Protein AF-A0A7J7Q968-F1 (afdb_monomer)

pLDDT: mean 70.65, std 19.89, range [28.75, 96.56]

Secondary structure (DSSP, 8-state):
--PPP--------------SHHHHHHHHHHHHHHHHHHHHHHHHHHHHHHHHHHHHHHHHHHHHHHHHHHHHHHHHHHHHHHHHHTTTTTS------HHHHHHHHHHHHHHHHHHHHHHHHHHHHHHHHHHHHHHHHHHHHHHHHHHHHHHHHHHHHHHHHHHHHHHHHHHHHHHHHHHHHHHHHHHHHHHHHHHHHHHHHHHHHHHHHHHHHHHHHHHHHHHHHHHHHHHHHHHHHHHHHHHHHHHHHHHHHHHHHHHHHHHH-SS--HHHHHHHHHHHHHHHHHHHHHHHHHHHHHHHHHHHHHHHHHHHHHHHHHHHHHHHHTS-STHHHHHHHHHHHHHHHHHHHHHHHHHHHHHHHHHHHHHHHHHHHHHHHHHHHHHHHHHHHHHHHHHHHHHHHHHHHHHHHHHHHHHHHHHHHHHHHHHHHTTT-S--HHHHHHHHHHHHHHHHHHHHHHHHHHHHHHHHHHHHHHHHHHHHHHHHHHHHHHHHHHHHHHHHHHHHHHHHHHHHHHHHHHHHHHHHHHHHHHHHHHHHHHHHHHT---HHHHHHHHHHHHHSPTT-HHHHHHHHHHHHHTT--HHHHHHTTTT--S----------------------------PPPP----------------------------------------------------------PPPP-------S-TTHHHHHHHHHTTS----PPP---SHHHHHHHHHHHHHHHHHHHHHHHHHHHHHTTT-

Sequence (755 aa):
MLCADNTSSALLHQPLTRPQSCLVVLFTLQELGAARAELQALQQQLTAAETAAAAQAAELAAAHNAASDARAAASAAAAAAAAAGAEVDAASAAVEEPGLRAELAQLTQQLQRLSEEHAAVGAEREGLVQQVSVLTADREQLQQQLNEQQTTLQDQQLQLQGQTFEAAALAHQVEEQLSQQLQQQAERCTELQQQLQQQQEATAAAEVQVAGLQQQLQEDRASFAATEAQRDTAWQQHLDQQQQSLRQQLQAEIQELQKQLVAGSGQQGEAATAAAAALAQAQAAASQAEAEAAAARAAAAAASARAGELQEQLSDVLSELQALREGQGPAAEAAAGQLSAAQAELSAAREAASAAAGEADGLRAELERSKAQLVRLKEQLMAEQEDEEEQLAWRVEAEVRAVREEAARREAALQAQLDAARSAAAAAAGDGGGGGDDLASLLAAREAELENLQAALGELSYEAEAAERARAELRGLKEQLAAAAAQQEAAAAAMQDVAAARAAAEASVASLTSRLESIRSSQAVASEEAAMLRATLDKVHSNTVPKAELRQQLLSALTTKPGSAARAAGLTVLADRLGLTAEDRASLGLTGGSNAAAADAGDYGSTAAAGGESAGLGLLGDGQPHAAAAGAAGAAGAYGHGAGVVASPPGGGGRAAGGRRSVLGRVVGVLFGRGGGEKQAGRLERLPTARWLMPGQASCWRQQRQRRAAATAPSRPARHQPRRCLQQQLREQAATRATRASMQQQGSAGEHAIQ

Structure (mmCIF, N/CA/C/O backbone):
data_AF-A0A7J7Q968-F1
#
_entry.id   AF-A0A7J7Q968-F1
#
loop_
_atom_site.group_PDB
_atom_site.id
_atom_site.type_symbol
_atom_site.label_atom_id
_atom_site.label_alt_id
_atom_site.label_comp_id
_atom_site.label_asym_id
_atom_site.label_entity_id
_atom_site.label_seq_id
_atom_site.pdbx_PDB_ins_code
_atom_site.Cartn_x
_atom_site.Cartn_y
_atom_site.Cartn_z
_atom_site.occupancy
_atom_site.B_iso_or_equiv
_atom_site.auth_seq_id
_atom_site.auth_comp_id
_atom_site.auth_asym_id
_atom_site.auth_atom_id
_atom_site.pdbx_PDB_model_num
ATOM 1 N N . MET A 1 1 ? 31.276 -1.932 25.711 1.00 47.91 1 MET A N 1
ATOM 2 C CA . MET A 1 1 ? 31.677 -3.244 25.167 1.00 47.91 1 MET A CA 1
ATOM 3 C C . MET A 1 1 ? 30.511 -3.778 24.370 1.00 47.91 1 MET A C 1
ATOM 5 O O . MET A 1 1 ? 29.512 -4.109 24.983 1.00 47.91 1 MET A O 1
ATOM 9 N N . LEU A 1 2 ? 30.631 -3.752 23.047 1.00 38.25 2 LEU A N 1
ATOM 10 C CA . LEU A 1 2 ? 30.018 -4.655 22.070 1.00 38.25 2 LEU A CA 1
ATOM 11 C C . LEU A 1 2 ? 30.451 -4.096 20.711 1.00 38.25 2 LEU A C 1
ATOM 13 O O . LEU A 1 2 ? 29.961 -3.064 20.261 1.00 38.25 2 LEU A O 1
ATOM 17 N N . CYS A 1 3 ? 31.495 -4.711 20.162 1.00 43.09 3 CYS A N 1
ATOM 18 C CA . CYS A 1 3 ? 31.963 -4.479 18.806 1.00 43.09 3 CYS A CA 1
ATOM 19 C C . CYS A 1 3 ? 30.949 -5.126 17.863 1.00 43.09 3 CYS A C 1
ATOM 21 O O . CYS A 1 3 ? 30.700 -6.322 17.986 1.00 43.09 3 CYS A O 1
ATOM 23 N N . ALA A 1 4 ? 30.362 -4.342 16.964 1.00 41.38 4 ALA A N 1
ATOM 24 C CA . ALA A 1 4 ? 29.599 -4.862 15.841 1.00 41.38 4 ALA A CA 1
ATOM 25 C C . ALA A 1 4 ? 30.485 -4.798 14.595 1.00 41.38 4 ALA A C 1
ATOM 27 O O . ALA A 1 4 ? 31.009 -3.738 14.240 1.00 41.38 4 ALA A O 1
ATOM 28 N N . ASP A 1 5 ? 30.673 -5.971 14.004 1.00 38.72 5 ASP A N 1
ATOM 29 C CA . ASP A 1 5 ? 31.437 -6.234 12.798 1.00 38.72 5 ASP A CA 1
ATOM 30 C C . ASP A 1 5 ? 30.940 -5.401 11.618 1.00 38.72 5 ASP A C 1
ATOM 32 O O . ASP A 1 5 ? 29.766 -5.415 11.254 1.00 38.72 5 ASP A O 1
ATOM 36 N N . ASN A 1 6 ? 31.878 -4.689 11.001 1.00 37.41 6 ASN A N 1
ATOM 37 C CA . ASN A 1 6 ? 31.665 -3.903 9.799 1.00 37.41 6 ASN A CA 1
ATOM 38 C C . ASN A 1 6 ? 32.454 -4.569 8.662 1.00 37.41 6 ASN A C 1
ATOM 40 O O . ASN A 1 6 ? 33.554 -4.150 8.304 1.00 37.41 6 ASN A O 1
ATOM 44 N N . THR A 1 7 ? 31.921 -5.676 8.148 1.00 45.34 7 THR A N 1
ATOM 45 C CA . THR A 1 7 ? 32.487 -6.454 7.036 1.00 45.34 7 THR A CA 1
ATOM 46 C C . THR A 1 7 ? 31.452 -6.601 5.922 1.00 45.34 7 THR A C 1
ATOM 48 O O . THR A 1 7 ? 30.899 -7.668 5.691 1.00 45.34 7 THR A O 1
ATOM 51 N N . SER A 1 8 ? 31.169 -5.510 5.205 1.00 40.03 8 SER A N 1
ATOM 52 C CA . SER A 1 8 ? 30.464 -5.548 3.910 1.00 40.03 8 SER A CA 1
ATOM 53 C C . SER A 1 8 ? 30.731 -4.276 3.097 1.00 40.03 8 SER A C 1
ATOM 55 O O . SER A 1 8 ? 29.880 -3.406 2.950 1.00 40.03 8 SER A O 1
ATOM 57 N N . SER A 1 9 ? 31.956 -4.132 2.584 1.00 39.72 9 SER A N 1
ATOM 58 C CA . SER A 1 9 ? 32.299 -3.159 1.527 1.00 39.72 9 SER A CA 1
ATOM 59 C C . SER A 1 9 ? 33.562 -3.576 0.774 1.00 39.72 9 SER A C 1
ATOM 61 O O . SER A 1 9 ? 34.501 -2.809 0.588 1.00 39.72 9 SER A O 1
ATOM 63 N N . ALA A 1 10 ? 33.607 -4.834 0.346 1.00 43.75 10 ALA A N 1
ATOM 64 C CA . ALA A 1 10 ? 34.667 -5.323 -0.521 1.00 43.75 10 ALA A CA 1
ATOM 65 C C . ALA A 1 10 ? 34.085 -6.376 -1.456 1.00 43.75 10 ALA A C 1
ATOM 67 O O . ALA A 1 10 ? 34.168 -7.553 -1.148 1.00 43.75 10 ALA A O 1
ATOM 68 N N . LEU A 1 11 ? 33.434 -5.937 -2.535 1.00 44.00 11 LEU A N 1
ATOM 69 C CA . LEU A 1 11 ? 33.190 -6.680 -3.779 1.00 44.00 11 LEU A CA 1
ATOM 70 C C . LEU A 1 11 ? 32.308 -5.788 -4.663 1.00 44.00 11 LEU A C 1
ATOM 72 O O . LEU A 1 11 ? 31.105 -5.753 -4.454 1.00 44.00 11 LEU A O 1
ATOM 76 N N . LEU A 1 12 ? 32.924 -5.023 -5.574 1.00 44.31 12 LEU A N 1
ATOM 77 C CA . LEU A 1 12 ? 32.402 -4.575 -6.885 1.00 44.31 12 LEU A CA 1
ATOM 78 C C . LEU A 1 12 ? 33.284 -3.438 -7.445 1.00 44.31 12 LEU A C 1
ATOM 80 O O . LEU A 1 12 ? 32.846 -2.320 -7.679 1.00 44.31 12 LEU A O 1
ATOM 84 N N . HIS A 1 13 ? 34.553 -3.744 -7.708 1.00 38.75 13 HIS A N 1
ATOM 85 C CA . HIS A 1 13 ? 35.316 -3.041 -8.739 1.00 38.75 13 HIS A CA 1
ATOM 86 C C . HIS A 1 13 ? 35.787 -4.090 -9.744 1.00 38.75 13 HIS A C 1
ATOM 88 O O . HIS A 1 13 ? 36.857 -4.677 -9.603 1.00 38.75 13 HIS A O 1
ATOM 94 N N . GLN A 1 14 ? 34.944 -4.374 -10.740 1.00 38.12 14 GLN A N 1
ATOM 95 C CA . GLN A 1 14 ? 35.394 -5.052 -11.952 1.00 38.12 14 GLN A CA 1
ATOM 96 C C . GLN A 1 14 ? 36.167 -4.039 -12.811 1.00 38.12 14 GLN A C 1
ATOM 98 O O . GLN A 1 14 ? 35.613 -2.988 -13.142 1.00 38.12 14 GLN A O 1
ATOM 103 N N . PRO A 1 15 ? 37.421 -4.319 -13.197 1.00 40.81 15 PRO A N 1
ATOM 104 C CA . PRO A 1 15 ? 38.116 -3.509 -14.181 1.00 40.81 15 PRO A CA 1
ATOM 105 C C . PRO A 1 15 ? 37.528 -3.798 -15.568 1.00 40.81 15 PRO A C 1
ATOM 107 O O . PRO A 1 15 ? 37.583 -4.925 -16.062 1.00 40.81 15 PRO A O 1
ATOM 110 N N . LEU A 1 16 ? 36.968 -2.764 -16.201 1.00 42.34 16 LEU A N 1
ATOM 111 C CA . LEU A 1 16 ? 36.592 -2.753 -17.615 1.00 42.34 16 LEU A CA 1
ATOM 112 C C . LEU A 1 16 ? 37.835 -3.027 -18.473 1.00 42.34 16 LEU A C 1
ATOM 114 O O . LEU A 1 16 ? 38.598 -2.130 -18.822 1.00 42.34 16 LEU A O 1
ATOM 118 N N . THR A 1 17 ? 38.040 -4.292 -18.819 1.00 44.31 17 THR A N 1
ATOM 119 C CA . THR A 1 17 ? 39.032 -4.723 -19.799 1.00 44.31 17 THR A CA 1
ATOM 120 C C . THR A 1 17 ? 38.443 -4.552 -21.199 1.00 44.31 17 THR A C 1
ATOM 122 O O . THR A 1 17 ? 37.751 -5.417 -21.726 1.00 44.31 17 THR A O 1
ATOM 125 N N . ARG A 1 18 ? 38.724 -3.411 -21.834 1.00 54.00 18 ARG A N 1
ATOM 126 C CA . ARG A 1 18 ? 38.614 -3.258 -23.293 1.00 54.00 18 ARG A CA 1
ATOM 127 C C . ARG A 1 18 ? 39.962 -2.828 -23.875 1.00 54.00 18 ARG A C 1
ATOM 129 O O . ARG A 1 18 ? 40.277 -1.644 -23.839 1.00 54.00 18 ARG A O 1
ATOM 136 N N . PRO A 1 19 ? 40.715 -3.760 -24.487 1.00 48.47 19 PRO A N 1
ATOM 137 C CA . PRO A 1 19 ? 41.759 -3.410 -25.435 1.00 48.47 19 PRO A CA 1
ATOM 138 C C . PRO A 1 19 ? 41.572 -4.204 -26.738 1.00 48.47 19 PRO A C 1
ATOM 140 O O . PRO A 1 19 ? 42.446 -4.965 -27.132 1.00 48.47 19 PRO A O 1
ATOM 143 N N . GLN A 1 20 ? 40.413 -4.094 -27.395 1.00 48.97 20 GLN A N 1
ATOM 144 C CA . GLN A 1 20 ? 40.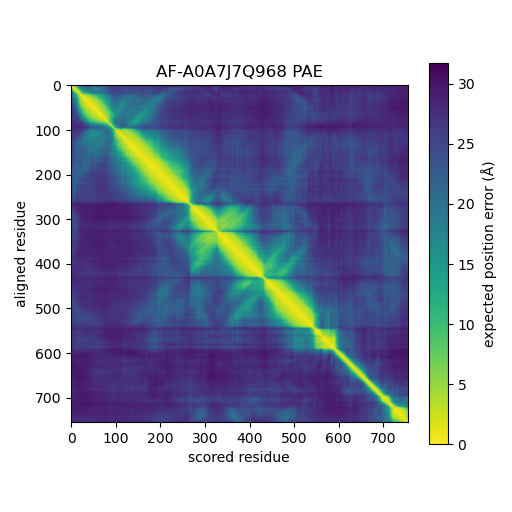221 -4.712 -28.721 1.00 48.97 20 GLN A CA 1
ATOM 145 C C . GLN A 1 20 ? 39.930 -3.702 -29.835 1.00 48.97 20 GLN A C 1
ATOM 147 O O . GLN A 1 20 ? 40.228 -3.977 -30.991 1.00 48.97 20 GLN A O 1
ATOM 152 N N . SER A 1 21 ? 39.477 -2.489 -29.510 1.00 50.41 21 SER A N 1
ATOM 153 C CA . SER A 1 21 ? 39.225 -1.439 -30.505 1.00 50.41 21 SER A CA 1
ATOM 154 C C . SER A 1 21 ? 40.494 -0.702 -30.962 1.00 50.41 21 SER A C 1
ATOM 156 O O . SER A 1 21 ? 40.567 -0.293 -32.115 1.00 50.41 21 SER A O 1
ATOM 158 N N . CYS A 1 22 ? 41.533 -0.586 -30.125 1.00 49.69 22 CYS A N 1
ATOM 159 C CA . CYS A 1 22 ? 42.771 0.111 -30.517 1.00 49.69 22 CYS A CA 1
ATOM 160 C C . CYS A 1 22 ? 43.670 -0.702 -31.466 1.00 49.69 22 CYS A C 1
ATOM 162 O O . CYS A 1 22 ? 44.398 -0.116 -32.263 1.00 49.69 22 CYS A O 1
ATOM 164 N N . LEU A 1 23 ? 43.620 -2.039 -31.417 1.00 53.09 23 LEU A N 1
ATOM 165 C CA . LEU A 1 23 ? 44.451 -2.890 -32.280 1.00 53.09 23 LEU A CA 1
ATOM 166 C C . LEU A 1 23 ? 43.962 -2.906 -33.734 1.00 53.09 23 LEU A C 1
ATOM 168 O O . LEU A 1 23 ? 44.782 -2.946 -34.645 1.00 53.09 23 LEU A O 1
ATOM 172 N N . VAL A 1 24 ? 42.648 -2.803 -33.959 1.00 55.50 24 VAL A N 1
ATOM 173 C CA . VAL A 1 24 ? 42.080 -2.762 -35.316 1.00 55.50 24 VAL A CA 1
ATOM 174 C C . VAL A 1 24 ? 42.441 -1.450 -36.018 1.00 55.50 24 VAL A C 1
ATOM 176 O O . VAL A 1 24 ? 42.853 -1.477 -37.173 1.00 55.50 24 VAL A O 1
ATOM 179 N N . VAL A 1 25 ? 42.396 -0.316 -35.306 1.00 57.34 25 VAL A N 1
ATOM 180 C CA . VAL A 1 25 ? 42.744 0.999 -35.876 1.00 57.34 25 VAL A CA 1
ATOM 181 C C . VAL A 1 25 ? 44.230 1.075 -36.251 1.00 57.34 25 VAL A C 1
ATOM 183 O O . VAL A 1 25 ? 44.572 1.573 -37.324 1.00 57.34 25 VAL A O 1
ATOM 186 N N . LEU A 1 26 ? 45.122 0.525 -35.418 1.00 61.66 26 LEU A N 1
ATOM 187 C CA . LEU A 1 26 ? 46.557 0.487 -35.720 1.00 61.66 26 LEU A CA 1
ATOM 188 C C . LEU A 1 26 ? 46.881 -0.419 -36.916 1.00 61.66 26 LEU A C 1
ATOM 190 O O . LEU A 1 26 ? 47.715 -0.047 -37.740 1.00 61.66 26 LEU A O 1
ATOM 194 N N . PHE A 1 27 ? 46.187 -1.552 -37.061 1.00 61.50 27 PHE A N 1
ATOM 195 C CA . PHE A 1 27 ? 46.378 -2.447 -38.205 1.00 61.50 27 PHE A CA 1
ATOM 196 C C . PHE A 1 27 ? 45.905 -1.799 -39.517 1.00 61.50 27 PHE A C 1
ATOM 198 O O . PHE A 1 27 ? 46.623 -1.827 -40.515 1.00 61.50 27 PHE A O 1
ATOM 205 N N . THR A 1 28 ? 44.759 -1.104 -39.505 1.00 65.81 28 THR A N 1
ATOM 206 C CA . THR A 1 28 ? 44.260 -0.394 -40.697 1.00 65.81 28 THR A CA 1
ATOM 207 C C . THR A 1 28 ? 45.137 0.791 -41.106 1.00 65.81 28 THR A C 1
ATOM 209 O O . THR A 1 28 ? 45.306 1.044 -42.297 1.00 65.81 28 THR A O 1
ATOM 212 N N . LEU A 1 29 ? 45.746 1.500 -40.146 1.00 68.50 29 LEU A N 1
ATOM 213 C CA . LEU A 1 29 ? 46.672 2.599 -40.447 1.00 68.50 29 LEU A CA 1
ATOM 214 C C . LEU A 1 29 ? 47.992 2.093 -41.045 1.00 68.50 29 LEU A C 1
ATOM 216 O O . LEU A 1 29 ? 48.581 2.770 -41.890 1.00 68.50 29 LEU A O 1
ATOM 220 N N . GLN A 1 30 ? 48.441 0.900 -40.649 1.00 73.62 30 GLN A N 1
ATOM 221 C CA . GLN A 1 30 ? 49.646 0.283 -41.196 1.00 73.62 30 GLN A CA 1
ATOM 222 C C . GLN A 1 30 ? 49.441 -0.204 -42.639 1.00 73.62 30 GLN A C 1
ATOM 224 O O . GLN A 1 30 ? 50.302 0.045 -43.485 1.00 73.62 30 GLN A O 1
ATOM 229 N N . GLU A 1 31 ? 48.295 -0.816 -42.953 1.00 72.94 31 GLU A N 1
ATOM 230 C CA . GLU A 1 31 ? 47.978 -1.222 -44.332 1.00 72.94 31 GLU A CA 1
ATOM 231 C C . GLU A 1 31 ? 47.759 -0.020 -45.264 1.00 72.94 31 GLU A C 1
ATOM 233 O O . GLU A 1 31 ? 48.242 -0.025 -46.397 1.00 72.94 31 GLU A O 1
ATOM 238 N N . LEU A 1 32 ? 47.146 1.066 -44.773 1.00 70.56 32 LEU A N 1
ATOM 239 C CA . LEU A 1 32 ? 47.053 2.331 -45.516 1.00 70.56 32 LEU A CA 1
ATOM 240 C C . LEU A 1 32 ? 48.432 2.947 -45.801 1.00 70.56 32 LEU A C 1
ATOM 242 O O . LEU A 1 32 ? 48.642 3.526 -46.868 1.00 70.56 32 LEU A O 1
ATOM 246 N N . GLY A 1 33 ? 49.384 2.810 -44.873 1.00 79.00 33 GLY A N 1
ATOM 247 C CA . GLY A 1 33 ? 50.768 3.241 -45.071 1.00 79.00 33 GLY A CA 1
ATOM 248 C C . GLY A 1 33 ? 51.486 2.452 -46.170 1.00 79.00 33 GLY A C 1
ATOM 249 O O . GLY A 1 33 ? 52.140 3.054 -47.023 1.00 79.00 33 GLY A O 1
ATOM 250 N N . ALA A 1 34 ? 51.319 1.126 -46.189 1.00 72.38 34 ALA A N 1
ATOM 251 C CA . ALA A 1 34 ? 51.896 0.256 -47.215 1.00 72.38 34 ALA A CA 1
ATOM 252 C C . ALA A 1 34 ? 51.295 0.531 -48.604 1.00 72.38 34 ALA A C 1
ATOM 254 O O . ALA A 1 34 ? 52.038 0.752 -49.560 1.00 72.38 34 ALA A O 1
ATOM 255 N N . ALA A 1 35 ? 49.966 0.648 -48.698 1.00 69.38 35 ALA A N 1
ATOM 256 C CA . ALA A 1 35 ? 49.282 0.973 -49.951 1.00 69.38 35 ALA A CA 1
ATOM 257 C C . ALA A 1 35 ? 49.702 2.346 -50.511 1.00 69.38 35 ALA A C 1
ATOM 259 O O . ALA A 1 35 ? 49.845 2.522 -51.722 1.00 69.38 35 ALA A O 1
ATOM 260 N N . ARG A 1 36 ? 49.960 3.330 -49.638 1.00 80.44 36 ARG A N 1
ATOM 261 C CA . ARG A 1 36 ? 50.443 4.657 -50.050 1.00 80.44 36 ARG A CA 1
ATOM 262 C C . ARG A 1 36 ? 51.875 4.620 -50.590 1.00 80.44 36 ARG A C 1
ATOM 264 O O . ARG A 1 36 ? 52.174 5.353 -51.533 1.00 80.44 36 ARG A O 1
ATOM 271 N N . ALA A 1 37 ? 52.742 3.783 -50.022 1.00 75.88 37 ALA A N 1
ATOM 272 C CA . ALA A 1 37 ? 54.106 3.599 -50.515 1.00 75.88 37 ALA A CA 1
ATOM 273 C C . ALA A 1 37 ? 54.125 2.909 -51.893 1.00 75.88 37 ALA A C 1
ATOM 275 O O . ALA A 1 37 ? 54.866 3.335 -52.778 1.00 75.88 37 ALA A O 1
ATOM 276 N N . GLU A 1 38 ? 53.264 1.910 -52.108 1.00 83.69 38 GLU A N 1
ATOM 277 C CA . GLU A 1 38 ? 53.106 1.252 -53.413 1.00 83.69 38 GLU A CA 1
ATOM 278 C C . GLU A 1 38 ? 52.562 2.211 -54.480 1.00 83.69 38 GLU A C 1
ATOM 280 O O . GLU A 1 38 ? 53.097 2.266 -55.588 1.00 83.69 38 GLU A O 1
ATOM 285 N N . LEU A 1 39 ? 51.573 3.045 -54.137 1.00 75.81 39 LEU A N 1
ATOM 286 C CA . LEU A 1 39 ? 51.067 4.088 -55.037 1.00 75.81 39 LEU A CA 1
ATOM 287 C C . LEU A 1 39 ? 52.151 5.102 -55.429 1.00 75.81 39 LEU A C 1
ATOM 289 O O . LEU A 1 39 ? 52.240 5.481 -56.596 1.00 75.81 39 LEU A O 1
ATOM 293 N N . GLN A 1 40 ? 53.007 5.515 -54.489 1.00 81.44 40 GLN A N 1
ATOM 294 C CA . GLN A 1 40 ? 54.131 6.406 -54.797 1.00 81.44 40 GLN A CA 1
ATOM 295 C C . GLN A 1 40 ? 55.170 5.742 -55.706 1.00 81.44 40 GLN A C 1
ATOM 297 O O . GLN A 1 40 ? 55.676 6.394 -56.621 1.00 81.44 40 GLN A O 1
ATOM 302 N N . ALA A 1 41 ? 55.464 4.456 -55.500 1.00 77.94 41 ALA A N 1
ATOM 303 C CA . ALA A 1 41 ? 56.375 3.710 -56.363 1.00 77.94 41 ALA A CA 1
ATOM 304 C C . ALA A 1 41 ? 55.821 3.578 -57.794 1.00 77.94 41 ALA A C 1
ATOM 306 O O . ALA A 1 41 ? 56.551 3.810 -58.758 1.00 77.94 41 ALA A O 1
ATOM 307 N N . LEU A 1 42 ? 54.524 3.290 -57.942 1.00 80.88 42 LEU A N 1
ATOM 308 C CA . LEU A 1 42 ? 53.859 3.235 -59.249 1.00 80.88 42 LEU A CA 1
ATOM 309 C C . LEU A 1 42 ? 53.847 4.601 -59.946 1.00 80.88 42 LEU A C 1
ATOM 311 O O . LEU A 1 42 ? 54.093 4.683 -61.147 1.00 80.88 42 LEU A O 1
ATOM 315 N N . GLN A 1 43 ? 53.644 5.687 -59.199 1.00 84.56 43 GLN A N 1
ATOM 316 C CA . GLN A 1 43 ? 53.686 7.040 -59.752 1.00 84.56 43 GLN A CA 1
ATOM 317 C C . GLN A 1 43 ? 55.098 7.430 -60.233 1.00 84.56 43 GLN A C 1
ATOM 319 O O . GLN A 1 43 ? 55.254 8.065 -61.278 1.00 84.56 43 GLN A O 1
ATOM 324 N N . GLN A 1 44 ? 56.146 6.994 -59.529 1.00 83.00 44 GLN A N 1
ATOM 325 C CA . GLN A 1 44 ? 57.532 7.173 -59.979 1.00 83.00 44 GLN A CA 1
ATOM 326 C C . GLN A 1 44 ? 57.848 6.340 -61.230 1.00 83.00 44 GLN A C 1
ATOM 328 O O . GLN A 1 44 ? 58.530 6.819 -62.132 1.00 83.00 44 GLN A O 1
ATOM 333 N N . GLN A 1 45 ? 57.315 5.121 -61.333 1.00 83.69 45 GLN A N 1
ATOM 334 C CA . GLN A 1 45 ? 57.471 4.297 -62.535 1.00 83.69 45 GLN A CA 1
ATOM 335 C C . GLN A 1 45 ? 56.750 4.893 -63.749 1.00 83.69 45 GLN A C 1
ATOM 337 O O . GLN A 1 45 ? 57.307 4.883 -64.845 1.00 83.69 45 GLN A O 1
ATOM 342 N N . LEU A 1 46 ? 55.556 5.462 -63.558 1.00 82.38 46 LEU A N 1
ATOM 343 C CA . LEU A 1 46 ? 54.808 6.122 -64.629 1.00 82.38 46 LEU A CA 1
ATOM 344 C C . LEU A 1 46 ? 55.576 7.332 -65.179 1.00 82.38 46 LEU A C 1
ATOM 346 O O . LEU A 1 46 ? 55.779 7.441 -66.383 1.00 82.38 46 LEU A O 1
ATOM 350 N N . THR A 1 47 ? 56.089 8.191 -64.297 1.00 81.12 47 THR A N 1
ATOM 351 C CA . THR A 1 47 ? 56.873 9.377 -64.696 1.00 81.12 47 THR A CA 1
ATOM 352 C C . THR A 1 47 ? 58.201 9.004 -65.379 1.00 81.12 47 THR A C 1
ATOM 354 O O . THR A 1 47 ? 58.617 9.652 -66.346 1.00 81.12 47 THR A O 1
ATOM 357 N N . ALA A 1 48 ? 58.857 7.919 -64.951 1.00 78.88 48 ALA A N 1
ATOM 358 C CA . ALA A 1 48 ? 60.022 7.369 -65.651 1.00 78.88 48 ALA A CA 1
ATOM 359 C C . ALA A 1 48 ? 59.665 6.817 -67.047 1.00 78.88 48 ALA A C 1
ATOM 361 O O . ALA A 1 48 ? 60.417 7.010 -68.002 1.00 78.88 48 ALA A O 1
ATOM 362 N N . ALA A 1 49 ? 58.509 6.165 -67.194 1.00 74.00 49 ALA A N 1
ATOM 363 C CA . ALA A 1 49 ? 58.037 5.668 -68.485 1.00 74.00 49 ALA A CA 1
ATOM 364 C C . ALA A 1 49 ? 57.652 6.812 -69.442 1.00 74.00 49 ALA A C 1
ATOM 366 O O . ALA A 1 49 ? 58.003 6.767 -70.621 1.00 74.00 49 ALA A O 1
ATOM 367 N N . GLU A 1 50 ? 56.999 7.863 -68.942 1.00 82.94 50 GLU A N 1
ATOM 368 C CA . GLU A 1 50 ? 56.639 9.054 -69.723 1.00 82.94 50 GLU A CA 1
ATOM 369 C C . GLU A 1 50 ? 57.878 9.794 -70.240 1.00 82.94 50 GLU A C 1
ATOM 371 O O . GLU A 1 50 ? 57.933 10.180 -71.409 1.00 82.94 50 GLU A O 1
ATOM 376 N N . THR A 1 51 ? 58.910 9.941 -69.406 1.00 80.62 51 THR A N 1
ATOM 377 C CA . THR A 1 51 ? 60.173 10.577 -69.819 1.00 80.62 51 THR A CA 1
ATOM 378 C C . THR A 1 51 ? 60.947 9.733 -70.837 1.00 80.62 51 THR A C 1
ATOM 380 O O . THR A 1 51 ? 61.493 10.288 -71.792 1.00 80.62 51 THR A O 1
ATOM 383 N N . ALA A 1 52 ? 60.933 8.402 -70.711 1.00 75.12 52 ALA A N 1
ATOM 384 C CA . ALA A 1 52 ? 61.508 7.501 -71.713 1.00 75.12 52 ALA A CA 1
ATOM 385 C C . ALA A 1 52 ? 60.744 7.549 -73.052 1.00 75.12 52 ALA A C 1
ATOM 387 O O . ALA A 1 52 ? 61.364 7.600 -74.116 1.00 75.12 52 ALA A O 1
ATOM 388 N N . ALA A 1 53 ? 59.409 7.600 -73.012 1.00 73.06 53 ALA A N 1
ATOM 389 C CA . ALA A 1 53 ? 58.576 7.734 -74.206 1.00 73.06 53 ALA A CA 1
ATOM 390 C C . ALA A 1 53 ? 58.786 9.089 -74.907 1.00 73.06 53 ALA A C 1
ATOM 392 O O . ALA A 1 53 ? 58.853 9.144 -76.137 1.00 73.06 53 ALA A O 1
ATOM 393 N N . ALA A 1 54 ? 58.956 10.175 -74.144 1.00 72.50 54 ALA A N 1
ATOM 394 C CA . ALA A 1 54 ? 59.283 11.493 -74.685 1.00 72.50 54 ALA A CA 1
ATOM 395 C C . ALA A 1 54 ? 60.663 11.518 -75.370 1.00 72.50 54 ALA A C 1
ATOM 397 O O . ALA A 1 54 ? 60.803 12.108 -76.441 1.00 72.50 54 ALA A O 1
ATOM 398 N N . ALA A 1 55 ? 61.665 10.834 -74.805 1.00 75.12 55 ALA A N 1
ATOM 399 C CA . ALA A 1 55 ? 62.987 10.704 -75.421 1.00 75.12 55 ALA A CA 1
ATOM 400 C C . ALA A 1 55 ? 62.935 9.917 -76.745 1.00 75.12 55 ALA A C 1
ATOM 402 O O . ALA A 1 55 ? 63.488 10.366 -77.747 1.00 75.12 55 ALA A O 1
ATOM 403 N N . GLN A 1 56 ? 62.195 8.803 -76.787 1.00 76.44 56 GLN A N 1
ATOM 404 C CA . GLN A 1 56 ? 61.999 8.027 -78.019 1.00 76.44 56 GLN A CA 1
ATOM 405 C C . GLN A 1 56 ? 61.227 8.809 -79.091 1.00 76.44 56 GLN A C 1
ATOM 407 O O . GLN A 1 56 ? 61.545 8.719 -80.277 1.00 76.44 56 GLN A O 1
ATOM 412 N N . ALA A 1 57 ? 60.235 9.613 -78.696 1.00 72.12 57 ALA A N 1
ATOM 413 C CA . ALA A 1 57 ? 59.525 10.494 -79.621 1.00 72.12 57 ALA A CA 1
ATOM 414 C C . ALA A 1 57 ? 60.451 11.574 -80.212 1.00 72.12 57 ALA A C 1
ATOM 416 O O . ALA A 1 57 ? 60.357 11.870 -81.404 1.00 72.12 57 ALA A O 1
ATOM 417 N N . ALA A 1 58 ? 61.374 12.122 -79.414 1.00 74.06 58 ALA A N 1
ATOM 418 C CA . ALA A 1 58 ? 62.373 13.079 -79.886 1.00 74.06 58 ALA A CA 1
ATOM 419 C C . ALA A 1 58 ? 63.383 12.440 -80.860 1.00 74.06 58 ALA A C 1
ATOM 421 O O . ALA A 1 58 ? 63.703 13.046 -81.884 1.00 74.06 58 ALA A O 1
ATOM 422 N N . GLU A 1 59 ? 63.835 11.209 -80.599 1.00 80.31 59 GLU A N 1
ATOM 423 C CA . GLU A 1 59 ? 64.700 10.458 -81.525 1.00 80.31 59 GLU A CA 1
ATOM 424 C C . GLU A 1 59 ? 63.995 10.144 -82.851 1.00 80.31 59 GLU A C 1
ATOM 426 O O . GLU A 1 59 ? 64.577 10.335 -83.920 1.00 80.31 59 GLU A O 1
ATOM 431 N N . LEU A 1 60 ? 62.724 9.731 -82.809 1.00 76.38 60 LEU A N 1
ATOM 432 C CA . LEU A 1 60 ? 61.930 9.488 -84.017 1.00 76.38 60 LEU A CA 1
ATOM 433 C C . LEU A 1 60 ? 61.694 10.772 -84.822 1.00 76.38 60 LEU A C 1
ATOM 435 O O . LEU A 1 60 ? 61.786 10.745 -86.050 1.00 76.38 60 LEU A O 1
ATOM 439 N N . ALA A 1 61 ? 61.446 11.904 -84.159 1.00 73.94 61 ALA A N 1
ATOM 440 C CA . ALA A 1 61 ? 61.327 13.200 -84.825 1.00 73.94 61 ALA A CA 1
ATOM 441 C C . ALA A 1 61 ? 62.651 13.624 -85.491 1.00 73.94 61 ALA A C 1
ATOM 443 O O . ALA A 1 61 ? 62.647 14.093 -86.631 1.00 73.94 61 ALA A O 1
ATOM 444 N N . ALA A 1 62 ? 63.791 13.403 -84.827 1.00 73.56 62 ALA A N 1
ATOM 445 C CA . ALA A 1 62 ? 65.111 13.660 -85.400 1.00 73.56 62 ALA A CA 1
ATOM 446 C C . ALA A 1 62 ? 65.400 12.759 -86.614 1.00 73.56 62 ALA A C 1
ATOM 448 O O . ALA A 1 62 ? 65.882 13.245 -87.638 1.00 73.56 62 ALA A O 1
ATOM 449 N N . ALA A 1 63 ? 65.044 11.472 -86.542 1.00 72.88 63 ALA A N 1
ATOM 450 C CA . ALA A 1 63 ? 65.174 10.538 -87.659 1.00 72.88 63 ALA A CA 1
ATOM 451 C C . ALA A 1 63 ? 64.273 10.920 -88.846 1.00 72.88 63 ALA A C 1
ATOM 453 O O . ALA A 1 63 ? 64.697 10.828 -89.998 1.00 72.88 63 ALA A O 1
ATOM 454 N N . HIS A 1 64 ? 63.051 11.396 -88.582 1.00 76.19 64 HIS A N 1
ATOM 455 C CA . HIS A 1 64 ? 62.143 11.864 -89.627 1.00 76.19 64 HIS A CA 1
ATOM 456 C C . HIS A 1 64 ? 62.674 13.116 -90.336 1.00 76.19 64 HIS A C 1
ATOM 458 O O . HIS A 1 64 ? 62.632 13.179 -91.564 1.00 76.19 64 HIS A O 1
ATOM 464 N N . ASN A 1 65 ? 63.234 14.071 -89.588 1.00 76.19 65 ASN A N 1
ATOM 465 C CA . ASN A 1 65 ? 63.867 15.261 -90.160 1.00 76.19 65 ASN A CA 1
ATOM 466 C C . ASN A 1 65 ? 65.116 14.902 -90.983 1.00 76.19 65 ASN A C 1
ATOM 468 O O . ASN A 1 65 ? 65.269 15.370 -92.104 1.00 76.19 65 ASN A O 1
ATOM 472 N N . ALA A 1 66 ? 65.958 13.984 -90.503 1.00 73.31 66 ALA A N 1
ATOM 473 C CA . ALA A 1 66 ? 67.100 13.502 -91.284 1.00 73.31 66 ALA A CA 1
ATOM 474 C C . ALA A 1 66 ? 66.663 12.800 -92.587 1.00 73.31 66 ALA A C 1
ATOM 476 O O . ALA A 1 66 ? 67.295 12.957 -93.634 1.00 73.31 66 ALA A O 1
ATOM 477 N N . ALA A 1 67 ? 65.560 12.045 -92.550 1.00 73.19 67 ALA A N 1
ATOM 478 C CA . ALA A 1 67 ? 64.992 11.403 -93.733 1.00 73.19 67 ALA A CA 1
ATOM 479 C C . ALA A 1 67 ? 64.349 12.410 -94.706 1.00 73.19 67 ALA A C 1
ATOM 481 O O . ALA A 1 67 ? 64.418 12.210 -95.923 1.00 73.19 67 ALA A O 1
ATOM 482 N N . SER A 1 68 ? 63.731 13.487 -94.208 1.00 74.56 68 SER A N 1
ATOM 483 C CA . SER A 1 68 ? 63.176 14.552 -95.050 1.00 74.56 68 SER A CA 1
ATOM 484 C C . SER A 1 68 ? 64.284 15.378 -95.715 1.00 74.56 68 SER A C 1
ATOM 486 O O . SER A 1 68 ? 64.190 15.640 -96.916 1.00 74.56 68 SER A O 1
ATOM 488 N N . ASP A 1 69 ? 65.379 15.657 -95.006 1.00 74.62 69 ASP A N 1
ATOM 489 C CA . ASP A 1 69 ? 66.574 16.310 -95.551 1.00 74.62 69 ASP A CA 1
ATOM 490 C C . ASP A 1 69 ? 67.253 15.442 -96.621 1.00 74.62 69 ASP A C 1
ATOM 492 O O . ASP A 1 69 ? 67.577 15.923 -97.710 1.00 74.62 69 ASP A O 1
ATOM 496 N N . ALA A 1 70 ? 67.386 14.133 -96.377 1.00 70.81 70 ALA A N 1
ATOM 497 C CA . ALA A 1 70 ? 67.881 13.188 -97.379 1.00 70.81 70 ALA A CA 1
ATOM 498 C C . ALA A 1 70 ? 66.973 13.138 -98.622 1.00 70.81 70 A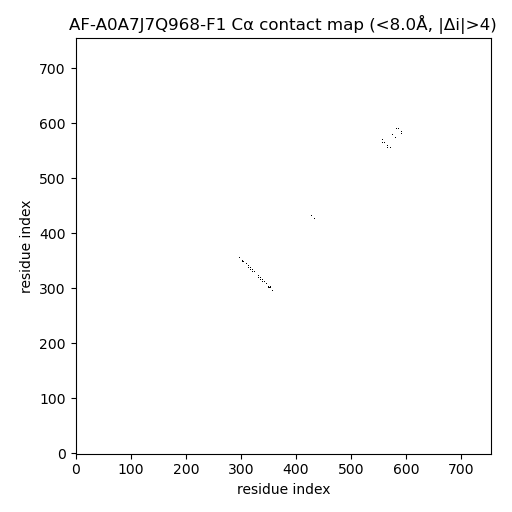LA A C 1
ATOM 500 O O . ALA A 1 70 ? 67.460 13.032 -99.749 1.00 70.81 70 ALA A O 1
ATOM 501 N N . ARG A 1 71 ? 65.650 13.267 -98.443 1.00 72.12 71 ARG A N 1
ATOM 502 C CA . ARG A 1 71 ? 64.683 13.341 -99.548 1.00 72.12 71 ARG A CA 1
ATOM 503 C C . ARG A 1 71 ? 64.820 14.639 -100.344 1.00 72.12 71 ARG A C 1
ATOM 505 O O . ARG A 1 71 ? 64.718 14.584 -101.567 1.00 72.12 71 ARG A O 1
ATOM 512 N N . ALA A 1 72 ? 65.063 15.769 -99.682 1.00 70.06 72 ALA A N 1
ATOM 513 C CA . ALA A 1 72 ? 65.323 17.049 -100.338 1.00 70.06 72 ALA A CA 1
ATOM 514 C C . ALA A 1 72 ? 66.656 17.035 -101.111 1.00 70.06 72 ALA A C 1
ATOM 516 O O . ALA A 1 72 ? 66.730 17.538 -102.230 1.00 70.06 72 ALA A O 1
ATOM 517 N N . ALA A 1 73 ? 67.690 16.388 -100.566 1.00 69.38 73 ALA A N 1
ATOM 518 C CA . ALA A 1 73 ? 68.961 16.189 -101.260 1.00 69.38 73 ALA A CA 1
ATOM 519 C C . ALA A 1 73 ? 68.812 15.262 -102.482 1.00 69.38 73 ALA A C 1
ATOM 521 O O . ALA A 1 73 ? 69.341 15.558 -103.553 1.00 69.38 73 ALA A O 1
ATOM 522 N N . ALA A 1 74 ? 68.046 14.174 -102.354 1.00 67.56 74 ALA A N 1
ATOM 523 C CA . ALA A 1 74 ? 67.773 13.255 -103.456 1.00 67.56 74 ALA A CA 1
ATOM 524 C C . ALA A 1 74 ? 66.914 13.896 -104.561 1.00 67.56 74 ALA A C 1
ATOM 526 O O . ALA A 1 74 ? 67.184 13.673 -105.739 1.00 67.56 74 ALA A O 1
ATOM 527 N N . SER A 1 75 ? 65.917 14.723 -104.220 1.00 66.19 75 SER A N 1
ATOM 528 C CA . SER A 1 75 ? 65.122 15.447 -105.223 1.00 66.19 75 SER A CA 1
ATOM 529 C C . SER A 1 75 ? 65.925 16.549 -105.917 1.00 66.19 75 SER A C 1
ATOM 531 O O . SER A 1 75 ? 65.763 16.740 -107.121 1.00 66.19 75 SER A O 1
ATOM 533 N N . ALA A 1 76 ? 66.843 17.217 -105.210 1.00 64.50 76 ALA A N 1
ATOM 534 C CA . ALA A 1 76 ? 67.793 18.151 -105.812 1.00 64.50 76 ALA A CA 1
ATOM 535 C C . ALA A 1 76 ? 68.775 17.439 -106.763 1.00 64.50 76 ALA A C 1
ATOM 537 O O . ALA A 1 76 ? 69.031 17.932 -107.861 1.00 64.50 76 ALA A O 1
ATOM 538 N N . ALA A 1 77 ? 69.267 16.252 -106.392 1.00 63.59 77 ALA A N 1
ATOM 539 C CA . ALA A 1 77 ? 70.110 15.426 -107.258 1.00 63.59 77 ALA A CA 1
ATOM 540 C C . ALA A 1 77 ? 69.347 14.907 -108.492 1.00 63.59 77 ALA A C 1
ATOM 542 O O . ALA A 1 77 ? 69.884 14.926 -109.597 1.00 63.59 77 ALA A O 1
ATOM 543 N N . ALA A 1 78 ? 68.078 14.515 -108.337 1.00 60.91 78 ALA A N 1
ATOM 544 C CA . ALA A 1 78 ? 67.216 14.115 -109.449 1.00 60.91 78 ALA A CA 1
ATOM 545 C C . ALA A 1 78 ? 66.887 15.293 -110.386 1.00 60.91 78 ALA A C 1
ATOM 547 O O . ALA A 1 78 ? 66.876 15.119 -111.602 1.00 60.91 78 ALA A O 1
ATOM 548 N N . ALA A 1 79 ? 66.688 16.502 -109.851 1.00 59.53 79 ALA A N 1
ATOM 549 C CA . ALA A 1 79 ? 66.515 17.714 -110.653 1.00 59.53 79 ALA A CA 1
ATOM 550 C C . ALA A 1 79 ? 67.800 18.092 -111.418 1.00 59.53 79 ALA A C 1
ATOM 552 O O . ALA A 1 79 ? 67.722 18.497 -112.576 1.00 59.53 79 ALA A O 1
ATOM 553 N N . ALA A 1 80 ? 68.980 17.894 -110.818 1.00 57.84 80 ALA A N 1
ATOM 554 C CA . ALA A 1 80 ? 70.266 18.066 -111.497 1.00 57.84 80 ALA A CA 1
ATOM 555 C C . ALA A 1 80 ? 70.496 17.009 -112.596 1.00 57.84 80 ALA A C 1
ATOM 557 O O . ALA A 1 80 ? 70.989 17.341 -113.671 1.00 57.84 80 ALA A O 1
ATOM 558 N N . ALA A 1 81 ? 70.081 15.757 -112.371 1.00 56.62 81 ALA A N 1
ATOM 559 C CA . ALA A 1 81 ? 70.124 14.700 -113.382 1.00 56.62 81 ALA A CA 1
ATOM 560 C C . ALA A 1 81 ? 69.133 14.949 -114.536 1.00 56.62 81 ALA A C 1
ATOM 562 O O . ALA A 1 81 ? 69.474 14.714 -115.691 1.00 56.62 81 ALA A O 1
ATOM 563 N N . ALA A 1 82 ? 67.941 15.487 -114.253 1.00 56.00 82 ALA A N 1
ATOM 564 C CA . ALA A 1 82 ? 66.975 15.892 -115.278 1.00 56.00 82 ALA A CA 1
ATOM 565 C C . ALA A 1 82 ? 67.464 17.101 -116.101 1.00 56.00 82 ALA A C 1
ATOM 567 O O . ALA A 1 82 ? 67.243 17.146 -117.309 1.00 56.00 82 ALA A O 1
ATOM 568 N N . ALA A 1 83 ? 68.185 18.041 -115.477 1.00 54.03 83 ALA A N 1
ATOM 569 C CA . ALA A 1 83 ? 68.849 19.139 -116.182 1.00 54.03 83 ALA A CA 1
ATOM 570 C C . ALA A 1 83 ? 70.020 18.650 -117.058 1.00 54.03 83 ALA A C 1
ATOM 572 O O . ALA A 1 83 ? 70.200 19.156 -118.160 1.00 54.03 83 ALA A O 1
ATOM 573 N N . ALA A 1 84 ? 70.763 17.627 -116.617 1.00 53.88 84 ALA A N 1
ATOM 574 C CA . ALA A 1 84 ? 71.820 16.996 -117.414 1.00 53.88 84 ALA A CA 1
ATOM 575 C C . ALA A 1 84 ? 71.275 16.110 -118.554 1.00 53.88 84 ALA A C 1
ATOM 577 O O . ALA A 1 84 ? 71.898 16.016 -119.608 1.00 53.88 84 ALA A O 1
ATOM 578 N N . GLY A 1 85 ? 70.102 15.489 -118.377 1.00 49.44 85 GLY A N 1
ATOM 579 C CA . GLY A 1 85 ? 69.435 14.686 -119.411 1.00 49.44 85 GLY A CA 1
ATOM 580 C C . GLY A 1 85 ? 68.866 15.517 -120.566 1.00 49.44 85 GLY A C 1
ATOM 581 O O . GLY A 1 85 ? 68.862 15.062 -121.704 1.00 49.44 85 GLY A O 1
ATOM 582 N N . ALA A 1 86 ? 68.466 16.766 -120.309 1.00 48.25 86 ALA A N 1
ATOM 583 C CA . ALA A 1 86 ? 67.920 17.657 -121.335 1.00 48.25 86 ALA A CA 1
ATOM 584 C C . ALA A 1 86 ? 68.974 18.226 -122.315 1.00 48.25 86 ALA A C 1
ATOM 586 O O . ALA A 1 86 ? 68.598 18.727 -123.373 1.00 48.25 86 ALA A O 1
ATOM 587 N N . GLU A 1 87 ? 70.277 18.128 -122.011 1.00 43.94 87 GLU A N 1
ATOM 588 C CA . GLU A 1 87 ? 71.366 18.590 -122.896 1.00 43.94 87 GLU A CA 1
ATOM 589 C C . GLU A 1 87 ? 72.031 17.464 -123.721 1.00 43.94 87 GLU A C 1
ATOM 591 O O . GLU A 1 87 ? 72.878 17.748 -124.568 1.00 43.94 87 GLU A O 1
ATOM 596 N N . VAL A 1 88 ? 71.626 16.196 -123.549 1.00 48.97 88 VAL A N 1
ATOM 597 C CA . VAL A 1 88 ? 72.214 15.038 -124.266 1.00 48.97 88 VAL A CA 1
ATOM 598 C C . VAL A 1 88 ? 71.303 14.485 -125.381 1.00 48.97 88 VAL A C 1
ATOM 600 O O . VAL A 1 88 ? 71.793 13.847 -126.313 1.00 48.97 88 VAL A O 1
ATOM 603 N N . ASP A 1 89 ? 70.013 14.838 -125.402 1.00 45.50 89 ASP A N 1
ATOM 604 C CA . ASP A 1 89 ? 69.038 14.361 -126.405 1.00 45.50 89 ASP A CA 1
ATOM 605 C C . ASP A 1 89 ? 69.011 15.159 -127.734 1.00 45.50 89 ASP A C 1
ATOM 607 O O . ASP A 1 89 ? 68.125 14.967 -128.568 1.00 45.50 89 ASP A O 1
ATOM 611 N N . ALA A 1 90 ? 70.006 16.021 -127.991 1.00 45.12 90 ALA A N 1
ATOM 612 C CA . ALA A 1 90 ? 70.109 16.808 -129.232 1.00 45.12 90 ALA A CA 1
ATOM 613 C C . ALA A 1 90 ? 71.373 16.544 -130.083 1.00 45.12 90 ALA A C 1
ATOM 615 O O . ALA A 1 90 ? 71.599 17.251 -131.066 1.00 45.12 90 ALA A O 1
ATOM 616 N N . ALA A 1 91 ? 72.192 15.531 -129.763 1.00 44.25 91 ALA A N 1
ATOM 617 C CA . ALA A 1 91 ? 73.437 15.256 -130.499 1.00 44.25 91 ALA A CA 1
ATOM 618 C C . ALA A 1 91 ? 73.759 13.757 -130.678 1.00 44.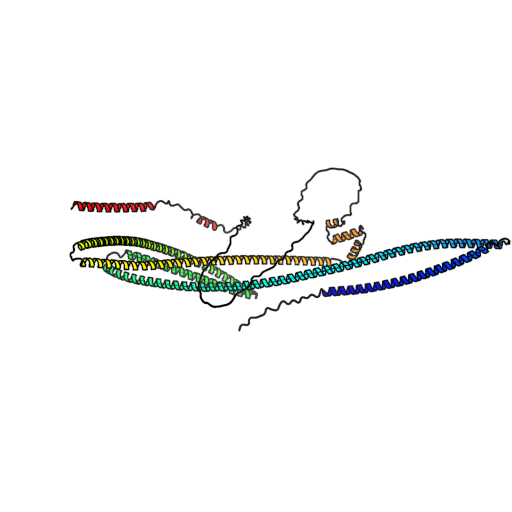25 91 ALA A C 1
ATOM 620 O O . ALA A 1 91 ? 74.889 13.325 -130.464 1.00 44.25 91 ALA A O 1
ATOM 621 N N . SER A 1 92 ? 72.787 12.950 -131.115 1.00 42.25 92 SER A N 1
ATOM 622 C CA . SER A 1 92 ? 73.009 11.540 -131.478 1.00 42.25 92 SER A CA 1
ATOM 623 C C . SER A 1 92 ? 72.362 11.171 -132.822 1.00 42.25 92 SER A C 1
ATOM 625 O O . SER A 1 92 ? 71.492 10.312 -132.929 1.00 42.25 92 SER A O 1
ATOM 627 N N . ALA A 1 93 ? 72.830 11.805 -133.901 1.00 43.12 93 ALA A N 1
ATOM 628 C CA . ALA A 1 93 ? 72.581 11.332 -135.260 1.00 43.12 93 ALA A CA 1
ATOM 629 C C . ALA A 1 93 ? 73.874 11.390 -136.086 1.00 43.12 93 ALA A C 1
ATOM 631 O O . ALA A 1 93 ? 74.455 12.458 -136.246 1.00 43.12 93 ALA A O 1
ATOM 632 N N . ALA A 1 94 ? 74.254 10.233 -136.641 1.00 43.97 94 ALA A N 1
ATOM 633 C CA . ALA A 1 94 ? 75.346 9.981 -137.593 1.00 43.97 94 ALA A CA 1
ATOM 634 C C . ALA A 1 94 ? 76.719 9.556 -137.031 1.00 43.97 94 ALA A C 1
ATOM 636 O O . ALA A 1 94 ? 77.709 10.242 -137.246 1.00 43.97 94 ALA A O 1
ATOM 637 N N . VAL A 1 95 ? 76.801 8.347 -136.456 1.00 41.06 95 VAL A N 1
ATOM 638 C CA . VAL A 1 95 ? 77.942 7.428 -136.667 1.00 41.06 95 VAL A CA 1
ATOM 639 C C . VAL A 1 95 ? 77.396 5.996 -136.671 1.00 41.06 95 VAL A C 1
ATOM 641 O O . VAL A 1 95 ? 76.741 5.569 -135.721 1.00 41.06 95 VAL A O 1
ATOM 644 N N . GLU A 1 96 ? 77.606 5.266 -137.766 1.00 41.41 96 GLU A N 1
ATOM 645 C CA . GLU A 1 96 ? 77.267 3.848 -137.869 1.00 41.41 96 GLU A CA 1
ATOM 646 C C . GLU A 1 96 ? 78.364 2.992 -137.227 1.00 41.41 96 GLU A C 1
ATOM 648 O O . GLU A 1 96 ? 79.406 2.770 -137.834 1.00 41.41 96 GLU A O 1
ATOM 653 N N . GLU A 1 97 ? 78.108 2.464 -136.027 1.00 44.66 97 GLU A N 1
ATOM 654 C CA . GLU A 1 97 ? 78.802 1.277 -135.518 1.00 44.66 97 GLU A CA 1
ATOM 655 C C . GLU A 1 97 ? 77.796 0.292 -134.886 1.00 44.66 97 GLU A C 1
ATOM 657 O O . GLU A 1 97 ? 77.047 0.662 -133.975 1.00 44.66 97 GLU A O 1
ATOM 662 N N . PRO A 1 98 ? 77.748 -0.980 -135.330 1.00 53.69 98 PRO A N 1
ATOM 663 C CA . PRO A 1 98 ? 76.805 -1.979 -134.817 1.00 53.69 98 PRO A CA 1
ATOM 664 C C . PRO A 1 98 ? 77.088 -2.439 -133.371 1.00 53.69 98 PRO A C 1
ATOM 666 O O . PRO A 1 98 ? 76.225 -3.083 -132.779 1.00 53.69 98 PRO A O 1
ATOM 669 N N . GLY A 1 99 ? 78.236 -2.082 -132.776 1.00 56.59 99 GLY A N 1
ATOM 670 C CA . GLY A 1 99 ? 78.539 -2.330 -131.356 1.00 56.59 99 GLY A CA 1
ATOM 671 C C . GLY A 1 99 ? 77.818 -1.368 -130.404 1.00 56.59 99 GLY A C 1
ATOM 672 O O . GLY A 1 99 ? 77.229 -1.798 -129.414 1.00 56.59 99 GLY A O 1
ATOM 673 N N . LEU A 1 100 ? 77.740 -0.082 -130.765 1.00 55.53 100 LEU A N 1
ATOM 674 C CA . LEU A 1 100 ? 77.120 0.958 -129.934 1.00 55.53 100 LEU A CA 1
ATOM 675 C C . LEU A 1 100 ? 75.589 0.846 -129.873 1.00 55.53 100 LEU A C 1
ATOM 677 O O . LEU A 1 100 ? 74.989 1.230 -128.875 1.00 55.53 100 LEU A O 1
ATOM 681 N N . ARG A 1 101 ? 74.933 0.274 -130.897 1.00 58.75 101 ARG A N 1
ATOM 682 C CA . ARG A 1 101 ? 73.478 -0.000 -130.865 1.00 58.75 101 ARG A CA 1
ATOM 683 C C . ARG A 1 101 ? 73.108 -1.139 -129.914 1.00 58.75 101 ARG A C 1
ATOM 685 O O . ARG A 1 101 ? 72.032 -1.087 -129.325 1.00 58.75 101 ARG A O 1
ATOM 692 N N . ALA A 1 102 ? 73.971 -2.143 -129.757 1.00 61.97 102 ALA A N 1
ATOM 693 C CA . ALA A 1 102 ? 73.747 -3.222 -128.797 1.00 61.97 102 ALA A CA 1
ATOM 694 C C . ALA A 1 102 ? 73.945 -2.726 -127.358 1.00 61.97 102 ALA A C 1
ATOM 696 O O . ALA A 1 102 ? 73.118 -3.022 -126.501 1.00 61.97 102 ALA A O 1
ATOM 697 N N . GLU A 1 103 ? 74.964 -1.897 -127.115 1.00 69.00 103 GLU A N 1
ATOM 698 C CA . GLU A 1 103 ? 75.186 -1.254 -125.814 1.00 69.00 103 GLU A CA 1
ATOM 699 C C . GLU A 1 103 ? 74.092 -0.233 -125.474 1.00 69.00 103 GLU A C 1
ATOM 701 O O . GLU A 1 103 ? 73.599 -0.234 -124.350 1.00 69.00 103 GLU A O 1
ATOM 706 N N . LEU A 1 104 ? 73.618 0.566 -126.440 1.00 70.19 104 LEU A N 1
ATOM 707 C CA . LEU A 1 104 ? 72.456 1.445 -126.249 1.00 70.19 104 LEU A CA 1
ATOM 708 C C . LEU A 1 104 ? 71.179 0.651 -125.976 1.00 70.19 104 LEU A C 1
ATOM 710 O O . LEU A 1 104 ? 70.429 1.020 -125.078 1.00 70.19 104 LEU A O 1
ATOM 714 N N . ALA A 1 105 ? 70.923 -0.449 -126.690 1.00 70.69 105 ALA A N 1
ATOM 715 C CA . ALA A 1 105 ? 69.768 -1.304 -126.415 1.00 70.69 105 ALA A CA 1
ATOM 716 C C . ALA A 1 105 ? 69.866 -1.966 -125.029 1.00 70.69 105 ALA A C 1
ATOM 718 O O . ALA A 1 105 ? 68.862 -2.061 -124.324 1.00 70.69 105 ALA A O 1
ATOM 719 N N . GLN A 1 106 ? 71.069 -2.363 -124.605 1.00 76.31 106 GLN A N 1
ATOM 720 C CA . GLN A 1 106 ? 71.317 -2.941 -123.287 1.00 76.31 106 GLN A CA 1
ATOM 721 C C . GLN A 1 106 ? 71.186 -1.897 -122.167 1.00 76.31 106 GLN A C 1
ATOM 723 O O . GLN A 1 106 ? 70.565 -2.189 -121.148 1.00 76.31 106 GLN A O 1
ATOM 728 N N . LEU A 1 107 ? 71.676 -0.672 -122.372 1.00 76.19 107 LEU A N 1
ATOM 729 C CA . LEU A 1 107 ? 71.483 0.463 -121.463 1.00 76.19 107 LEU A CA 1
ATOM 730 C C . LEU A 1 107 ? 70.016 0.889 -121.392 1.00 76.19 107 LEU A C 1
ATOM 732 O O . LEU A 1 107 ? 69.513 1.155 -120.307 1.00 76.19 107 LEU A O 1
ATOM 736 N N . THR A 1 108 ? 69.300 0.885 -122.518 1.00 76.19 108 THR A N 1
ATOM 737 C CA . THR A 1 108 ? 67.861 1.190 -122.555 1.00 76.19 108 THR A CA 1
ATOM 738 C C . THR A 1 108 ? 67.070 0.117 -121.809 1.00 76.19 108 THR A C 1
ATOM 740 O O . THR A 1 108 ? 66.195 0.442 -121.013 1.00 76.19 108 THR A O 1
ATOM 743 N N . GLN A 1 109 ? 67.418 -1.162 -121.981 1.00 77.38 109 GLN A N 1
ATOM 744 C CA . GLN A 1 109 ? 66.793 -2.262 -121.245 1.00 77.38 109 GLN A CA 1
ATOM 745 C C . GLN A 1 109 ? 67.139 -2.233 -119.745 1.00 77.38 109 GLN A C 1
ATOM 747 O O . GLN A 1 109 ? 66.288 -2.557 -118.918 1.00 77.38 109 GLN A O 1
ATOM 752 N N . GLN A 1 110 ? 68.357 -1.828 -119.375 1.00 79.19 110 GLN A N 1
ATOM 753 C CA . GLN A 1 110 ? 68.743 -1.604 -117.978 1.00 79.19 110 GLN A CA 1
ATOM 754 C C . GLN A 1 110 ? 67.992 -0.419 -117.366 1.00 79.19 110 GLN A C 1
ATOM 756 O O . GLN A 1 110 ? 67.485 -0.550 -116.259 1.00 79.19 110 GLN A O 1
ATOM 761 N N . LEU A 1 111 ? 67.848 0.695 -118.086 1.00 77.06 111 LEU A N 1
ATOM 762 C CA . LEU A 1 111 ? 67.046 1.841 -117.651 1.00 77.06 111 LEU A CA 1
ATOM 763 C C . LEU A 1 111 ? 65.572 1.470 -117.488 1.00 77.06 111 LEU A C 1
ATOM 765 O O . LEU A 1 111 ? 64.944 1.887 -116.522 1.00 77.06 111 LEU A O 1
ATOM 769 N N . GLN A 1 112 ? 65.033 0.646 -118.387 1.00 79.31 112 GLN A N 1
ATOM 770 C CA . GLN A 1 112 ? 63.650 0.192 -118.307 1.00 79.31 112 GLN A CA 1
ATOM 771 C C . GLN A 1 112 ? 63.434 -0.732 -117.101 1.00 79.31 112 GLN A C 1
ATOM 773 O O . GLN A 1 112 ? 62.512 -0.493 -116.325 1.00 79.31 112 GLN A O 1
ATOM 778 N N . ARG A 1 113 ? 64.344 -1.686 -116.848 1.00 77.94 113 ARG A N 1
ATOM 779 C CA . ARG A 1 113 ? 64.322 -2.509 -115.622 1.00 77.94 113 ARG A CA 1
ATOM 780 C C . ARG A 1 113 ? 64.465 -1.673 -114.354 1.00 77.94 113 ARG A C 1
ATOM 782 O O . ARG A 1 113 ? 63.687 -1.859 -113.431 1.00 77.94 113 ARG A O 1
ATOM 789 N N . LEU A 1 114 ? 65.387 -0.712 -114.328 1.00 80.00 114 LEU A N 1
ATOM 790 C CA . LEU A 1 114 ? 65.545 0.202 -113.195 1.00 80.00 114 LEU A CA 1
ATOM 791 C C . LEU A 1 114 ? 64.304 1.081 -112.993 1.00 80.00 114 LEU A C 1
ATOM 793 O O . LEU A 1 114 ? 63.961 1.391 -111.858 1.00 80.00 114 LEU A O 1
ATOM 797 N N . SER A 1 115 ? 63.604 1.463 -114.066 1.00 77.94 115 SER A N 1
ATOM 798 C CA . SER A 1 115 ? 62.352 2.223 -113.970 1.00 77.94 115 SER A CA 1
ATOM 799 C C . SER A 1 115 ? 61.189 1.376 -113.447 1.00 77.94 115 SER A C 1
ATOM 801 O O . SER A 1 115 ? 60.398 1.869 -112.647 1.00 77.94 115 SER A O 1
ATOM 803 N N . GLU A 1 116 ? 61.115 0.099 -113.833 1.00 79.88 116 GLU A N 1
ATOM 804 C CA . GLU A 1 116 ? 60.128 -0.861 -113.330 1.00 79.88 116 GLU A CA 1
ATOM 805 C C . GLU A 1 116 ? 60.400 -1.212 -111.860 1.00 79.88 116 GLU A C 1
ATOM 807 O O . GLU A 1 116 ? 59.475 -1.211 -111.049 1.00 79.88 116 GLU A O 1
ATOM 812 N N . GLU A 1 117 ? 61.666 -1.413 -111.483 1.00 81.38 117 GLU A N 1
ATOM 813 C CA . GLU A 1 117 ? 62.095 -1.585 -110.090 1.00 81.38 117 GLU A CA 1
ATOM 814 C C . GLU A 1 117 ? 61.802 -0.327 -109.262 1.00 81.38 117 GLU A C 1
ATOM 816 O O . GLU A 1 117 ? 61.254 -0.424 -108.167 1.00 81.38 117 GLU A O 1
ATOM 821 N N . HIS A 1 118 ? 62.073 0.869 -109.791 1.00 75.06 118 HIS A N 1
ATOM 822 C CA . HIS A 1 118 ? 61.751 2.125 -109.112 1.00 75.06 118 HIS A CA 1
ATOM 823 C C . HIS A 1 118 ? 60.233 2.342 -108.980 1.00 75.06 118 HIS A C 1
ATOM 825 O O . HIS A 1 118 ? 59.777 2.873 -107.968 1.00 75.06 118 HIS A O 1
ATOM 831 N N . ALA A 1 119 ? 59.433 1.923 -109.965 1.00 81.19 119 ALA A N 1
ATOM 832 C CA . ALA A 1 119 ? 57.973 1.963 -109.887 1.00 81.19 119 ALA A CA 1
ATOM 833 C C . ALA A 1 119 ? 57.428 0.963 -108.853 1.00 81.19 119 ALA A C 1
ATOM 835 O O . ALA A 1 119 ? 56.546 1.323 -108.072 1.00 81.19 119 ALA A O 1
ATOM 836 N N . ALA A 1 120 ? 57.985 -0.251 -108.788 1.00 82.00 120 ALA A N 1
ATOM 837 C CA . ALA A 1 120 ? 57.636 -1.250 -107.777 1.00 82.00 120 ALA A CA 1
ATOM 838 C C . ALA A 1 120 ? 58.003 -0.776 -106.360 1.00 82.00 120 ALA A C 1
ATOM 840 O O . ALA A 1 120 ? 57.156 -0.795 -105.469 1.00 82.00 120 ALA A O 1
ATOM 841 N N . VAL A 1 121 ? 59.214 -0.242 -106.172 1.00 82.69 121 VAL A N 1
ATOM 842 C CA . VAL A 1 121 ? 59.656 0.367 -104.904 1.00 82.69 121 VAL A CA 1
ATOM 843 C C . VAL A 1 121 ? 58.802 1.592 -104.550 1.00 82.69 121 VAL A C 1
ATOM 845 O O . VAL A 1 121 ? 58.509 1.830 -103.380 1.00 82.69 121 VAL A O 1
ATOM 848 N N . GLY A 1 122 ? 58.359 2.363 -105.547 1.00 82.06 122 GLY A N 1
ATOM 849 C CA . GLY A 1 122 ? 57.408 3.461 -105.372 1.00 82.06 122 GLY A CA 1
ATOM 850 C C . GLY A 1 122 ? 56.060 2.986 -104.825 1.00 82.06 122 GLY A C 1
ATOM 851 O O . GLY A 1 122 ? 55.581 3.538 -103.836 1.00 82.06 122 GLY A O 1
ATOM 852 N N . ALA A 1 123 ? 55.495 1.925 -105.404 1.00 83.31 123 ALA A N 1
ATOM 853 C CA . ALA A 1 123 ? 54.238 1.332 -104.954 1.00 83.31 123 ALA A CA 1
ATOM 854 C C . ALA A 1 123 ? 54.350 0.709 -103.549 1.00 83.31 123 ALA A C 1
ATOM 856 O O . ALA A 1 123 ? 53.465 0.905 -102.716 1.00 83.31 123 ALA A O 1
ATOM 857 N N . GLU A 1 124 ? 55.453 0.018 -103.240 1.00 87.12 124 GLU A N 1
ATOM 858 C CA . GLU A 1 124 ? 55.724 -0.501 -101.890 1.00 87.12 124 GLU A CA 1
ATOM 859 C C . GLU A 1 124 ? 55.858 0.630 -100.866 1.00 87.12 124 GLU A C 1
ATOM 861 O O . GLU A 1 124 ? 55.296 0.562 -99.771 1.00 87.12 124 GLU A O 1
ATOM 866 N N . ARG A 1 125 ? 56.547 1.715 -101.233 1.00 79.88 125 ARG A N 1
ATOM 867 C CA . ARG A 1 125 ? 56.669 2.907 -100.393 1.00 79.88 125 ARG A CA 1
ATOM 868 C C . ARG A 1 125 ? 55.313 3.558 -100.143 1.00 79.88 125 ARG A C 1
ATOM 870 O O . ARG A 1 125 ? 55.049 3.955 -99.013 1.00 79.88 125 ARG A O 1
ATOM 877 N N . GLU A 1 126 ? 54.467 3.687 -101.159 1.00 86.44 126 GLU A N 1
ATOM 878 C CA . GLU A 1 126 ? 53.109 4.217 -101.001 1.00 86.44 126 GLU A CA 1
ATOM 879 C C . GLU A 1 126 ? 52.254 3.320 -100.098 1.00 86.44 126 GLU A C 1
ATOM 881 O O . GLU A 1 126 ? 51.572 3.836 -99.212 1.00 86.44 126 GLU A O 1
ATOM 886 N N . GLY A 1 127 ? 52.364 1.995 -100.236 1.00 89.38 127 GLY A N 1
ATOM 887 C CA . GLY A 1 127 ? 51.719 1.029 -99.343 1.00 89.38 127 GLY A CA 1
ATOM 888 C C . GLY A 1 127 ? 52.179 1.163 -97.888 1.00 89.38 127 GLY A C 1
ATOM 889 O O . GLY A 1 127 ? 51.350 1.214 -96.980 1.00 89.38 127 GLY A O 1
ATOM 890 N N . LEU A 1 128 ? 53.486 1.310 -97.653 1.00 88.31 128 LEU A N 1
ATOM 891 C CA . LEU A 1 128 ? 54.039 1.544 -96.314 1.00 88.31 128 LEU A CA 1
ATOM 892 C C . LEU A 1 128 ? 53.611 2.899 -95.741 1.00 88.31 128 LEU A C 1
ATOM 894 O O . LEU A 1 128 ? 53.297 2.986 -94.558 1.00 88.31 128 LEU A O 1
ATOM 898 N N . VAL A 1 129 ? 53.550 3.955 -96.556 1.00 87.62 129 VAL A N 1
ATOM 899 C CA . VAL A 1 129 ? 53.056 5.273 -96.122 1.00 87.62 129 VAL A CA 1
ATOM 900 C C . VAL A 1 129 ? 51.579 5.196 -95.729 1.00 87.62 129 VAL A C 1
ATOM 902 O O . VAL A 1 129 ? 51.202 5.738 -94.690 1.00 87.62 129 VAL A O 1
ATOM 905 N N . GLN A 1 130 ? 50.753 4.481 -96.499 1.00 90.12 130 GLN A N 1
ATOM 906 C CA . GLN A 1 130 ? 49.355 4.234 -96.138 1.00 90.12 130 GLN A CA 1
ATOM 907 C C . GLN A 1 130 ? 49.252 3.433 -94.834 1.00 90.12 130 GLN A C 1
ATOM 909 O O . GLN A 1 130 ? 48.502 3.826 -93.941 1.00 90.12 130 GLN A O 1
ATOM 914 N N . GLN A 1 131 ? 50.055 2.382 -94.661 1.00 90.50 131 GLN A N 1
ATOM 915 C CA . GLN A 1 131 ? 50.073 1.594 -93.427 1.00 90.50 131 GLN A CA 1
ATOM 916 C C . GLN A 1 131 ? 50.501 2.426 -92.209 1.00 90.50 131 GLN A C 1
ATOM 918 O O . GLN A 1 131 ? 49.863 2.345 -91.161 1.00 90.50 131 GLN A O 1
ATOM 923 N N . VAL A 1 132 ? 51.526 3.272 -92.345 1.00 90.38 132 VAL A N 1
ATOM 924 C CA . VAL A 1 132 ? 51.945 4.205 -91.288 1.00 90.38 132 VAL A CA 1
ATOM 925 C C . VAL A 1 132 ? 50.828 5.197 -90.970 1.00 90.38 132 VAL A C 1
ATOM 927 O O . VAL A 1 132 ? 50.593 5.468 -89.796 1.00 90.38 132 VAL A O 1
ATOM 930 N N . SER A 1 133 ? 50.096 5.700 -91.969 1.00 91.12 133 SER A N 1
ATOM 931 C CA . SER A 1 133 ? 48.976 6.621 -91.731 1.00 91.12 133 SER A CA 1
ATOM 932 C C . SER A 1 133 ? 47.830 5.971 -90.945 1.00 91.12 133 SER A C 1
ATOM 934 O O . SER A 1 133 ? 47.327 6.583 -90.006 1.00 91.12 133 SER A O 1
ATOM 936 N N . VAL A 1 134 ? 47.490 4.711 -91.245 1.00 92.50 134 VAL A N 1
ATOM 937 C CA . VAL A 1 134 ? 46.477 3.943 -90.499 1.00 92.50 134 VAL A CA 1
ATOM 938 C C . VAL A 1 134 ? 46.946 3.687 -89.069 1.00 92.50 134 VAL A C 1
ATOM 940 O O . VAL A 1 134 ? 46.220 3.990 -88.132 1.00 92.50 134 VAL A O 1
ATOM 943 N N . LEU A 1 135 ? 48.189 3.233 -88.880 1.00 92.06 135 LEU A N 1
ATOM 944 C CA . LEU A 1 135 ? 48.747 3.011 -87.541 1.00 92.06 135 LEU A CA 1
ATOM 945 C C . LEU A 1 135 ? 48.848 4.305 -86.720 1.00 92.06 135 LEU A C 1
ATOM 947 O O . LEU A 1 135 ? 48.725 4.269 -85.497 1.00 92.06 135 LEU A O 1
ATOM 951 N N . THR A 1 136 ? 49.068 5.450 -87.373 1.00 91.94 136 THR A N 1
ATOM 952 C CA . THR A 1 136 ? 49.079 6.760 -86.706 1.00 91.94 136 THR A CA 1
ATOM 953 C C . THR A 1 136 ? 47.670 7.150 -86.263 1.00 91.94 136 THR A C 1
ATOM 955 O O . THR A 1 136 ? 47.499 7.547 -85.114 1.00 91.94 136 THR A O 1
ATOM 958 N N . ALA A 1 137 ? 46.658 6.954 -87.116 1.00 91.19 137 ALA A N 1
ATOM 959 C CA . ALA A 1 137 ? 45.257 7.179 -86.759 1.00 91.19 137 ALA A CA 1
ATOM 960 C C . ALA A 1 137 ? 44.791 6.247 -85.622 1.00 91.19 137 ALA A C 1
ATOM 962 O O . ALA A 1 137 ? 44.180 6.713 -84.661 1.00 91.19 137 ALA A O 1
ATOM 963 N N . ASP A 1 138 ? 45.151 4.960 -85.671 1.00 91.44 138 ASP A N 1
ATOM 964 C CA . ASP A 1 138 ? 44.849 3.990 -84.610 1.00 91.44 138 ASP A CA 1
ATOM 965 C C . ASP A 1 138 ? 45.518 4.386 -83.285 1.00 91.44 138 ASP A C 1
ATOM 967 O O . ASP A 1 138 ? 44.903 4.315 -82.218 1.00 91.44 138 ASP A O 1
ATOM 971 N N . ARG A 1 139 ? 46.774 4.854 -83.333 1.00 91.06 139 ARG A N 1
ATOM 972 C CA . ARG A 1 139 ? 47.486 5.366 -82.154 1.00 91.06 139 ARG A CA 1
ATOM 973 C C . ARG A 1 139 ? 46.794 6.599 -81.574 1.00 91.06 139 ARG A C 1
ATOM 975 O O . ARG A 1 139 ? 46.643 6.673 -80.356 1.00 91.06 139 ARG A O 1
ATOM 982 N N . GLU A 1 140 ? 46.393 7.554 -82.408 1.00 92.94 140 GLU A N 1
ATOM 983 C CA . GLU A 1 140 ? 45.671 8.753 -81.965 1.00 92.94 140 GLU A CA 1
ATOM 984 C C . GLU A 1 140 ? 44.324 8.391 -81.330 1.00 92.94 140 GLU A C 1
ATOM 986 O O . GLU A 1 140 ? 43.989 8.918 -80.268 1.00 92.94 140 GLU A O 1
ATOM 991 N N . GLN A 1 141 ? 43.591 7.437 -81.909 1.00 92.75 141 GLN A N 1
ATOM 992 C CA . GLN A 1 141 ? 42.328 6.949 -81.360 1.00 92.75 141 GLN A CA 1
ATOM 993 C C . GLN A 1 141 ? 42.518 6.245 -80.009 1.00 92.75 141 GLN A C 1
ATOM 995 O O . GLN A 1 141 ? 41.780 6.522 -79.063 1.00 92.75 141 GLN A O 1
ATOM 1000 N N . LEU A 1 142 ? 43.519 5.369 -79.878 1.00 91.00 142 LEU A N 1
ATOM 1001 C CA . LEU A 1 142 ? 43.839 4.724 -78.600 1.00 91.00 142 LEU A CA 1
ATOM 1002 C C . LEU A 1 142 ? 44.282 5.742 -77.545 1.00 91.00 142 LEU A C 1
ATOM 1004 O O . LEU A 1 142 ? 43.929 5.605 -76.375 1.00 91.00 142 LEU A O 1
ATOM 1008 N N . GLN A 1 143 ? 45.016 6.781 -77.945 1.00 92.12 143 GLN A N 1
ATOM 1009 C CA . GLN A 1 143 ? 45.430 7.849 -77.040 1.00 92.12 143 GLN A CA 1
ATOM 1010 C C . GLN A 1 143 ? 44.236 8.699 -76.577 1.00 92.12 143 GLN A C 1
ATOM 1012 O O . GLN A 1 143 ? 44.169 9.058 -75.403 1.00 92.12 143 GLN A O 1
ATOM 1017 N N . GLN A 1 144 ? 43.259 8.960 -77.451 1.00 92.94 144 GLN A N 1
ATOM 1018 C CA . GLN A 1 144 ? 41.992 9.589 -77.063 1.00 92.94 144 GLN A CA 1
ATOM 1019 C C . GLN A 1 144 ? 41.203 8.710 -76.083 1.00 92.94 144 GLN A C 1
ATOM 1021 O O . GLN A 1 144 ? 40.809 9.196 -75.026 1.00 92.94 144 GLN A O 1
ATOM 1026 N N . GLN A 1 145 ? 41.061 7.410 -76.364 1.00 92.56 145 GLN A N 1
ATOM 1027 C CA . GLN A 1 145 ? 40.377 6.469 -75.466 1.00 92.56 145 GLN A CA 1
ATOM 1028 C C . GLN A 1 145 ? 41.061 6.355 -74.098 1.00 92.56 145 GLN A C 1
ATOM 1030 O O . GLN A 1 145 ? 40.381 6.295 -73.076 1.00 92.56 145 GLN A O 1
ATOM 1035 N N . LEU A 1 146 ? 42.398 6.350 -74.057 1.00 91.94 146 LEU A N 1
ATOM 1036 C CA . LEU A 1 146 ? 43.154 6.345 -72.805 1.00 91.94 146 LEU A CA 1
ATOM 1037 C C . LEU A 1 146 ? 42.875 7.616 -71.992 1.00 91.94 146 LEU A C 1
ATOM 1039 O O . LEU A 1 146 ? 42.623 7.524 -70.793 1.00 91.94 146 LEU A O 1
ATOM 1043 N N . ASN A 1 147 ? 42.873 8.785 -72.637 1.00 92.12 147 ASN A N 1
ATOM 1044 C CA . ASN A 1 147 ? 42.588 10.056 -71.971 1.00 92.12 147 ASN A CA 1
ATOM 1045 C C . ASN A 1 147 ? 41.151 10.098 -71.424 1.00 92.12 147 ASN A C 1
ATOM 1047 O O . ASN A 1 147 ? 40.949 10.524 -70.291 1.00 92.12 147 ASN A O 1
ATOM 1051 N N . GLU A 1 148 ? 40.162 9.609 -72.178 1.00 94.44 148 GLU A N 1
ATOM 1052 C CA . GLU A 1 148 ? 38.768 9.490 -71.717 1.00 94.44 148 GLU A CA 1
ATOM 1053 C C . GLU A 1 148 ? 38.620 8.505 -70.542 1.00 94.44 148 GLU A C 1
ATOM 1055 O O . GLU A 1 148 ? 37.876 8.749 -69.589 1.00 94.44 148 GLU A O 1
ATOM 1060 N N . GLN A 1 149 ? 39.353 7.388 -70.556 1.00 93.31 149 GLN A N 1
ATOM 1061 C CA . GLN A 1 149 ? 39.381 6.461 -69.421 1.00 93.31 149 GLN A CA 1
ATOM 1062 C C . GLN A 1 149 ? 40.052 7.080 -68.188 1.00 93.31 149 GLN A C 1
ATOM 1064 O O . GLN A 1 149 ? 39.594 6.875 -67.066 1.00 93.31 149 GLN A O 1
ATOM 1069 N N . GLN A 1 150 ? 41.113 7.867 -68.373 1.00 92.69 150 GLN A N 1
ATOM 1070 C CA . GLN A 1 150 ? 41.782 8.561 -67.273 1.00 92.69 150 GLN A CA 1
ATOM 1071 C C . GLN A 1 150 ? 40.883 9.624 -66.635 1.00 92.69 150 GLN A C 1
ATOM 1073 O O . GLN A 1 150 ? 40.806 9.681 -65.408 1.00 92.69 150 GLN A O 1
ATOM 1078 N N . THR A 1 151 ? 40.162 10.421 -67.429 1.00 92.88 151 THR A N 1
ATOM 1079 C CA . THR A 1 151 ? 39.231 11.427 -66.891 1.00 92.88 151 THR A CA 1
ATOM 1080 C C . THR A 1 151 ? 38.055 10.776 -66.171 1.00 92.88 151 THR A C 1
ATOM 1082 O O . THR A 1 151 ? 37.730 11.175 -65.056 1.00 92.88 151 THR A O 1
ATOM 1085 N N . THR A 1 152 ? 37.473 9.711 -66.729 1.00 93.75 152 THR A N 1
ATOM 1086 C CA . THR A 1 152 ? 36.377 8.984 -66.065 1.00 93.75 152 THR A CA 1
ATOM 1087 C C . THR A 1 152 ? 36.810 8.319 -64.757 1.00 93.75 152 THR A C 1
ATOM 1089 O O . THR A 1 152 ? 36.056 8.359 -63.784 1.00 93.75 152 THR A O 1
ATOM 1092 N N . LEU A 1 153 ? 38.022 7.755 -64.680 1.00 91.88 153 LEU A N 1
ATOM 1093 C CA . LEU A 1 153 ? 38.574 7.240 -63.421 1.00 91.88 153 LEU A CA 1
ATOM 1094 C C . LEU A 1 153 ? 38.825 8.358 -62.402 1.00 91.88 153 LEU A C 1
ATOM 1096 O O . LEU A 1 153 ? 38.553 8.168 -61.215 1.00 91.88 153 LEU A O 1
ATOM 1100 N N . GLN A 1 154 ? 39.303 9.522 -62.846 1.00 93.81 154 GLN A N 1
ATOM 1101 C CA . GLN A 1 154 ? 39.514 10.680 -61.977 1.00 93.81 154 GLN A CA 1
ATOM 1102 C C . GLN A 1 154 ? 38.188 11.216 -61.412 1.00 93.81 154 GLN A C 1
ATOM 1104 O O . GLN A 1 154 ? 38.096 11.486 -60.212 1.00 93.81 154 GLN A O 1
ATOM 1109 N N . ASP A 1 155 ? 37.142 11.286 -62.237 1.00 93.94 155 ASP A N 1
ATOM 1110 C CA . ASP A 1 155 ? 35.795 11.680 -61.815 1.00 93.94 155 ASP A CA 1
ATOM 1111 C C . ASP A 1 155 ? 35.189 10.670 -60.832 1.00 93.94 155 ASP A C 1
ATOM 1113 O O . ASP A 1 155 ? 34.630 11.060 -59.806 1.00 93.94 155 ASP A O 1
ATOM 1117 N N . GLN A 1 156 ? 35.349 9.366 -61.085 1.00 92.81 156 GLN A N 1
ATOM 1118 C CA . GLN A 1 156 ? 34.924 8.321 -60.147 1.00 92.81 156 GLN A CA 1
ATOM 1119 C C . GLN A 1 156 ? 35.676 8.415 -58.816 1.00 92.81 156 GLN A C 1
ATOM 1121 O O . GLN A 1 156 ? 35.073 8.255 -57.754 1.00 92.81 156 GLN A O 1
ATOM 1126 N N . GLN A 1 157 ? 36.977 8.714 -58.842 1.00 93.12 157 GLN A N 1
ATOM 1127 C CA . GLN A 1 157 ? 37.768 8.896 -57.627 1.00 93.12 157 GLN A CA 1
ATOM 1128 C C . GLN A 1 157 ? 37.284 10.107 -56.817 1.00 93.12 157 GLN A C 1
ATOM 1130 O O . GLN A 1 157 ? 37.155 10.008 -55.596 1.00 93.12 157 GLN A O 1
ATOM 1135 N N . LEU A 1 158 ? 36.968 11.223 -57.479 1.00 93.25 158 LEU A N 1
ATOM 1136 C CA . LEU A 1 158 ? 36.376 12.403 -56.842 1.00 93.25 158 LEU A CA 1
ATOM 1137 C C . LEU A 1 158 ? 34.986 12.106 -56.262 1.00 93.25 158 LEU A C 1
ATOM 1139 O O . LEU A 1 158 ? 34.697 12.515 -55.137 1.00 93.25 158 LEU A O 1
ATOM 1143 N N . GLN A 1 159 ? 34.147 11.351 -56.976 1.00 94.31 159 GLN A N 1
ATOM 1144 C CA . GLN A 1 159 ? 32.833 10.927 -56.480 1.00 94.31 159 GLN A CA 1
ATOM 1145 C C . GLN A 1 159 ? 32.944 10.033 -55.243 1.00 94.31 159 GLN A C 1
ATOM 1147 O O . GLN A 1 159 ? 32.239 10.263 -54.261 1.00 94.31 159 GLN A O 1
ATOM 1152 N N . LEU A 1 160 ? 33.850 9.050 -55.253 1.00 92.31 160 LEU A N 1
ATOM 1153 C CA . LEU A 1 160 ? 34.095 8.190 -54.094 1.00 92.31 160 LEU A CA 1
ATOM 1154 C C . LEU A 1 160 ? 34.627 8.995 -52.905 1.00 92.31 160 LEU A C 1
ATOM 1156 O O . LEU A 1 160 ? 34.169 8.785 -51.786 1.00 92.31 160 LEU A O 1
ATOM 1160 N N . GLN A 1 161 ? 35.528 9.957 -53.131 1.00 92.06 161 GLN A N 1
ATOM 1161 C CA . GLN A 1 161 ? 35.975 10.862 -52.070 1.00 92.06 161 GLN A CA 1
ATOM 1162 C C . GLN A 1 161 ? 34.797 11.653 -51.486 1.00 92.06 161 GLN A C 1
ATOM 1164 O O . GLN A 1 161 ? 34.626 11.656 -50.267 1.00 92.06 161 GLN A O 1
ATOM 1169 N N . GLY A 1 162 ? 33.935 12.233 -52.328 1.00 93.38 162 GLY A N 1
ATOM 1170 C CA . GLY A 1 162 ? 32.714 12.917 -51.889 1.00 93.38 162 GLY A CA 1
ATOM 1171 C C . GLY A 1 162 ? 31.813 12.029 -51.025 1.00 93.38 162 GLY A C 1
ATOM 1172 O O . GLY A 1 162 ? 31.471 12.405 -49.905 1.00 93.38 162 GLY A O 1
ATOM 1173 N N . GLN A 1 163 ? 31.528 10.806 -51.481 1.00 93.44 163 GLN A N 1
ATOM 1174 C CA . GLN A 1 163 ? 30.723 9.835 -50.730 1.00 93.44 163 GLN A CA 1
ATOM 1175 C C . GLN A 1 163 ? 31.369 9.435 -49.397 1.00 93.44 163 GLN A C 1
ATOM 1177 O O . GLN A 1 163 ? 30.668 9.279 -48.400 1.00 93.44 163 GLN A O 1
ATOM 1182 N N . THR A 1 164 ? 32.699 9.296 -49.338 1.00 92.12 164 THR A N 1
ATOM 1183 C CA . THR A 1 164 ? 33.389 8.996 -48.071 1.00 92.12 164 THR A CA 1
ATOM 1184 C C . THR A 1 164 ? 33.312 10.151 -47.074 1.00 92.12 164 THR A C 1
ATOM 1186 O O . THR A 1 164 ? 33.145 9.899 -45.881 1.00 92.12 164 THR A O 1
ATOM 1189 N N . PHE A 1 165 ? 33.367 11.405 -47.538 1.00 93.50 165 PHE A N 1
ATOM 1190 C CA . PHE A 1 165 ? 33.170 12.572 -46.674 1.00 93.50 165 PHE A CA 1
ATOM 1191 C C . PHE A 1 165 ? 31.732 12.657 -46.152 1.00 93.50 165 PHE A C 1
ATOM 1193 O O . PHE A 1 165 ? 31.535 12.899 -44.962 1.00 93.50 165 PHE A O 1
ATOM 1200 N N . GLU A 1 166 ? 30.733 12.405 -47.001 1.00 93.62 166 GLU A N 1
ATOM 1201 C CA . GLU A 1 166 ? 29.325 12.362 -46.586 1.00 93.62 166 GLU A CA 1
ATOM 1202 C C . GLU A 1 166 ? 29.063 11.237 -45.577 1.00 93.62 166 GLU A C 1
ATOM 1204 O O . GLU A 1 166 ? 28.438 11.466 -44.541 1.00 93.62 166 GLU A O 1
ATOM 1209 N N . ALA A 1 167 ? 29.602 10.038 -45.822 1.00 90.12 167 ALA A N 1
ATOM 1210 C CA . ALA A 1 167 ? 29.490 8.915 -44.897 1.00 90.12 167 ALA A CA 1
ATOM 1211 C C . ALA A 1 167 ? 30.154 9.215 -43.542 1.00 90.12 167 ALA A C 1
ATOM 1213 O O . ALA A 1 167 ? 29.583 8.896 -42.499 1.00 90.12 167 ALA A O 1
ATOM 1214 N N . ALA A 1 168 ? 31.322 9.867 -43.537 1.00 91.06 168 ALA A N 1
ATOM 1215 C CA . ALA A 1 168 ? 31.998 10.281 -42.309 1.00 91.06 168 ALA A CA 1
ATOM 1216 C C . ALA A 1 168 ? 31.206 11.354 -41.540 1.00 91.06 168 ALA A C 1
ATOM 1218 O O . ALA A 1 168 ? 31.101 11.277 -40.315 1.00 91.06 168 ALA A O 1
ATOM 1219 N N . ALA A 1 169 ? 30.604 12.320 -42.241 1.00 93.44 169 ALA A N 1
ATOM 1220 C CA . ALA A 1 169 ? 29.757 13.340 -41.628 1.00 93.44 169 ALA A CA 1
ATOM 1221 C C . ALA A 1 169 ? 28.495 12.731 -40.993 1.00 93.44 169 ALA A C 1
ATOM 1223 O O . ALA A 1 169 ? 28.154 13.062 -39.856 1.00 93.44 169 ALA A O 1
ATOM 1224 N N . LEU A 1 170 ? 27.838 11.793 -41.686 1.00 95.12 170 LEU A N 1
ATOM 1225 C CA . LEU A 1 170 ? 26.685 11.065 -41.152 1.00 95.12 170 LEU A CA 1
ATOM 1226 C C . LEU A 1 170 ? 27.067 10.188 -39.954 1.00 95.12 170 LEU A C 1
ATOM 1228 O O . LEU A 1 170 ? 26.336 10.167 -38.966 1.00 95.12 170 LEU A O 1
ATOM 1232 N N . ALA A 1 171 ? 28.216 9.505 -39.999 1.00 91.94 171 ALA A N 1
ATOM 1233 C CA . ALA A 1 171 ? 28.706 8.716 -38.870 1.00 91.94 171 ALA A CA 1
ATOM 1234 C C . ALA A 1 171 ? 28.927 9.592 -37.628 1.00 91.94 171 ALA A C 1
ATOM 1236 O O . ALA A 1 171 ? 28.440 9.253 -36.552 1.00 91.94 171 ALA A O 1
ATOM 1237 N N . HIS A 1 172 ? 29.561 10.758 -37.787 1.00 94.00 172 HIS A N 1
ATOM 1238 C CA . HIS A 1 172 ? 29.767 11.700 -36.686 1.00 94.00 172 HIS A CA 1
ATOM 1239 C C . HIS A 1 172 ? 28.438 12.249 -36.137 1.00 94.00 172 HIS A C 1
ATOM 1241 O O . HIS A 1 172 ? 28.283 12.402 -34.925 1.00 94.00 172 HIS A O 1
ATOM 1247 N N . GLN A 1 173 ? 27.456 12.515 -37.004 1.00 95.56 173 GLN A N 1
ATOM 1248 C CA . GLN A 1 173 ? 26.128 12.955 -36.575 1.00 95.56 173 GLN A CA 1
ATOM 1249 C C . GLN A 1 173 ? 25.405 11.869 -35.761 1.00 95.56 173 GLN A C 1
ATOM 1251 O O . GLN A 1 173 ? 24.779 12.172 -34.744 1.00 95.56 173 GLN A O 1
ATOM 1256 N N . VAL A 1 174 ? 25.503 10.604 -36.180 1.00 93.81 174 VAL A N 1
ATOM 1257 C CA . VAL A 1 174 ? 24.918 9.465 -35.457 1.00 93.81 174 VAL A CA 1
ATOM 1258 C C . VAL A 1 174 ? 25.629 9.236 -34.122 1.00 93.81 174 VAL A C 1
ATOM 1260 O O . VAL A 1 174 ? 24.958 9.007 -33.117 1.00 93.81 174 VAL A O 1
ATOM 1263 N N . GLU A 1 175 ? 26.959 9.336 -34.075 1.00 94.62 175 GLU A N 1
ATOM 1264 C CA . GLU A 1 175 ? 27.725 9.248 -32.826 1.00 94.62 175 GLU A CA 1
ATOM 1265 C C . GLU A 1 175 ? 27.321 10.345 -31.835 1.00 94.62 175 GLU A C 1
ATOM 1267 O O . GLU A 1 175 ? 27.086 10.057 -30.660 1.00 94.62 175 GLU A O 1
ATOM 1272 N N . GLU A 1 176 ? 27.157 11.583 -32.304 1.00 95.62 176 GLU A N 1
ATOM 1273 C CA . GLU A 1 176 ? 26.713 12.692 -31.463 1.00 95.62 176 GLU A CA 1
ATOM 1274 C C . GLU A 1 176 ? 25.290 12.455 -30.933 1.00 95.62 176 GLU A C 1
ATOM 1276 O O . GLU A 1 176 ? 25.057 12.564 -29.728 1.00 95.62 176 GLU A O 1
ATOM 1281 N N . GLN A 1 177 ? 24.354 12.028 -31.786 1.00 95.38 177 GLN A N 1
ATOM 1282 C CA . GLN A 1 177 ? 22.988 11.689 -31.365 1.00 95.38 177 GLN A CA 1
ATOM 1283 C C . GLN A 1 177 ? 22.954 10.537 -30.352 1.00 95.38 177 GLN A C 1
ATOM 1285 O O . GLN A 1 177 ? 22.234 10.622 -29.355 1.00 95.38 177 GLN A O 1
ATOM 1290 N N . LEU A 1 178 ? 23.738 9.477 -30.568 1.00 93.56 178 LEU A N 1
ATOM 1291 C CA . LEU A 1 178 ? 23.839 8.358 -29.629 1.00 93.56 178 LEU A CA 1
ATOM 1292 C C . LEU A 1 178 ? 24.456 8.798 -28.298 1.00 93.56 178 LEU A C 1
ATOM 1294 O O . LEU A 1 178 ? 23.985 8.375 -27.241 1.00 93.56 178 LEU A O 1
ATOM 1298 N N . SER A 1 179 ? 25.462 9.675 -28.327 1.00 93.69 179 SER A N 1
ATOM 1299 C CA . SER A 1 179 ? 26.071 10.228 -27.114 1.00 93.69 179 SER A CA 1
ATOM 1300 C C . SER A 1 179 ? 25.072 11.064 -26.306 1.00 93.69 179 SER A C 1
ATOM 1302 O O . SER A 1 179 ? 24.956 10.880 -25.094 1.00 93.69 179 SER A O 1
ATOM 1304 N N . GLN A 1 180 ? 24.264 11.892 -26.979 1.00 94.94 180 GLN A N 1
ATOM 1305 C CA . GLN A 1 180 ? 23.206 12.683 -26.352 1.00 94.94 180 GLN A CA 1
ATOM 1306 C C . GLN A 1 180 ? 22.107 11.784 -25.773 1.00 94.94 180 GLN A C 1
ATOM 1308 O O . GLN A 1 180 ? 21.653 12.014 -24.653 1.00 94.94 180 GLN A O 1
ATOM 1313 N N . GLN A 1 181 ? 21.706 10.724 -26.485 1.00 93.62 181 GLN A N 1
ATOM 1314 C CA . GLN A 1 181 ? 20.739 9.751 -25.969 1.00 93.62 181 GLN A CA 1
ATOM 1315 C C . GLN A 1 181 ? 21.265 9.010 -24.735 1.00 93.62 181 GLN A C 1
ATOM 1317 O O . GLN A 1 181 ? 20.519 8.837 -23.772 1.00 93.62 181 GLN A O 1
ATOM 1322 N N . LEU A 1 182 ? 22.538 8.603 -24.728 1.00 93.94 182 LEU A N 1
ATOM 1323 C CA . LEU A 1 182 ? 23.160 7.967 -23.564 1.00 93.94 182 LEU A CA 1
ATOM 1324 C C . LEU A 1 182 ? 23.245 8.921 -22.369 1.00 93.94 182 LEU A C 1
ATOM 1326 O O . LEU A 1 182 ? 22.973 8.502 -21.245 1.00 93.94 182 LEU A O 1
ATOM 1330 N N . GLN A 1 183 ? 23.559 10.197 -22.599 1.00 96.56 183 GLN A N 1
ATOM 1331 C CA . GLN A 1 183 ? 23.588 11.206 -21.542 1.00 96.56 183 GLN A CA 1
ATOM 1332 C C . GLN A 1 183 ? 22.191 11.445 -20.949 1.00 96.56 183 GLN A C 1
ATOM 1334 O O . GLN A 1 183 ? 22.029 11.400 -19.732 1.00 96.56 183 GLN A O 1
ATOM 1339 N N . GLN A 1 184 ? 21.162 11.569 -21.793 1.00 95.69 184 GLN A N 1
ATOM 1340 C CA . GLN A 1 184 ? 19.769 11.675 -21.341 1.00 95.69 184 GLN A CA 1
ATOM 1341 C C . GLN A 1 184 ? 19.308 10.428 -20.573 1.00 95.69 184 GLN A C 1
ATOM 1343 O O . GLN A 1 184 ? 18.554 10.533 -19.606 1.00 95.69 184 GLN A O 1
ATOM 1348 N N . GLN A 1 185 ? 19.738 9.230 -20.985 1.00 92.00 185 GLN A N 1
ATOM 1349 C CA . GLN A 1 185 ? 19.441 8.003 -20.243 1.00 92.00 185 GLN A CA 1
ATOM 1350 C C . GLN A 1 185 ? 20.149 7.971 -18.886 1.00 92.00 185 GLN A C 1
ATOM 1352 O O . GLN A 1 185 ? 19.533 7.566 -17.902 1.00 92.00 185 GLN A O 1
ATOM 1357 N N . ALA A 1 186 ? 21.401 8.427 -18.808 1.00 93.50 186 ALA A N 1
ATOM 1358 C CA . ALA A 1 186 ? 22.126 8.532 -17.547 1.00 93.50 186 ALA A CA 1
ATOM 1359 C C . ALA A 1 186 ? 21.436 9.509 -16.579 1.00 93.50 186 ALA A C 1
ATOM 1361 O O . ALA A 1 186 ? 21.217 9.156 -15.421 1.00 93.50 186 ALA A O 1
ATOM 1362 N N . GLU A 1 187 ? 21.011 10.679 -17.063 1.00 96.38 187 GLU A N 1
ATOM 1363 C CA . GLU A 1 187 ? 20.258 11.668 -16.278 1.00 96.38 187 GLU A CA 1
ATOM 1364 C C . GLU A 1 187 ? 18.940 11.077 -15.751 1.00 96.38 187 GLU A C 1
ATOM 1366 O O . GLU A 1 187 ? 18.694 11.098 -14.543 1.00 96.38 187 GLU A O 1
ATOM 1371 N N . ARG A 1 188 ? 18.149 10.415 -16.607 1.00 95.38 188 ARG A N 1
ATOM 1372 C CA . ARG A 1 188 ? 16.914 9.724 -16.185 1.00 95.38 188 ARG A CA 1
ATOM 1373 C C . ARG A 1 188 ? 17.163 8.642 -15.135 1.00 95.38 188 ARG A C 1
ATOM 1375 O O . ARG A 1 188 ? 16.373 8.505 -14.204 1.00 95.38 188 ARG A O 1
ATOM 1382 N N . CYS A 1 189 ? 18.242 7.871 -15.261 1.00 94.12 189 CYS A N 1
ATOM 1383 C CA . CYS A 1 189 ? 18.610 6.874 -14.256 1.00 94.12 189 CYS A CA 1
ATOM 1384 C C . CYS A 1 189 ? 18.929 7.529 -12.905 1.00 94.12 189 CYS A C 1
ATOM 1386 O O . CYS A 1 189 ? 18.491 7.020 -11.874 1.00 94.12 189 CYS A O 1
ATOM 1388 N N . THR A 1 190 ? 19.631 8.668 -12.898 1.00 95.06 190 THR A N 1
ATOM 1389 C CA . THR A 1 190 ? 19.912 9.405 -11.655 1.00 95.06 190 THR A CA 1
ATOM 1390 C C . THR A 1 190 ? 18.654 10.008 -11.028 1.00 95.06 190 THR A C 1
ATOM 1392 O O . THR A 1 190 ? 18.486 9.918 -9.813 1.00 95.06 190 THR A O 1
ATOM 1395 N N . GLU A 1 191 ? 17.727 10.535 -11.833 1.00 96.06 191 GLU A N 1
ATOM 1396 C CA . GLU A 1 191 ? 16.432 11.040 -11.354 1.00 96.06 191 GLU A CA 1
ATOM 1397 C C . GLU A 1 191 ? 15.582 9.922 -10.737 1.00 96.06 191 GLU A C 1
ATOM 1399 O O . GLU A 1 191 ? 15.055 10.080 -9.636 1.00 96.06 191 GLU A O 1
ATOM 1404 N N . LEU A 1 192 ? 15.484 8.765 -11.403 1.00 92.62 192 LEU A N 1
ATOM 1405 C CA . LEU A 1 192 ? 14.760 7.603 -10.879 1.00 92.62 192 LEU A CA 1
ATOM 1406 C C . LEU A 1 192 ? 15.394 7.069 -9.590 1.00 92.62 192 LEU A C 1
ATOM 1408 O O . LEU A 1 192 ? 14.676 6.695 -8.663 1.00 92.62 192 LEU A O 1
ATOM 1412 N N . GLN A 1 193 ? 16.726 7.065 -9.500 1.00 94.69 193 GLN A N 1
ATOM 1413 C CA . GLN A 1 193 ? 17.432 6.677 -8.281 1.00 94.69 193 GLN A CA 1
ATOM 1414 C C . GLN A 1 193 ? 17.132 7.645 -7.127 1.00 94.69 193 GLN A C 1
ATOM 1416 O O . GLN A 1 193 ? 16.867 7.200 -6.010 1.00 94.69 193 GLN A O 1
ATOM 1421 N N . GLN A 1 194 ? 17.098 8.953 -7.399 1.00 95.12 194 GLN A N 1
ATOM 1422 C CA . GLN A 1 194 ? 16.736 9.962 -6.405 1.00 95.12 194 GLN A CA 1
ATOM 1423 C C . GLN A 1 194 ? 15.271 9.832 -5.960 1.00 95.12 194 GLN A C 1
ATOM 1425 O O . GLN A 1 194 ? 14.985 9.920 -4.767 1.00 95.12 194 GLN A O 1
ATOM 1430 N N . GLN A 1 195 ? 14.345 9.568 -6.887 1.00 91.00 195 GLN A N 1
ATOM 1431 C CA . GLN A 1 195 ? 12.934 9.320 -6.565 1.00 91.00 195 GLN A CA 1
ATOM 1432 C C . GLN A 1 195 ? 12.755 8.067 -5.701 1.00 91.00 195 GLN A C 1
ATOM 1434 O O . GLN A 1 195 ? 11.979 8.084 -4.748 1.00 91.00 195 GLN A O 1
ATOM 1439 N N . LEU A 1 196 ? 13.488 6.992 -5.998 1.00 91.06 196 LEU A N 1
ATOM 1440 C CA . LEU A 1 196 ? 13.440 5.760 -5.214 1.00 91.06 196 LEU A CA 1
ATOM 1441 C C . LEU A 1 196 ? 13.983 5.976 -3.794 1.00 91.06 196 LEU A C 1
ATOM 1443 O O . LEU A 1 196 ? 13.381 5.493 -2.838 1.00 91.06 196 LEU A O 1
ATOM 1447 N N . GLN A 1 197 ? 15.052 6.762 -3.640 1.00 96.06 197 GLN A N 1
ATOM 1448 C CA . GLN A 1 197 ? 15.570 7.146 -2.326 1.00 96.06 197 GLN A CA 1
ATOM 1449 C C . GLN A 1 197 ? 14.563 7.998 -1.534 1.00 96.06 197 GLN A C 1
ATOM 1451 O O . GLN A 1 197 ? 14.306 7.712 -0.367 1.00 96.06 197 GLN A O 1
ATOM 1456 N N . GLN A 1 198 ? 13.919 8.981 -2.173 1.00 90.75 198 GLN A N 1
ATOM 1457 C CA . GLN A 1 198 ? 12.865 9.783 -1.535 1.00 90.75 198 GLN A CA 1
ATOM 1458 C C . GLN A 1 198 ? 11.666 8.928 -1.104 1.00 90.75 198 GLN A C 1
ATOM 1460 O O . GLN A 1 198 ? 11.109 9.150 -0.030 1.00 90.75 198 GLN A O 1
ATOM 1465 N N . GLN A 1 199 ? 11.274 7.931 -1.906 1.00 90.06 199 GLN A N 1
ATOM 1466 C CA . GLN A 1 199 ? 10.218 6.997 -1.512 1.00 90.06 199 GLN A CA 1
ATOM 1467 C C . GLN A 1 199 ? 10.629 6.136 -0.317 1.00 90.06 199 GLN A C 1
ATOM 1469 O O . GLN A 1 199 ? 9.817 5.969 0.587 1.00 90.06 199 GLN A O 1
ATOM 1474 N N . GLN A 1 200 ? 11.871 5.646 -0.268 1.00 91.62 200 GLN A N 1
ATOM 1475 C CA . GLN A 1 200 ? 12.377 4.871 0.871 1.00 91.62 200 GLN A CA 1
ATOM 1476 C C . GLN A 1 200 ? 12.392 5.690 2.170 1.00 91.62 200 GLN A C 1
ATOM 1478 O O . GLN A 1 200 ? 11.972 5.201 3.221 1.00 91.62 200 GLN A O 1
ATOM 1483 N N . GLU A 1 201 ? 12.815 6.953 2.102 1.00 93.81 201 GLU A N 1
ATOM 1484 C CA . GLU A 1 201 ? 12.788 7.874 3.244 1.00 93.81 201 GLU A CA 1
ATOM 1485 C C . GLU A 1 201 ? 11.350 8.175 3.695 1.00 93.81 201 GLU A C 1
ATOM 1487 O O . GLU A 1 201 ? 11.058 8.157 4.893 1.00 93.81 201 GLU A O 1
ATOM 1492 N N . ALA A 1 202 ? 10.425 8.375 2.750 1.00 89.19 202 ALA A N 1
ATOM 1493 C CA . ALA A 1 202 ? 9.010 8.571 3.054 1.00 89.19 202 ALA A CA 1
ATOM 1494 C C . ALA A 1 202 ? 8.370 7.324 3.688 1.00 89.19 202 ALA A C 1
ATOM 1496 O O . ALA A 1 202 ? 7.606 7.455 4.647 1.00 89.19 202 ALA A O 1
ATOM 1497 N N . THR A 1 203 ? 8.701 6.118 3.209 1.00 89.31 203 THR A N 1
ATOM 1498 C CA . THR A 1 203 ? 8.219 4.866 3.813 1.00 89.31 203 THR A CA 1
ATOM 1499 C C . THR A 1 203 ? 8.778 4.667 5.215 1.00 89.31 203 THR A C 1
ATOM 1501 O O . THR A 1 203 ? 8.010 4.356 6.119 1.00 89.31 203 THR A O 1
ATOM 1504 N N . ALA A 1 204 ? 10.067 4.943 5.440 1.00 91.81 204 ALA A N 1
ATOM 1505 C CA . ALA A 1 204 ? 10.669 4.849 6.768 1.00 91.81 204 ALA A CA 1
ATOM 1506 C C . ALA A 1 204 ? 10.036 5.854 7.750 1.00 91.81 204 ALA A C 1
ATOM 1508 O O . ALA A 1 204 ? 9.730 5.509 8.891 1.00 91.81 204 ALA A O 1
ATOM 1509 N N . ALA A 1 205 ? 9.766 7.086 7.307 1.00 91.00 205 ALA A N 1
ATOM 1510 C CA . ALA A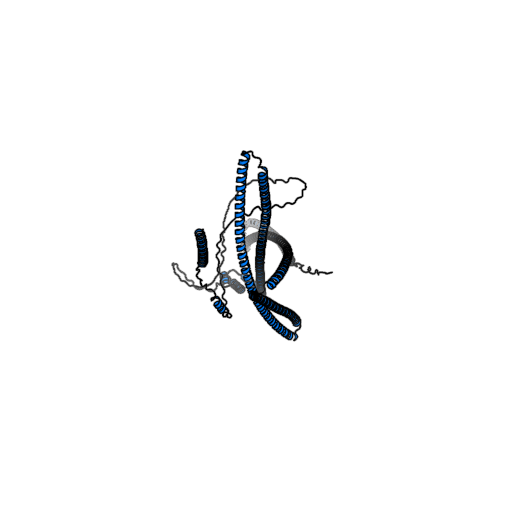 1 205 ? 9.062 8.077 8.118 1.00 91.00 205 ALA A CA 1
ATOM 1511 C C . ALA A 1 205 ? 7.625 7.638 8.458 1.00 91.00 205 ALA A C 1
ATOM 1513 O O . ALA A 1 205 ? 7.178 7.825 9.591 1.00 91.00 205 ALA A O 1
ATOM 1514 N N . ALA A 1 206 ? 6.913 7.027 7.506 1.00 86.94 206 ALA A N 1
ATOM 1515 C CA . ALA A 1 206 ? 5.576 6.486 7.733 1.00 86.94 206 ALA A CA 1
ATOM 1516 C C . ALA A 1 206 ? 5.590 5.300 8.714 1.00 86.94 206 ALA A C 1
ATOM 1518 O O . ALA A 1 206 ? 4.743 5.239 9.602 1.00 86.94 206 ALA A O 1
ATOM 1519 N N . GLU A 1 207 ? 6.566 4.395 8.618 1.00 93.00 207 GLU A N 1
ATOM 1520 C CA . GLU A 1 207 ? 6.739 3.283 9.563 1.00 93.00 207 GLU A CA 1
ATOM 1521 C C . GLU A 1 207 ? 6.977 3.781 10.993 1.00 93.00 207 GLU A C 1
ATOM 1523 O O . GLU A 1 207 ? 6.345 3.290 11.931 1.00 93.00 207 GLU A O 1
ATOM 1528 N N . VAL A 1 208 ? 7.812 4.812 11.164 1.00 94.38 208 VAL A N 1
ATOM 1529 C CA . VAL A 1 208 ? 8.031 5.458 12.468 1.00 94.38 208 VAL A CA 1
ATOM 1530 C C . VAL A 1 208 ? 6.736 6.082 13.005 1.00 94.38 208 VAL A C 1
ATOM 1532 O O . VAL A 1 208 ? 6.441 5.944 14.193 1.00 94.38 208 VAL A O 1
ATOM 1535 N N . GLN A 1 209 ? 5.924 6.721 12.155 1.00 92.88 209 GLN A N 1
ATOM 1536 C CA . GLN A 1 209 ? 4.620 7.264 12.562 1.00 92.88 209 GLN A CA 1
ATOM 1537 C C . GLN A 1 209 ? 3.635 6.164 12.976 1.00 92.88 209 GLN A C 1
ATOM 1539 O O . GLN A 1 209 ? 2.954 6.308 13.991 1.00 92.88 209 GLN A O 1
ATOM 1544 N N . VAL A 1 210 ? 3.576 5.053 12.235 1.00 91.50 210 VAL A N 1
ATOM 1545 C CA . VAL A 1 210 ? 2.725 3.902 12.576 1.00 91.50 210 VAL A CA 1
ATOM 1546 C C . VAL A 1 210 ? 3.160 3.282 13.903 1.00 91.50 210 VAL A C 1
ATOM 1548 O O . VAL A 1 210 ? 2.303 3.004 14.740 1.00 91.50 210 VAL A O 1
ATOM 1551 N N . ALA A 1 211 ? 4.464 3.114 14.134 1.00 91.31 211 ALA A N 1
ATOM 1552 C CA . ALA A 1 211 ? 4.986 2.631 15.411 1.00 91.31 211 ALA A CA 1
ATOM 1553 C C . ALA A 1 211 ? 4.619 3.576 16.570 1.00 91.31 211 ALA A C 1
ATOM 1555 O O . ALA A 1 211 ? 4.170 3.112 17.618 1.00 91.31 211 ALA A O 1
ATOM 1556 N N . GLY A 1 212 ? 4.716 4.894 16.360 1.00 95.44 212 GLY A N 1
ATOM 1557 C CA . GLY A 1 212 ? 4.294 5.900 17.339 1.00 95.44 212 GLY A CA 1
ATOM 1558 C C . GLY A 1 212 ? 2.799 5.826 17.672 1.00 95.44 212 GLY A C 1
ATOM 1559 O O . GLY A 1 212 ? 2.429 5.809 18.844 1.00 95.44 212 GLY A O 1
ATOM 1560 N N . LEU A 1 213 ? 1.932 5.701 16.663 1.00 93.44 213 LEU A N 1
ATOM 1561 C CA . LEU A 1 213 ? 0.485 5.543 16.867 1.00 93.44 213 LEU A CA 1
ATOM 1562 C C . LEU A 1 213 ? 0.129 4.213 17.546 1.00 93.44 213 LEU A C 1
ATOM 1564 O O . LEU A 1 213 ? -0.792 4.161 18.359 1.00 93.44 213 LEU A O 1
ATOM 1568 N N . GLN A 1 214 ? 0.853 3.134 17.242 1.00 91.81 214 GLN A N 1
ATOM 1569 C CA . GLN A 1 214 ? 0.674 1.850 17.921 1.00 91.81 214 GLN A CA 1
ATOM 1570 C C . GLN A 1 214 ? 1.064 1.930 19.397 1.00 91.81 214 GLN A C 1
ATOM 1572 O O . GLN A 1 214 ? 0.337 1.395 20.233 1.00 91.81 214 GLN A O 1
ATOM 1577 N N . GLN A 1 215 ? 2.166 2.611 19.721 1.00 95.31 215 GLN A N 1
ATOM 1578 C CA . GLN A 1 215 ? 2.559 2.858 21.105 1.00 95.31 215 GLN A CA 1
ATOM 1579 C C . GLN A 1 215 ? 1.494 3.688 21.834 1.00 95.31 215 GLN A C 1
ATOM 1581 O O . GLN A 1 215 ? 1.054 3.296 22.912 1.00 95.31 215 GLN A O 1
ATOM 1586 N N . GLN A 1 216 ? 1.003 4.763 21.213 1.00 95.06 216 GLN A N 1
ATOM 1587 C CA . GLN A 1 216 ? -0.057 5.591 21.791 1.00 95.06 216 GLN A CA 1
ATOM 1588 C C . GLN A 1 216 ? -1.341 4.785 22.051 1.00 95.06 216 GLN A C 1
ATOM 1590 O O . GLN A 1 216 ? -1.910 4.865 23.133 1.00 95.06 216 GLN A O 1
ATOM 1595 N N . LEU A 1 217 ? -1.757 3.921 21.118 1.00 93.94 217 LEU A N 1
ATOM 1596 C CA . LEU A 1 217 ? -2.901 3.024 21.327 1.00 93.94 217 LEU A CA 1
ATOM 1597 C C . LEU A 1 217 ? -2.679 2.020 22.469 1.00 93.94 217 LEU A C 1
ATOM 1599 O O . LEU A 1 217 ? -3.642 1.625 23.126 1.00 93.94 217 LEU A O 1
ATOM 1603 N N . GLN A 1 218 ? -1.446 1.560 22.695 1.00 93.81 218 GLN A N 1
ATOM 1604 C CA . GLN A 1 218 ? -1.128 0.686 23.828 1.00 93.81 218 GLN A CA 1
ATOM 1605 C C . GLN A 1 218 ? -1.199 1.443 25.156 1.00 93.81 218 GLN A C 1
ATOM 1607 O O . GLN A 1 218 ? -1.767 0.918 26.113 1.00 93.81 218 GLN A O 1
ATOM 1612 N N . GLU A 1 219 ? -0.684 2.672 25.202 1.00 95.00 219 GLU A N 1
ATOM 1613 C CA . GLU A 1 219 ? -0.782 3.560 26.365 1.00 95.00 219 GLU A CA 1
ATOM 1614 C C . GLU A 1 219 ? -2.247 3.899 26.679 1.00 95.00 219 GLU A C 1
ATOM 1616 O O . GLU A 1 219 ? -2.680 3.750 27.824 1.00 95.00 219 GLU A O 1
ATOM 1621 N N . ASP A 1 220 ? -3.048 4.224 25.662 1.00 93.25 220 ASP A N 1
ATOM 1622 C CA . ASP A 1 220 ? -4.481 4.489 25.805 1.00 93.25 220 ASP A CA 1
ATOM 1623 C C . ASP A 1 220 ? -5.228 3.248 26.314 1.00 93.25 220 ASP A C 1
ATOM 1625 O O . ASP A 1 220 ? -6.009 3.345 27.262 1.00 93.25 220 ASP A O 1
ATOM 1629 N N . ARG A 1 221 ? -4.949 2.055 25.766 1.00 93.06 221 ARG A N 1
ATOM 1630 C CA . ARG A 1 221 ? -5.523 0.785 26.257 1.00 93.06 221 ARG 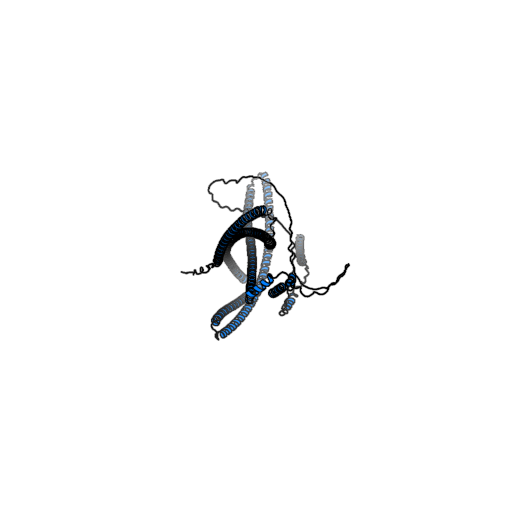A CA 1
ATOM 1631 C C . ARG A 1 221 ? -5.131 0.491 27.700 1.00 93.06 221 ARG A C 1
ATOM 1633 O O . ARG A 1 221 ? -5.979 0.045 28.469 1.00 93.06 221 ARG A O 1
ATOM 1640 N N . ALA A 1 222 ? -3.875 0.731 28.070 1.00 93.31 222 ALA A N 1
ATOM 1641 C CA . ALA A 1 222 ? -3.409 0.549 29.439 1.00 93.31 222 ALA A CA 1
ATOM 1642 C C . ALA A 1 222 ? -4.095 1.539 30.394 1.00 93.31 222 ALA A C 1
ATOM 1644 O O . ALA A 1 222 ? -4.522 1.146 31.479 1.00 93.31 222 ALA A O 1
ATOM 1645 N N . SER A 1 223 ? -4.265 2.796 29.972 1.00 95.75 223 SER A N 1
ATOM 1646 C CA . SER A 1 223 ? -4.983 3.810 30.747 1.00 95.75 223 SER A CA 1
ATOM 1647 C C . SER A 1 223 ? -6.460 3.446 30.923 1.00 95.75 223 SER A C 1
ATOM 1649 O O . SER A 1 223 ? -6.972 3.496 32.040 1.00 95.75 223 SER A O 1
ATOM 1651 N N . PHE A 1 224 ? -7.121 2.971 29.862 1.00 92.25 224 PHE A N 1
ATOM 1652 C CA . PHE A 1 224 ? -8.508 2.525 29.912 1.00 92.25 224 PHE A CA 1
ATOM 1653 C C . PHE A 1 224 ? -8.668 1.320 30.844 1.00 92.25 224 PHE A C 1
ATOM 1655 O O . PHE A 1 224 ? -9.509 1.355 31.740 1.00 92.25 224 PHE A O 1
ATOM 1662 N N . ALA A 1 225 ? -7.812 0.302 30.715 1.00 92.06 225 ALA A N 1
ATOM 1663 C CA . ALA A 1 225 ? -7.820 -0.863 31.599 1.00 92.06 225 ALA A CA 1
ATOM 1664 C C . ALA A 1 225 ? -7.600 -0.476 33.073 1.00 92.06 225 ALA A C 1
ATOM 1666 O O . ALA A 1 225 ? -8.256 -1.021 33.961 1.00 92.06 225 ALA A O 1
ATOM 1667 N N . ALA A 1 226 ? -6.729 0.502 33.347 1.00 93.00 226 ALA A N 1
ATOM 1668 C CA . ALA A 1 226 ? -6.540 1.029 34.696 1.00 93.00 226 ALA A CA 1
ATOM 1669 C C . ALA A 1 226 ? -7.802 1.737 35.220 1.00 93.00 226 ALA A C 1
ATOM 1671 O O . ALA A 1 226 ? -8.187 1.520 36.369 1.00 93.00 226 ALA A O 1
ATOM 1672 N N . THR A 1 227 ? -8.476 2.542 34.390 1.00 93.12 227 THR A N 1
ATOM 1673 C CA . THR A 1 227 ? -9.738 3.196 34.780 1.00 93.12 227 THR A CA 1
ATOM 1674 C C . THR A 1 227 ? -10.884 2.204 34.971 1.00 93.12 227 THR A C 1
ATOM 1676 O O . THR A 1 227 ? -11.684 2.367 35.889 1.00 93.12 227 THR A O 1
ATOM 1679 N N . GLU A 1 228 ? -10.947 1.147 34.161 1.00 90.69 228 GLU A N 1
ATOM 1680 C CA . GLU A 1 228 ? -11.936 0.081 34.300 1.00 90.69 228 GLU A CA 1
ATOM 1681 C C . GLU A 1 228 ? -11.715 -0.697 35.601 1.00 90.69 228 GLU A C 1
ATOM 1683 O O . GLU A 1 228 ? -12.645 -0.831 36.390 1.00 90.69 228 GLU A O 1
ATOM 1688 N N . ALA A 1 229 ? -10.471 -1.070 35.913 1.00 90.62 229 ALA A N 1
ATOM 1689 C CA . ALA A 1 229 ? -10.132 -1.695 37.191 1.00 90.62 229 ALA A CA 1
ATOM 1690 C C . ALA A 1 229 ? -10.464 -0.791 38.399 1.00 90.62 229 ALA A C 1
ATOM 1692 O O . ALA A 1 229 ? -10.953 -1.268 39.426 1.00 90.62 229 ALA A O 1
ATOM 1693 N N . GLN A 1 230 ? -10.241 0.524 38.293 1.00 94.06 230 GLN A N 1
ATOM 1694 C CA . GLN A 1 230 ? -10.643 1.485 39.330 1.00 94.06 230 GLN A CA 1
ATOM 1695 C C . GLN A 1 230 ? -12.165 1.561 39.493 1.00 94.06 230 GLN A C 1
ATOM 1697 O O . GLN A 1 230 ? -12.666 1.574 40.616 1.00 94.06 230 GLN A O 1
ATOM 1702 N N . ARG A 1 231 ? -12.916 1.581 38.389 1.00 92.38 231 ARG A N 1
ATOM 1703 C CA . ARG A 1 231 ? -14.382 1.576 38.426 1.00 92.38 231 ARG A CA 1
ATOM 1704 C C . ARG A 1 231 ? -14.912 0.284 39.039 1.00 92.38 231 ARG A C 1
ATOM 1706 O O . ARG A 1 231 ? -15.794 0.344 39.888 1.00 92.38 231 ARG A O 1
ATOM 1713 N N . ASP A 1 232 ? -14.370 -0.860 38.642 1.00 92.25 232 ASP A N 1
ATOM 1714 C CA . ASP A 1 232 ? -14.826 -2.167 39.108 1.00 92.25 232 ASP A CA 1
ATOM 1715 C C . ASP A 1 232 ? -14.512 -2.362 40.595 1.00 92.25 232 ASP A C 1
ATOM 1717 O O . ASP A 1 232 ? -15.361 -2.838 41.343 1.00 92.25 232 ASP A O 1
ATOM 1721 N N . THR A 1 233 ? -13.346 -1.907 41.068 1.00 93.19 233 THR A N 1
ATOM 1722 C CA . THR A 1 233 ? -13.029 -1.906 42.507 1.00 93.19 233 THR A CA 1
ATOM 1723 C C . THR A 1 233 ? -13.938 -0.969 43.302 1.00 93.19 233 THR A C 1
ATOM 1725 O O . THR A 1 233 ? -14.419 -1.362 44.364 1.00 93.19 233 THR A O 1
ATOM 1728 N N . ALA A 1 234 ? -14.239 0.230 42.794 1.00 92.75 234 ALA A N 1
ATOM 1729 C CA . ALA A 1 234 ? -15.194 1.141 43.429 1.00 92.75 234 ALA A CA 1
ATOM 1730 C C . ALA A 1 234 ? -16.619 0.557 43.459 1.00 92.75 234 ALA A C 1
ATOM 1732 O O . ALA A 1 234 ? -17.313 0.649 44.472 1.00 92.75 234 ALA A O 1
ATOM 1733 N N . TRP A 1 235 ? -17.046 -0.093 42.374 1.00 92.50 235 TRP A N 1
ATOM 1734 C CA . TRP A 1 235 ? -18.340 -0.766 42.291 1.00 92.50 235 TRP A CA 1
ATOM 1735 C C . TRP A 1 235 ? -18.425 -1.956 43.249 1.00 92.50 235 TRP A C 1
ATOM 1737 O O . TRP A 1 235 ? -19.421 -2.105 43.954 1.00 92.50 235 TRP A O 1
ATOM 1747 N N . GLN A 1 236 ? -17.362 -2.760 43.332 1.00 92.12 236 GLN A N 1
ATOM 1748 C CA . GLN A 1 236 ? -17.258 -3.871 44.273 1.00 92.12 236 GLN A CA 1
ATOM 1749 C C . GLN A 1 236 ? -17.352 -3.373 45.719 1.00 92.12 236 GLN A C 1
ATOM 1751 O O . GLN A 1 236 ? -18.131 -3.911 46.497 1.00 92.12 236 GLN A O 1
ATOM 1756 N N . GLN A 1 237 ? -16.645 -2.290 46.059 1.00 92.81 237 GLN A N 1
ATOM 1757 C CA . GLN A 1 237 ? -16.738 -1.661 47.380 1.00 92.81 237 GLN A CA 1
ATOM 1758 C C . GLN A 1 237 ? -18.158 -1.174 47.690 1.00 92.81 237 GLN A C 1
ATOM 1760 O O . GLN A 1 237 ? -18.633 -1.361 48.808 1.00 92.81 237 GLN A O 1
ATOM 1765 N N . HIS A 1 238 ? -18.853 -0.578 46.719 1.00 93.19 238 HIS A N 1
ATOM 1766 C CA . HIS A 1 238 ? -20.240 -0.146 46.890 1.00 93.19 238 HIS A CA 1
ATOM 1767 C C . HIS A 1 238 ? -21.199 -1.335 47.088 1.00 93.19 238 HIS A C 1
ATOM 1769 O O . HIS A 1 238 ? -22.065 -1.294 47.961 1.00 93.19 238 HIS A O 1
ATOM 1775 N N . LEU A 1 239 ? -21.024 -2.418 46.323 1.00 89.38 239 LEU A N 1
ATOM 1776 C CA . LEU A 1 239 ? -21.775 -3.668 46.487 1.00 89.38 239 LEU A CA 1
ATOM 1777 C C . LEU A 1 239 ? -21.532 -4.299 47.858 1.00 89.38 239 LEU A C 1
ATOM 1779 O O . LEU A 1 239 ? -22.487 -4.701 48.517 1.00 89.38 239 LEU A O 1
ATOM 1783 N N . ASP A 1 240 ? -20.281 -4.349 48.309 1.00 92.12 240 ASP A N 1
ATOM 1784 C CA . ASP A 1 240 ? -19.924 -4.878 49.623 1.00 92.12 240 ASP A CA 1
ATOM 1785 C C . ASP A 1 240 ? -20.537 -4.023 50.742 1.00 92.12 240 ASP A C 1
ATOM 1787 O O . ASP A 1 240 ? -21.066 -4.568 51.711 1.00 92.12 240 ASP A O 1
ATOM 1791 N N . GLN A 1 241 ? -20.549 -2.694 50.591 1.00 94.38 241 GLN A N 1
ATOM 1792 C CA . GLN A 1 241 ? -21.230 -1.783 51.517 1.00 94.38 241 GLN A CA 1
ATOM 1793 C C . GLN A 1 241 ? -22.747 -2.013 51.538 1.00 94.38 241 GLN A C 1
ATOM 1795 O O . GLN A 1 241 ? -23.323 -2.109 52.622 1.00 94.38 241 GLN A O 1
ATOM 1800 N N . GLN A 1 242 ? -23.393 -2.167 50.377 1.00 92.00 242 GLN A N 1
ATOM 1801 C CA . GLN A 1 242 ? -24.819 -2.505 50.304 1.00 92.00 242 GLN A CA 1
ATOM 1802 C C . GLN A 1 242 ? -25.124 -3.879 50.910 1.00 92.00 242 GLN A C 1
ATOM 1804 O O . GLN A 1 242 ? -26.111 -4.038 51.621 1.00 92.00 242 GLN A O 1
ATOM 1809 N N . GLN A 1 243 ? -24.284 -4.887 50.675 1.00 90.12 243 GLN A N 1
ATOM 1810 C CA . GLN A 1 243 ? -24.466 -6.202 51.287 1.00 90.12 243 GLN A CA 1
ATOM 1811 C C . GLN A 1 243 ? -24.290 -6.145 52.802 1.00 90.12 243 GLN A C 1
ATOM 1813 O O . GLN A 1 243 ? -25.020 -6.819 53.528 1.00 90.12 243 GLN A O 1
ATOM 1818 N N . GLN A 1 244 ? -23.335 -5.359 53.299 1.00 91.25 244 GLN A N 1
ATOM 1819 C CA . GLN A 1 244 ? -23.148 -5.156 54.732 1.00 91.25 244 GLN A CA 1
ATOM 1820 C C . GLN A 1 244 ? -24.346 -4.437 55.356 1.00 91.25 244 GLN A C 1
ATOM 1822 O O . GLN A 1 244 ? -24.825 -4.894 56.394 1.00 91.25 244 GLN A O 1
ATOM 1827 N N . SER A 1 245 ? -24.867 -3.378 54.730 1.00 91.81 245 SER A N 1
ATOM 1828 C CA . SER A 1 245 ? -26.051 -2.673 55.233 1.00 91.81 245 SER A CA 1
ATOM 1829 C C . SER A 1 245 ? -27.297 -3.560 55.199 1.00 91.81 245 SER A C 1
ATOM 1831 O O . SER A 1 245 ? -28.007 -3.632 56.199 1.00 91.81 245 SER A O 1
ATOM 1833 N N . LEU A 1 246 ? -27.507 -4.327 54.123 1.00 90.44 246 LEU A N 1
ATOM 1834 C CA . LEU A 1 246 ? -28.604 -5.291 54.022 1.00 90.44 246 LEU A CA 1
ATOM 1835 C C . LEU A 1 246 ? -28.470 -6.404 55.069 1.00 90.44 246 LEU A C 1
ATOM 1837 O O . LEU A 1 246 ? -29.448 -6.771 55.707 1.00 90.44 246 LEU A O 1
ATOM 1841 N N . ARG A 1 247 ? -27.260 -6.930 55.307 1.00 87.94 247 ARG A N 1
ATOM 1842 C CA . ARG A 1 247 ? -27.019 -7.916 56.377 1.00 87.94 247 ARG A CA 1
ATOM 1843 C C . ARG A 1 247 ? -27.315 -7.336 57.756 1.00 87.94 247 ARG A C 1
ATOM 1845 O O . ARG A 1 247 ? -27.884 -8.045 58.577 1.00 87.94 247 ARG A O 1
ATOM 1852 N N . GLN A 1 248 ? -26.950 -6.082 58.015 1.00 91.81 248 GLN A N 1
ATOM 1853 C CA . GLN A 1 248 ? -27.270 -5.407 59.276 1.00 91.81 248 GLN A CA 1
ATOM 1854 C C . GLN A 1 248 ? -28.782 -5.193 59.430 1.00 91.81 248 GLN A C 1
ATOM 1856 O O . GLN A 1 248 ? -29.321 -5.470 60.499 1.00 91.81 248 GLN A O 1
ATOM 1861 N N . GLN A 1 249 ? -29.474 -4.776 58.364 1.00 91.88 249 GLN A N 1
ATOM 1862 C CA . GLN A 1 249 ? -30.933 -4.636 58.341 1.00 91.88 249 GLN A CA 1
ATOM 1863 C C . GLN A 1 249 ? -31.631 -5.978 58.569 1.00 91.88 249 GLN A C 1
ATOM 1865 O O . GLN A 1 249 ? -32.440 -6.084 59.481 1.00 91.88 249 GLN A O 1
ATOM 1870 N N . LEU A 1 250 ? -31.254 -7.026 57.832 1.00 85.19 250 LEU A N 1
ATOM 1871 C CA . LEU A 1 250 ? -31.800 -8.372 58.008 1.00 85.19 250 LEU A CA 1
ATOM 1872 C C . LEU A 1 250 ? -31.494 -8.938 59.395 1.00 85.19 250 LEU A C 1
ATOM 1874 O O . LEU A 1 250 ? -32.329 -9.623 59.965 1.00 85.19 250 LEU A O 1
ATOM 1878 N N . GLN A 1 251 ? -30.325 -8.664 59.980 1.00 88.31 251 GLN A N 1
ATOM 1879 C CA . GLN A 1 251 ? -30.045 -9.058 61.364 1.00 88.31 251 GLN A CA 1
ATOM 1880 C C . GLN A 1 251 ? -30.956 -8.331 62.356 1.00 88.31 251 GLN A C 1
ATOM 1882 O O . GLN A 1 251 ? -31.436 -8.962 63.298 1.00 88.31 251 GLN A O 1
ATOM 1887 N N . ALA A 1 252 ? -31.219 -7.040 62.146 1.00 87.06 252 ALA A N 1
ATOM 1888 C CA . ALA A 1 252 ? -32.156 -6.279 62.964 1.00 87.06 252 ALA A CA 1
ATOM 1889 C C . ALA A 1 252 ? -33.597 -6.789 62.794 1.00 87.06 252 ALA A C 1
ATOM 1891 O O . ALA A 1 252 ? -34.278 -7.018 63.792 1.00 87.06 252 ALA A O 1
ATOM 1892 N N . GLU A 1 253 ? -34.036 -7.056 61.563 1.00 89.06 253 GLU A N 1
ATOM 1893 C CA . GLU A 1 253 ? -35.347 -7.639 61.268 1.00 89.06 253 GLU A CA 1
ATOM 1894 C C . GLU A 1 253 ? -35.482 -9.059 61.804 1.00 89.06 253 GLU A C 1
ATOM 1896 O O . GLU A 1 253 ? -36.513 -9.379 62.367 1.00 89.06 253 GLU A O 1
ATOM 1901 N N . ILE A 1 254 ? -34.462 -9.915 61.702 1.00 81.88 254 ILE A N 1
ATOM 1902 C CA . ILE A 1 254 ? -34.491 -11.257 62.299 1.00 81.88 254 ILE A CA 1
ATOM 1903 C C . ILE A 1 254 ? -34.585 -11.149 63.817 1.00 81.88 254 ILE A C 1
ATOM 1905 O O . ILE A 1 254 ? -35.333 -11.912 64.415 1.00 81.88 254 ILE A O 1
ATOM 1909 N N . GLN A 1 255 ? -33.867 -10.223 64.460 1.00 85.12 255 GLN A N 1
ATOM 1910 C CA . GLN A 1 255 ? -34.005 -10.002 65.903 1.00 85.12 255 GLN A CA 1
ATOM 1911 C C . GLN A 1 255 ? -35.406 -9.501 66.265 1.00 85.12 255 GLN A C 1
ATOM 1913 O O . GLN A 1 255 ? -35.965 -9.925 67.275 1.00 85.12 255 GLN A O 1
ATOM 1918 N N . GLU A 1 256 ? -35.990 -8.630 65.446 1.00 86.00 256 GLU A N 1
ATOM 1919 C CA . GLU A 1 256 ? -37.336 -8.101 65.648 1.00 86.00 256 GLU A CA 1
ATOM 1920 C C . GLU A 1 256 ? -38.408 -9.166 65.395 1.00 86.00 256 GLU A C 1
ATOM 1922 O O . GLU A 1 256 ? -39.271 -9.385 66.237 1.00 86.00 256 GLU A O 1
ATOM 1927 N N . LEU A 1 257 ? -38.296 -9.926 64.310 1.00 76.69 257 LEU A N 1
ATOM 1928 C CA . LEU A 1 257 ? -39.135 -11.077 64.015 1.00 76.69 257 LEU A CA 1
ATOM 1929 C C . LEU A 1 257 ? -38.955 -12.168 65.059 1.00 76.69 257 LEU A C 1
ATOM 1931 O O . LEU A 1 257 ? -39.945 -12.766 65.428 1.00 76.69 257 LEU A O 1
ATOM 1935 N N . GLN A 1 258 ? -37.759 -12.421 65.594 1.00 74.56 258 GLN A N 1
ATOM 1936 C CA . GLN A 1 258 ? -37.565 -13.344 66.718 1.00 74.56 258 GLN A CA 1
ATOM 1937 C C . GLN A 1 258 ? -38.258 -12.834 67.978 1.00 74.56 258 GLN A C 1
ATOM 1939 O O . GLN A 1 258 ? -38.889 -13.630 68.665 1.00 74.56 258 GLN A O 1
ATOM 1944 N N . LYS A 1 259 ? -38.217 -11.528 68.271 1.00 75.12 259 LYS A N 1
ATOM 1945 C CA . LYS A 1 259 ? -39.020 -10.943 69.357 1.00 75.12 259 LYS A CA 1
ATOM 1946 C C . LYS A 1 259 ? -40.514 -11.106 69.089 1.00 75.12 259 LYS A C 1
ATOM 1948 O O . LYS A 1 259 ? -41.241 -11.495 69.996 1.00 75.12 259 LYS A O 1
ATOM 1953 N N . GLN A 1 260 ? -40.964 -10.878 67.858 1.00 73.81 260 GLN A N 1
ATOM 1954 C CA . GLN A 1 260 ? -42.361 -11.020 67.448 1.00 73.81 260 GLN A CA 1
ATOM 1955 C C . GLN A 1 260 ? -42.814 -12.482 67.372 1.00 73.81 260 GLN A C 1
ATOM 1957 O O . GLN A 1 260 ? -43.966 -12.760 67.660 1.00 73.81 260 GLN A O 1
ATOM 1962 N N . LEU A 1 261 ? -41.932 -13.434 67.059 1.00 63.81 261 LEU A N 1
ATOM 1963 C CA . LEU A 1 261 ? -42.200 -14.872 67.088 1.00 63.81 261 LEU A CA 1
ATOM 1964 C C . LEU A 1 261 ? -42.178 -15.374 68.528 1.00 63.81 261 LEU A C 1
ATOM 1966 O O . LEU A 1 261 ? -43.037 -16.149 68.911 1.00 63.81 261 LEU A O 1
ATOM 1970 N N . VAL A 1 262 ? -41.270 -14.911 69.383 1.00 66.75 262 VAL A N 1
ATOM 1971 C CA . VAL A 1 262 ? -41.361 -15.189 70.825 1.00 66.75 262 VAL A CA 1
ATOM 1972 C C . VAL A 1 262 ? -42.649 -14.578 71.401 1.00 66.75 262 VAL A C 1
ATOM 1974 O O . VAL A 1 262 ? -43.267 -15.185 72.270 1.00 66.75 262 VAL A O 1
ATOM 1977 N N . ALA A 1 263 ? -43.115 -13.447 70.860 1.00 60.00 263 ALA A N 1
ATOM 1978 C CA . ALA A 1 263 ? -44.387 -12.822 71.225 1.00 60.00 263 ALA A CA 1
ATOM 1979 C C . ALA A 1 263 ? -45.629 -13.402 70.507 1.00 60.00 263 ALA A C 1
ATOM 1981 O O . ALA A 1 263 ? -46.747 -13.166 70.958 1.00 60.00 263 ALA A O 1
ATOM 1982 N N . GLY A 1 264 ? -45.461 -14.152 69.414 1.00 54.53 264 GLY A N 1
ATOM 1983 C CA . GLY A 1 264 ? -46.534 -14.500 68.468 1.00 54.53 264 GLY A CA 1
ATOM 1984 C C . GLY A 1 264 ? -46.483 -15.929 67.916 1.00 54.53 264 GLY A C 1
ATOM 1985 O O . GLY A 1 264 ? -47.263 -16.273 67.029 1.00 54.53 264 GLY A O 1
ATOM 1986 N N . SER A 1 265 ? -45.592 -16.788 68.420 1.00 49.66 265 SER A N 1
ATOM 1987 C CA . SER A 1 265 ? -45.436 -18.184 67.993 1.00 49.66 265 SER A CA 1
ATOM 1988 C C . SER A 1 265 ? -46.588 -19.041 68.491 1.00 49.66 265 SER A C 1
ATOM 1990 O O . SER A 1 265 ? -46.524 -19.769 69.477 1.00 49.66 265 SER A O 1
ATOM 1992 N N . GLY A 1 266 ? -47.654 -18.981 67.712 1.00 48.91 266 GLY A N 1
ATOM 1993 C CA . GLY A 1 266 ? -48.731 -19.939 67.749 1.00 48.91 266 GLY A CA 1
ATOM 1994 C C . GLY A 1 266 ? -49.498 -19.953 66.438 1.00 48.91 266 GLY A C 1
ATOM 1995 O O . GLY A 1 266 ? -50.694 -19.719 66.517 1.00 48.91 266 GLY A O 1
ATOM 1996 N N . GLN A 1 267 ? -48.843 -20.200 65.277 1.00 48.22 267 GLN A N 1
ATOM 1997 C CA . GLN A 1 267 ? -49.351 -21.119 64.214 1.00 48.22 267 GLN A CA 1
ATOM 1998 C C . GLN A 1 267 ? -48.781 -21.019 62.767 1.00 48.22 267 GLN A C 1
ATOM 2000 O O . GLN A 1 267 ? -49.169 -21.855 61.961 1.00 48.22 267 GLN A O 1
ATOM 2005 N N . GLN A 1 268 ? -47.864 -20.120 62.367 1.00 49.97 268 GLN A N 1
ATOM 2006 C CA . GLN A 1 268 ? -47.525 -19.954 60.919 1.00 49.97 268 GLN A CA 1
ATOM 2007 C C . GLN A 1 268 ? -46.079 -20.304 60.469 1.00 49.97 268 GLN A C 1
ATOM 2009 O O . GLN A 1 268 ? -45.571 -19.738 59.506 1.00 49.97 268 GLN A O 1
ATOM 2014 N N . GLY A 1 269 ? -45.395 -21.253 61.123 1.00 50.22 269 GLY A N 1
ATOM 2015 C CA . GLY A 1 269 ? -43.964 -21.550 60.881 1.00 50.22 269 GLY A CA 1
ATOM 2016 C C . GLY A 1 269 ? -43.601 -22.507 59.726 1.00 50.22 269 GLY A C 1
ATOM 2017 O O . GLY A 1 269 ? -42.428 -22.614 59.370 1.00 50.22 269 GLY A O 1
ATOM 2018 N N . GLU A 1 270 ? -44.555 -23.217 59.121 1.00 54.53 270 GLU A N 1
ATOM 2019 C CA . GLU A 1 270 ? -44.223 -24.353 58.235 1.00 54.53 270 GLU A CA 1
ATOM 2020 C C . GLU A 1 270 ? -44.043 -23.984 56.750 1.00 54.53 270 GLU A C 1
ATOM 2022 O O . GLU A 1 270 ? -43.299 -24.649 56.035 1.00 54.53 270 GLU A O 1
ATOM 2027 N N . ALA A 1 271 ? -44.651 -22.895 56.267 1.00 52.69 271 ALA A N 1
ATOM 2028 C CA . ALA A 1 271 ? -44.547 -22.513 54.852 1.00 52.69 271 ALA A CA 1
ATOM 2029 C C . ALA A 1 271 ? -43.256 -21.731 54.528 1.00 52.69 271 ALA A C 1
ATOM 2031 O O . ALA A 1 271 ? -42.641 -21.937 53.482 1.00 52.69 271 ALA A O 1
ATOM 2032 N N . ALA A 1 272 ? -42.803 -20.869 55.444 1.00 55.72 272 ALA A N 1
ATOM 2033 C CA . ALA A 1 272 ? -41.589 -20.067 55.263 1.00 55.72 272 ALA A CA 1
ATOM 2034 C C . ALA A 1 272 ? -40.304 -20.914 55.333 1.00 55.72 272 ALA A C 1
ATOM 2036 O O . ALA A 1 272 ? -39.323 -20.635 54.643 1.00 55.72 272 ALA A O 1
ATOM 2037 N N . THR A 1 273 ? -40.320 -21.992 56.119 1.00 63.91 273 THR A N 1
ATOM 2038 C CA . THR A 1 273 ? -39.189 -22.924 56.240 1.00 63.91 273 THR A CA 1
ATOM 2039 C C . THR A 1 273 ? -38.989 -23.757 54.970 1.00 63.91 273 THR A C 1
ATOM 2041 O O . THR A 1 273 ? -37.848 -24.006 54.580 1.00 63.91 273 THR A O 1
ATOM 2044 N N . ALA A 1 274 ? -40.068 -24.102 54.259 1.00 62.34 274 ALA A N 1
ATOM 2045 C CA . ALA A 1 274 ? -39.993 -24.820 52.986 1.00 62.34 274 ALA A CA 1
ATOM 2046 C C . ALA A 1 274 ? -39.385 -23.971 51.847 1.00 62.34 274 ALA A C 1
ATOM 2048 O O . ALA A 1 274 ? -38.562 -24.470 51.079 1.00 62.34 274 ALA A O 1
ATOM 2049 N N . ALA A 1 275 ? -39.729 -22.681 51.758 1.00 59.19 275 ALA A N 1
ATOM 2050 C CA . ALA A 1 275 ? -39.176 -21.778 50.742 1.00 59.19 275 ALA A CA 1
ATOM 2051 C C . ALA A 1 275 ? -37.680 -21.481 50.971 1.00 59.19 275 ALA A C 1
ATOM 2053 O O . ALA A 1 275 ? -36.889 -21.487 50.025 1.00 59.19 275 ALA A O 1
ATOM 2054 N N . ALA A 1 276 ? -37.272 -21.301 52.232 1.00 67.00 276 ALA A N 1
ATOM 2055 C CA . ALA A 1 276 ? -35.866 -21.123 52.594 1.00 67.00 276 ALA A CA 1
ATOM 2056 C C . ALA A 1 276 ? -35.017 -22.369 52.271 1.00 67.00 276 ALA A C 1
ATOM 2058 O O . ALA A 1 276 ? -33.892 -22.244 51.783 1.00 67.00 276 ALA A O 1
ATOM 2059 N N . ALA A 1 277 ? -35.568 -23.572 52.476 1.00 68.25 277 ALA A N 1
ATOM 2060 C CA . ALA A 1 277 ? -34.897 -24.824 52.129 1.00 68.25 277 ALA A CA 1
ATOM 2061 C C . ALA A 1 277 ? -34.690 -24.980 50.610 1.00 68.25 277 ALA A C 1
ATOM 2063 O O . ALA A 1 277 ? -33.610 -25.385 50.178 1.00 68.25 277 ALA A O 1
ATOM 2064 N N . ALA A 1 278 ? -35.682 -24.607 49.795 1.00 65.62 278 ALA A N 1
ATOM 2065 C CA . ALA A 1 278 ? -35.583 -24.681 48.335 1.00 65.62 278 ALA A CA 1
ATOM 2066 C C . ALA A 1 278 ? -34.512 -23.730 47.764 1.00 65.62 278 ALA A C 1
ATOM 2068 O O . ALA A 1 278 ? -33.755 -24.112 46.869 1.00 65.62 278 ALA A O 1
ATOM 2069 N N . LEU A 1 279 ? -34.396 -22.516 48.314 1.00 66.50 279 LEU A N 1
ATOM 2070 C CA . LEU A 1 279 ? -33.374 -21.551 47.901 1.00 66.50 279 LEU A CA 1
ATOM 2071 C C . LEU A 1 279 ? -31.957 -22.030 48.265 1.00 66.50 279 LEU A C 1
ATOM 2073 O O . LEU A 1 279 ? -31.043 -21.949 47.443 1.00 66.50 279 LEU A O 1
ATOM 2077 N N . ALA A 1 280 ? -31.783 -22.584 49.470 1.00 71.94 280 ALA A N 1
ATOM 2078 C CA . ALA A 1 280 ? -30.508 -23.151 49.909 1.00 71.94 280 ALA A CA 1
ATOM 2079 C C . ALA A 1 280 ? -30.072 -24.333 49.024 1.00 71.94 280 ALA A C 1
ATOM 2081 O O . ALA A 1 280 ? -28.898 -24.457 48.674 1.00 71.94 280 ALA A O 1
ATOM 2082 N N . GLN A 1 281 ? -31.024 -25.170 48.602 1.00 73.50 281 GLN A N 1
ATOM 2083 C CA . GLN A 1 281 ? -30.755 -26.304 47.720 1.00 73.50 281 GLN A CA 1
ATOM 2084 C C . GLN A 1 281 ? -30.354 -25.858 46.301 1.00 73.50 281 GLN A C 1
ATOM 2086 O O . GLN A 1 281 ? -29.446 -26.444 45.711 1.00 73.50 281 GLN A O 1
ATOM 2091 N N . ALA A 1 282 ? -30.955 -24.785 45.774 1.00 64.50 282 ALA A N 1
ATOM 2092 C CA . ALA A 1 282 ? -30.572 -24.205 44.483 1.00 64.50 282 ALA A CA 1
ATOM 2093 C C . ALA A 1 282 ? -29.168 -23.570 44.511 1.00 64.50 282 ALA A C 1
ATOM 2095 O O . ALA A 1 282 ? -28.396 -23.730 43.565 1.00 64.50 282 ALA A O 1
ATOM 2096 N N . GLN A 1 283 ? -28.806 -22.901 45.610 1.00 73.00 283 GLN A N 1
ATOM 2097 C CA . GLN A 1 283 ? -27.465 -22.333 45.796 1.00 73.00 283 GLN A CA 1
ATOM 2098 C C . GLN A 1 283 ? -26.383 -23.417 45.910 1.00 73.00 283 GLN A C 1
ATOM 2100 O O . GLN A 1 283 ? -25.295 -23.258 45.356 1.00 73.00 283 GLN A O 1
ATOM 2105 N N . ALA A 1 284 ? -26.686 -24.540 46.569 1.00 71.31 284 ALA A N 1
ATOM 2106 C CA . ALA A 1 284 ? -25.779 -25.685 46.644 1.00 71.31 284 ALA A CA 1
ATOM 2107 C C . ALA A 1 284 ? -25.555 -26.354 45.274 1.00 71.31 284 ALA A C 1
ATOM 2109 O O . ALA A 1 284 ? -24.433 -26.729 44.945 1.00 71.31 284 ALA A O 1
ATOM 2110 N N . ALA A 1 285 ? -26.599 -26.464 44.446 1.00 67.19 285 ALA A N 1
ATOM 2111 C CA . ALA A 1 285 ? -26.473 -27.021 43.099 1.00 67.19 285 ALA A CA 1
ATOM 2112 C C . ALA A 1 285 ? -25.636 -26.123 42.166 1.00 67.19 285 ALA A C 1
ATOM 2114 O O . ALA A 1 285 ? -24.849 -26.624 41.363 1.00 67.19 285 ALA A O 1
ATOM 2115 N N . ALA A 1 286 ? -25.768 -24.797 42.288 1.00 64.50 286 ALA A N 1
ATOM 2116 C CA . ALA A 1 286 ? -24.990 -23.848 41.494 1.00 64.50 286 ALA A CA 1
ATOM 2117 C C . ALA A 1 286 ? -23.488 -23.894 41.829 1.00 64.50 286 ALA A C 1
ATOM 2119 O O . ALA A 1 286 ? -22.661 -23.948 40.919 1.00 64.50 286 ALA A O 1
ATOM 2120 N N . SER A 1 287 ? -23.128 -23.941 43.116 1.00 74.81 287 SER A N 1
ATOM 2121 C CA . SER A 1 287 ? -21.721 -24.014 43.537 1.00 74.81 287 SER A CA 1
ATOM 2122 C C . SER A 1 287 ? -21.056 -25.340 43.154 1.00 74.81 287 SER A C 1
ATOM 2124 O O . SER A 1 287 ? -19.875 -25.360 42.802 1.00 74.81 287 SER A O 1
ATOM 2126 N N . GLN A 1 288 ? -21.814 -26.440 43.145 1.00 78.25 288 GLN A N 1
ATOM 2127 C CA . GLN A 1 288 ? -21.325 -27.730 42.665 1.00 78.25 288 GLN A CA 1
ATOM 2128 C C . GLN A 1 288 ? -21.021 -27.706 41.155 1.00 78.25 288 GLN A C 1
ATOM 2130 O O . GLN A 1 288 ? -19.947 -28.144 40.743 1.00 78.25 288 GLN A O 1
ATOM 2135 N N . ALA A 1 289 ? -21.905 -27.124 40.337 1.00 66.81 289 ALA A N 1
ATOM 2136 C CA . ALA A 1 289 ? -21.683 -26.992 38.894 1.00 66.81 289 ALA A CA 1
ATOM 2137 C C . ALA A 1 289 ? -20.473 -26.094 38.555 1.00 66.81 289 ALA A C 1
ATOM 2139 O O . ALA A 1 289 ? -19.729 -26.366 37.610 1.00 66.81 289 ALA A O 1
ATOM 2140 N N . GLU A 1 290 ? -20.231 -25.037 39.337 1.00 71.25 290 GLU A N 1
ATOM 2141 C CA . GLU A 1 290 ? -19.040 -24.190 39.185 1.00 71.25 290 GLU A CA 1
ATOM 2142 C C . GLU A 1 290 ? -17.742 -24.937 39.520 1.00 71.25 290 GLU A C 1
ATOM 2144 O O . GLU A 1 290 ? -16.747 -24.790 38.803 1.00 71.25 290 GLU A O 1
ATOM 2149 N N . ALA A 1 291 ? -17.752 -25.773 40.563 1.00 73.62 291 ALA A N 1
ATOM 2150 C CA . ALA A 1 291 ? -16.608 -26.603 40.935 1.00 73.62 291 ALA A CA 1
ATOM 2151 C C . ALA A 1 291 ? -16.275 -27.646 39.851 1.00 73.62 291 ALA A C 1
ATOM 2153 O O . ALA A 1 291 ? -15.106 -27.813 39.493 1.00 73.62 291 ALA A O 1
ATOM 2154 N N . GLU A 1 292 ? -17.288 -28.296 39.272 1.00 74.19 292 GLU A N 1
ATOM 2155 C CA . GLU A 1 292 ? -17.125 -29.251 38.167 1.00 74.19 292 GLU A CA 1
ATOM 2156 C C . GLU A 1 292 ? -16.582 -28.566 36.898 1.00 74.19 292 GLU A C 1
ATOM 2158 O O . GLU A 1 292 ? -15.635 -29.055 36.274 1.00 74.19 292 GLU A O 1
ATOM 2163 N N . ALA A 1 293 ? -17.082 -27.371 36.562 1.00 65.69 293 ALA A N 1
ATOM 2164 C CA . ALA A 1 293 ? -16.565 -26.581 35.443 1.00 65.69 293 ALA A CA 1
ATOM 2165 C C . ALA A 1 293 ? -15.115 -26.105 35.661 1.00 65.69 293 ALA A C 1
ATOM 2167 O O . ALA A 1 293 ? -14.338 -26.032 34.704 1.00 65.69 293 ALA A O 1
ATOM 2168 N N . ALA A 1 294 ? -14.726 -25.778 36.897 1.00 72.50 294 ALA A N 1
ATOM 2169 C CA . ALA A 1 294 ? -13.347 -25.429 37.236 1.00 72.50 294 ALA A CA 1
ATOM 2170 C C . ALA A 1 294 ? -12.402 -26.637 37.104 1.00 72.50 294 ALA A C 1
ATOM 2172 O O . ALA A 1 294 ? -11.318 -26.502 36.531 1.00 72.50 294 ALA A O 1
ATOM 2173 N N . ALA A 1 295 ? -12.831 -27.821 37.553 1.00 74.88 295 ALA A N 1
ATOM 2174 C CA . ALA A 1 295 ? -12.072 -29.063 37.408 1.00 74.88 295 ALA A CA 1
ATOM 2175 C C . ALA A 1 295 ? -11.852 -29.439 35.930 1.00 74.88 295 ALA A C 1
ATOM 2177 O O . ALA A 1 295 ? -10.727 -29.763 35.541 1.00 74.88 295 ALA A O 1
ATOM 2178 N N . ALA A 1 296 ? -12.878 -29.302 35.082 1.00 67.62 296 ALA A N 1
ATOM 2179 C CA . ALA A 1 296 ? -12.765 -29.543 33.640 1.00 67.62 296 ALA A CA 1
ATOM 2180 C C . ALA A 1 296 ? -11.768 -28.585 32.954 1.00 67.62 296 ALA A C 1
ATOM 2182 O O . ALA A 1 296 ? -10.968 -29.001 32.115 1.00 67.62 296 ALA A O 1
ATOM 2183 N N . ARG A 1 297 ? -11.742 -27.301 33.350 1.00 72.56 297 ARG A N 1
ATOM 2184 C CA . ARG A 1 297 ? -10.755 -26.326 32.839 1.00 72.56 297 ARG A CA 1
ATOM 2185 C C . ARG A 1 297 ? -9.330 -26.663 33.266 1.00 72.56 297 ARG A C 1
ATOM 2187 O O . ARG A 1 297 ? -8.417 -26.537 32.453 1.00 72.56 297 ARG A O 1
ATOM 2194 N N . ALA A 1 298 ? -9.138 -27.095 34.511 1.00 73.69 298 ALA A N 1
ATOM 2195 C CA . ALA A 1 298 ? -7.830 -27.522 35.000 1.00 73.69 298 ALA A CA 1
ATOM 2196 C C . ALA A 1 298 ? -7.316 -28.752 34.227 1.00 73.69 298 ALA A C 1
ATOM 2198 O O . ALA A 1 298 ? -6.151 -28.784 33.833 1.00 73.69 298 ALA A O 1
ATOM 2199 N N . ALA A 1 299 ? -8.194 -29.718 33.932 1.00 70.94 299 ALA A N 1
ATOM 2200 C CA . ALA A 1 299 ? -7.860 -30.884 33.115 1.00 70.94 299 ALA A CA 1
ATOM 2201 C C . ALA A 1 299 ? -7.485 -30.503 31.669 1.00 70.94 299 ALA A C 1
ATOM 2203 O O . ALA A 1 299 ? -6.475 -30.982 31.150 1.00 70.94 299 ALA A O 1
ATOM 2204 N N . ALA A 1 300 ? -8.235 -29.592 31.037 1.00 65.00 300 ALA A N 1
ATOM 2205 C CA . ALA A 1 300 ? -7.924 -29.096 29.694 1.00 65.00 300 ALA A CA 1
ATOM 2206 C C . ALA A 1 300 ? -6.581 -28.338 29.641 1.00 65.00 300 ALA A C 1
ATOM 2208 O O . ALA A 1 300 ? -5.790 -28.540 28.718 1.00 65.00 300 ALA A O 1
ATOM 2209 N N . ALA A 1 301 ? -6.284 -27.511 30.650 1.00 71.88 301 ALA A N 1
ATOM 2210 C CA . ALA A 1 301 ? -5.006 -26.806 30.752 1.00 71.88 301 ALA A CA 1
ATOM 2211 C C . ALA A 1 301 ? -3.825 -27.779 30.920 1.00 71.88 301 ALA A C 1
ATOM 2213 O O . ALA A 1 301 ? -2.806 -27.629 30.245 1.00 71.88 301 ALA A O 1
ATOM 2214 N N . ALA A 1 302 ? -3.981 -28.814 31.752 1.00 75.06 302 ALA A N 1
ATOM 2215 C CA . ALA A 1 302 ? -2.970 -29.855 31.932 1.00 75.06 302 ALA A CA 1
ATOM 2216 C C . ALA A 1 302 ? -2.720 -30.664 30.644 1.00 75.06 302 ALA A C 1
ATOM 2218 O O . ALA A 1 302 ? -1.573 -30.982 30.330 1.00 75.06 302 ALA A O 1
ATOM 2219 N N . ALA A 1 303 ? -3.768 -30.965 29.868 1.00 68.88 303 ALA A N 1
ATOM 2220 C CA . ALA A 1 303 ? -3.635 -31.641 28.577 1.00 68.88 303 ALA A CA 1
ATOM 2221 C C . ALA A 1 303 ? -2.907 -30.770 27.533 1.00 68.88 303 ALA A C 1
ATOM 2223 O O . ALA A 1 303 ? -2.047 -31.266 26.807 1.00 68.88 303 ALA A O 1
ATOM 2224 N N . SER A 1 304 ? -3.197 -29.464 27.502 1.00 72.12 304 SER A N 1
ATOM 2225 C CA . SER A 1 304 ? -2.508 -28.493 26.639 1.00 72.12 304 SER A CA 1
ATOM 2226 C C . SER A 1 304 ? -1.022 -28.356 26.991 1.00 72.12 304 SER A C 1
ATOM 2228 O O . SER A 1 304 ? -0.179 -28.344 26.097 1.00 72.12 304 SER A O 1
ATOM 2230 N N . ALA A 1 305 ? -0.685 -28.314 28.285 1.00 78.19 305 ALA A N 1
ATOM 2231 C CA . ALA A 1 305 ? 0.703 -28.258 28.747 1.00 78.19 305 ALA A CA 1
ATOM 2232 C C . ALA A 1 305 ? 1.510 -29.490 28.298 1.00 78.19 305 ALA A C 1
ATOM 2234 O O . ALA A 1 305 ? 2.570 -29.335 27.697 1.00 78.19 305 ALA A O 1
ATOM 2235 N N . ARG A 1 306 ? 0.957 -30.702 28.467 1.00 82.69 306 ARG A N 1
ATOM 2236 C CA . ARG A 1 306 ? 1.585 -31.946 27.979 1.00 82.69 306 ARG A CA 1
ATOM 2237 C C . ARG A 1 306 ? 1.789 -31.958 26.463 1.00 82.69 306 ARG A C 1
ATOM 2239 O O . ARG A 1 306 ? 2.797 -32.462 25.984 1.00 82.69 306 ARG A O 1
ATOM 2246 N N . ALA A 1 307 ? 0.848 -31.406 25.694 1.00 71.31 307 ALA A N 1
ATOM 2247 C CA . ALA A 1 307 ? 1.001 -31.292 24.244 1.00 71.31 307 ALA A CA 1
ATOM 2248 C C . ALA A 1 307 ? 2.138 -30.329 23.849 1.00 71.31 307 ALA A C 1
ATOM 2250 O O . ALA A 1 307 ? 2.817 -30.581 22.855 1.00 71.31 307 ALA A O 1
ATOM 2251 N N . GLY A 1 308 ? 2.356 -29.261 24.628 1.00 77.44 308 GLY A N 1
ATOM 2252 C CA . GLY A 1 308 ? 3.493 -28.350 24.468 1.00 77.44 308 GLY A CA 1
ATOM 2253 C C . GLY A 1 308 ? 4.836 -29.029 24.750 1.00 77.44 308 GLY A C 1
ATOM 2254 O O . GLY A 1 308 ? 5.728 -28.965 23.909 1.00 77.44 308 GLY A O 1
ATOM 2255 N N . GLU A 1 309 ? 4.944 -29.751 25.869 1.00 86.44 309 GLU A N 1
ATOM 2256 C CA . GLU A 1 309 ? 6.151 -30.513 26.242 1.00 86.44 309 GLU A CA 1
ATOM 2257 C C . GLU A 1 309 ? 6.525 -31.559 25.176 1.00 86.44 309 GLU A C 1
ATOM 2259 O O . GLU A 1 309 ? 7.680 -31.652 24.766 1.00 86.44 309 GLU A O 1
ATOM 2264 N N . LEU A 1 310 ? 5.545 -32.309 24.655 1.00 80.81 310 LEU A N 1
ATOM 2265 C CA . LEU A 1 310 ? 5.771 -33.287 23.580 1.00 80.81 310 LEU A CA 1
ATOM 2266 C C . LEU A 1 310 ? 6.185 -32.630 22.251 1.00 80.81 310 LEU A C 1
ATOM 2268 O O . LEU A 1 310 ? 6.901 -33.237 21.453 1.00 80.81 310 LEU A O 1
ATOM 2272 N N . GLN A 1 311 ? 5.737 -31.400 21.984 1.00 83.12 311 GLN A N 1
ATOM 2273 C CA . GLN A 1 311 ? 6.128 -30.659 20.785 1.00 83.12 311 GLN A CA 1
ATOM 2274 C C . GLN A 1 311 ? 7.580 -30.168 20.866 1.00 83.12 311 GLN A C 1
ATOM 2276 O O . GLN A 1 311 ? 8.282 -30.221 19.856 1.00 83.12 311 GLN A O 1
ATOM 2281 N N . GLU A 1 312 ? 8.031 -29.745 22.048 1.00 86.75 312 GLU A N 1
ATOM 2282 C CA . GLU A 1 312 ? 9.430 -29.383 22.314 1.00 86.75 312 GLU A CA 1
ATOM 2283 C C . GLU A 1 312 ? 10.350 -30.609 22.200 1.00 86.75 312 GLU A C 1
ATOM 2285 O O . GLU A 1 312 ? 11.334 -30.582 21.460 1.00 86.75 312 GLU A O 1
ATOM 2290 N N . GLN A 1 313 ? 9.948 -31.743 22.787 1.00 85.12 313 GLN A N 1
ATOM 2291 C CA . GLN A 1 313 ? 10.660 -33.018 22.625 1.00 85.12 313 GLN A CA 1
ATOM 2292 C C . GLN A 1 313 ? 10.771 -33.443 21.151 1.00 85.12 313 GLN A C 1
ATOM 2294 O O . GLN A 1 313 ? 11.808 -33.948 20.726 1.00 85.12 313 GLN A O 1
ATOM 2299 N N . LEU A 1 314 ? 9.733 -33.215 20.335 1.00 80.94 314 LEU A N 1
ATOM 2300 C CA . LEU A 1 314 ? 9.799 -33.473 18.893 1.00 80.94 314 LEU A CA 1
ATOM 2301 C C . LEU A 1 314 ? 10.781 -32.546 18.169 1.00 80.94 314 LEU A C 1
ATOM 2303 O O . LEU A 1 314 ? 11.467 -33.015 17.260 1.00 80.94 314 LEU A O 1
ATOM 2307 N N . SER A 1 315 ? 10.859 -31.259 18.525 1.00 82.94 315 SER A N 1
ATOM 2308 C CA . SER A 1 315 ? 11.860 -30.361 17.933 1.00 82.94 315 SER A CA 1
ATOM 2309 C C . SER A 1 315 ? 13.284 -30.752 18.315 1.00 82.94 315 SER A C 1
ATOM 2311 O O . SER A 1 315 ? 14.156 -30.734 17.444 1.00 82.94 315 SER A O 1
ATOM 2313 N N . ASP A 1 316 ? 13.499 -31.190 19.556 1.00 85.19 316 ASP A N 1
ATOM 2314 C CA . ASP A 1 316 ? 14.802 -31.655 20.030 1.00 85.19 316 ASP A CA 1
ATOM 2315 C C . ASP A 1 316 ? 15.228 -32.918 19.278 1.00 85.19 316 ASP A C 1
ATOM 2317 O O . ASP A 1 316 ? 16.284 -32.923 18.645 1.00 85.19 316 ASP A O 1
ATOM 2321 N N . VAL A 1 317 ? 14.360 -33.934 19.201 1.00 81.88 317 VAL A N 1
ATOM 2322 C CA . VAL A 1 317 ? 14.631 -35.174 18.448 1.00 81.88 317 VAL A CA 1
ATOM 2323 C C . VAL A 1 317 ? 14.841 -34.900 16.953 1.00 81.88 317 VAL A C 1
ATOM 2325 O O . VAL A 1 317 ? 15.683 -35.538 16.321 1.00 81.88 317 VAL A O 1
ATOM 2328 N N . LEU A 1 318 ? 14.122 -33.943 16.353 1.00 81.25 318 LEU A N 1
ATOM 2329 C CA . LEU A 1 318 ? 14.350 -33.542 14.958 1.00 81.25 318 LEU A CA 1
ATOM 2330 C C . LEU A 1 318 ? 15.712 -32.863 14.764 1.00 81.25 318 LEU A C 1
ATOM 2332 O O . LEU A 1 318 ? 16.355 -33.096 13.738 1.00 81.25 318 LEU A O 1
ATOM 2336 N N . SER A 1 319 ? 16.158 -32.054 15.727 1.00 80.44 319 SER A N 1
ATOM 2337 C CA . SER A 1 319 ? 17.485 -31.431 15.700 1.00 80.44 319 SER A CA 1
ATOM 2338 C C . SER A 1 319 ? 18.604 -32.466 15.886 1.00 80.44 319 SER A C 1
ATOM 2340 O O . SER A 1 319 ? 19.583 -32.454 15.138 1.00 80.44 319 SER A O 1
ATOM 2342 N N . GLU A 1 320 ? 18.414 -33.442 16.781 1.00 81.44 320 GLU A N 1
ATOM 2343 C CA . GLU A 1 320 ? 19.324 -34.573 16.977 1.00 81.44 320 GLU A CA 1
ATOM 2344 C C . GLU A 1 320 ? 19.387 -35.463 15.732 1.00 81.44 320 GLU A C 1
ATOM 2346 O O . GLU A 1 320 ? 20.469 -35.865 15.310 1.00 81.44 320 GLU A O 1
ATOM 2351 N N . LEU A 1 321 ? 18.249 -35.722 15.079 1.00 76.25 321 LEU A N 1
ATOM 2352 C CA . LEU A 1 321 ? 18.195 -36.442 13.806 1.00 76.25 321 LEU A CA 1
ATOM 2353 C C . LEU A 1 321 ? 18.897 -35.686 12.678 1.00 76.25 321 LEU A C 1
ATOM 2355 O O . LEU A 1 321 ? 19.534 -36.327 11.846 1.00 76.25 321 LEU A O 1
ATOM 2359 N N . GLN A 1 322 ? 18.799 -34.354 12.622 1.00 80.81 322 GLN A N 1
ATOM 2360 C CA . GLN A 1 322 ? 19.545 -33.549 11.648 1.00 80.81 322 GLN A CA 1
ATOM 2361 C C . GLN A 1 322 ? 21.056 -33.655 11.884 1.00 80.81 322 GLN A C 1
ATOM 2363 O O . GLN A 1 322 ? 21.784 -33.909 10.926 1.00 80.81 322 GLN A O 1
ATOM 2368 N N . ALA A 1 323 ? 21.507 -33.576 13.139 1.00 78.31 323 ALA A N 1
ATOM 2369 C CA . ALA A 1 323 ? 22.912 -33.758 13.505 1.00 78.31 323 ALA A CA 1
ATOM 2370 C C . ALA A 1 323 ? 23.416 -35.192 13.236 1.00 78.31 323 ALA A C 1
ATOM 2372 O O . ALA A 1 323 ? 24.524 -35.390 12.740 1.00 78.31 323 ALA A O 1
ATOM 2373 N N . LEU A 1 324 ? 22.594 -36.212 13.503 1.00 75.06 324 LEU A N 1
ATOM 2374 C CA . LEU A 1 324 ? 22.925 -37.616 13.242 1.00 75.06 324 LEU A CA 1
ATOM 2375 C C . LEU A 1 324 ? 22.876 -37.971 11.752 1.00 75.06 324 LEU A C 1
ATOM 2377 O O . LEU A 1 324 ? 23.586 -38.876 11.329 1.00 75.06 324 LEU A O 1
ATOM 2381 N N . ARG A 1 325 ? 22.093 -37.272 10.921 1.00 70.06 325 ARG A N 1
ATOM 2382 C CA . ARG A 1 325 ? 22.045 -37.514 9.465 1.00 70.06 325 ARG A CA 1
ATOM 2383 C C . ARG A 1 325 ? 23.370 -37.188 8.772 1.00 70.06 325 ARG A C 1
ATOM 2385 O O . ARG A 1 325 ? 23.647 -37.738 7.707 1.00 70.06 325 ARG A O 1
ATOM 2392 N N . GLU A 1 326 ? 24.192 -36.348 9.390 1.00 70.31 326 GLU A N 1
ATOM 2393 C CA . GLU A 1 326 ? 25.562 -36.068 8.956 1.00 70.31 326 GLU A CA 1
ATOM 2394 C C . GLU A 1 326 ? 26.537 -37.208 9.328 1.00 70.31 326 GLU A C 1
ATOM 2396 O O . GLU A 1 326 ? 27.584 -37.355 8.698 1.00 70.31 326 GLU A O 1
ATOM 2401 N N . GLY A 1 327 ? 26.166 -38.085 10.271 1.00 61.88 327 GLY A N 1
ATOM 2402 C CA . GLY A 1 327 ? 26.896 -39.296 10.656 1.00 61.88 327 GLY A CA 1
ATOM 2403 C C . GLY A 1 327 ? 26.128 -40.574 10.299 1.00 61.88 327 GLY A C 1
ATOM 2404 O O . GLY A 1 327 ? 25.337 -41.078 11.087 1.00 61.88 327 GLY A O 1
ATOM 2405 N N . GLN A 1 328 ? 26.368 -41.140 9.114 1.00 52.56 328 GLN A N 1
ATOM 2406 C CA . GLN A 1 328 ? 25.689 -42.358 8.642 1.00 52.56 328 GLN A CA 1
ATOM 2407 C C . GLN A 1 328 ? 25.826 -43.528 9.643 1.00 52.56 328 GLN A C 1
ATOM 2409 O O . GLN A 1 328 ? 26.903 -44.111 9.773 1.00 52.56 328 GLN A O 1
ATOM 2414 N N . GLY A 1 329 ? 24.744 -43.908 10.336 1.00 68.62 329 GLY A N 1
ATOM 2415 C CA . GLY A 1 329 ? 24.785 -45.030 11.277 1.00 68.62 329 GLY A CA 1
ATOM 2416 C C . GLY A 1 329 ? 23.435 -45.489 11.858 1.00 68.62 329 GLY A C 1
ATOM 2417 O O . GLY A 1 329 ? 22.418 -44.815 11.688 1.00 68.62 329 GLY A O 1
ATOM 2418 N N . PRO A 1 330 ? 23.429 -46.626 12.590 1.00 70.94 330 PRO A N 1
ATOM 2419 C CA . PRO A 1 330 ? 22.242 -47.273 13.181 1.00 70.94 330 PRO A CA 1
ATOM 2420 C C . PRO A 1 330 ? 21.518 -46.437 14.254 1.00 70.94 330 PRO A C 1
ATOM 2422 O O . PRO A 1 330 ? 20.387 -46.743 14.621 1.00 70.94 330 PRO A O 1
ATOM 2425 N N . ALA A 1 331 ? 22.132 -45.351 14.734 1.00 69.50 331 ALA A N 1
ATOM 2426 C CA . ALA A 1 331 ? 21.491 -44.390 15.632 1.00 69.50 331 ALA A CA 1
ATOM 2427 C C . ALA A 1 331 ? 20.278 -43.688 14.984 1.00 69.50 331 ALA A C 1
ATOM 2429 O O . ALA A 1 331 ? 19.330 -43.332 15.682 1.00 69.50 331 ALA A O 1
ATOM 2430 N N . ALA A 1 332 ? 20.265 -43.554 13.652 1.00 69.62 332 ALA A N 1
ATOM 2431 C CA . ALA A 1 332 ? 19.158 -42.937 12.924 1.00 69.62 332 ALA A CA 1
ATOM 2432 C C . ALA A 1 332 ? 17.860 -43.767 12.981 1.00 69.62 332 ALA A C 1
ATOM 2434 O O . ALA A 1 332 ? 16.773 -43.196 13.032 1.00 69.62 332 ALA A O 1
ATOM 2435 N N . GLU A 1 333 ? 17.949 -45.102 13.017 1.00 76.25 333 GLU A N 1
ATOM 2436 C CA . GLU A 1 333 ? 16.767 -45.974 13.115 1.00 76.25 333 GLU A CA 1
ATOM 2437 C C . GLU A 1 333 ? 16.145 -45.940 14.517 1.00 76.25 333 GLU A C 1
ATOM 2439 O O . GLU A 1 333 ? 14.922 -45.880 14.650 1.00 76.25 333 GLU A O 1
ATOM 2444 N N . ALA A 1 334 ? 16.971 -45.901 15.569 1.00 77.88 334 ALA A N 1
ATOM 2445 C CA . ALA A 1 334 ? 16.493 -45.754 16.945 1.00 77.88 334 ALA A CA 1
ATOM 2446 C C . ALA A 1 334 ? 15.789 -44.402 17.159 1.00 77.88 334 ALA A C 1
ATOM 2448 O O . ALA A 1 334 ? 14.700 -44.354 17.734 1.00 77.88 334 ALA A O 1
ATOM 2449 N N . ALA A 1 335 ? 16.365 -43.322 16.626 1.00 76.88 335 ALA A N 1
ATOM 2450 C CA . ALA A 1 335 ? 15.773 -41.991 16.684 1.00 76.88 335 ALA A CA 1
ATOM 2451 C C . ALA A 1 335 ? 14.490 -41.876 15.830 1.00 76.88 335 ALA A C 1
ATOM 2453 O O . ALA A 1 335 ? 13.533 -41.223 16.241 1.00 76.88 335 ALA A O 1
ATOM 2454 N N . ALA A 1 336 ? 14.393 -42.583 14.696 1.00 78.31 336 ALA A N 1
ATOM 2455 C CA . ALA A 1 336 ? 13.142 -42.687 13.936 1.00 78.31 336 ALA A CA 1
ATOM 2456 C C . ALA A 1 336 ? 12.032 -43.420 14.721 1.00 78.31 336 ALA A C 1
ATOM 2458 O O . ALA A 1 336 ? 10.869 -43.012 14.676 1.00 78.31 336 ALA A O 1
ATOM 2459 N N . GLY A 1 337 ? 12.382 -44.467 15.479 1.00 82.56 337 GLY A N 1
ATOM 2460 C CA . GLY A 1 337 ? 11.453 -45.159 16.380 1.00 82.56 337 GLY A CA 1
ATOM 2461 C C . GLY A 1 337 ? 10.956 -44.270 17.526 1.00 82.56 337 GLY A C 1
ATOM 2462 O O . GLY A 1 337 ? 9.760 -44.251 17.817 1.00 82.56 337 GLY A O 1
ATOM 2463 N N . GLN A 1 338 ? 11.849 -43.479 18.126 1.00 82.75 338 GLN A N 1
ATOM 2464 C CA . GLN A 1 338 ? 11.494 -42.492 19.154 1.00 82.75 338 GLN A CA 1
ATOM 2465 C C . GLN A 1 338 ? 10.596 -41.382 18.596 1.00 82.75 338 GLN A C 1
ATOM 2467 O O . GLN A 1 338 ? 9.602 -41.029 19.226 1.00 82.75 338 GLN A O 1
ATOM 2472 N N . LEU A 1 339 ? 10.870 -40.900 17.380 1.00 78.69 339 LEU A N 1
ATOM 2473 C CA . LEU A 1 339 ? 10.033 -39.910 16.702 1.00 78.69 339 LEU A CA 1
ATOM 2474 C C . LEU A 1 339 ? 8.618 -40.443 16.424 1.00 78.69 339 LEU A C 1
ATOM 2476 O O . LEU A 1 339 ? 7.637 -39.738 16.650 1.00 78.69 339 LEU A O 1
ATOM 2480 N N . SER A 1 340 ? 8.494 -41.701 15.989 1.00 84.69 340 SER A N 1
ATOM 2481 C CA . SER A 1 340 ? 7.199 -42.370 15.807 1.00 84.69 340 SER A CA 1
ATOM 2482 C C . SER A 1 340 ? 6.414 -42.485 17.121 1.00 84.69 340 SER A C 1
ATOM 2484 O O . SER A 1 340 ? 5.202 -42.267 17.129 1.00 84.69 340 SER A O 1
ATOM 2486 N N . ALA A 1 341 ? 7.076 -42.844 18.225 1.00 81.50 341 ALA A N 1
ATOM 2487 C CA . ALA A 1 341 ? 6.434 -42.957 19.535 1.00 81.50 341 ALA A CA 1
ATOM 2488 C C . ALA A 1 341 ? 5.972 -41.585 20.058 1.00 81.50 341 ALA A C 1
ATOM 2490 O O . ALA A 1 341 ? 4.810 -41.435 20.434 1.00 81.50 341 ALA A O 1
ATOM 2491 N N . ALA A 1 342 ? 6.830 -40.565 19.967 1.00 75.19 342 ALA A N 1
ATOM 2492 C CA . ALA A 1 342 ? 6.498 -39.194 20.351 1.00 75.19 342 ALA A CA 1
ATOM 2493 C C . ALA A 1 342 ? 5.345 -38.615 19.506 1.00 75.19 342 ALA A C 1
ATOM 2495 O O . ALA A 1 342 ? 4.463 -37.936 20.030 1.00 75.19 342 ALA A O 1
ATOM 2496 N N . GLN A 1 343 ? 5.286 -38.928 18.205 1.00 81.38 343 GLN A N 1
ATOM 2497 C CA . GLN A 1 343 ? 4.157 -38.547 17.347 1.00 81.38 343 GLN A CA 1
ATOM 2498 C C . GLN A 1 343 ? 2.843 -39.224 17.763 1.00 81.38 343 GLN A C 1
ATOM 2500 O O . GLN A 1 343 ? 1.796 -38.570 17.763 1.00 81.38 343 GLN A O 1
ATOM 2505 N N . ALA A 1 344 ? 2.882 -40.507 18.136 1.00 84.44 344 ALA A N 1
ATOM 2506 C CA . ALA A 1 344 ? 1.705 -41.222 18.622 1.00 84.44 344 ALA A CA 1
ATOM 2507 C C . ALA A 1 344 ? 1.199 -40.631 19.950 1.00 84.44 344 ALA A C 1
ATOM 2509 O O . ALA A 1 344 ? 0.006 -40.344 20.075 1.00 84.44 344 ALA A O 1
ATOM 2510 N N . GLU A 1 345 ? 2.093 -40.354 20.900 1.00 85.56 345 GLU A N 1
ATOM 2511 C CA . GLU A 1 345 ? 1.747 -39.725 22.182 1.00 85.56 345 GLU A CA 1
ATOM 2512 C C . GLU A 1 345 ? 1.192 -38.306 22.005 1.00 85.56 345 GLU A C 1
ATOM 2514 O O . GLU A 1 345 ? 0.184 -37.955 22.622 1.00 85.56 345 GLU A O 1
ATOM 2519 N N . LEU A 1 346 ? 1.766 -37.511 21.097 1.00 79.38 346 LEU A N 1
ATOM 2520 C CA . LEU A 1 346 ? 1.262 -36.178 20.760 1.00 79.38 346 LEU A CA 1
ATOM 2521 C C . LEU A 1 346 ? -0.142 -36.242 20.141 1.00 79.38 346 LEU A C 1
ATOM 2523 O O . LEU A 1 346 ? -0.996 -35.411 20.457 1.00 79.38 346 LEU A O 1
ATOM 2527 N N . SER A 1 347 ? -0.410 -37.224 19.274 1.00 81.06 347 SER A N 1
ATOM 2528 C CA . SER A 1 347 ? -1.747 -37.410 18.698 1.00 81.06 347 SER A CA 1
ATOM 2529 C C . SER A 1 347 ? -2.786 -37.771 19.767 1.00 81.06 347 SER A C 1
ATOM 2531 O O . SER A 1 347 ? -3.837 -37.132 19.825 1.00 81.06 347 SER A O 1
ATOM 2533 N N . ALA A 1 348 ? -2.449 -38.677 20.690 1.00 82.44 348 ALA A N 1
ATOM 2534 C CA . ALA A 1 348 ? -3.314 -39.052 21.807 1.00 82.44 348 ALA A CA 1
ATOM 2535 C C . ALA A 1 348 ? -3.541 -37.886 22.787 1.00 82.44 348 ALA A C 1
ATOM 2537 O O . ALA A 1 348 ? -4.662 -37.667 23.248 1.00 82.44 348 ALA A O 1
ATOM 2538 N N . ALA A 1 349 ? -2.506 -37.087 23.071 1.00 74.88 349 ALA A N 1
ATOM 2539 C CA . ALA A 1 349 ? -2.618 -35.893 23.909 1.00 74.88 349 ALA A CA 1
ATOM 2540 C C . ALA A 1 349 ? -3.519 -34.822 23.272 1.00 74.88 349 ALA A C 1
ATOM 2542 O O . ALA A 1 349 ? -4.325 -34.201 23.967 1.00 74.88 349 ALA A O 1
ATOM 2543 N N . ARG A 1 350 ? -3.440 -34.634 21.947 1.00 78.38 350 ARG A N 1
ATOM 2544 C CA . ARG A 1 350 ? -4.323 -33.722 21.200 1.00 78.38 350 ARG A CA 1
ATOM 2545 C C . ARG A 1 350 ? -5.774 -34.192 21.205 1.00 78.38 350 ARG A C 1
ATOM 2547 O O . ARG A 1 350 ? -6.667 -33.371 21.404 1.00 78.38 350 ARG A O 1
ATOM 2554 N N . GLU A 1 351 ? -6.016 -35.489 21.032 1.00 84.25 351 GLU A N 1
ATOM 2555 C CA . GLU A 1 351 ? -7.363 -36.059 21.129 1.00 84.25 351 GLU A CA 1
ATOM 2556 C C . GLU A 1 351 ? -7.943 -35.877 22.538 1.00 84.25 351 GLU A C 1
ATOM 2558 O O . GLU A 1 351 ? -9.055 -35.360 22.673 1.00 84.25 351 GLU A O 1
ATOM 2563 N N . ALA A 1 352 ? -7.170 -36.176 23.587 1.00 77.12 352 ALA A N 1
ATOM 2564 C CA . ALA A 1 352 ? -7.579 -35.964 24.976 1.00 77.12 352 ALA A CA 1
ATOM 2565 C C . ALA A 1 352 ? -7.864 -34.483 25.288 1.00 77.12 352 ALA A C 1
ATOM 2567 O O . ALA A 1 352 ? -8.873 -34.168 25.920 1.00 77.12 352 ALA A O 1
ATOM 2568 N N . ALA A 1 353 ? -7.026 -33.561 24.801 1.00 70.94 353 ALA A N 1
ATOM 2569 C CA . ALA A 1 353 ? -7.255 -32.124 24.941 1.00 70.94 353 ALA A CA 1
ATOM 2570 C C . ALA A 1 353 ? -8.532 -31.672 24.213 1.00 70.94 353 ALA A C 1
ATOM 2572 O O . ALA A 1 353 ? -9.294 -30.869 24.749 1.00 70.94 353 ALA A O 1
ATOM 2573 N N . SER A 1 354 ? -8.802 -32.210 23.018 1.00 77.06 354 SER A N 1
ATOM 2574 C CA . SER A 1 354 ? -10.016 -31.891 22.258 1.00 77.06 354 SER A CA 1
ATOM 2575 C C . SER A 1 354 ? -11.293 -32.410 22.930 1.00 77.06 354 SER A C 1
ATOM 2577 O O . SER A 1 354 ? -12.300 -31.704 22.952 1.00 77.06 354 SER A O 1
ATOM 2579 N N . ALA A 1 355 ? -11.241 -33.599 23.541 1.00 78.94 355 ALA A N 1
ATOM 2580 C CA . ALA A 1 355 ? -12.350 -34.160 24.307 1.00 78.94 355 ALA A CA 1
ATOM 2581 C C . ALA A 1 355 ? -12.634 -33.328 25.568 1.00 78.94 355 ALA A C 1
ATOM 2583 O O . ALA A 1 355 ? -13.776 -32.930 25.793 1.00 78.94 355 ALA A O 1
ATOM 2584 N N . ALA A 1 356 ? -11.590 -32.972 26.326 1.00 72.19 356 ALA A N 1
ATOM 2585 C CA . ALA A 1 356 ? -11.710 -32.117 27.508 1.00 72.19 356 ALA A CA 1
ATOM 2586 C C . ALA A 1 356 ? -12.229 -30.708 27.166 1.00 72.19 356 ALA A C 1
ATOM 2588 O O . ALA A 1 356 ? -13.030 -30.140 27.910 1.00 72.19 356 ALA A O 1
ATOM 2589 N N . ALA A 1 357 ? -11.822 -30.144 26.023 1.00 71.25 357 ALA A N 1
ATOM 2590 C CA . ALA A 1 357 ? -12.369 -28.883 25.526 1.00 71.25 357 ALA A CA 1
ATOM 2591 C C . ALA A 1 357 ? -13.868 -29.004 25.195 1.00 71.25 357 ALA A C 1
ATOM 2593 O O . ALA A 1 357 ? -14.647 -28.130 25.572 1.00 71.25 357 ALA A O 1
ATOM 2594 N N . GLY A 1 358 ? -14.283 -30.110 24.567 1.00 78.94 358 GLY A N 1
ATOM 2595 C CA . GLY A 1 358 ? -15.691 -30.396 24.288 1.00 78.94 358 GLY A CA 1
ATOM 2596 C C . GLY A 1 358 ? -16.551 -30.511 25.553 1.00 78.94 358 GLY A C 1
ATOM 2597 O O . GLY A 1 358 ? -17.647 -29.952 25.600 1.00 78.94 358 GLY A O 1
ATOM 2598 N N . GLU A 1 359 ? -16.051 -31.176 26.597 1.00 81.56 359 GLU A N 1
ATOM 2599 C CA . GLU A 1 359 ? -16.722 -31.257 27.904 1.00 81.56 359 GLU A CA 1
ATOM 2600 C C . GLU A 1 359 ? -16.813 -29.886 28.588 1.00 81.56 359 GLU A C 1
ATOM 2602 O O . GLU A 1 359 ? -17.879 -29.500 29.073 1.00 81.56 359 GLU A O 1
ATOM 2607 N N . ALA A 1 360 ? -15.730 -29.102 28.566 1.00 67.81 360 ALA A N 1
ATOM 2608 C CA . ALA A 1 360 ? -15.715 -27.753 29.127 1.00 67.81 360 ALA A CA 1
ATOM 2609 C C . ALA A 1 360 ? -16.702 -26.810 28.413 1.00 67.81 360 ALA A C 1
ATOM 2611 O O . ALA A 1 360 ? -17.366 -26.001 29.067 1.00 67.81 360 ALA A O 1
ATOM 2612 N N . ASP A 1 361 ? -16.834 -26.919 27.090 1.00 76.25 361 ASP A N 1
ATOM 2613 C CA . ASP A 1 361 ? -17.810 -26.151 26.315 1.00 76.25 361 ASP A CA 1
ATOM 2614 C C . ASP A 1 361 ? -19.251 -26.624 26.566 1.00 76.25 361 ASP A C 1
ATOM 2616 O O . ASP A 1 361 ? -20.164 -25.795 26.635 1.00 76.25 361 ASP A O 1
ATOM 2620 N N . GLY A 1 362 ? -19.460 -27.926 26.794 1.00 83.75 362 GLY A N 1
ATOM 2621 C CA . GLY A 1 362 ? -20.736 -28.480 27.254 1.00 83.75 362 GLY A CA 1
ATOM 2622 C C . GLY A 1 362 ? -21.180 -27.882 28.592 1.00 83.75 362 GLY A C 1
ATOM 2623 O O . GLY A 1 362 ? -22.282 -27.336 28.688 1.00 83.75 362 GLY A O 1
ATOM 2624 N N . LEU A 1 363 ? -20.292 -27.884 29.590 1.00 78.44 363 LEU A N 1
ATOM 2625 C CA . LEU A 1 363 ? -20.550 -27.297 30.910 1.00 78.44 363 LEU A CA 1
ATOM 2626 C C . LEU A 1 363 ? -20.761 -25.777 30.841 1.00 78.44 363 LEU A C 1
ATOM 2628 O O . LEU A 1 363 ? -21.633 -25.239 31.523 1.00 78.44 363 LEU A O 1
ATOM 2632 N N . ARG A 1 364 ? -20.023 -25.063 29.979 1.00 73.94 364 ARG A N 1
ATOM 2633 C CA . ARG A 1 364 ? -20.272 -23.632 29.718 1.00 73.94 364 ARG A CA 1
ATOM 2634 C C . ARG A 1 364 ? -21.663 -23.400 29.143 1.00 73.94 364 ARG A C 1
ATOM 2636 O O . ARG A 1 364 ? -22.340 -22.477 29.580 1.00 73.94 364 ARG A O 1
ATOM 2643 N N . ALA A 1 365 ? -22.106 -24.221 28.194 1.00 77.81 365 ALA A N 1
ATOM 2644 C CA . ALA A 1 365 ? -23.438 -24.086 27.616 1.00 77.81 365 ALA A CA 1
ATOM 2645 C C . ALA A 1 365 ? -24.546 -24.338 28.652 1.00 77.81 365 ALA A C 1
ATOM 2647 O O . ALA A 1 365 ? -25.582 -23.674 28.610 1.00 77.81 365 ALA A O 1
ATOM 2648 N N . GLU A 1 366 ? -24.350 -25.269 29.584 1.00 82.56 366 GLU A N 1
ATOM 2649 C CA . GLU A 1 366 ? -25.288 -25.514 30.686 1.00 82.56 366 GLU A CA 1
ATOM 2650 C C . GLU A 1 366 ? -25.306 -24.372 31.703 1.00 82.56 366 GLU A C 1
ATOM 2652 O O . GLU A 1 366 ? -26.383 -23.916 32.089 1.00 82.56 366 GLU A O 1
ATOM 2657 N N . LEU A 1 367 ? -24.136 -23.838 32.050 1.00 79.00 367 LEU A N 1
ATOM 2658 C CA . LEU A 1 367 ? -23.998 -22.675 32.923 1.00 79.00 367 LEU A CA 1
ATOM 2659 C C . LEU A 1 367 ? -24.593 -21.402 32.297 1.00 79.00 367 LEU A C 1
ATOM 2661 O O . LEU A 1 367 ? -25.248 -20.624 32.981 1.00 79.00 367 LEU A O 1
ATOM 2665 N N . GLU A 1 368 ? -24.452 -21.193 30.988 1.00 79.81 368 GLU A N 1
ATOM 2666 C CA . GLU A 1 368 ? -25.117 -20.082 30.296 1.00 79.81 368 GLU A CA 1
ATOM 2667 C C . GLU A 1 368 ? -26.639 -20.280 30.211 1.00 79.81 368 GLU A C 1
ATOM 2669 O O . GLU A 1 368 ? -27.394 -19.313 30.311 1.00 79.81 368 GLU A O 1
ATOM 2674 N N . ARG A 1 369 ? -27.135 -21.524 30.113 1.00 83.50 369 ARG A N 1
ATOM 2675 C CA . ARG A 1 369 ? -28.580 -21.799 30.222 1.00 83.50 369 ARG A CA 1
ATOM 2676 C C . ARG A 1 369 ? -29.110 -21.510 31.625 1.00 83.50 369 ARG A C 1
ATOM 2678 O O . ARG A 1 369 ? -30.181 -20.915 31.726 1.00 83.50 369 ARG A O 1
ATOM 2685 N N . SER A 1 370 ? -28.400 -21.902 32.684 1.00 77.62 370 SER A N 1
ATOM 2686 C CA . SER A 1 370 ? -28.827 -21.635 34.065 1.00 77.62 370 SER A CA 1
ATOM 2687 C C . SER A 1 370 ? -28.740 -20.145 34.402 1.00 77.62 370 SER A C 1
ATOM 2689 O O . SER A 1 370 ? -29.682 -19.597 34.972 1.00 77.62 370 SER A O 1
ATOM 2691 N N . LYS A 1 371 ? -27.698 -19.441 33.941 1.00 79.62 371 LYS A N 1
ATOM 2692 C CA . LYS A 1 371 ? -27.631 -17.973 34.001 1.00 79.62 371 LYS A CA 1
ATOM 2693 C C . LYS A 1 371 ? -28.777 -17.319 33.247 1.00 79.62 371 LYS A C 1
ATOM 2695 O O . LYS A 1 371 ? -29.412 -16.432 33.796 1.00 79.62 371 LYS A O 1
ATOM 2700 N N . ALA A 1 372 ? -29.094 -17.764 32.032 1.00 77.75 372 ALA A N 1
ATOM 2701 C CA . ALA A 1 372 ? -30.227 -17.226 31.282 1.00 77.75 372 ALA A CA 1
ATOM 2702 C C . ALA A 1 372 ? -31.567 -17.478 31.997 1.00 77.75 372 ALA A C 1
ATOM 2704 O O . ALA A 1 372 ? -32.460 -16.637 31.933 1.00 77.75 372 ALA A O 1
ATOM 2705 N N . GLN A 1 373 ? -31.720 -18.606 32.699 1.00 80.75 373 GLN A N 1
ATOM 2706 C CA . GLN A 1 373 ? -32.888 -18.866 33.547 1.00 80.75 373 GLN A CA 1
ATOM 2707 C C . GLN A 1 373 ? -32.934 -17.930 34.761 1.00 80.75 373 GLN A C 1
ATOM 2709 O O . GLN A 1 373 ? -33.990 -17.367 35.036 1.00 80.75 373 GLN A O 1
ATOM 2714 N N . LEU A 1 374 ? -31.805 -17.708 35.441 1.00 77.38 374 LEU A N 1
ATOM 2715 C CA . LEU A 1 374 ? -31.707 -16.758 36.553 1.00 77.38 374 LEU A CA 1
ATOM 2716 C C . LEU A 1 374 ? -31.941 -15.313 36.103 1.00 77.38 374 LEU A C 1
ATOM 2718 O O . LEU A 1 374 ? -32.624 -14.575 36.802 1.00 77.38 374 LEU A O 1
ATOM 2722 N N . VAL A 1 375 ? -31.432 -14.914 34.934 1.00 82.69 375 VAL A N 1
ATOM 2723 C CA . VAL A 1 375 ? -31.679 -13.591 34.343 1.00 82.69 375 VAL A CA 1
ATOM 2724 C C . VAL A 1 375 ? -33.157 -13.428 34.019 1.00 82.69 375 VAL A C 1
ATOM 2726 O O . VAL A 1 375 ? -33.724 -12.424 34.416 1.00 82.69 375 VAL A O 1
ATOM 2729 N N . ARG A 1 376 ? -33.816 -14.423 33.410 1.00 84.19 376 ARG A N 1
ATOM 2730 C CA . ARG A 1 376 ? -35.269 -14.366 33.169 1.00 84.19 376 ARG A CA 1
ATOM 2731 C C . ARG A 1 376 ? -36.079 -14.279 34.458 1.00 84.19 376 ARG A C 1
ATOM 2733 O O . ARG A 1 376 ? -37.026 -13.510 34.508 1.00 84.19 376 ARG A O 1
ATOM 2740 N N . LEU A 1 377 ? -35.723 -15.052 35.485 1.00 82.06 377 LEU A N 1
ATOM 2741 C CA . LEU A 1 377 ? -36.384 -14.975 36.791 1.00 82.06 377 LEU A CA 1
ATOM 2742 C C . LEU A 1 377 ? -36.144 -13.617 37.459 1.00 82.06 377 LEU A C 1
ATOM 2744 O O . LEU A 1 377 ? -37.060 -13.058 38.049 1.00 82.06 377 LEU A O 1
ATOM 2748 N N . LYS A 1 378 ? -34.936 -13.058 37.332 1.00 84.50 378 LYS A N 1
ATOM 2749 C CA . LYS A 1 378 ? -34.612 -11.719 37.829 1.00 84.50 378 LYS A CA 1
ATOM 2750 C C . LYS A 1 378 ? -35.365 -10.636 37.058 1.00 84.50 378 LYS A C 1
ATOM 2752 O O . LYS A 1 378 ? -35.883 -9.731 37.686 1.00 84.50 378 LYS A O 1
ATOM 2757 N N . GLU A 1 379 ? -35.441 -10.721 35.734 1.00 82.38 379 GLU A N 1
ATOM 2758 C CA . GLU A 1 379 ? -36.225 -9.810 34.892 1.00 82.38 379 GLU A CA 1
ATOM 2759 C C . GLU A 1 379 ? -37.713 -9.890 35.231 1.00 82.38 379 GLU A C 1
ATOM 2761 O O . GLU A 1 379 ? -38.359 -8.857 35.314 1.00 82.38 379 GLU A O 1
ATOM 2766 N N . GLN A 1 380 ? -38.246 -11.090 35.481 1.00 85.12 380 GLN A N 1
ATOM 2767 C CA . GLN A 1 380 ? -39.620 -11.267 35.956 1.00 85.12 380 GLN A CA 1
ATOM 2768 C C . GLN A 1 380 ? -39.835 -10.606 37.318 1.00 85.12 380 GLN A C 1
ATOM 2770 O O . GLN A 1 380 ? -40.792 -9.862 37.471 1.00 85.12 380 GLN A O 1
ATOM 2775 N N . LEU A 1 381 ? -38.924 -10.813 38.271 1.00 81.75 381 LEU A N 1
ATOM 2776 C CA . LEU A 1 381 ? -39.027 -10.215 39.602 1.00 81.75 381 LEU A CA 1
ATOM 2777 C C . LEU A 1 381 ? -38.874 -8.688 39.559 1.00 81.75 381 LEU A C 1
ATOM 2779 O O . LEU A 1 381 ? -39.619 -7.987 40.228 1.00 81.75 381 LEU A O 1
ATOM 2783 N N . MET A 1 382 ? -37.947 -8.164 38.752 1.00 81.56 382 MET A N 1
ATOM 2784 C CA . MET A 1 382 ? -37.791 -6.721 38.548 1.00 81.56 382 MET A CA 1
ATOM 2785 C C . MET A 1 382 ? -39.009 -6.121 37.844 1.00 81.56 382 MET A C 1
ATOM 2787 O O . MET A 1 382 ? -39.437 -5.048 38.234 1.00 81.56 382 MET A O 1
ATOM 2791 N N . ALA A 1 383 ? -39.591 -6.806 36.856 1.00 84.94 383 ALA A N 1
ATOM 2792 C CA . ALA A 1 383 ? -40.814 -6.350 36.199 1.00 84.94 383 ALA A CA 1
ATOM 2793 C C . ALA A 1 383 ? -42.010 -6.348 37.165 1.00 84.94 383 ALA A C 1
ATOM 2795 O O . ALA A 1 383 ? -42.784 -5.402 37.167 1.00 84.94 383 ALA A O 1
ATOM 2796 N N . GLU A 1 384 ? -42.139 -7.367 38.020 1.00 82.56 384 GLU A N 1
ATOM 2797 C CA . GLU A 1 384 ? -43.156 -7.391 39.078 1.00 82.56 384 GLU A CA 1
ATOM 2798 C C . GLU A 1 384 ? -42.934 -6.262 40.097 1.00 82.56 384 GLU A C 1
ATOM 2800 O O . GLU A 1 384 ? -43.895 -5.612 40.498 1.00 82.56 384 GLU A O 1
ATOM 2805 N N . GLN A 1 385 ? -41.682 -5.969 40.465 1.00 86.62 385 GLN A N 1
ATOM 2806 C CA . GLN A 1 385 ? -41.348 -4.824 41.317 1.00 86.62 385 GLN A CA 1
ATOM 2807 C C . GLN A 1 385 ? -41.639 -3.483 40.639 1.00 86.62 385 GLN A C 1
ATOM 2809 O O . GLN A 1 385 ? -42.204 -2.608 41.280 1.00 86.62 385 GLN A O 1
ATOM 2814 N N . GLU A 1 386 ? -41.306 -3.315 39.359 1.00 86.25 386 GLU A N 1
ATOM 2815 C CA . GLU A 1 386 ? -41.628 -2.112 38.583 1.00 86.25 386 GLU A CA 1
ATOM 2816 C C . GLU A 1 386 ? -43.148 -1.922 38.466 1.00 86.25 386 GLU A C 1
ATOM 2818 O O . GLU A 1 386 ? -43.636 -0.811 38.661 1.00 86.25 386 GLU A O 1
ATOM 2823 N N . ASP A 1 387 ? -43.912 -2.995 38.235 1.00 86.12 387 ASP A N 1
ATOM 2824 C CA . ASP A 1 387 ? -45.379 -2.967 38.218 1.00 86.12 387 ASP A CA 1
ATOM 2825 C C . ASP A 1 387 ? -45.952 -2.602 39.604 1.00 86.12 387 ASP A C 1
ATOM 2827 O O . ASP A 1 387 ? -46.947 -1.876 39.703 1.00 86.12 387 ASP A O 1
ATOM 2831 N N . GLU A 1 388 ? -45.355 -3.101 40.692 1.00 82.31 388 GLU A N 1
ATOM 2832 C CA . GLU A 1 388 ? -45.724 -2.738 42.065 1.00 82.31 388 GLU A CA 1
ATOM 2833 C C . GLU A 1 388 ? -45.367 -1.281 42.384 1.00 82.31 388 GLU A C 1
ATOM 2835 O O . GLU A 1 388 ? -46.192 -0.562 42.950 1.00 82.31 388 GLU A O 1
ATOM 2840 N N . GLU A 1 389 ? -44.187 -0.810 41.986 1.00 84.25 389 GLU A N 1
ATOM 2841 C CA . GLU A 1 389 ? -43.752 0.578 42.130 1.00 84.25 389 GLU A CA 1
ATOM 2842 C C . GLU A 1 389 ? -44.610 1.526 41.292 1.00 84.25 389 GLU A C 1
ATOM 2844 O O . GLU A 1 389 ? -44.983 2.584 41.789 1.00 84.25 389 GLU A O 1
ATOM 2849 N N . GLU A 1 390 ? -45.002 1.154 40.072 1.00 90.06 390 GLU A N 1
ATOM 2850 C CA . GLU A 1 390 ? -45.924 1.934 39.241 1.00 90.06 390 GLU A CA 1
ATOM 2851 C C . GLU A 1 390 ? -47.322 1.971 39.873 1.00 90.06 390 GLU A C 1
ATOM 2853 O O . GLU A 1 390 ? -47.960 3.025 39.922 1.00 90.06 390 GLU A O 1
ATOM 2858 N N . GLN A 1 391 ? -47.791 0.857 40.445 1.00 84.62 391 GLN A N 1
ATOM 2859 C CA . GLN A 1 391 ? -49.035 0.837 41.217 1.00 84.62 391 GLN A CA 1
ATOM 2860 C C . GLN A 1 391 ? -48.958 1.723 42.463 1.00 84.62 391 GLN A C 1
ATOM 2862 O O . GLN A 1 391 ? -49.930 2.417 42.775 1.00 84.62 391 GLN A O 1
ATOM 2867 N N . LEU A 1 392 ? -47.838 1.703 43.188 1.00 83.25 392 LEU A N 1
ATOM 2868 C CA . LEU A 1 392 ? -47.610 2.562 44.347 1.00 83.25 392 LEU A CA 1
ATOM 2869 C C . LEU A 1 392 ? -47.499 4.027 43.925 1.00 83.25 392 LEU A C 1
ATOM 2871 O O . LEU A 1 392 ? -48.157 4.864 44.530 1.00 83.25 392 LEU A O 1
ATOM 2875 N N . ALA A 1 393 ? -46.766 4.338 42.859 1.00 83.94 393 ALA A N 1
ATOM 2876 C CA . ALA A 1 393 ? -46.652 5.676 42.296 1.00 83.94 393 ALA A CA 1
ATOM 2877 C C . ALA A 1 393 ? -48.021 6.202 41.865 1.00 83.94 393 ALA A C 1
ATOM 2879 O O . ALA A 1 393 ? -48.381 7.317 42.221 1.00 83.94 393 ALA A O 1
ATOM 2880 N N . TRP A 1 394 ? -48.838 5.382 41.200 1.00 91.19 394 TRP A N 1
ATOM 2881 C CA . TRP A 1 394 ? -50.196 5.760 40.818 1.00 91.19 394 TRP A CA 1
ATOM 2882 C C . TRP A 1 394 ? -51.093 6.020 42.035 1.00 91.19 394 TRP A C 1
ATOM 2884 O O . TRP A 1 394 ? -51.871 6.976 42.036 1.00 91.19 394 TRP A O 1
ATOM 2894 N N . ARG A 1 395 ? -50.971 5.212 43.099 1.00 87.50 395 ARG A N 1
ATOM 2895 C CA . ARG A 1 395 ? -51.682 5.443 44.371 1.00 87.50 395 ARG A CA 1
ATOM 2896 C C . ARG A 1 395 ? -51.207 6.722 45.056 1.00 87.50 395 ARG A C 1
ATOM 2898 O O . ARG A 1 395 ? -52.046 7.521 45.454 1.00 87.50 395 ARG A O 1
ATOM 2905 N N . VAL A 1 396 ? -49.899 6.949 45.131 1.00 85.50 396 VAL A N 1
ATOM 2906 C CA . VAL A 1 396 ? -49.303 8.148 45.734 1.00 85.50 396 VAL A CA 1
ATOM 2907 C C . VAL A 1 396 ? -49.666 9.393 44.931 1.00 85.50 396 VAL A C 1
ATOM 2909 O O . VAL A 1 396 ? -50.057 10.391 45.518 1.00 85.50 396 VAL A O 1
ATOM 2912 N N . GLU A 1 397 ? -49.621 9.363 43.600 1.00 83.81 397 GLU A N 1
ATOM 2913 C CA . GLU A 1 397 ? -50.075 10.474 42.759 1.00 83.81 397 GLU A CA 1
ATOM 2914 C C . GLU A 1 397 ? -51.571 10.749 42.934 1.00 83.81 397 GLU A C 1
ATOM 2916 O O . GLU A 1 397 ? -51.979 11.912 42.977 1.00 83.81 397 GLU A O 1
ATOM 2921 N N . ALA A 1 398 ? -52.394 9.703 43.055 1.00 86.50 398 ALA A N 1
ATOM 2922 C CA . ALA A 1 398 ? -53.818 9.846 43.334 1.00 86.50 398 ALA A CA 1
ATOM 2923 C C . ALA A 1 398 ? -54.065 10.459 44.722 1.00 86.50 398 ALA A C 1
ATOM 2925 O O . ALA A 1 398 ? -54.889 11.366 44.840 1.00 86.50 398 ALA A O 1
ATOM 2926 N N . GLU A 1 399 ? -53.329 10.026 45.748 1.00 84.00 399 GLU A N 1
ATOM 2927 C CA . GLU A 1 399 ? -53.384 10.586 47.102 1.00 84.00 399 GLU A CA 1
ATOM 2928 C C . GLU A 1 399 ? -52.864 12.027 47.142 1.00 84.00 399 GLU A C 1
ATOM 2930 O O . GLU A 1 399 ? -53.538 12.896 47.682 1.00 84.00 399 GLU A O 1
ATOM 2935 N N . VAL A 1 400 ? -51.733 12.336 46.503 1.00 82.81 400 VAL A N 1
ATOM 2936 C CA . VAL A 1 400 ? -51.193 13.702 46.398 1.00 82.81 400 VAL A CA 1
ATOM 2937 C C . VAL A 1 400 ? -52.154 14.603 45.633 1.00 82.81 400 VAL A C 1
ATOM 2939 O O . VAL A 1 400 ? -52.361 15.747 46.036 1.00 82.81 400 VAL A O 1
ATOM 2942 N N . ARG A 1 401 ? -52.774 14.122 44.549 1.00 86.75 401 ARG A N 1
ATOM 2943 C CA . ARG A 1 401 ? -53.817 14.874 43.840 1.00 86.75 401 ARG A CA 1
ATOM 2944 C C . ARG A 1 401 ? -55.021 15.110 44.752 1.00 86.75 401 ARG A C 1
ATOM 2946 O O . ARG A 1 401 ? -55.481 16.245 44.813 1.00 86.75 401 ARG A O 1
ATOM 2953 N N . ALA A 1 402 ? -55.480 14.102 45.492 1.00 84.31 402 ALA A N 1
ATOM 2954 C CA . ALA A 1 402 ? -56.570 14.253 46.454 1.00 84.31 402 ALA A CA 1
ATOM 2955 C C . ALA A 1 402 ? -56.221 15.265 47.560 1.00 84.31 402 ALA A C 1
ATOM 2957 O O . ALA A 1 402 ? -57.014 16.160 47.836 1.00 84.31 402 ALA A O 1
ATOM 2958 N N . VAL A 1 403 ? -55.009 15.206 48.120 1.00 79.94 403 VAL A N 1
ATOM 2959 C CA . VAL A 1 403 ? -54.512 16.152 49.131 1.00 79.94 403 VAL A CA 1
ATOM 2960 C C . VAL A 1 403 ? -54.375 17.561 48.554 1.00 79.94 403 VAL A C 1
ATOM 2962 O O . VAL A 1 403 ? -54.748 18.519 49.222 1.00 79.94 403 VAL A O 1
ATOM 2965 N N . ARG A 1 404 ? -53.899 17.720 47.313 1.00 78.00 404 ARG A N 1
ATOM 2966 C CA . ARG A 1 404 ? -53.841 19.025 46.627 1.00 78.00 404 ARG A CA 1
ATOM 2967 C C . ARG A 1 404 ? -55.232 19.592 46.371 1.00 78.00 404 ARG A C 1
ATOM 2969 O O . ARG A 1 404 ? -55.436 20.784 46.569 1.00 78.00 404 ARG A O 1
ATOM 2976 N N . GLU A 1 405 ? -56.189 18.766 45.960 1.00 86.75 405 GLU A N 1
ATOM 2977 C CA . GLU A 1 405 ? -57.582 19.184 45.788 1.00 86.75 405 GLU A CA 1
ATOM 2978 C C . GLU A 1 405 ? -58.232 19.551 47.128 1.00 86.75 405 GLU A C 1
ATOM 2980 O O . GLU A 1 405 ? -58.950 20.547 47.204 1.00 86.75 405 GLU A O 1
ATOM 2985 N N . GLU A 1 406 ? -57.967 18.802 48.201 1.00 82.12 406 GLU A N 1
ATOM 2986 C CA . GLU A 1 406 ? -58.407 19.152 49.554 1.00 82.12 406 GLU A CA 1
ATOM 2987 C C . GLU A 1 406 ? -57.760 20.444 50.055 1.00 82.12 406 GLU A C 1
ATOM 2989 O O . GLU A 1 406 ? -58.459 21.290 50.613 1.00 82.12 406 GLU A O 1
ATOM 2994 N N . ALA A 1 407 ? -56.457 20.627 49.837 1.00 75.19 407 ALA A N 1
ATOM 2995 C CA . ALA A 1 407 ? -55.736 21.845 50.186 1.00 75.19 407 ALA A CA 1
ATOM 2996 C C . ALA A 1 407 ? -56.290 23.048 49.414 1.00 75.19 407 ALA A C 1
ATOM 2998 O O . ALA A 1 407 ? -56.628 24.045 50.039 1.00 75.19 407 ALA A O 1
ATOM 2999 N N . ALA A 1 408 ? -56.508 22.924 48.100 1.00 81.62 408 ALA A N 1
ATOM 3000 C CA . ALA A 1 408 ? -57.125 23.966 47.281 1.00 81.62 408 ALA A CA 1
ATOM 3001 C C . ALA A 1 408 ? -58.562 24.288 47.732 1.00 81.62 408 ALA A C 1
ATOM 3003 O O . ALA A 1 408 ? -58.960 25.450 47.759 1.00 81.62 408 ALA A O 1
ATOM 3004 N N . ARG A 1 409 ? -59.350 23.280 48.140 1.00 87.81 409 ARG A N 1
ATOM 3005 C CA . ARG A 1 409 ? -60.684 23.500 48.732 1.00 87.81 409 ARG A CA 1
ATOM 3006 C C . ARG A 1 409 ? -60.601 24.222 50.077 1.00 87.81 409 ARG A C 1
ATOM 3008 O O . ARG A 1 409 ? -61.426 25.096 50.330 1.00 87.81 409 ARG A O 1
ATOM 3015 N N . ARG A 1 410 ? -59.634 23.875 50.936 1.00 81.56 410 ARG A N 1
ATOM 3016 C CA . ARG A 1 410 ? -59.403 24.553 52.225 1.00 81.56 410 ARG A CA 1
ATOM 3017 C C . ARG A 1 410 ? -58.924 25.986 52.023 1.00 81.56 410 ARG A C 1
ATOM 3019 O O . ARG A 1 410 ? -59.434 26.869 52.697 1.00 81.56 410 ARG A O 1
ATOM 3026 N N . GLU A 1 411 ? -58.015 26.221 51.083 1.00 78.25 411 GLU A N 1
ATOM 3027 C CA . GLU A 1 411 ? -57.541 27.555 50.713 1.00 78.25 411 GLU A CA 1
ATOM 3028 C C . GLU A 1 411 ? -58.692 28.406 50.173 1.00 78.25 411 GLU A C 1
ATOM 3030 O O . GLU A 1 411 ? -58.936 29.485 50.698 1.00 78.25 411 GLU A O 1
ATOM 3035 N N . ALA A 1 412 ? -59.488 27.895 49.228 1.00 84.62 412 ALA A N 1
ATOM 3036 C CA . ALA A 1 412 ? -60.668 28.598 48.727 1.00 84.62 412 ALA A CA 1
ATOM 3037 C C . ALA A 1 412 ? -61.696 28.896 49.837 1.00 84.62 412 ALA A C 1
ATOM 3039 O O . ALA A 1 412 ? -62.298 29.970 49.850 1.00 84.62 412 ALA A O 1
ATOM 3040 N N . ALA A 1 413 ? -61.887 27.974 50.789 1.00 83.75 413 ALA A N 1
ATOM 3041 C CA . ALA A 1 413 ? -62.760 28.187 51.941 1.00 83.75 413 ALA A CA 1
ATOM 3042 C C . ALA A 1 413 ? -62.209 29.250 52.907 1.00 83.75 413 ALA A C 1
ATOM 3044 O O . ALA A 1 413 ? -62.974 30.095 53.368 1.00 83.75 413 ALA A O 1
ATOM 3045 N N . LEU A 1 414 ? -60.903 29.240 53.193 1.00 77.62 414 LEU A N 1
ATOM 3046 C CA . LEU A 1 414 ? -60.239 30.260 54.012 1.00 77.62 414 LEU A CA 1
ATOM 3047 C C . LEU A 1 414 ? -60.260 31.627 53.321 1.00 77.62 414 LEU A C 1
ATOM 3049 O O . LEU A 1 414 ? -60.564 32.620 53.972 1.00 77.62 414 LEU A O 1
ATOM 3053 N N . GLN A 1 415 ? -60.029 31.680 52.009 1.00 82.94 415 GLN A N 1
ATOM 3054 C CA . GLN A 1 415 ? -60.127 32.899 51.208 1.00 82.94 415 GLN A CA 1
ATOM 3055 C C . GLN A 1 415 ? -61.542 33.485 51.285 1.00 82.94 415 GLN A C 1
ATOM 3057 O O . GLN A 1 415 ? -61.710 34.659 51.599 1.00 82.94 415 GLN A O 1
ATOM 3062 N N . ALA A 1 416 ? -62.571 32.648 51.109 1.00 84.06 416 ALA A N 1
ATOM 3063 C CA . ALA A 1 416 ? -63.962 33.067 51.250 1.00 84.06 416 ALA A CA 1
ATOM 3064 C C . A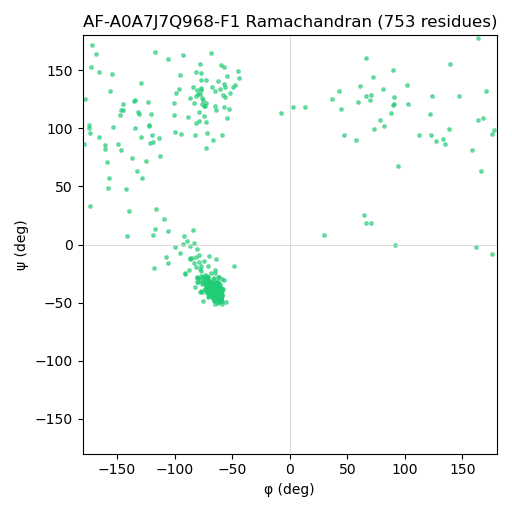LA A 1 416 ? -64.296 33.539 52.679 1.00 84.06 416 ALA A C 1
ATOM 3066 O O . ALA A 1 416 ? -65.047 34.500 52.846 1.00 84.06 416 ALA A O 1
ATOM 3067 N N . GLN A 1 417 ? -63.733 32.902 53.715 1.00 82.38 417 GLN A N 1
ATOM 3068 C CA . GLN A 1 417 ? -63.869 33.352 55.106 1.00 82.38 417 GLN A CA 1
ATOM 3069 C C . GLN A 1 417 ? -63.171 34.693 55.349 1.00 82.38 417 GLN A C 1
ATOM 3071 O O . GLN A 1 417 ? -63.737 35.537 56.039 1.00 82.38 417 GLN A O 1
ATOM 3076 N N . LEU A 1 418 ? -61.982 34.914 54.779 1.00 75.38 418 LEU A N 1
ATOM 3077 C CA . LEU A 1 418 ? -61.264 36.188 54.855 1.00 75.38 418 LEU A CA 1
ATOM 3078 C C . LEU A 1 418 ? -62.035 37.298 54.143 1.00 75.38 418 LEU A C 1
ATOM 3080 O O . LEU A 1 418 ? -62.182 38.380 54.704 1.00 75.38 418 LEU A O 1
ATOM 3084 N N . ASP A 1 419 ? -62.575 37.037 52.954 1.00 82.56 419 ASP A N 1
ATOM 3085 C CA . ASP A 1 419 ? -63.388 38.003 52.214 1.00 82.56 419 ASP A CA 1
ATOM 3086 C C . ASP A 1 419 ? -64.692 38.327 52.963 1.00 82.56 419 ASP A C 1
ATOM 3088 O O . ASP A 1 419 ? -65.062 39.497 53.097 1.00 82.56 419 ASP A O 1
ATOM 3092 N N . ALA A 1 420 ? -65.349 37.316 53.544 1.00 79.81 420 ALA A N 1
ATOM 3093 C CA . ALA A 1 420 ? -66.518 37.505 54.399 1.00 79.81 420 ALA A CA 1
ATOM 3094 C C . ALA A 1 420 ? -66.176 38.306 55.667 1.00 79.81 420 ALA A C 1
ATOM 3096 O O . ALA A 1 420 ? -66.877 39.267 55.984 1.00 79.81 420 ALA A O 1
ATOM 3097 N N . ALA A 1 421 ? -65.078 37.981 56.355 1.00 75.50 421 ALA A N 1
ATOM 3098 C CA . ALA A 1 421 ? -64.612 38.704 57.535 1.00 75.50 421 ALA A CA 1
ATOM 3099 C C . ALA A 1 421 ? -64.226 40.150 57.200 1.00 75.50 421 ALA A C 1
ATOM 3101 O O . ALA A 1 421 ? -64.618 41.057 57.925 1.00 75.50 421 ALA A O 1
ATOM 3102 N N . ARG A 1 422 ? -63.542 40.391 56.074 1.00 78.81 422 ARG A N 1
ATOM 3103 C CA . ARG A 1 422 ? -63.238 41.739 55.563 1.00 78.81 422 ARG A CA 1
ATOM 3104 C C . ARG A 1 422 ? -64.516 42.520 55.268 1.00 78.81 422 ARG A C 1
ATOM 3106 O O . ARG A 1 422 ? -64.607 43.683 55.647 1.00 78.81 422 ARG A O 1
ATOM 3113 N N . SER A 1 423 ? -65.521 41.891 54.656 1.00 79.94 423 SER A N 1
ATOM 3114 C CA . SER A 1 423 ? -66.813 42.536 54.390 1.00 79.94 423 SER A CA 1
ATOM 3115 C C . SER A 1 423 ? -67.598 42.851 55.675 1.00 79.94 423 SER A C 1
ATOM 3117 O O . SER A 1 423 ? -68.154 43.940 55.798 1.00 79.94 423 SER A O 1
ATOM 3119 N N . ALA A 1 424 ? -67.576 41.955 56.668 1.00 75.56 424 ALA A N 1
ATOM 3120 C CA . ALA A 1 424 ? -68.197 42.159 57.975 1.00 75.56 424 ALA A CA 1
ATOM 3121 C C . ALA A 1 424 ? -67.463 43.228 58.799 1.00 75.56 424 ALA A C 1
ATOM 3123 O O . ALA A 1 424 ? -68.107 44.060 59.432 1.00 75.56 424 ALA A O 1
ATOM 3124 N N . ALA A 1 425 ? -66.130 43.254 58.745 1.00 69.44 425 ALA A N 1
ATOM 3125 C CA . ALA A 1 425 ? -65.302 44.285 59.361 1.00 69.44 425 ALA A CA 1
ATOM 3126 C C . ALA A 1 425 ? -65.554 45.655 58.726 1.00 69.44 425 ALA A C 1
ATOM 3128 O O . ALA A 1 425 ? -65.713 46.637 59.443 1.00 69.44 425 ALA A O 1
ATOM 3129 N N . ALA A 1 426 ? -65.655 45.725 57.394 1.00 75.50 426 ALA A N 1
ATOM 3130 C CA . ALA A 1 426 ? -66.012 46.950 56.684 1.00 75.50 426 ALA A CA 1
ATOM 3131 C C . ALA A 1 426 ? -67.425 47.437 57.058 1.00 75.50 426 ALA A C 1
ATOM 3133 O O . ALA A 1 426 ? -67.629 48.638 57.225 1.00 75.50 426 ALA A O 1
ATOM 3134 N N . ALA A 1 427 ? -68.382 46.520 57.248 1.00 73.56 427 ALA A N 1
ATOM 3135 C CA . ALA A 1 427 ? -69.724 46.849 57.727 1.00 73.56 427 ALA A CA 1
ATOM 3136 C C . ALA A 1 427 ? -69.725 47.336 59.192 1.00 73.56 427 ALA A C 1
ATOM 3138 O O . ALA A 1 427 ? -70.355 48.345 59.494 1.00 73.56 427 ALA A O 1
ATOM 3139 N N . ALA A 1 428 ? -68.980 46.675 60.085 1.00 63.94 428 ALA A N 1
ATOM 3140 C CA . ALA A 1 428 ? -68.863 47.045 61.499 1.00 63.94 428 ALA A CA 1
ATOM 3141 C C . ALA A 1 428 ? -68.073 48.349 61.718 1.00 63.94 428 ALA A C 1
ATOM 3143 O O . ALA A 1 428 ? -68.405 49.135 62.602 1.00 63.94 428 ALA A O 1
ATOM 3144 N N . ALA A 1 429 ? -67.067 48.629 60.882 1.00 62.34 429 ALA A N 1
ATOM 3145 C CA . ALA A 1 429 ? -66.342 49.901 60.877 1.00 62.34 429 ALA A CA 1
ATOM 3146 C C . ALA A 1 429 ? -67.243 51.084 60.474 1.00 62.34 429 ALA A C 1
ATOM 3148 O O . ALA A 1 429 ? -66.987 52.215 60.886 1.00 62.34 429 ALA A O 1
ATOM 3149 N N . GLY A 1 430 ? -68.320 50.827 59.723 1.00 61.97 430 GLY A N 1
ATOM 3150 C CA . GLY A 1 430 ? -69.373 51.806 59.452 1.00 61.97 430 GLY A CA 1
ATOM 3151 C C . GLY A 1 430 ? -70.259 52.139 60.662 1.00 61.97 430 GLY A C 1
ATOM 3152 O O . GLY A 1 430 ? -70.888 53.193 60.652 1.00 61.97 430 GLY A O 1
ATOM 3153 N N . ASP A 1 431 ? -70.278 51.296 61.705 1.00 53.00 431 ASP A N 1
ATOM 3154 C CA . ASP A 1 431 ? -71.196 51.394 62.859 1.00 53.00 431 ASP A CA 1
ATOM 3155 C C . ASP A 1 431 ? -70.525 51.904 64.161 1.00 53.00 431 ASP A C 1
ATOM 3157 O O . ASP A 1 431 ? -71.107 51.884 65.241 1.00 53.00 431 ASP A O 1
ATOM 3161 N N . GLY A 1 432 ? -69.290 52.417 64.081 1.00 49.44 432 GLY A N 1
ATOM 3162 C CA . GLY A 1 432 ? -68.710 53.309 65.101 1.00 49.44 432 GLY A CA 1
ATOM 3163 C C . GLY A 1 432 ? -68.434 52.727 66.500 1.00 49.44 432 GLY A C 1
ATOM 3164 O O . GLY A 1 432 ? -68.259 53.504 67.440 1.00 49.44 432 GLY A O 1
ATOM 3165 N N . GLY A 1 433 ? -68.365 51.402 66.672 1.00 51.62 433 GLY A N 1
ATOM 3166 C CA . GLY A 1 433 ? -68.193 50.755 67.983 1.00 51.62 433 GLY A CA 1
ATOM 3167 C C . GLY A 1 433 ? -66.919 49.911 68.144 1.00 51.62 433 GLY A C 1
ATOM 3168 O O . GLY A 1 433 ? -66.959 48.712 67.917 1.00 51.62 433 GLY A O 1
ATOM 3169 N N . GLY A 1 434 ? -65.814 50.538 68.571 1.00 50.53 434 GLY A N 1
ATOM 3170 C CA . GLY A 1 434 ? -64.688 50.068 69.420 1.00 50.53 434 GLY A CA 1
ATOM 3171 C C . GLY A 1 434 ? -64.161 48.614 69.513 1.00 50.53 434 GLY A C 1
ATOM 3172 O O . GLY A 1 434 ? -63.329 48.385 70.383 1.00 50.53 434 GLY A O 1
ATOM 3173 N N . GLY A 1 435 ? -64.576 47.639 68.700 1.00 52.88 435 GLY A N 1
ATOM 3174 C CA . GLY A 1 435 ? -64.169 46.221 68.811 1.00 52.88 435 GLY A CA 1
ATOM 3175 C C . GLY A 1 435 ? -63.224 45.702 67.714 1.00 52.88 435 GLY A C 1
ATOM 3176 O O . GLY A 1 435 ? -63.221 44.507 67.438 1.00 52.88 435 GLY A O 1
ATOM 3177 N N . GLY A 1 436 ? -62.488 46.584 67.025 1.00 57.25 436 GLY A N 1
ATOM 3178 C CA . GLY A 1 436 ? -61.728 46.251 65.806 1.00 57.25 436 GLY A CA 1
ATOM 3179 C C . GLY A 1 436 ? -60.359 45.583 66.006 1.00 57.25 436 GLY A C 1
ATOM 3180 O O . GLY A 1 436 ? -59.864 44.943 65.077 1.00 57.25 436 GLY A O 1
ATOM 3181 N N . ASP A 1 437 ? -59.756 45.693 67.191 1.00 63.06 437 ASP A N 1
ATOM 3182 C CA . ASP A 1 437 ? -58.361 45.273 67.406 1.00 63.06 437 ASP A CA 1
ATOM 3183 C C . ASP A 1 437 ? -58.179 43.743 67.397 1.00 63.06 437 ASP A C 1
ATOM 3185 O O . ASP A 1 437 ? -57.211 43.237 66.824 1.00 63.06 437 ASP A O 1
ATOM 3189 N N . ASP A 1 438 ? -59.145 42.981 67.921 1.00 68.06 438 ASP A N 1
ATOM 3190 C CA . ASP A 1 438 ? -59.067 41.512 67.930 1.00 68.06 438 ASP A CA 1
ATOM 3191 C C . ASP A 1 438 ? -59.154 40.926 66.511 1.00 68.06 438 ASP A C 1
ATOM 3193 O O . ASP A 1 438 ? -58.455 39.966 66.176 1.00 68.06 438 ASP A O 1
ATOM 3197 N N . LEU A 1 439 ? -59.951 41.541 65.633 1.00 70.06 439 LEU A N 1
ATOM 3198 C CA . LEU A 1 439 ? -60.135 41.073 64.260 1.00 70.06 439 LEU A CA 1
ATOM 3199 C C . LEU A 1 439 ? -58.935 41.419 63.364 1.00 70.06 439 LEU A C 1
ATOM 3201 O O . LEU A 1 439 ? -58.559 40.625 62.500 1.00 70.06 439 LEU A O 1
ATOM 3205 N N . ALA A 1 440 ? -58.289 42.562 63.609 1.00 73.81 440 ALA A N 1
ATOM 3206 C CA . ALA A 1 440 ? -57.041 42.931 62.946 1.00 73.81 440 ALA A CA 1
ATOM 3207 C C . ALA A 1 440 ? -55.895 41.967 63.309 1.00 73.81 440 ALA A C 1
ATOM 3209 O O . ALA A 1 440 ? -55.121 41.574 62.434 1.00 73.81 440 ALA A O 1
ATOM 3210 N N . SER A 1 441 ? -55.827 41.519 64.568 1.00 74.94 441 SER A N 1
ATOM 3211 C CA . SER A 1 441 ? -54.808 40.556 65.011 1.00 74.94 441 SER A CA 1
ATOM 3212 C C . SER A 1 441 ? -54.951 39.178 64.342 1.00 74.94 441 SER A C 1
ATOM 3214 O O . SER A 1 441 ? -53.954 38.574 63.944 1.00 74.94 441 SER A O 1
ATOM 3216 N N . LEU A 1 442 ? -56.188 38.707 64.135 1.00 74.62 442 LEU A N 1
ATOM 3217 C CA . LEU A 1 442 ? -56.467 37.440 63.450 1.00 74.62 442 LEU A CA 1
ATOM 3218 C C . LEU A 1 442 ? -56.137 37.494 61.953 1.00 74.62 442 LEU A C 1
ATOM 3220 O O . LEU A 1 442 ? -55.666 36.498 61.402 1.00 74.62 442 LEU A O 1
ATOM 3224 N N . LEU A 1 443 ? -56.344 38.640 61.297 1.00 76.25 443 LEU A N 1
ATOM 3225 C CA . LEU A 1 443 ? -55.948 38.832 59.898 1.00 76.25 443 LEU A CA 1
ATOM 3226 C C . LEU A 1 443 ? -54.423 38.811 59.739 1.00 76.25 443 LEU A C 1
ATOM 3228 O O . LEU A 1 443 ? -53.920 38.095 58.876 1.00 76.25 443 LEU A O 1
ATOM 3232 N N . ALA A 1 444 ? -53.690 39.499 60.619 1.00 76.06 444 ALA A N 1
ATOM 3233 C CA . ALA A 1 444 ? -52.227 39.506 60.593 1.00 76.06 444 ALA A CA 1
ATOM 3234 C C . ALA A 1 444 ? -51.626 38.105 60.828 1.00 76.06 444 ALA A C 1
ATOM 3236 O O . ALA A 1 444 ? -50.671 37.715 60.159 1.00 76.06 444 ALA A O 1
ATOM 3237 N N . ALA A 1 445 ? -52.210 37.311 61.734 1.00 75.69 445 ALA A N 1
ATOM 3238 C CA . ALA A 1 445 ? -51.774 35.932 61.965 1.00 75.69 445 ALA A CA 1
ATOM 3239 C C . ALA A 1 445 ? -51.988 35.030 60.733 1.00 75.69 445 ALA A C 1
ATOM 3241 O O . ALA A 1 445 ? -51.153 34.174 60.444 1.00 75.69 445 ALA A O 1
ATOM 3242 N N . ARG A 1 446 ? -53.078 35.237 59.981 1.00 74.50 446 ARG A N 1
ATOM 3243 C CA . ARG A 1 446 ? -53.349 34.492 58.740 1.00 74.50 446 ARG A CA 1
ATOM 3244 C C . ARG A 1 446 ? -52.462 34.923 57.575 1.00 74.50 446 ARG A C 1
ATOM 3246 O O . ARG A 1 446 ? -52.073 34.072 56.782 1.00 74.50 446 ARG A O 1
ATOM 3253 N N . GLU A 1 447 ? -52.103 36.200 57.484 1.00 81.06 447 GLU A N 1
ATOM 3254 C CA . GLU A 1 447 ? -51.146 36.686 56.481 1.00 81.06 447 GLU A CA 1
ATOM 3255 C C . GLU A 1 447 ? -49.743 36.093 56.707 1.00 81.06 447 GLU A C 1
ATOM 3257 O O . GLU A 1 447 ? -49.121 35.627 55.753 1.00 81.06 447 GLU A O 1
ATOM 3262 N N . ALA A 1 448 ? -49.299 35.967 57.962 1.00 78.12 448 ALA A N 1
ATOM 3263 C CA . ALA A 1 448 ? -48.023 35.323 58.290 1.00 78.12 448 ALA A CA 1
ATOM 3264 C C . ALA A 1 448 ? -47.982 33.818 57.940 1.00 78.12 448 ALA A C 1
ATOM 3266 O O . ALA A 1 448 ? -46.948 33.302 57.511 1.00 78.12 448 ALA A O 1
ATOM 3267 N N . GLU A 1 449 ? -49.096 33.090 58.090 1.00 77.75 449 GLU A N 1
ATOM 3268 C CA . GLU A 1 449 ? -49.182 31.690 57.645 1.00 77.75 449 GLU A CA 1
ATOM 3269 C C . GLU A 1 449 ? -49.065 31.557 56.117 1.00 77.75 449 GLU A C 1
ATOM 3271 O O . GLU A 1 449 ? -48.410 30.629 55.636 1.00 77.75 449 GLU A O 1
ATOM 3276 N N . LEU A 1 450 ? -49.644 32.488 55.349 1.00 75.69 450 LEU A N 1
ATOM 3277 C CA . LEU A 1 450 ? -49.531 32.492 53.886 1.00 75.69 450 LEU A CA 1
ATOM 3278 C C . LEU A 1 450 ? -48.101 32.789 53.419 1.00 75.69 450 LEU A C 1
ATOM 3280 O O . LEU A 1 450 ? -47.620 32.127 52.499 1.00 75.69 450 LEU A O 1
ATOM 3284 N N . GLU A 1 451 ? -47.399 33.718 54.071 1.00 79.12 451 GLU A N 1
ATOM 3285 C CA . GLU A 1 451 ? -45.989 33.999 53.768 1.00 79.12 451 GLU A CA 1
ATOM 3286 C C . GLU A 1 451 ? -45.092 32.778 54.029 1.00 79.12 451 GLU A C 1
ATOM 3288 O O . GLU A 1 451 ? -44.246 32.442 53.198 1.00 79.12 451 GLU A O 1
ATOM 3293 N N . ASN A 1 452 ? -45.323 32.045 55.124 1.00 82.06 452 ASN A N 1
ATOM 3294 C CA . ASN A 1 452 ? -44.582 30.812 55.413 1.00 82.06 452 ASN A CA 1
ATOM 3295 C C . ASN A 1 452 ? -44.832 29.709 54.369 1.00 82.06 452 ASN A C 1
ATOM 3297 O O . ASN A 1 452 ? -43.894 29.017 53.967 1.00 82.06 452 ASN A O 1
ATOM 3301 N N . LEU A 1 453 ? -46.070 29.545 53.891 1.00 79.75 453 LEU A N 1
ATOM 3302 C CA . LEU A 1 453 ? -46.382 28.571 52.836 1.00 79.75 453 LEU A CA 1
ATOM 3303 C C . LEU A 1 453 ? -45.766 28.960 51.484 1.00 79.75 453 LEU A C 1
ATOM 3305 O O . LEU A 1 453 ? -45.304 28.087 50.746 1.00 79.75 453 LEU A O 1
ATOM 3309 N N . GLN A 1 454 ? -45.703 30.255 51.168 1.00 80.56 454 GLN A N 1
ATOM 3310 C CA . GLN A 1 454 ? -45.023 30.745 49.967 1.00 80.56 454 GLN A CA 1
ATOM 3311 C C . GLN A 1 454 ? -43.506 30.523 50.033 1.00 80.56 454 GLN A C 1
ATOM 3313 O O . GLN A 1 454 ? -42.910 30.126 49.030 1.00 80.56 454 GLN A O 1
ATOM 3318 N N . ALA A 1 455 ? -42.889 30.702 51.205 1.00 81.50 455 ALA A N 1
ATOM 3319 C CA . ALA A 1 455 ? -41.472 30.407 51.408 1.00 81.50 455 ALA A CA 1
ATOM 3320 C C . ALA A 1 455 ? -41.164 28.911 51.206 1.00 81.50 455 ALA A C 1
ATOM 3322 O O . ALA A 1 455 ? -40.250 28.569 50.454 1.00 81.50 455 ALA A O 1
ATOM 3323 N N . ALA A 1 456 ? -41.979 28.022 51.784 1.00 77.69 456 ALA A N 1
ATOM 3324 C CA . ALA A 1 456 ? -41.819 26.573 51.630 1.00 77.69 456 ALA A CA 1
ATOM 3325 C C . ALA A 1 456 ? -41.993 26.101 50.170 1.00 77.69 456 ALA A C 1
ATOM 3327 O O . ALA A 1 456 ? -41.271 25.219 49.703 1.00 77.69 456 ALA A O 1
ATOM 3328 N N . LEU A 1 457 ? -42.915 26.708 49.410 1.00 76.88 457 LEU A N 1
ATOM 3329 C CA . LEU A 1 457 ? -43.059 26.441 47.971 1.00 76.88 457 LEU A CA 1
ATOM 3330 C C . LEU A 1 457 ? -41.848 26.928 47.159 1.00 76.88 457 LEU A C 1
ATOM 3332 O O . LEU A 1 457 ? -41.482 26.293 46.168 1.00 76.88 457 LEU A O 1
ATOM 3336 N N . GLY A 1 458 ? -41.211 28.022 47.584 1.00 86.44 458 GLY A N 1
ATOM 3337 C CA . GLY A 1 458 ? -39.973 28.521 46.990 1.00 86.44 458 GLY A CA 1
ATOM 3338 C C . GLY A 1 458 ? -38.819 27.525 47.113 1.00 86.44 458 GLY A C 1
ATOM 3339 O O . GLY A 1 458 ? -38.143 27.257 46.121 1.00 86.44 458 GLY A O 1
ATOM 3340 N N . GLU A 1 459 ? -38.625 26.913 48.282 1.00 82.12 459 GLU A N 1
ATOM 3341 C CA . GLU A 1 459 ? -37.557 25.923 48.500 1.00 82.12 459 GLU A CA 1
ATOM 3342 C C . GLU A 1 459 ? -37.717 24.677 47.613 1.00 82.12 459 GLU A C 1
ATOM 3344 O O . GLU A 1 459 ? -36.764 24.272 46.944 1.00 82.12 459 GLU A O 1
ATOM 3349 N N . LEU A 1 460 ? -38.939 24.143 47.491 1.00 77.19 460 LEU A N 1
ATOM 3350 C CA . LEU A 1 460 ? -39.226 22.997 46.614 1.00 77.19 460 LEU A CA 1
ATOM 3351 C C . LEU A 1 460 ? -38.947 23.286 45.127 1.00 77.19 460 LEU A C 1
ATOM 3353 O O . LEU A 1 460 ? -38.623 22.373 44.365 1.00 77.19 460 LEU A O 1
ATOM 3357 N N . SER A 1 461 ? -39.044 24.548 44.695 1.00 80.88 461 SER A N 1
ATOM 3358 C CA . SER A 1 461 ? -38.729 24.927 43.311 1.00 80.88 461 SER A CA 1
ATOM 3359 C C . SER A 1 461 ? -37.227 24.852 42.999 1.00 80.88 461 SER A C 1
ATOM 3361 O O . SER A 1 461 ? -36.852 24.414 41.910 1.00 80.88 461 SER A O 1
ATOM 3363 N N . TYR A 1 462 ? -36.358 25.164 43.967 1.00 85.12 462 TYR A N 1
ATOM 3364 C CA . TYR A 1 462 ? -34.904 25.059 43.795 1.00 85.12 462 TYR A CA 1
ATOM 3365 C C . TYR A 1 462 ? -34.431 23.606 43.688 1.00 85.12 462 TYR A C 1
ATOM 3367 O O . TYR A 1 462 ? -33.545 23.301 42.885 1.00 85.12 462 TYR A O 1
ATOM 3375 N N . GLU A 1 463 ? -35.032 22.696 44.455 1.00 86.56 463 GLU A N 1
ATOM 3376 C CA . GLU A 1 463 ? -34.720 21.265 44.374 1.00 86.56 463 GLU A CA 1
ATOM 3377 C C . GLU A 1 463 ? -35.123 20.673 43.015 1.00 86.56 463 GLU A C 1
ATOM 3379 O O . GLU A 1 463 ? -34.369 19.896 42.420 1.00 86.56 463 GLU A O 1
ATOM 3384 N N . ALA A 1 464 ? -36.268 21.098 42.470 1.00 78.88 464 ALA A N 1
ATOM 3385 C CA . ALA A 1 464 ? -36.706 20.700 41.135 1.00 78.88 464 ALA A CA 1
ATOM 3386 C C . ALA A 1 464 ? -35.739 21.187 40.038 1.00 78.88 464 ALA A C 1
ATOM 3388 O O . ALA A 1 464 ? -35.369 20.407 39.155 1.00 78.88 464 ALA A O 1
ATOM 3389 N N . GLU A 1 465 ? -35.261 22.434 40.115 1.00 84.81 465 GLU A N 1
ATOM 3390 C CA . GLU A 1 465 ? -34.254 22.954 39.180 1.00 84.81 465 GLU A CA 1
ATOM 3391 C C . GLU A 1 465 ? -32.917 22.203 39.273 1.00 84.81 465 GLU A C 1
ATOM 3393 O O . GLU A 1 465 ? -32.282 21.926 38.249 1.00 84.81 465 GLU A O 1
ATOM 3398 N N . ALA A 1 466 ? -32.478 21.838 40.483 1.00 85.69 466 ALA A N 1
ATOM 3399 C CA . ALA A 1 466 ? -31.262 21.051 40.677 1.00 85.69 466 ALA A CA 1
ATOM 3400 C C . ALA A 1 466 ? -31.377 19.662 40.020 1.00 85.69 466 ALA A C 1
ATOM 3402 O O . ALA A 1 466 ? -30.450 19.218 39.334 1.00 85.69 466 ALA A O 1
ATOM 3403 N N . ALA A 1 467 ? -32.535 19.010 40.151 1.00 81.25 467 ALA A N 1
ATOM 3404 C CA . ALA A 1 467 ? -32.807 17.731 39.501 1.00 81.25 467 ALA A CA 1
ATOM 3405 C C . ALA A 1 467 ? -32.837 17.841 37.963 1.00 81.25 467 ALA A C 1
ATOM 3407 O O . ALA A 1 467 ? -32.349 16.945 37.265 1.00 81.25 467 ALA A O 1
ATOM 3408 N N . GLU A 1 468 ? -33.364 18.935 37.402 1.00 85.19 468 GLU A N 1
ATOM 3409 C CA . GLU A 1 468 ? -33.328 19.162 35.952 1.00 85.19 468 GLU A CA 1
ATOM 3410 C C . GLU A 1 468 ? -31.911 19.392 35.418 1.00 85.19 468 GLU A C 1
ATOM 3412 O O . GLU A 1 468 ? -31.574 18.852 34.357 1.00 85.19 468 GLU A O 1
ATOM 3417 N N . ARG A 1 469 ? -31.055 20.112 36.158 1.00 88.69 469 ARG A N 1
ATOM 3418 C CA . ARG A 1 469 ? -29.636 20.282 35.790 1.00 88.69 469 ARG A CA 1
ATOM 3419 C C . ARG A 1 469 ? -28.906 18.942 35.736 1.00 88.69 469 ARG A C 1
ATOM 3421 O O . ARG A 1 469 ? -28.277 18.647 34.721 1.00 88.69 469 ARG A O 1
ATOM 3428 N N . ALA A 1 470 ? -29.082 18.084 36.742 1.00 82.50 470 ALA A N 1
ATOM 3429 C CA . ALA A 1 470 ? -28.487 16.745 36.748 1.00 82.50 470 ALA A CA 1
ATOM 3430 C C . ALA A 1 470 ? -28.959 15.886 35.555 1.00 82.50 470 ALA A C 1
ATOM 3432 O O . ALA A 1 470 ? -28.171 15.188 34.912 1.00 82.50 470 ALA A O 1
ATOM 3433 N N . ARG A 1 471 ? -30.246 15.971 35.187 1.00 88.19 471 ARG A N 1
ATOM 3434 C CA . ARG A 1 471 ? -30.777 15.282 33.995 1.00 88.19 471 ARG A CA 1
ATOM 3435 C C . ARG A 1 471 ? -30.183 15.826 32.694 1.00 88.19 471 ARG A C 1
ATOM 3437 O O . ARG A 1 471 ? -29.960 15.045 31.770 1.00 88.19 471 ARG A O 1
ATOM 3444 N N . ALA A 1 472 ? -29.940 17.131 32.596 1.00 87.56 472 ALA A N 1
ATOM 3445 C CA . ALA A 1 472 ? -29.310 17.736 31.425 1.00 87.56 472 ALA A CA 1
ATOM 3446 C C . ALA A 1 472 ? -27.847 17.285 31.264 1.00 87.56 472 ALA A C 1
ATOM 3448 O O . ALA A 1 472 ? -27.446 16.922 30.158 1.00 87.56 472 ALA A O 1
ATOM 3449 N N . GLU A 1 473 ? -27.085 17.212 32.358 1.00 90.75 473 GLU A N 1
ATOM 3450 C CA . GLU A 1 473 ? -25.704 16.708 32.359 1.00 90.75 473 GLU A CA 1
ATOM 3451 C C . GLU A 1 473 ? -25.625 15.243 31.903 1.00 90.75 473 GLU A C 1
ATOM 3453 O O . GLU A 1 473 ? -24.807 14.905 31.045 1.00 90.75 473 GLU A O 1
ATOM 3458 N N . LEU A 1 474 ? -26.535 14.382 32.375 1.00 85.19 474 LEU A N 1
ATOM 3459 C CA . LEU A 1 474 ? -26.610 12.984 31.929 1.00 85.19 474 LEU A CA 1
ATOM 3460 C C . LEU A 1 474 ? -26.913 12.846 30.430 1.00 85.19 474 LEU A C 1
ATOM 3462 O O . LEU A 1 474 ? -26.387 11.939 29.781 1.00 85.19 474 LEU A O 1
ATOM 3466 N N . ARG A 1 475 ? -27.742 13.729 29.854 1.00 91.38 475 ARG A N 1
ATOM 3467 C CA . ARG A 1 475 ? -27.962 13.753 28.396 1.00 91.38 475 ARG A CA 1
ATOM 3468 C C . ARG A 1 475 ? -26.698 14.193 27.657 1.00 91.38 475 ARG A C 1
ATOM 3470 O O . ARG A 1 475 ? -26.329 13.541 26.684 1.00 91.38 475 ARG A O 1
ATOM 3477 N N . GLY A 1 476 ? -25.998 15.210 28.163 1.00 89.19 476 GLY A N 1
ATOM 3478 C CA . GLY A 1 476 ? -24.724 15.665 27.601 1.00 89.19 476 GLY A CA 1
ATOM 3479 C C . GLY A 1 476 ? -23.650 14.571 27.588 1.00 89.19 476 GLY A C 1
ATOM 3480 O O . GLY A 1 476 ? -22.985 14.373 26.573 1.00 89.19 476 GLY A O 1
ATOM 3481 N N . LEU A 1 477 ? -23.521 13.797 28.670 1.00 85.88 477 LEU A N 1
ATOM 3482 C CA . LEU A 1 477 ? -22.586 12.666 28.733 1.00 85.88 477 LEU A CA 1
ATOM 3483 C C . LEU A 1 477 ? -22.966 11.534 27.763 1.00 85.88 477 LEU A C 1
ATOM 3485 O O . LEU A 1 477 ? -22.088 10.946 27.132 1.00 85.88 477 LEU A O 1
ATOM 3489 N N . LYS A 1 478 ? -24.264 11.248 27.586 1.00 89.25 478 LYS A N 1
ATOM 3490 C CA . LYS A 1 478 ? -24.731 10.264 26.592 1.00 89.25 478 LYS A CA 1
ATOM 3491 C C . LYS A 1 478 ? -24.397 10.682 25.159 1.00 89.25 478 LYS A C 1
ATOM 3493 O O . LYS A 1 478 ? -23.967 9.841 24.373 1.00 89.25 478 LYS A O 1
ATOM 3498 N N . GLU A 1 479 ? -24.556 11.959 24.822 1.00 90.19 479 GLU A N 1
ATOM 3499 C CA . GLU A 1 479 ? -24.180 12.487 23.504 1.00 90.19 479 GLU A CA 1
ATOM 3500 C C . GLU A 1 479 ? -22.665 12.408 23.265 1.00 90.19 479 GLU A C 1
ATOM 3502 O O . GLU A 1 479 ? -22.235 12.026 22.177 1.00 90.19 479 GLU A O 1
ATOM 3507 N N . GLN A 1 480 ? -21.848 12.693 24.286 1.00 86.12 480 GLN A N 1
ATOM 3508 C CA . GLN A 1 480 ? -20.390 12.538 24.204 1.00 86.12 480 GLN A CA 1
ATOM 3509 C C . GLN A 1 480 ? -19.977 11.078 23.975 1.00 86.12 480 GLN A C 1
ATOM 3511 O O . GLN A 1 480 ? -19.118 10.812 23.134 1.00 86.12 480 GLN A O 1
ATOM 3516 N N . LEU A 1 481 ? -20.617 10.127 24.662 1.00 84.88 481 LEU A N 1
ATOM 3517 C CA . LEU A 1 481 ? -20.350 8.699 24.483 1.00 84.88 481 LEU A CA 1
ATOM 3518 C C . LEU A 1 481 ? -20.751 8.211 23.079 1.00 84.88 481 LEU A C 1
ATOM 3520 O O . LEU A 1 481 ? -20.001 7.468 22.449 1.00 84.88 481 LEU A O 1
ATOM 3524 N N . ALA A 1 482 ? -21.885 8.680 22.550 1.00 86.88 482 ALA A N 1
ATOM 3525 C CA . ALA A 1 482 ? -22.296 8.387 21.177 1.00 86.88 482 ALA A CA 1
ATOM 3526 C C . ALA A 1 482 ? -21.322 8.974 20.136 1.00 86.88 482 ALA A C 1
ATOM 3528 O O . ALA A 1 482 ? -21.002 8.314 19.146 1.00 86.88 482 ALA A O 1
ATOM 3529 N N . ALA A 1 483 ? -20.801 10.184 20.369 1.00 85.25 483 ALA A N 1
ATOM 3530 C CA . ALA A 1 483 ? -19.798 10.797 19.500 1.00 85.25 483 ALA A CA 1
ATOM 3531 C C . ALA A 1 483 ? -18.461 10.033 19.516 1.00 85.25 483 ALA A C 1
ATOM 3533 O O . ALA A 1 483 ? -17.856 9.846 18.461 1.00 85.25 483 ALA A O 1
ATOM 3534 N N . ALA A 1 484 ? -18.020 9.554 20.684 1.00 80.94 484 ALA A N 1
ATOM 3535 C CA . ALA A 1 484 ? -16.822 8.724 20.807 1.00 80.94 484 ALA A CA 1
ATOM 3536 C C . ALA A 1 484 ? -16.978 7.373 20.080 1.00 80.94 484 ALA A C 1
ATOM 3538 O O . ALA A 1 484 ? -16.073 6.959 19.357 1.00 80.94 484 ALA A O 1
ATOM 3539 N N . ALA A 1 485 ? -18.146 6.727 20.188 1.00 85.88 485 ALA A N 1
ATOM 3540 C CA . ALA A 1 485 ? -18.440 5.494 19.453 1.00 85.88 485 ALA A CA 1
ATOM 3541 C C . ALA A 1 485 ? -18.389 5.705 17.926 1.00 85.88 485 ALA A C 1
ATOM 3543 O O . ALA A 1 485 ? -17.753 4.928 17.215 1.00 85.88 485 ALA A O 1
ATOM 3544 N N . ALA A 1 486 ? -18.960 6.806 17.423 1.00 85.88 486 ALA A N 1
ATOM 3545 C CA . ALA A 1 486 ? -18.893 7.152 16.002 1.00 85.88 486 ALA A CA 1
ATOM 3546 C C . ALA A 1 486 ? -17.452 7.422 15.516 1.00 85.88 486 ALA A C 1
ATOM 3548 O O . ALA A 1 486 ? -17.096 7.063 14.393 1.00 85.88 486 ALA A O 1
ATOM 3549 N N . GLN A 1 487 ? -16.596 8.023 16.355 1.00 84.00 487 GLN A N 1
ATOM 3550 C CA . GLN A 1 487 ? -15.172 8.201 16.041 1.00 84.00 487 GLN A CA 1
ATOM 3551 C C . GLN A 1 487 ? -14.426 6.863 15.964 1.00 84.00 487 GLN A C 1
ATOM 3553 O O . GLN A 1 487 ? -13.593 6.680 15.075 1.00 84.00 487 GLN A O 1
ATOM 3558 N N . GLN A 1 488 ? -14.743 5.915 16.850 1.00 82.44 488 GLN A N 1
ATOM 3559 C CA . GLN A 1 488 ? -14.148 4.580 16.832 1.00 82.44 488 GLN A CA 1
ATOM 3560 C C . GLN A 1 488 ? -14.543 3.791 15.572 1.00 82.44 488 GLN A C 1
ATOM 3562 O O . GLN A 1 488 ? -13.685 3.155 14.957 1.00 82.44 488 GLN A O 1
ATOM 3567 N N . GLU A 1 489 ? -15.806 3.870 15.143 1.00 88.31 489 GLU A N 1
ATOM 3568 C CA . GLU A 1 489 ? -16.269 3.255 13.890 1.00 88.31 489 GLU A CA 1
ATOM 3569 C C . GLU A 1 489 ? -15.589 3.871 12.657 1.00 88.31 489 GLU A C 1
ATOM 3571 O O . GLU A 1 489 ? -15.136 3.142 11.772 1.00 88.31 489 GLU A O 1
ATOM 3576 N N . ALA A 1 490 ? -15.437 5.200 12.616 1.00 84.12 490 ALA A N 1
ATOM 3577 C CA . ALA A 1 490 ? -14.731 5.883 11.531 1.00 84.12 490 ALA A CA 1
ATOM 3578 C C . ALA A 1 490 ? -13.242 5.489 11.459 1.00 84.12 490 ALA A C 1
ATOM 3580 O O . ALA A 1 490 ? -12.712 5.261 10.371 1.00 84.12 490 ALA A O 1
ATOM 3581 N N . ALA A 1 491 ? -12.572 5.354 12.608 1.00 78.31 491 ALA A N 1
ATOM 3582 C CA . ALA A 1 491 ? -11.189 4.883 12.669 1.00 78.31 491 ALA A CA 1
ATOM 3583 C C . ALA A 1 491 ? -11.054 3.420 12.205 1.00 78.31 491 ALA A C 1
ATOM 3585 O O . ALA A 1 491 ? -10.106 3.080 11.495 1.00 78.31 491 ALA A O 1
ATOM 3586 N N . ALA A 1 492 ? -12.016 2.558 12.553 1.00 84.12 492 ALA A N 1
ATOM 3587 C CA . ALA A 1 492 ? -12.044 1.173 12.087 1.00 84.12 492 ALA A CA 1
ATOM 3588 C C . ALA A 1 492 ? -12.220 1.079 10.560 1.00 84.12 492 ALA A C 1
ATOM 3590 O O . ALA A 1 492 ? -11.536 0.277 9.922 1.00 84.12 492 ALA A O 1
ATOM 3591 N N . ALA A 1 493 ? -13.073 1.922 9.967 1.00 84.50 493 ALA A N 1
ATOM 3592 C CA . ALA A 1 493 ? -13.233 2.009 8.515 1.00 84.50 493 ALA A CA 1
ATOM 3593 C C . ALA A 1 493 ? -11.937 2.469 7.820 1.00 84.50 493 ALA A C 1
ATOM 3595 O O . ALA A 1 493 ? -11.488 1.826 6.874 1.00 84.50 493 ALA A O 1
ATOM 3596 N N . ALA A 1 494 ? -11.263 3.497 8.349 1.00 83.50 494 ALA A N 1
ATOM 3597 C CA . ALA A 1 494 ? -9.986 3.967 7.804 1.00 83.50 494 ALA A CA 1
ATOM 3598 C C . ALA A 1 494 ? -8.888 2.882 7.835 1.00 83.50 494 ALA A C 1
ATOM 3600 O O . ALA A 1 494 ? -8.110 2.751 6.891 1.00 83.50 494 ALA A O 1
ATOM 3601 N N . MET A 1 495 ? -8.841 2.057 8.888 1.00 80.81 495 MET A N 1
ATOM 3602 C CA . MET A 1 495 ? -7.901 0.928 8.972 1.00 80.81 495 MET A CA 1
ATOM 3603 C C . MET A 1 495 ? -8.203 -0.167 7.936 1.00 80.81 495 MET A C 1
ATOM 3605 O O . MET A 1 495 ? -7.273 -0.789 7.419 1.00 80.81 495 MET A O 1
ATOM 3609 N N . GLN A 1 496 ? -9.478 -0.394 7.598 1.00 86.44 496 GLN A N 1
ATOM 3610 C CA . GLN A 1 496 ? -9.863 -1.318 6.524 1.00 86.44 496 GLN A CA 1
ATOM 3611 C C . GLN A 1 496 ? -9.441 -0.794 5.144 1.00 86.44 496 GLN A C 1
ATOM 3613 O O . GLN A 1 496 ? -8.920 -1.572 4.343 1.00 86.44 496 GLN A O 1
ATOM 3618 N N . ASP A 1 497 ? -9.572 0.510 4.891 1.00 82.88 497 ASP A N 1
ATOM 3619 C CA . ASP A 1 497 ? -9.124 1.133 3.638 1.00 82.88 497 ASP A CA 1
ATOM 3620 C C . ASP A 1 497 ? -7.600 1.028 3.458 1.00 82.88 497 ASP A C 1
ATOM 3622 O O . ASP A 1 497 ? -7.118 0.679 2.377 1.00 82.88 497 ASP A O 1
ATOM 3626 N N . VAL A 1 498 ? -6.825 1.242 4.529 1.00 81.50 498 VAL A N 1
ATOM 3627 C CA . VAL A 1 498 ? -5.361 1.059 4.513 1.00 81.50 498 VAL A CA 1
ATOM 3628 C C . VAL A 1 498 ? -4.986 -0.403 4.246 1.00 81.50 498 VAL A C 1
ATOM 3630 O O . VAL A 1 498 ? -4.080 -0.673 3.454 1.00 81.50 498 VAL A O 1
ATOM 3633 N N . ALA A 1 499 ? -5.693 -1.362 4.853 1.00 80.25 499 ALA A N 1
ATOM 3634 C CA . ALA A 1 499 ? -5.469 -2.784 4.597 1.00 80.25 499 ALA A CA 1
ATOM 3635 C C . ALA A 1 499 ? -5.779 -3.167 3.136 1.00 80.25 499 ALA A C 1
ATOM 3637 O O . ALA A 1 499 ? -5.018 -3.918 2.522 1.00 80.25 499 ALA A O 1
ATOM 3638 N N . ALA A 1 500 ? -6.847 -2.613 2.553 1.00 85.94 500 ALA A N 1
ATOM 3639 C CA . ALA A 1 500 ? -7.192 -2.818 1.147 1.00 85.94 500 ALA A CA 1
ATOM 3640 C C . ALA A 1 500 ? -6.148 -2.203 0.196 1.00 85.94 500 ALA A C 1
ATOM 3642 O O . ALA A 1 500 ? -5.740 -2.850 -0.772 1.00 85.94 500 ALA A O 1
ATOM 3643 N N . ALA A 1 501 ? -5.659 -0.994 0.493 1.00 83.44 501 ALA A N 1
ATOM 3644 C CA . ALA A 1 501 ? -4.594 -0.346 -0.273 1.00 83.44 501 ALA A CA 1
ATOM 3645 C C . ALA A 1 501 ? -3.286 -1.154 -0.233 1.00 83.44 501 ALA A C 1
ATOM 3647 O O . ALA A 1 501 ? -2.636 -1.335 -1.265 1.00 83.44 501 ALA A O 1
ATOM 3648 N N . ARG A 1 502 ? -2.935 -1.709 0.933 1.00 86.81 502 ARG A N 1
ATOM 3649 C CA . ARG A 1 502 ? -1.778 -2.601 1.084 1.00 86.81 502 ARG A CA 1
ATOM 3650 C C . ARG A 1 502 ? -1.924 -3.875 0.248 1.00 86.81 502 ARG A C 1
ATOM 3652 O O . ARG A 1 502 ? -0.998 -4.215 -0.481 1.00 86.81 502 ARG A O 1
ATOM 3659 N N . ALA A 1 503 ? -3.080 -4.538 0.289 1.00 85.12 503 ALA A N 1
ATOM 3660 C CA . ALA A 1 503 ? -3.328 -5.734 -0.518 1.00 85.12 503 ALA A CA 1
ATOM 3661 C C . ALA A 1 503 ? -3.237 -5.447 -2.033 1.00 85.12 503 ALA A C 1
ATOM 3663 O O . ALA A 1 503 ? -2.696 -6.253 -2.791 1.00 85.12 503 ALA A O 1
ATOM 3664 N N . ALA A 1 504 ? -3.709 -4.278 -2.482 1.00 85.06 504 ALA A N 1
ATOM 3665 C CA . ALA A 1 504 ? -3.574 -3.844 -3.873 1.00 85.06 504 ALA A CA 1
ATOM 3666 C C . ALA A 1 504 ? -2.108 -3.575 -4.270 1.00 85.06 504 ALA A C 1
ATOM 3668 O O . ALA A 1 504 ? -1.692 -3.920 -5.380 1.00 85.06 504 ALA A O 1
ATOM 3669 N N . ALA A 1 505 ? -1.308 -3.000 -3.366 1.00 80.38 505 ALA A N 1
ATOM 3670 C CA . ALA A 1 505 ? 0.125 -2.805 -3.577 1.00 80.38 505 ALA A CA 1
ATOM 3671 C C . ALA A 1 505 ? 0.885 -4.143 -3.638 1.00 80.38 505 ALA A C 1
ATOM 3673 O O . ALA A 1 505 ? 1.679 -4.350 -4.552 1.00 80.38 505 ALA A O 1
ATOM 3674 N N . GLU A 1 506 ? 0.592 -5.087 -2.741 1.00 90.06 506 GLU A N 1
ATOM 3675 C CA . GLU A 1 506 ? 1.186 -6.433 -2.758 1.00 90.06 506 GLU A CA 1
ATOM 3676 C C . GLU A 1 506 ? 0.841 -7.189 -4.058 1.00 90.06 506 GLU A C 1
ATOM 3678 O O . GLU A 1 506 ? 1.711 -7.825 -4.660 1.00 90.06 506 GLU A O 1
ATOM 3683 N N . ALA A 1 507 ? -0.389 -7.044 -4.566 1.00 89.12 507 ALA A N 1
ATOM 3684 C CA . ALA A 1 507 ? -0.795 -7.613 -5.851 1.00 89.12 507 ALA A CA 1
ATOM 3685 C C . ALA A 1 507 ? -0.049 -6.995 -7.052 1.00 89.12 507 ALA A C 1
ATOM 3687 O O . ALA A 1 507 ? 0.293 -7.709 -8.000 1.00 89.12 507 ALA A O 1
ATOM 3688 N N . SER A 1 508 ? 0.237 -5.687 -7.031 1.00 90.06 508 SER A N 1
ATOM 3689 C CA . SER A 1 508 ? 0.997 -5.034 -8.106 1.00 90.06 508 SER A CA 1
ATOM 3690 C C . SER A 1 508 ? 2.469 -5.457 -8.104 1.00 90.06 508 SER A C 1
ATOM 3692 O O . SER A 1 508 ? 3.021 -5.739 -9.170 1.00 90.06 508 SER A O 1
ATOM 3694 N N . VAL A 1 509 ? 3.076 -5.620 -6.922 1.00 87.56 509 VAL A N 1
ATOM 3695 C CA . VAL A 1 509 ? 4.431 -6.172 -6.771 1.00 87.56 509 VAL A CA 1
ATOM 3696 C C . VAL A 1 509 ? 4.496 -7.607 -7.296 1.00 87.56 509 VAL A C 1
ATOM 3698 O O . VAL A 1 509 ? 5.388 -7.911 -8.085 1.00 87.56 509 VAL A O 1
ATOM 3701 N N . ALA A 1 510 ? 3.532 -8.467 -6.946 1.00 88.25 510 ALA A N 1
ATOM 3702 C CA . ALA A 1 510 ? 3.454 -9.839 -7.460 1.00 88.25 510 ALA A CA 1
ATOM 3703 C C . ALA A 1 510 ? 3.298 -9.896 -8.996 1.00 88.25 510 ALA A C 1
ATOM 3705 O O . ALA A 1 510 ? 3.878 -10.750 -9.669 1.00 88.25 510 ALA A O 1
ATOM 3706 N N . SER A 1 511 ? 2.545 -8.957 -9.578 1.00 93.81 511 SER A N 1
ATOM 3707 C CA . SER A 1 511 ? 2.422 -8.821 -11.033 1.00 93.81 511 SER A CA 1
ATOM 3708 C C . SER A 1 511 ? 3.751 -8.413 -11.679 1.00 93.81 511 SER A C 1
ATOM 3710 O O . SER A 1 511 ? 4.197 -9.046 -12.640 1.00 93.81 511 SER A O 1
ATOM 3712 N N . LEU A 1 512 ? 4.443 -7.413 -11.124 1.00 89.62 512 LEU A N 1
ATOM 3713 C CA . LEU A 1 512 ? 5.738 -6.956 -11.634 1.00 89.62 512 LEU A CA 1
ATOM 3714 C C . LEU A 1 512 ? 6.823 -8.035 -11.528 1.00 89.62 512 LEU A C 1
ATOM 3716 O O . LEU A 1 512 ? 7.586 -8.211 -12.478 1.00 89.62 512 LEU A O 1
ATOM 3720 N N . THR A 1 513 ? 6.871 -8.795 -10.431 1.00 92.19 513 THR A N 1
ATOM 3721 C CA . THR A 1 513 ? 7.812 -9.917 -10.293 1.00 92.19 513 THR A CA 1
ATOM 3722 C C . THR A 1 513 ? 7.524 -11.018 -11.308 1.00 92.19 513 THR A C 1
ATOM 3724 O O . THR A 1 513 ? 8.458 -11.485 -11.958 1.00 92.19 513 THR A O 1
ATOM 3727 N N . SER A 1 514 ? 6.253 -11.362 -11.547 1.00 92.88 514 SER A N 1
ATOM 3728 C CA . SER A 1 514 ? 5.887 -12.327 -12.597 1.00 92.88 514 SER A CA 1
ATOM 3729 C C . SER A 1 514 ? 6.303 -11.861 -14.002 1.00 92.88 514 SER A C 1
ATOM 3731 O O . SER A 1 514 ? 6.792 -12.654 -14.808 1.00 92.88 514 SER A O 1
ATOM 3733 N N . ARG A 1 515 ? 6.194 -10.554 -14.286 1.00 96.38 515 ARG A N 1
ATOM 3734 C CA . ARG A 1 515 ? 6.619 -9.960 -15.561 1.00 96.38 515 ARG A CA 1
ATOM 3735 C C . ARG A 1 515 ? 8.139 -9.975 -15.723 1.00 96.38 515 ARG A C 1
ATOM 3737 O O . ARG A 1 515 ? 8.619 -10.263 -16.815 1.00 96.38 515 ARG A O 1
ATOM 3744 N N . LEU A 1 516 ? 8.893 -9.702 -14.658 1.00 90.06 516 LEU A N 1
ATOM 3745 C CA . LEU A 1 516 ? 10.356 -9.808 -14.669 1.00 90.06 516 LEU A CA 1
ATOM 3746 C C . LEU A 1 516 ? 10.818 -11.250 -14.887 1.00 90.06 516 LEU A C 1
ATOM 3748 O O . LEU A 1 516 ? 11.745 -11.475 -15.662 1.00 90.06 516 LEU A O 1
ATOM 3752 N N . GLU A 1 517 ? 10.153 -12.221 -14.262 1.00 94.06 517 GLU A N 1
ATOM 3753 C CA . GLU A 1 517 ? 10.462 -13.639 -14.452 1.00 94.06 517 GLU A CA 1
ATOM 3754 C C . GLU A 1 517 ? 10.155 -14.093 -15.888 1.00 94.06 517 GLU A C 1
ATOM 3756 O O . GLU A 1 517 ? 10.966 -14.772 -16.517 1.00 94.06 517 GLU A O 1
ATOM 3761 N N . SER A 1 518 ? 9.046 -13.619 -16.470 1.00 94.44 518 SER A N 1
ATOM 3762 C CA . SER A 1 518 ? 8.734 -13.833 -17.888 1.00 94.44 518 SER A CA 1
ATOM 3763 C C . SER A 1 518 ? 9.814 -13.249 -18.809 1.00 94.44 518 SER A C 1
ATOM 3765 O O . SER A 1 518 ? 10.291 -13.949 -19.703 1.00 94.44 518 SER A O 1
ATOM 3767 N N . ILE A 1 519 ? 10.279 -12.020 -18.556 1.00 90.81 519 ILE A N 1
ATOM 3768 C CA . ILE A 1 519 ? 11.365 -11.403 -19.335 1.00 90.81 519 ILE A CA 1
ATOM 3769 C C . ILE A 1 519 ? 12.653 -12.226 -19.212 1.00 90.81 519 ILE A C 1
ATOM 3771 O O . ILE A 1 519 ? 13.263 -12.541 -20.234 1.00 90.81 519 ILE A O 1
ATOM 3775 N N . ARG A 1 520 ? 13.035 -12.648 -18.000 1.00 93.00 520 ARG A N 1
ATOM 3776 C CA . ARG A 1 520 ? 14.210 -13.509 -17.776 1.00 93.00 520 ARG A CA 1
ATOM 3777 C C . ARG A 1 520 ? 14.102 -14.834 -18.522 1.00 93.00 520 ARG A C 1
ATOM 3779 O O . ARG A 1 520 ? 15.068 -15.234 -19.164 1.00 93.00 520 ARG A O 1
ATOM 3786 N N . SER A 1 521 ? 12.932 -15.474 -18.500 1.00 93.19 521 SER A N 1
ATOM 3787 C CA . SER A 1 521 ? 12.702 -16.716 -19.245 1.00 93.19 521 SER A CA 1
ATOM 3788 C C . SER A 1 521 ? 12.830 -16.508 -20.760 1.00 93.19 521 SER A C 1
ATOM 3790 O O . SER A 1 521 ? 13.512 -17.282 -21.423 1.00 93.19 521 SER A O 1
ATOM 3792 N N . SER A 1 522 ? 12.285 -15.412 -21.305 1.00 91.88 522 SER A N 1
ATOM 3793 C CA . SER A 1 522 ? 12.422 -15.084 -22.732 1.00 91.88 522 SER A CA 1
ATOM 3794 C C . SER A 1 522 ? 13.864 -14.751 -23.127 1.00 91.88 522 SER A C 1
ATOM 3796 O O . SER A 1 522 ? 14.314 -15.130 -24.205 1.00 91.88 522 SER A O 1
ATOM 3798 N N . GLN A 1 523 ? 14.621 -14.101 -22.237 1.00 92.25 523 GLN A N 1
ATOM 3799 C CA . GLN A 1 523 ? 16.033 -13.799 -22.447 1.00 92.25 523 GLN A CA 1
ATOM 3800 C C . GLN A 1 523 ? 16.892 -15.070 -22.406 1.00 92.25 523 GLN A C 1
ATOM 3802 O O . GLN A 1 523 ? 17.815 -15.198 -23.210 1.00 92.25 523 GLN A O 1
ATOM 3807 N N . ALA A 1 524 ? 16.578 -16.014 -21.512 1.00 90.81 524 ALA A N 1
ATOM 3808 C CA . ALA A 1 524 ? 17.231 -17.318 -21.461 1.00 90.81 524 ALA A CA 1
ATOM 3809 C C . ALA A 1 524 ? 17.012 -18.088 -22.773 1.00 90.81 524 ALA A C 1
ATOM 3811 O O . ALA A 1 524 ? 17.994 -18.486 -23.398 1.00 90.81 524 ALA A O 1
ATOM 3812 N N . VAL A 1 525 ? 15.766 -18.171 -23.257 1.00 91.62 525 VAL A N 1
ATOM 3813 C CA . VAL A 1 525 ? 15.436 -18.802 -24.550 1.00 91.62 525 VAL A CA 1
ATOM 3814 C C . VAL A 1 525 ? 16.175 -18.123 -25.707 1.00 91.62 525 VAL A C 1
ATOM 3816 O O . VAL A 1 525 ? 16.851 -18.798 -26.476 1.00 91.62 525 VAL A O 1
ATOM 3819 N N . ALA A 1 526 ? 16.152 -16.789 -25.793 1.00 89.62 526 ALA A N 1
ATOM 3820 C CA . ALA A 1 526 ? 16.874 -16.058 -26.837 1.00 89.62 526 ALA A CA 1
ATOM 3821 C C . ALA A 1 526 ? 18.398 -16.301 -26.786 1.00 89.62 526 ALA A C 1
ATOM 3823 O O . ALA A 1 526 ? 19.067 -16.345 -27.820 1.00 89.62 526 ALA A O 1
ATOM 3824 N N . SER A 1 527 ? 18.967 -16.474 -25.587 1.00 90.38 527 SER A N 1
ATOM 3825 C CA . SER A 1 527 ? 20.389 -16.789 -25.424 1.00 90.38 527 SER A CA 1
ATOM 3826 C C . SER A 1 527 ? 20.732 -18.225 -25.838 1.00 90.38 527 SER A C 1
ATOM 3828 O O . SER A 1 527 ? 21.781 -18.442 -26.448 1.00 90.38 527 SER A O 1
ATOM 3830 N N . GLU A 1 528 ? 19.838 -19.183 -25.581 1.00 93.00 528 GLU A N 1
ATOM 3831 C CA . GLU A 1 528 ? 19.961 -20.569 -26.041 1.00 93.00 528 GLU A CA 1
ATOM 3832 C C . GLU A 1 528 ? 19.829 -20.662 -27.566 1.00 93.00 528 GLU A C 1
ATOM 3834 O O . GLU A 1 528 ? 20.649 -21.317 -28.209 1.00 93.00 528 GLU A O 1
ATOM 3839 N N . GLU A 1 529 ? 18.875 -19.947 -28.168 1.00 90.62 529 GLU A N 1
ATOM 3840 C CA . GLU A 1 529 ? 18.730 -19.839 -29.624 1.00 90.62 529 GLU A CA 1
ATOM 3841 C C . GLU A 1 529 ? 19.979 -19.223 -30.267 1.00 90.62 529 GLU A C 1
ATOM 3843 O O . GLU A 1 529 ? 20.506 -19.758 -31.243 1.00 90.62 529 GLU A O 1
ATOM 3848 N N . ALA A 1 530 ? 20.525 -18.146 -29.693 1.00 87.00 530 ALA A N 1
ATOM 3849 C CA . ALA A 1 530 ? 21.764 -17.540 -30.176 1.00 87.00 530 ALA A CA 1
ATOM 3850 C C . ALA A 1 530 ? 22.968 -18.493 -30.057 1.00 87.00 530 ALA A C 1
ATOM 3852 O O . ALA A 1 530 ? 23.814 -18.538 -30.956 1.00 87.00 530 ALA A O 1
ATOM 3853 N N . ALA A 1 531 ? 23.057 -19.270 -28.973 1.00 89.00 531 ALA A N 1
ATOM 3854 C CA . ALA A 1 531 ? 24.087 -20.293 -28.803 1.00 89.00 531 ALA A CA 1
ATOM 3855 C C . ALA A 1 531 ? 23.926 -21.434 -29.820 1.00 89.00 531 ALA A C 1
ATOM 3857 O O . ALA A 1 531 ? 24.915 -21.867 -30.413 1.00 89.00 531 ALA A O 1
ATOM 3858 N N . MET A 1 532 ? 22.691 -21.869 -30.082 1.00 88.62 532 MET A N 1
ATOM 3859 C CA . MET A 1 532 ? 22.374 -22.873 -31.095 1.00 88.62 532 MET A CA 1
ATOM 3860 C C . MET A 1 532 ? 22.753 -22.378 -32.494 1.00 88.62 532 MET A C 1
ATOM 3862 O O . MET A 1 532 ? 23.437 -23.092 -33.225 1.00 88.62 532 MET A O 1
ATOM 3866 N N . LEU A 1 533 ? 22.399 -21.138 -32.849 1.00 89.12 533 LEU A N 1
ATOM 3867 C CA . LEU A 1 533 ? 22.769 -20.526 -34.126 1.00 89.12 533 LEU A CA 1
ATOM 3868 C C . LEU A 1 533 ? 24.290 -20.446 -34.291 1.00 89.12 533 LEU A C 1
ATOM 3870 O O . LEU A 1 533 ? 24.799 -20.829 -35.343 1.00 89.12 533 LEU A O 1
ATOM 3874 N N . ARG A 1 534 ? 25.036 -20.052 -33.251 1.00 89.25 534 ARG A N 1
ATOM 3875 C CA . ARG A 1 534 ? 26.510 -20.085 -33.272 1.00 89.25 534 ARG A CA 1
ATOM 3876 C C . ARG A 1 534 ? 27.048 -21.499 -33.474 1.00 89.25 534 ARG A C 1
ATOM 3878 O O . ARG A 1 534 ? 27.863 -21.702 -34.363 1.00 89.25 534 ARG A O 1
ATOM 3885 N N . ALA A 1 535 ? 26.537 -22.484 -32.737 1.00 86.62 535 ALA A N 1
ATOM 3886 C CA . ALA A 1 535 ? 26.952 -23.876 -32.890 1.00 86.62 535 ALA A CA 1
ATOM 3887 C C . ALA A 1 535 ? 26.640 -24.429 -34.294 1.00 86.62 535 ALA A C 1
ATOM 3889 O O . ALA A 1 535 ? 27.442 -25.170 -34.864 1.00 86.62 535 ALA A O 1
ATOM 3890 N N . THR A 1 536 ? 25.499 -24.056 -34.886 1.00 82.12 536 THR A N 1
ATOM 3891 C CA . THR A 1 536 ? 25.176 -24.429 -36.272 1.00 82.12 536 THR A CA 1
ATOM 3892 C C . THR A 1 536 ? 26.097 -23.742 -37.277 1.00 82.12 536 THR A C 1
ATOM 3894 O O . THR A 1 536 ? 26.587 -24.408 -38.187 1.00 82.12 536 THR A O 1
ATOM 3897 N N . LEU A 1 537 ? 26.410 -22.455 -37.084 1.00 80.56 537 LEU A N 1
ATOM 3898 C CA . LEU A 1 537 ? 27.368 -21.720 -37.909 1.00 80.56 537 LEU A CA 1
ATOM 3899 C C . LEU A 1 537 ? 28.767 -22.328 -37.819 1.00 80.56 537 LEU A C 1
ATOM 3901 O O . LEU A 1 537 ? 29.396 -22.517 -38.858 1.00 80.56 537 LEU A O 1
ATOM 3905 N N . ASP A 1 538 ? 29.232 -22.689 -36.627 1.00 80.50 538 ASP A N 1
ATOM 3906 C CA . ASP A 1 538 ? 30.528 -23.340 -36.420 1.00 80.50 538 ASP A CA 1
ATOM 3907 C C . ASP A 1 538 ? 30.570 -24.725 -37.075 1.00 80.50 538 ASP A C 1
ATOM 3909 O O . ASP A 1 538 ? 31.558 -25.073 -37.718 1.00 80.50 538 ASP A O 1
ATOM 3913 N N . LYS A 1 539 ? 29.473 -25.490 -37.011 1.00 80.25 539 LYS A N 1
ATOM 3914 C CA . LYS A 1 539 ? 29.346 -26.793 -37.685 1.00 80.25 539 LYS A CA 1
ATOM 3915 C C . LYS A 1 539 ? 29.336 -26.668 -39.213 1.00 80.25 539 LYS A C 1
ATOM 3917 O O . LYS A 1 539 ? 29.900 -27.513 -39.909 1.00 80.25 539 LYS A O 1
ATOM 3922 N N . VAL A 1 540 ? 28.716 -25.617 -39.751 1.00 76.56 540 VAL A N 1
ATOM 3923 C CA . VAL A 1 540 ? 28.784 -25.288 -41.185 1.00 76.56 540 VAL A CA 1
ATOM 3924 C C . VAL A 1 540 ? 30.207 -24.867 -41.563 1.00 76.56 540 VAL A C 1
ATOM 3926 O O . VAL A 1 540 ? 30.724 -25.315 -42.586 1.00 76.56 540 VAL A O 1
ATOM 3929 N N . HIS A 1 541 ? 30.883 -24.087 -40.716 1.00 71.69 541 HIS A N 1
ATOM 3930 C CA . HIS A 1 541 ? 32.283 -23.719 -40.922 1.00 71.69 541 HIS A CA 1
ATOM 3931 C C . HIS A 1 541 ? 33.217 -24.938 -40.872 1.00 71.69 541 HIS A C 1
ATOM 3933 O O . HIS A 1 541 ? 34.105 -25.037 -41.716 1.00 71.69 541 HIS A O 1
ATOM 3939 N N . SER A 1 542 ? 32.998 -25.899 -39.968 1.00 71.38 542 SER A N 1
ATOM 3940 C CA . SER A 1 542 ? 33.848 -27.090 -39.829 1.00 71.38 542 SER A CA 1
ATOM 3941 C C . SER A 1 542 ? 33.625 -28.143 -40.920 1.00 71.38 542 SER A C 1
ATOM 3943 O O . SER A 1 542 ? 34.550 -28.879 -41.249 1.00 71.38 542 SER A O 1
ATOM 3945 N N . ASN A 1 543 ? 32.424 -28.221 -41.506 1.00 65.81 543 ASN A N 1
ATOM 3946 C CA . ASN A 1 543 ? 32.087 -29.203 -42.549 1.00 65.81 543 ASN A CA 1
ATOM 3947 C C . ASN A 1 543 ? 32.391 -28.729 -43.983 1.00 65.81 543 ASN A C 1
ATOM 3949 O O . ASN A 1 543 ? 32.119 -29.452 -44.945 1.00 65.81 543 ASN A O 1
ATOM 3953 N N . THR A 1 544 ? 32.976 -27.541 -44.162 1.00 50.31 544 THR A N 1
ATOM 3954 C CA . THR A 1 544 ? 33.401 -27.057 -45.484 1.00 50.31 544 THR A CA 1
ATOM 3955 C C . THR A 1 544 ? 34.877 -27.383 -45.766 1.00 50.31 544 THR A C 1
ATOM 3957 O O . THR A 1 544 ? 35.799 -26.663 -45.402 1.00 50.31 544 THR A O 1
ATOM 3960 N N . VAL A 1 545 ? 35.069 -28.509 -46.463 1.00 48.94 545 VAL A N 1
ATOM 3961 C CA . VAL A 1 545 ? 36.241 -28.939 -47.270 1.00 48.94 545 VAL A CA 1
ATOM 3962 C C . VAL A 1 545 ? 36.748 -27.774 -48.171 1.00 48.94 545 VAL A C 1
ATOM 3964 O O . VAL A 1 545 ? 35.954 -26.885 -48.493 1.00 48.94 545 VAL A O 1
ATOM 3967 N N . PRO A 1 546 ? 38.060 -27.678 -48.497 1.00 53.62 546 PRO A N 1
ATOM 3968 C CA . PRO A 1 546 ? 38.845 -26.451 -48.405 1.00 53.62 546 PRO A CA 1
ATOM 3969 C C . PRO A 1 546 ? 38.278 -25.298 -49.240 1.00 53.62 546 PRO A C 1
ATOM 3971 O O . PRO A 1 546 ? 38.072 -25.382 -50.450 1.00 53.62 546 PRO A O 1
ATOM 3974 N N . LYS A 1 547 ? 38.130 -24.161 -48.560 1.00 55.16 547 LYS A N 1
ATOM 3975 C CA . LYS A 1 547 ? 37.643 -22.857 -49.044 1.00 55.16 547 LYS A CA 1
ATOM 3976 C C . LYS A 1 547 ? 38.288 -22.369 -50.355 1.00 55.16 547 LYS A C 1
ATOM 3978 O O . LYS A 1 547 ? 37.731 -21.483 -50.997 1.00 55.16 547 LYS A O 1
ATOM 3983 N N . ALA A 1 548 ? 39.443 -22.916 -50.738 1.00 55.47 548 ALA A N 1
ATOM 3984 C CA . ALA A 1 548 ? 40.181 -22.563 -51.946 1.00 55.47 548 ALA A CA 1
ATOM 3985 C C . ALA A 1 548 ? 39.545 -23.131 -53.229 1.00 55.47 548 ALA A C 1
ATOM 3987 O O . ALA A 1 548 ? 39.300 -22.366 -54.159 1.00 55.47 548 ALA A O 1
ATOM 3988 N N . GLU A 1 549 ? 39.190 -24.419 -53.268 1.00 56.66 549 GLU A N 1
ATOM 3989 C CA . GLU A 1 549 ? 38.633 -25.052 -54.479 1.00 56.66 549 GLU A CA 1
ATOM 3990 C C . GLU A 1 549 ? 37.210 -24.575 -54.767 1.00 56.66 549 GLU A C 1
ATOM 3992 O O . GLU A 1 549 ? 36.850 -24.317 -55.915 1.00 56.66 549 GLU A O 1
ATOM 3997 N N . LEU A 1 550 ? 36.411 -24.367 -53.717 1.00 58.72 550 LEU A N 1
ATOM 3998 C CA . LEU A 1 550 ? 35.040 -23.899 -53.880 1.00 58.72 550 LEU A CA 1
ATOM 3999 C C . LEU A 1 550 ? 34.994 -22.421 -54.272 1.00 58.72 550 LEU A C 1
ATOM 4001 O O . LEU A 1 550 ? 34.218 -22.069 -55.149 1.00 58.72 550 LEU A O 1
ATOM 4005 N N . ARG A 1 551 ? 35.872 -21.564 -53.722 1.00 63.12 551 ARG A N 1
ATOM 4006 C CA . ARG A 1 551 ? 36.024 -20.184 -54.222 1.00 63.12 551 ARG A CA 1
ATOM 4007 C C . ARG A 1 551 ? 36.443 -20.166 -55.688 1.00 63.12 551 ARG A C 1
ATOM 4009 O O . ARG A 1 551 ? 35.902 -19.358 -56.432 1.00 63.12 551 ARG A O 1
ATOM 4016 N N . GLN A 1 552 ? 37.339 -21.056 -56.112 1.00 65.62 552 GLN A N 1
ATOM 4017 C CA . GLN A 1 552 ? 37.808 -21.124 -57.498 1.00 65.62 552 GLN A CA 1
ATOM 4018 C C . GLN A 1 552 ? 36.710 -21.613 -58.459 1.00 65.62 552 GLN A C 1
ATOM 4020 O O . GLN A 1 552 ? 36.526 -21.027 -59.525 1.00 65.62 552 GLN A O 1
ATOM 4025 N N . GLN A 1 553 ? 35.904 -22.600 -58.056 1.00 64.56 553 GLN A N 1
ATOM 4026 C CA . GLN A 1 553 ? 34.737 -23.054 -58.822 1.00 64.56 553 GLN A CA 1
ATOM 4027 C C . GLN A 1 553 ? 33.631 -21.989 -58.883 1.00 64.56 553 GLN A C 1
ATOM 4029 O O . GLN A 1 553 ? 33.058 -21.761 -59.947 1.00 64.56 553 GLN A O 1
ATOM 4034 N N . LEU A 1 554 ? 33.378 -21.273 -57.786 1.00 66.31 554 LEU A N 1
ATOM 4035 C CA . LEU A 1 554 ? 32.355 -20.226 -57.701 1.00 66.31 554 LEU A CA 1
ATOM 4036 C C . LEU A 1 554 ? 32.757 -18.979 -58.506 1.00 66.31 554 LEU A C 1
ATOM 4038 O O . LEU A 1 554 ? 31.942 -18.442 -59.253 1.00 66.31 554 LEU A O 1
ATOM 4042 N N . LEU A 1 555 ? 34.034 -18.581 -58.455 1.00 72.38 555 LEU A N 1
ATOM 4043 C CA . LEU A 1 555 ? 34.587 -17.557 -59.345 1.00 72.38 555 LEU A CA 1
ATOM 4044 C C . LEU A 1 555 ? 34.513 -17.993 -60.813 1.00 72.38 555 LEU A C 1
ATOM 4046 O O . LEU A 1 555 ? 34.113 -17.187 -61.648 1.00 72.38 555 LEU A O 1
ATOM 4050 N N . SER A 1 556 ? 34.802 -19.256 -61.147 1.00 69.50 556 SER A N 1
ATOM 4051 C CA . SER A 1 556 ? 34.673 -19.749 -62.530 1.00 69.50 556 SER A CA 1
ATOM 4052 C C . SER A 1 556 ? 33.216 -19.773 -63.031 1.00 69.50 556 SER A C 1
ATOM 4054 O O . SER A 1 556 ? 32.945 -19.453 -64.188 1.00 69.50 556 SER A O 1
ATOM 4056 N N . ALA A 1 557 ? 32.248 -20.065 -62.158 1.00 65.44 557 ALA A N 1
ATOM 4057 C CA . ALA A 1 557 ? 30.824 -20.068 -62.499 1.00 65.44 557 ALA A CA 1
ATOM 4058 C C . ALA A 1 557 ? 30.227 -18.650 -62.599 1.00 65.44 557 ALA A C 1
ATOM 4060 O O . ALA A 1 557 ? 29.334 -18.415 -63.411 1.00 65.44 557 ALA A O 1
ATOM 4061 N N . LEU A 1 558 ? 30.718 -17.692 -61.804 1.00 67.69 558 LEU A N 1
ATOM 4062 C CA . LEU A 1 558 ? 30.271 -16.294 -61.858 1.00 67.69 558 LEU A CA 1
ATOM 4063 C C . LEU A 1 558 ? 30.920 -15.498 -62.999 1.00 67.69 558 LEU A C 1
ATOM 4065 O O . LEU A 1 558 ? 30.299 -14.571 -63.515 1.00 67.69 558 LEU A O 1
ATOM 4069 N N . THR A 1 559 ? 32.136 -15.864 -63.414 1.00 71.44 559 THR A N 1
ATOM 4070 C CA . THR A 1 559 ? 32.855 -15.215 -64.529 1.00 71.44 559 THR A CA 1
ATOM 4071 C C . THR A 1 559 ? 32.509 -15.799 -65.901 1.00 71.44 559 THR A C 1
ATOM 4073 O O . THR A 1 559 ? 32.810 -15.187 -66.925 1.00 71.44 559 THR A O 1
ATOM 4076 N N . THR A 1 560 ? 31.838 -16.954 -65.960 1.00 67.81 560 THR A N 1
ATOM 4077 C CA . THR A 1 560 ? 31.362 -17.534 -67.221 1.00 67.81 560 THR A CA 1
ATOM 4078 C C . THR A 1 560 ? 30.108 -16.823 -67.735 1.00 67.81 560 THR A C 1
ATOM 4080 O O . THR A 1 560 ? 29.220 -16.407 -66.982 1.00 67.81 560 THR A O 1
ATOM 4083 N N . LYS A 1 561 ? 30.047 -16.662 -69.063 1.00 67.56 561 LYS A N 1
ATOM 4084 C CA . LYS A 1 561 ? 29.033 -15.873 -69.777 1.00 67.56 561 LYS A CA 1
ATOM 4085 C C . LYS A 1 561 ? 27.605 -16.243 -69.313 1.00 67.56 561 LYS A C 1
ATOM 4087 O O . LYS A 1 561 ? 27.315 -17.440 -69.168 1.00 67.56 561 LYS A O 1
ATOM 4092 N N . PRO A 1 562 ? 26.716 -15.254 -69.070 1.00 66.25 562 PRO A N 1
ATOM 4093 C CA . PRO A 1 562 ? 25.324 -15.514 -68.704 1.00 66.25 562 PRO A CA 1
ATOM 4094 C C . PRO A 1 562 ? 24.671 -16.476 -69.706 1.00 66.25 562 PRO A C 1
ATOM 4096 O O . PRO A 1 562 ? 24.799 -16.277 -70.911 1.00 66.25 562 PRO A O 1
ATOM 4099 N N . GLY A 1 563 ? 24.020 -17.533 -69.208 1.00 68.81 563 GLY A N 1
ATOM 4100 C CA . GLY A 1 563 ? 23.365 -18.557 -70.036 1.00 68.81 563 GLY A CA 1
ATOM 4101 C C . GLY A 1 563 ? 24.219 -19.777 -70.404 1.00 68.81 563 GLY A C 1
ATOM 4102 O O . GLY A 1 563 ? 23.720 -20.675 -71.074 1.00 68.81 563 GLY A O 1
ATOM 4103 N N . SER A 1 564 ? 25.485 -19.861 -69.975 1.00 76.44 564 SER A N 1
ATOM 4104 C CA . SER A 1 564 ? 26.277 -21.082 -70.186 1.00 76.44 564 SER A CA 1
ATOM 4105 C C . SER A 1 564 ? 25.825 -22.231 -69.272 1.00 76.44 564 SER A C 1
ATOM 4107 O O . SER A 1 564 ? 25.529 -22.028 -68.091 1.00 76.44 564 SER A O 1
ATOM 4109 N N . ALA A 1 565 ? 25.828 -23.461 -69.797 1.00 74.38 565 ALA A N 1
ATOM 4110 C CA . ALA A 1 565 ? 25.479 -24.665 -69.036 1.00 74.38 565 ALA A CA 1
ATOM 4111 C C . ALA A 1 565 ? 26.366 -24.859 -67.787 1.00 74.38 565 ALA A C 1
ATOM 4113 O O . ALA A 1 565 ? 25.899 -25.350 -66.763 1.00 74.38 565 ALA A O 1
ATOM 4114 N N . ALA A 1 566 ? 27.622 -24.399 -67.838 1.00 71.81 566 ALA A N 1
ATOM 4115 C CA . ALA A 1 566 ? 28.547 -24.422 -66.705 1.00 71.81 566 ALA A CA 1
ATOM 4116 C C . ALA A 1 566 ? 28.099 -23.502 -65.554 1.00 71.81 566 ALA A C 1
ATOM 4118 O O . ALA A 1 566 ? 28.187 -23.884 -64.387 1.00 71.81 566 ALA A O 1
ATOM 4119 N N . ARG A 1 567 ? 27.553 -22.320 -65.869 1.00 78.75 567 ARG A N 1
ATOM 4120 C CA . ARG A 1 567 ? 26.990 -21.403 -64.869 1.00 78.75 567 ARG A CA 1
ATOM 4121 C C . ARG A 1 567 ? 25.700 -21.951 -64.262 1.00 78.75 567 ARG A C 1
ATOM 4123 O O . ARG A 1 567 ? 25.528 -21.857 -63.051 1.00 78.75 567 ARG A O 1
ATOM 4130 N N . ALA A 1 568 ? 24.828 -22.560 -65.068 1.00 77.06 568 ALA A N 1
ATOM 4131 C CA . ALA A 1 568 ? 23.622 -23.221 -64.565 1.00 77.06 568 ALA A CA 1
ATOM 4132 C C . ALA A 1 568 ? 23.970 -24.388 -63.622 1.00 77.06 568 ALA A C 1
ATOM 4134 O O . ALA A 1 568 ? 23.423 -24.472 -62.523 1.00 77.06 568 ALA A O 1
ATOM 4135 N N . ALA A 1 569 ? 24.947 -25.225 -63.988 1.00 77.88 569 ALA A N 1
ATOM 4136 C CA . ALA A 1 569 ? 25.441 -26.299 -63.127 1.00 77.88 569 ALA A CA 1
ATOM 4137 C C . ALA A 1 569 ? 26.051 -25.760 -61.818 1.00 77.88 569 ALA A C 1
ATOM 4139 O O . ALA A 1 569 ? 25.720 -26.249 -60.740 1.00 77.88 569 ALA A O 1
ATOM 4140 N N . GLY A 1 570 ? 26.872 -24.704 -61.888 1.00 77.94 570 GLY A N 1
ATOM 4141 C CA . GLY A 1 570 ? 27.461 -24.068 -60.704 1.00 77.94 570 GLY A CA 1
ATOM 4142 C C . GLY A 1 570 ? 26.425 -23.440 -59.764 1.00 77.94 570 GLY A C 1
ATOM 4143 O O . GLY A 1 570 ? 26.514 -23.602 -58.547 1.00 77.94 570 GLY A O 1
ATOM 4144 N N . LEU A 1 571 ? 25.405 -22.776 -60.315 1.00 81.19 571 LEU A N 1
ATOM 4145 C CA . LEU A 1 571 ? 24.305 -22.200 -59.536 1.00 81.19 571 LEU A CA 1
ATOM 4146 C C . LEU A 1 571 ? 23.385 -23.274 -58.938 1.00 81.19 571 LEU A C 1
ATOM 4148 O O . LEU A 1 571 ? 22.891 -23.094 -57.829 1.00 81.19 571 LEU A O 1
ATOM 4152 N N . THR A 1 572 ? 23.207 -24.409 -59.616 1.00 81.50 572 THR A N 1
ATOM 4153 C CA . THR A 1 572 ? 22.425 -25.542 -59.093 1.00 81.50 572 THR A CA 1
ATOM 4154 C C . THR A 1 572 ? 23.120 -26.184 -57.889 1.00 81.50 572 THR A C 1
ATOM 4156 O O . THR A 1 572 ? 22.483 -26.408 -56.865 1.00 81.50 572 THR A O 1
ATOM 4159 N N . VAL A 1 573 ? 24.445 -26.371 -57.948 1.00 79.75 573 VAL A N 1
ATOM 4160 C CA . VAL A 1 573 ? 25.241 -26.871 -56.808 1.00 79.75 573 VAL A CA 1
ATOM 4161 C C . VAL A 1 573 ? 25.214 -25.894 -55.625 1.00 79.75 573 VAL A C 1
ATOM 4163 O O . VAL A 1 573 ? 25.164 -26.320 -54.469 1.00 79.75 573 VAL A O 1
ATOM 4166 N N . LEU A 1 574 ? 25.217 -24.583 -55.892 1.00 78.50 574 LEU A N 1
ATOM 4167 C CA . LEU A 1 574 ? 25.037 -23.563 -54.855 1.00 78.50 574 LEU A CA 1
ATOM 4168 C C . LEU A 1 574 ? 23.650 -23.634 -54.217 1.00 78.50 574 LEU A C 1
ATOM 4170 O O . LEU A 1 574 ? 23.548 -23.589 -52.994 1.00 78.50 574 LEU A O 1
ATOM 4174 N N . ALA A 1 575 ? 22.604 -23.780 -55.027 1.00 83.31 575 ALA A N 1
ATOM 4175 C CA . ALA A 1 575 ? 21.239 -23.900 -54.539 1.00 83.31 575 ALA A CA 1
ATOM 4176 C C . ALA A 1 575 ? 21.033 -25.168 -53.694 1.00 83.31 575 ALA A C 1
ATOM 4178 O O . ALA A 1 575 ? 20.380 -25.102 -52.653 1.00 83.31 575 ALA A O 1
ATOM 4179 N N . ASP A 1 576 ? 21.648 -26.292 -54.079 1.00 81.38 576 ASP A N 1
ATOM 4180 C CA . ASP A 1 576 ? 21.647 -27.529 -53.289 1.00 81.38 576 ASP A CA 1
ATOM 4181 C C . ASP A 1 576 ? 22.366 -27.368 -51.947 1.00 81.38 576 ASP A C 1
ATOM 4183 O O . ASP A 1 576 ? 21.865 -27.824 -50.920 1.00 81.38 576 ASP A O 1
ATOM 4187 N N . ARG A 1 577 ? 23.517 -26.684 -51.918 1.00 75.75 577 ARG A N 1
ATOM 4188 C CA . ARG A 1 577 ? 24.267 -26.474 -50.668 1.00 75.75 577 ARG A CA 1
ATOM 4189 C C . ARG A 1 577 ? 23.647 -25.439 -49.738 1.00 75.75 577 ARG A C 1
ATOM 4191 O O . ARG A 1 577 ? 23.808 -25.561 -48.528 1.00 75.75 577 ARG A O 1
ATOM 4198 N N . LEU A 1 578 ? 22.963 -24.440 -50.285 1.00 76.38 578 LEU A N 1
ATOM 4199 C CA . LEU A 1 578 ? 22.227 -23.444 -49.506 1.00 76.38 578 LEU A CA 1
ATOM 4200 C C . LEU A 1 578 ? 20.861 -23.962 -49.037 1.00 76.38 578 LEU A C 1
ATOM 4202 O O . LEU A 1 578 ? 20.170 -23.258 -48.309 1.00 76.38 578 LEU A O 1
ATOM 4206 N N . GLY A 1 579 ? 20.473 -25.179 -49.437 1.00 81.50 579 GLY A N 1
ATOM 4207 C CA . GLY A 1 579 ? 19.179 -25.754 -49.083 1.00 81.50 579 GLY A CA 1
ATOM 4208 C C . GLY A 1 579 ? 18.002 -24.981 -49.677 1.00 81.50 579 GLY A C 1
ATOM 4209 O O . GLY A 1 579 ? 16.915 -25.019 -49.109 1.00 81.50 579 GLY A O 1
ATOM 4210 N N . LEU A 1 580 ? 18.209 -24.275 -50.798 1.00 85.12 580 LEU A N 1
ATOM 4211 C CA . LEU A 1 580 ? 17.151 -23.512 -51.458 1.00 85.12 580 LEU A CA 1
ATOM 4212 C C . LEU A 1 580 ? 16.029 -24.455 -51.889 1.00 85.12 580 LEU A C 1
ATOM 4214 O O . LEU A 1 580 ? 16.286 -25.520 -52.474 1.00 85.12 580 LEU A O 1
ATOM 4218 N N . THR A 1 581 ? 14.794 -24.054 -51.600 1.00 86.69 581 THR A N 1
ATOM 4219 C CA . THR A 1 581 ? 13.601 -24.838 -51.919 1.00 86.69 581 THR A CA 1
ATOM 4220 C C . THR A 1 581 ? 13.378 -24.892 -53.433 1.00 86.69 581 THR A C 1
ATOM 4222 O O . THR A 1 581 ? 13.977 -24.134 -54.200 1.00 86.69 581 THR A O 1
ATOM 4225 N N . ALA A 1 582 ? 12.532 -25.809 -53.908 1.00 81.88 582 ALA A N 1
ATOM 4226 C CA . ALA A 1 582 ? 12.235 -25.918 -55.339 1.00 81.88 582 ALA A CA 1
ATOM 4227 C C . ALA A 1 582 ? 11.641 -24.616 -55.921 1.00 81.88 582 ALA A C 1
ATOM 4229 O O . ALA A 1 582 ? 11.893 -24.299 -57.083 1.00 81.88 582 ALA A O 1
ATOM 4230 N N . GLU A 1 583 ? 10.920 -23.845 -55.103 1.00 82.56 583 GLU A N 1
ATOM 4231 C CA . GLU A 1 583 ? 10.352 -22.541 -55.462 1.00 82.56 583 GLU A CA 1
ATOM 4232 C C . GLU A 1 583 ? 11.444 -21.471 -55.617 1.00 82.56 583 GLU A C 1
ATOM 4234 O O . GLU A 1 583 ? 11.468 -20.760 -56.623 1.00 82.56 583 GLU A O 1
ATOM 4239 N N . ASP A 1 584 ? 12.424 -21.434 -54.708 1.00 78.88 584 ASP A N 1
ATOM 4240 C CA . ASP A 1 584 ? 13.587 -20.537 -54.805 1.00 78.88 584 ASP A CA 1
ATOM 4241 C C . ASP A 1 584 ? 14.477 -20.872 -56.011 1.00 78.88 584 ASP A C 1
ATOM 4243 O O . ASP A 1 584 ? 15.057 -20.003 -56.661 1.00 78.88 584 ASP A O 1
ATOM 4247 N N . ARG A 1 585 ? 14.581 -22.157 -56.362 1.00 85.44 585 ARG A N 1
ATOM 4248 C CA . ARG A 1 585 ? 15.303 -22.590 -57.569 1.00 85.44 585 ARG A CA 1
ATOM 4249 C C . ARG A 1 585 ? 14.567 -22.194 -58.842 1.00 85.44 585 ARG A C 1
ATOM 4251 O O . ARG A 1 585 ? 15.215 -21.877 -59.840 1.00 85.44 585 ARG A O 1
ATOM 4258 N N . ALA A 1 586 ? 13.236 -22.212 -58.815 1.00 81.31 586 ALA A N 1
ATOM 4259 C CA . ALA A 1 586 ? 12.412 -21.790 -59.938 1.00 81.31 586 ALA A CA 1
ATOM 4260 C C . ALA A 1 586 ? 12.476 -20.274 -60.156 1.00 81.31 586 ALA A C 1
ATOM 4262 O O . ALA A 1 586 ? 12.616 -19.839 -61.299 1.00 81.31 586 ALA A O 1
ATOM 4263 N N . SER A 1 587 ? 12.474 -19.475 -59.085 1.00 77.50 587 SER A N 1
ATOM 4264 C CA . SER A 1 587 ? 12.625 -18.015 -59.181 1.00 77.50 587 SER A CA 1
ATOM 4265 C C . SER A 1 587 ? 14.010 -17.591 -59.693 1.00 77.50 587 SER A C 1
ATOM 4267 O O . SER A 1 587 ? 14.127 -16.586 -60.391 1.00 77.50 587 SER A O 1
ATOM 4269 N N . LEU A 1 588 ? 15.045 -18.402 -59.444 1.00 75.44 588 LEU A N 1
ATOM 4270 C CA . LEU A 1 588 ? 16.398 -18.227 -59.991 1.00 75.44 588 LEU A CA 1
ATOM 4271 C C . LEU A 1 588 ? 16.583 -18.795 -61.414 1.00 75.44 588 LEU A C 1
ATOM 4273 O O . LEU A 1 588 ? 17.687 -18.731 -61.958 1.00 75.44 588 LEU A O 1
ATOM 4277 N N . GLY A 1 589 ? 15.531 -19.355 -62.024 1.00 77.81 589 GLY A N 1
ATOM 4278 C CA . GLY A 1 589 ? 15.576 -19.928 -63.374 1.00 77.81 589 GLY A CA 1
ATOM 4279 C C . GLY A 1 589 ? 16.381 -21.229 -63.488 1.00 77.81 589 GLY A C 1
ATOM 4280 O O . GLY A 1 589 ? 16.771 -21.609 -64.590 1.00 77.81 589 GLY A O 1
ATOM 4281 N N . LEU A 1 590 ? 16.644 -21.919 -62.370 1.00 76.06 590 LEU A N 1
ATOM 4282 C CA . LEU A 1 590 ? 17.456 -23.144 -62.320 1.00 76.06 590 LEU A CA 1
ATOM 4283 C C . LEU A 1 590 ? 16.652 -24.423 -62.597 1.00 76.06 590 LEU A C 1
ATOM 4285 O O . LEU A 1 590 ? 17.241 -25.476 -62.821 1.00 76.06 590 LEU A O 1
ATOM 4289 N N . THR A 1 591 ? 15.318 -24.355 -62.614 1.00 73.19 591 THR A N 1
ATOM 4290 C CA . THR A 1 591 ? 14.438 -25.517 -62.848 1.00 73.19 591 THR A CA 1
ATOM 4291 C C . THR A 1 591 ? 14.050 -25.735 -64.319 1.00 73.19 591 THR A C 1
ATOM 4293 O O . THR A 1 591 ? 13.246 -26.615 -64.618 1.00 73.19 591 THR A O 1
ATOM 4296 N N . GLY A 1 592 ? 14.625 -24.988 -65.267 1.00 67.94 592 GLY A N 1
ATOM 4297 C CA . GLY A 1 592 ? 14.292 -25.092 -66.693 1.00 67.94 592 GLY A CA 1
ATOM 4298 C C . GLY A 1 592 ? 15.299 -25.918 -67.491 1.00 67.94 592 GLY A C 1
ATOM 4299 O O . GLY A 1 592 ? 16.311 -25.377 -67.930 1.00 67.94 592 GLY A O 1
ATOM 4300 N N . GLY A 1 593 ? 15.030 -27.210 -67.726 1.00 53.41 593 GLY A N 1
ATOM 4301 C CA . GLY A 1 593 ? 15.978 -28.024 -68.496 1.00 53.41 593 GLY A CA 1
ATOM 4302 C C . GLY A 1 593 ? 15.602 -29.453 -68.890 1.00 53.41 593 GLY A C 1
ATOM 4303 O O . GLY A 1 593 ? 16.499 -30.279 -68.973 1.00 53.41 593 GLY A O 1
ATOM 4304 N N . SER A 1 594 ? 14.333 -29.778 -69.154 1.00 45.47 594 SER A N 1
ATOM 4305 C CA . SER A 1 594 ? 13.995 -30.882 -70.076 1.00 45.47 594 SER A CA 1
ATOM 4306 C C . SER A 1 594 ? 12.561 -30.748 -70.585 1.00 45.47 594 SER A C 1
ATOM 4308 O O . SER A 1 594 ? 11.642 -31.334 -70.039 1.00 45.47 594 SER A O 1
ATOM 4310 N N . ASN A 1 595 ? 12.359 -29.922 -71.611 1.00 43.62 595 ASN A N 1
ATOM 4311 C CA . ASN A 1 595 ? 11.289 -30.120 -72.590 1.00 43.62 595 ASN A CA 1
ATOM 4312 C C . ASN A 1 595 ? 11.559 -29.232 -73.806 1.00 43.62 595 ASN A C 1
ATOM 4314 O O . ASN A 1 595 ? 11.171 -28.070 -73.863 1.00 43.62 595 ASN A O 1
ATOM 4318 N N . ALA A 1 596 ? 12.250 -29.813 -74.781 1.00 41.66 596 ALA A N 1
ATOM 4319 C CA . ALA A 1 596 ? 12.293 -29.325 -76.146 1.00 41.66 596 ALA A CA 1
ATOM 4320 C C . ALA A 1 596 ? 11.979 -30.508 -77.068 1.00 41.66 596 ALA A C 1
ATOM 4322 O O . ALA A 1 596 ? 12.876 -31.271 -77.409 1.00 41.66 596 ALA A O 1
ATOM 4323 N N . ALA A 1 597 ? 10.701 -30.671 -77.417 1.00 43.12 597 ALA A N 1
ATOM 4324 C CA . ALA A 1 597 ? 10.248 -31.261 -78.678 1.00 43.12 597 ALA A CA 1
ATOM 4325 C C . ALA A 1 597 ? 8.719 -31.144 -78.790 1.00 43.12 597 ALA A C 1
ATOM 4327 O O . ALA A 1 597 ? 8.000 -31.973 -78.245 1.00 43.12 597 ALA A O 1
ATOM 4328 N N . ALA A 1 598 ? 8.245 -30.109 -79.484 1.00 37.06 598 ALA A N 1
ATOM 4329 C CA . ALA A 1 598 ? 7.188 -30.179 -80.500 1.00 37.06 598 ALA A CA 1
ATOM 4330 C C . ALA A 1 598 ? 6.739 -28.754 -80.838 1.00 37.06 598 ALA A C 1
ATOM 4332 O O . ALA A 1 598 ? 6.111 -28.067 -80.037 1.00 37.06 598 ALA A O 1
ATOM 4333 N N . ALA A 1 599 ? 7.108 -28.319 -82.037 1.00 46.59 599 ALA A N 1
ATOM 4334 C CA . ALA A 1 599 ? 6.425 -27.247 -82.727 1.00 46.59 599 ALA A CA 1
ATOM 4335 C C . ALA A 1 599 ? 5.024 -27.736 -83.116 1.00 46.59 599 ALA A C 1
ATOM 4337 O O . ALA A 1 599 ? 4.920 -28.833 -83.658 1.00 46.59 599 ALA A O 1
ATOM 4338 N N . ASP A 1 600 ? 3.993 -26.920 -82.912 1.00 38.12 600 ASP A N 1
ATOM 4339 C CA . ASP A 1 600 ? 2.946 -26.792 -83.921 1.00 38.12 600 ASP A CA 1
ATOM 4340 C C . ASP A 1 600 ? 2.246 -25.434 -83.821 1.00 38.12 600 ASP A C 1
ATOM 4342 O O . ASP A 1 600 ? 2.168 -24.817 -82.756 1.00 38.12 600 ASP A O 1
ATOM 4346 N N . ALA A 1 601 ? 1.836 -24.952 -84.984 1.00 41.12 601 ALA A N 1
ATOM 4347 C CA . ALA A 1 601 ? 1.280 -23.641 -85.253 1.00 41.12 601 ALA A CA 1
ATOM 4348 C C . ALA A 1 601 ? -0.257 -23.637 -85.179 1.00 41.12 601 ALA A C 1
ATOM 4350 O O . ALA A 1 601 ? -0.903 -24.669 -85.320 1.00 41.12 601 ALA A O 1
ATOM 4351 N N . GLY A 1 602 ? -0.830 -22.433 -85.071 1.00 35.44 602 GLY A N 1
ATOM 4352 C CA . GLY A 1 602 ? -2.275 -22.175 -85.147 1.00 35.44 602 GLY A CA 1
ATOM 4353 C C . GLY A 1 602 ? -2.958 -22.260 -83.779 1.00 35.44 602 GLY A C 1
ATOM 4354 O O . GLY A 1 602 ? -2.516 -22.975 -82.897 1.00 35.44 602 GLY A O 1
ATOM 4355 N N . ASP A 1 603 ? -4.034 -21.553 -83.479 1.00 34.03 603 ASP A N 1
ATOM 4356 C CA . ASP A 1 603 ? -4.954 -20.783 -84.300 1.00 34.03 603 ASP A CA 1
ATOM 4357 C C . ASP A 1 603 ? -5.829 -19.946 -83.338 1.00 34.03 603 ASP A C 1
ATOM 4359 O O . ASP A 1 603 ? -5.870 -20.184 -82.128 1.00 34.03 603 ASP A O 1
ATOM 4363 N N . TYR A 1 604 ? -6.495 -18.938 -83.884 1.00 35.72 604 TYR A N 1
ATOM 4364 C CA . TYR A 1 604 ? -7.432 -18.027 -83.231 1.00 35.72 604 TYR A CA 1
ATOM 4365 C C . TYR A 1 604 ? -8.656 -18.721 -82.590 1.00 35.72 604 TYR A C 1
ATOM 4367 O O . TYR A 1 604 ? -9.171 -19.706 -83.105 1.00 35.72 604 TYR A O 1
ATOM 4375 N N . GLY A 1 605 ? -9.242 -18.070 -81.573 1.00 33.47 605 GLY A N 1
ATOM 4376 C CA . GLY A 1 605 ? -10.658 -18.227 -81.185 1.00 33.47 605 GLY A CA 1
ATOM 4377 C C . GLY A 1 605 ? -10.861 -18.692 -79.736 1.00 33.47 605 GLY A C 1
ATOM 4378 O O . GLY A 1 605 ? -10.421 -19.761 -79.354 1.00 33.47 605 GLY A O 1
ATOM 4379 N N . SER A 1 606 ? -11.416 -17.865 -78.846 1.00 32.53 606 SER A N 1
ATOM 4380 C CA . SER A 1 606 ? -12.858 -17.582 -78.691 1.00 32.53 606 SER A CA 1
ATOM 4381 C C . SER A 1 606 ? -13.553 -18.525 -77.692 1.00 32.53 606 SER A C 1
ATOM 4383 O O . SER A 1 606 ? -13.677 -19.715 -77.951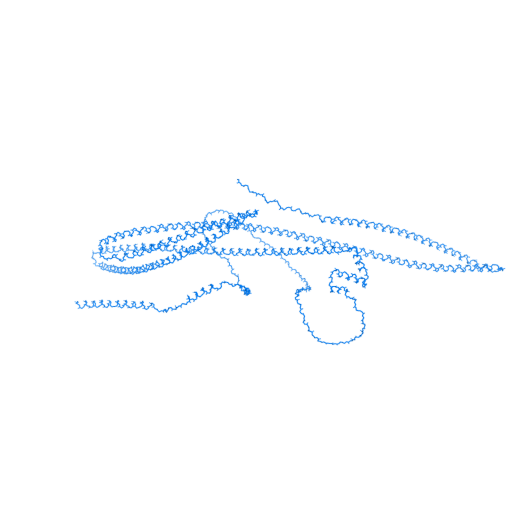 1.00 32.53 606 SER A O 1
ATOM 4385 N N . THR A 1 607 ? -14.141 -17.916 -76.644 1.00 34.41 607 THR A N 1
ATOM 4386 C CA . THR A 1 607 ? -15.190 -18.423 -75.713 1.00 34.41 607 THR A CA 1
ATOM 4387 C C . THR A 1 607 ? -14.808 -19.588 -74.792 1.00 34.41 607 THR A C 1
ATOM 4389 O O . THR A 1 607 ? -13.905 -20.344 -75.092 1.00 34.41 607 THR A O 1
ATOM 4392 N N . ALA A 1 608 ? -15.484 -19.894 -73.689 1.00 36.91 608 ALA A N 1
ATOM 4393 C CA . ALA A 1 608 ? -16.225 -19.188 -72.646 1.00 36.91 608 ALA A CA 1
ATOM 4394 C C . ALA A 1 608 ? -16.558 -20.276 -71.598 1.00 36.91 608 ALA A C 1
ATOM 4396 O O . ALA A 1 608 ? -16.778 -21.422 -71.973 1.00 36.91 608 ALA A O 1
ATOM 4397 N N . ALA A 1 609 ? -16.717 -19.864 -70.339 1.00 36.12 609 ALA A N 1
ATOM 4398 C CA . ALA A 1 609 ? -17.571 -20.481 -69.313 1.00 36.12 609 ALA A CA 1
ATOM 4399 C C . ALA A 1 609 ? -17.201 -21.832 -68.645 1.00 36.12 609 ALA A C 1
ATOM 4401 O O . ALA A 1 609 ? -16.785 -22.793 -69.277 1.00 36.12 609 ALA A O 1
ATOM 4402 N N . ALA A 1 610 ? -17.566 -21.858 -67.350 1.00 35.19 610 ALA A N 1
ATOM 4403 C CA . ALA A 1 610 ? -17.732 -22.983 -66.416 1.00 35.19 610 ALA A CA 1
ATOM 4404 C C . ALA A 1 610 ? -16.430 -23.673 -65.962 1.00 35.19 610 ALA A C 1
ATOM 4406 O O . ALA A 1 610 ? -15.591 -24.034 -66.767 1.00 35.19 610 ALA A O 1
ATOM 4407 N N . GLY A 1 611 ? -16.149 -23.879 -64.676 1.00 33.31 611 GLY A N 1
ATOM 4408 C CA . GLY A 1 611 ? -17.029 -24.102 -63.528 1.00 33.31 611 GLY A CA 1
ATOM 4409 C C . GLY A 1 611 ? -16.612 -25.434 -62.888 1.00 33.31 611 GLY A C 1
ATOM 4410 O O . GLY A 1 611 ? -16.499 -26.428 -63.597 1.00 33.31 611 GLY A O 1
ATOM 4411 N N . GLY A 1 612 ? -16.360 -25.448 -61.577 1.00 33.66 612 GLY A N 1
ATOM 4412 C CA . GLY A 1 612 ? -15.980 -26.643 -60.807 1.00 33.66 612 GLY A CA 1
ATOM 4413 C C . GLY A 1 612 ? -14.818 -26.327 -59.866 1.00 33.66 612 GLY A C 1
ATOM 4414 O O . GLY A 1 612 ? -13.669 -26.300 -60.283 1.00 33.66 612 GLY A O 1
ATOM 4415 N N . GLU A 1 613 ? -15.065 -25.828 -58.657 1.00 39.22 613 GLU A N 1
ATOM 4416 C CA . GLU A 1 613 ? -15.376 -26.636 -57.465 1.00 39.22 613 GLU A CA 1
ATOM 4417 C C . GLU A 1 613 ? -14.424 -27.824 -57.271 1.00 39.22 613 GLU A C 1
ATOM 4419 O O . GLU A 1 613 ? -14.667 -28.933 -57.736 1.00 39.22 613 GLU A O 1
ATOM 4424 N N . SER A 1 614 ? -13.385 -27.608 -56.467 1.00 37.78 614 SER A N 1
ATOM 4425 C CA . SER A 1 614 ? -12.880 -28.650 -55.579 1.00 37.78 614 SER A CA 1
ATOM 4426 C C . SER A 1 614 ? -12.359 -28.015 -54.298 1.00 37.78 614 SER A C 1
ATOM 4428 O O . SER A 1 614 ? -11.407 -27.236 -54.304 1.00 37.78 614 SER A O 1
ATOM 4430 N N . ALA A 1 615 ? -13.038 -28.354 -53.208 1.00 38.97 615 ALA A N 1
ATOM 4431 C CA . ALA A 1 615 ? -12.656 -28.071 -51.842 1.00 38.97 615 ALA A CA 1
ATOM 4432 C C . ALA A 1 615 ? -11.265 -28.644 -51.522 1.00 38.97 615 ALA A C 1
ATOM 4434 O O . ALA A 1 615 ? -10.962 -29.787 -51.858 1.00 38.97 615 ALA A O 1
ATOM 4435 N N . GLY A 1 616 ? -10.456 -27.862 -50.812 1.00 35.41 616 GLY A N 1
ATOM 4436 C CA . GLY A 1 616 ? -9.169 -28.288 -50.278 1.00 35.41 616 GLY A CA 1
ATOM 4437 C C . GLY A 1 616 ? -8.814 -27.465 -49.049 1.00 35.41 616 GLY A C 1
ATOM 4438 O O . GLY A 1 616 ? -8.418 -26.314 -49.164 1.00 35.41 616 GLY A O 1
ATOM 4439 N N . LEU A 1 617 ? -9.028 -28.070 -47.881 1.00 35.50 617 LEU A N 1
ATOM 4440 C CA . LEU A 1 617 ? -8.619 -27.622 -46.549 1.00 35.50 617 LEU A CA 1
ATOM 4441 C C . LEU A 1 617 ? -7.167 -27.105 -46.496 1.00 35.50 617 LEU A C 1
ATOM 4443 O O . LEU A 1 617 ? -6.269 -27.749 -47.027 1.00 35.50 617 LEU A O 1
ATOM 4447 N N . GLY A 1 618 ? -6.933 -26.062 -45.694 1.00 35.25 618 GLY A N 1
ATOM 4448 C CA . GLY A 1 618 ? -5.602 -25.713 -45.179 1.00 35.25 618 GLY A CA 1
ATOM 4449 C C . GLY A 1 618 ? -5.526 -24.249 -44.747 1.00 35.25 618 GLY A C 1
ATOM 4450 O O . GLY A 1 618 ? -5.287 -23.381 -45.566 1.00 35.25 618 GLY A O 1
ATOM 4451 N N . LEU A 1 619 ? -5.995 -23.927 -43.543 1.00 36.50 619 LEU A N 1
ATOM 4452 C CA . LEU A 1 619 ? -5.161 -23.631 -42.366 1.00 36.50 619 LEU A CA 1
ATOM 4453 C C . LEU A 1 619 ? -4.549 -22.211 -42.362 1.00 36.50 619 LEU A C 1
ATOM 4455 O O . LEU A 1 619 ? -3.621 -21.909 -43.098 1.00 36.50 619 LEU A O 1
ATOM 4459 N N . LEU A 1 620 ? -5.119 -21.390 -41.472 1.00 36.44 620 LEU A N 1
ATOM 4460 C CA . LEU A 1 620 ? -4.647 -20.145 -40.851 1.00 36.44 620 LEU A CA 1
ATOM 4461 C C . LEU A 1 620 ? -3.279 -19.570 -41.272 1.00 36.44 620 LEU A C 1
ATOM 4463 O O . LEU A 1 620 ? -2.229 -20.109 -40.930 1.00 36.44 620 LEU A O 1
ATOM 4467 N N . GLY A 1 621 ? -3.330 -18.356 -41.823 1.00 32.16 621 GLY A N 1
ATOM 4468 C CA . GLY A 1 621 ? -2.236 -17.389 -41.829 1.00 32.16 621 GLY A CA 1
ATOM 4469 C C . GLY A 1 621 ? -2.812 -15.973 -41.806 1.00 32.16 621 GLY A C 1
ATOM 4470 O O . GLY A 1 621 ? -3.037 -15.385 -42.860 1.00 32.16 621 GLY A O 1
ATOM 4471 N N . ASP A 1 622 ? -3.095 -15.442 -40.613 1.00 38.72 622 ASP A N 1
ATOM 4472 C CA . ASP A 1 622 ? -3.490 -14.041 -40.432 1.00 38.72 622 ASP A CA 1
ATOM 4473 C C . ASP A 1 622 ? -2.272 -13.134 -40.661 1.00 38.72 622 ASP A C 1
ATOM 4475 O O . ASP A 1 622 ? -1.444 -12.914 -39.776 1.00 38.72 622 ASP A O 1
ATOM 4479 N N . GLY A 1 623 ? -2.159 -12.621 -41.886 1.00 34.06 623 GLY A N 1
ATOM 4480 C CA . GLY A 1 623 ? -1.296 -11.499 -42.232 1.00 34.06 623 GLY A CA 1
ATOM 4481 C C . GLY A 1 623 ? -1.986 -10.170 -41.917 1.00 34.06 623 GLY A C 1
ATOM 4482 O O . GLY A 1 623 ? -3.051 -9.868 -42.453 1.00 34.06 623 GLY A O 1
ATOM 4483 N N . GLN A 1 624 ? -1.358 -9.351 -41.071 1.00 37.16 624 GLN A N 1
ATOM 4484 C CA . GLN A 1 624 ? -1.670 -7.926 -40.940 1.00 37.16 624 GLN A CA 1
ATOM 4485 C C . GLN A 1 624 ? -1.325 -7.181 -42.243 1.00 37.16 624 GLN A C 1
ATOM 4487 O O . GLN A 1 624 ? -0.195 -7.305 -42.720 1.00 37.16 624 GLN A O 1
ATOM 4492 N N . PRO A 1 625 ? -2.217 -6.336 -42.788 1.00 48.88 625 PRO A N 1
ATOM 4493 C CA . PRO A 1 625 ? -1.842 -5.419 -43.853 1.00 48.88 625 PRO A CA 1
ATOM 4494 C C . PRO A 1 625 ? -1.275 -4.103 -43.297 1.00 48.88 625 PRO A C 1
ATOM 4496 O O . PRO A 1 625 ? -1.921 -3.389 -42.528 1.00 48.88 625 PRO A O 1
ATOM 4499 N N . HIS A 1 626 ? -0.077 -3.750 -43.767 1.00 32.12 626 HIS A N 1
ATOM 4500 C CA . HIS A 1 626 ? 0.415 -2.376 -43.799 1.00 32.12 626 HIS A CA 1
ATOM 4501 C C . HIS A 1 626 ? -0.450 -1.548 -44.759 1.00 32.12 626 HIS A C 1
ATOM 4503 O O . HIS A 1 626 ? -0.486 -1.817 -45.959 1.00 32.12 626 HIS A O 1
ATOM 4509 N N . ALA A 1 627 ? -1.111 -0.511 -44.246 1.00 35.12 627 ALA A N 1
ATOM 4510 C CA . ALA A 1 627 ? -1.698 0.535 -45.072 1.00 35.12 627 ALA A CA 1
ATOM 4511 C C . ALA A 1 627 ? -0.655 1.634 -45.313 1.00 35.12 627 ALA A C 1
ATOM 4513 O O . ALA A 1 627 ? -0.295 2.389 -44.411 1.00 35.12 627 ALA A O 1
ATOM 4514 N N . ALA A 1 628 ? -0.181 1.706 -46.553 1.00 34.50 628 ALA A N 1
ATOM 4515 C CA . ALA A 1 628 ? 0.459 2.882 -47.111 1.00 34.50 628 ALA A CA 1
ATOM 4516 C C . ALA A 1 628 ? -0.623 3.901 -47.506 1.00 34.50 628 ALA A C 1
ATOM 4518 O O . ALA A 1 628 ? -1.554 3.568 -48.236 1.00 34.50 628 ALA A O 1
ATOM 4519 N N . ALA A 1 629 ? -0.469 5.149 -47.071 1.00 34.72 629 ALA A N 1
ATOM 4520 C CA . ALA A 1 629 ? -1.089 6.301 -47.712 1.00 34.72 629 ALA A CA 1
ATOM 4521 C C . ALA A 1 629 ? -0.029 7.399 -47.829 1.00 34.72 629 ALA A C 1
ATOM 4523 O O . ALA A 1 629 ? 0.310 8.085 -46.868 1.00 34.72 629 ALA A O 1
ATOM 4524 N N . ALA A 1 630 ? 0.527 7.505 -49.031 1.00 33.88 630 ALA A N 1
ATOM 4525 C CA . ALA A 1 630 ? 1.254 8.668 -49.495 1.00 33.88 630 ALA A CA 1
ATOM 4526 C C . ALA A 1 630 ? 0.254 9.727 -49.980 1.00 33.88 630 ALA A C 1
ATOM 4528 O O . ALA A 1 630 ? -0.761 9.377 -50.581 1.00 33.88 630 ALA A O 1
ATOM 4529 N N . GLY A 1 631 ? 0.602 11.008 -49.824 1.00 31.06 631 GLY A N 1
ATOM 4530 C CA . GLY A 1 631 ? 0.254 11.998 -50.846 1.00 31.06 631 GLY A CA 1
ATOM 4531 C C . GLY A 1 631 ? -0.372 13.317 -50.393 1.00 31.06 631 GLY A C 1
ATOM 4532 O O . GLY A 1 631 ? -1.581 13.473 -50.453 1.00 31.06 631 GLY A O 1
ATOM 4533 N N . ALA A 1 632 ? 0.520 14.286 -50.158 1.00 30.91 632 ALA A N 1
ATOM 4534 C CA . ALA A 1 632 ? 0.546 15.602 -50.817 1.00 30.91 632 ALA A CA 1
ATOM 4535 C C . ALA A 1 632 ? -0.220 16.816 -50.233 1.00 30.91 632 ALA A C 1
ATOM 4537 O O . ALA A 1 632 ? -1.441 16.860 -50.221 1.00 30.91 632 ALA A O 1
ATOM 4538 N N . ALA A 1 633 ? 0.604 17.843 -49.940 1.00 31.98 633 ALA A N 1
ATOM 4539 C CA . ALA A 1 633 ? 0.485 19.278 -50.276 1.00 31.98 633 ALA A CA 1
ATOM 4540 C C . ALA A 1 633 ? -0.733 20.074 -49.751 1.00 31.98 633 ALA A C 1
ATOM 4542 O O . ALA A 1 633 ? -1.868 19.655 -49.871 1.00 31.98 633 ALA A O 1
ATOM 4543 N N . GLY A 1 634 ? -0.617 21.298 -49.234 1.00 29.94 634 GLY A N 1
ATOM 4544 C CA . GLY A 1 634 ? 0.476 22.260 -49.137 1.00 29.94 634 GLY A CA 1
ATOM 4545 C C . GLY A 1 634 ? -0.103 23.653 -48.808 1.00 29.94 634 GLY A C 1
ATOM 4546 O O . GLY A 1 634 ? -1.316 23.830 -48.793 1.00 29.94 634 GLY A O 1
ATOM 4547 N N . ALA A 1 635 ? 0.805 24.621 -48.637 1.00 31.75 635 ALA A N 1
ATOM 4548 C CA . ALA A 1 635 ? 0.622 26.083 -48.649 1.00 31.75 635 ALA A CA 1
ATOM 4549 C C . ALA A 1 635 ? 0.257 26.828 -47.338 1.00 31.75 635 ALA A C 1
ATOM 4551 O O . ALA A 1 635 ? -0.837 26.703 -46.806 1.00 31.75 635 ALA A O 1
ATOM 4552 N N . ALA A 1 636 ? 1.237 27.651 -46.913 1.00 32.72 636 ALA A N 1
ATOM 4553 C CA . ALA A 1 636 ? 1.182 29.078 -46.530 1.00 32.72 636 ALA A CA 1
ATOM 4554 C C . ALA A 1 636 ? -0.000 29.571 -45.664 1.00 32.72 636 ALA A C 1
ATOM 4556 O O . ALA A 1 636 ? -1.152 29.383 -46.009 1.00 32.72 636 ALA A O 1
ATOM 4557 N N . GLY A 1 637 ? 0.156 30.330 -44.581 1.00 30.97 637 GLY A N 1
ATOM 4558 C CA . GLY A 1 637 ? 1.228 31.206 -44.126 1.00 30.97 637 GLY A CA 1
ATOM 4559 C C . GLY A 1 637 ? 0.590 32.474 -43.525 1.00 30.97 637 GLY A C 1
ATOM 4560 O O . GLY A 1 637 ? -0.494 32.871 -43.942 1.00 30.97 637 GLY A O 1
ATOM 4561 N N . ALA A 1 638 ? 1.334 33.131 -42.629 1.00 32.09 638 ALA A N 1
ATOM 4562 C CA . ALA A 1 638 ? 1.337 34.580 -42.377 1.00 32.09 638 ALA A CA 1
ATOM 4563 C C . ALA A 1 638 ? 0.610 35.180 -41.132 1.00 32.09 638 ALA A C 1
ATOM 4565 O O . ALA A 1 638 ? -0.604 35.135 -40.986 1.00 32.09 638 ALA A O 1
ATOM 4566 N N . TYR A 1 639 ? 1.454 35.859 -40.334 1.00 33.94 639 TYR A N 1
ATOM 4567 C CA . TYR A 1 639 ? 1.290 37.049 -39.474 1.00 33.94 639 TYR A CA 1
ATOM 4568 C C . TYR A 1 639 ? 0.396 37.059 -38.219 1.00 33.94 639 TYR A C 1
ATOM 4570 O O . TYR A 1 639 ? -0.813 36.883 -38.262 1.00 33.94 639 TYR A O 1
ATOM 4578 N N . GLY A 1 640 ? 1.017 37.489 -37.110 1.00 28.75 640 GLY A N 1
ATOM 4579 C CA . GLY A 1 640 ? 0.342 38.026 -35.926 1.00 28.75 640 GLY A CA 1
ATOM 4580 C C . GLY A 1 640 ? 1.315 38.461 -34.823 1.00 28.75 640 GLY A C 1
ATOM 4581 O O . GLY A 1 640 ? 1.636 37.680 -33.938 1.00 28.75 640 GLY A O 1
ATOM 4582 N N . HIS A 1 641 ? 1.801 39.703 -34.899 1.00 36.03 641 HIS A N 1
ATOM 4583 C CA . HIS A 1 641 ? 2.597 40.402 -33.876 1.00 36.03 641 HIS A CA 1
ATOM 4584 C C . HIS A 1 641 ? 1.730 40.941 -32.715 1.00 36.03 641 HIS A C 1
ATOM 4586 O O . HIS A 1 641 ? 0.587 41.326 -32.940 1.00 36.03 641 HIS A O 1
ATOM 4592 N N . GLY A 1 642 ? 2.345 41.117 -31.533 1.00 29.83 642 GLY A N 1
ATOM 4593 C CA . GLY A 1 642 ? 1.917 42.023 -30.443 1.00 29.83 642 GLY A CA 1
ATOM 4594 C C . GLY A 1 642 ? 2.075 41.366 -29.060 1.00 29.83 642 GLY A C 1
ATOM 4595 O O . GLY A 1 642 ? 1.344 40.436 -28.763 1.00 29.83 642 GLY A O 1
ATOM 4596 N N . ALA A 1 643 ? 3.120 41.601 -28.255 1.00 35.66 643 ALA A N 1
ATOM 4597 C CA . ALA A 1 643 ? 3.540 42.811 -27.519 1.00 35.66 643 ALA A CA 1
ATOM 4598 C C . ALA A 1 643 ? 2.626 43.205 -26.330 1.00 35.66 643 ALA A C 1
ATOM 4600 O O . ALA A 1 643 ? 1.446 43.469 -26.527 1.00 35.66 643 ALA A O 1
ATOM 4601 N N . GLY A 1 644 ? 3.223 43.338 -25.130 1.00 29.70 644 GLY A N 1
ATOM 4602 C CA . GLY A 1 644 ? 2.654 44.004 -23.936 1.00 29.70 644 GLY A CA 1
ATOM 4603 C C . GLY A 1 644 ? 2.581 43.091 -22.695 1.00 29.70 644 GLY A C 1
ATOM 4604 O O . GLY A 1 644 ? 1.703 42.247 -22.654 1.00 29.70 644 GLY A O 1
ATOM 4605 N N . VAL A 1 645 ? 3.527 43.036 -21.743 1.00 32.03 645 VAL A N 1
ATOM 4606 C CA . VAL A 1 645 ? 4.053 44.045 -20.784 1.00 32.03 645 VAL A CA 1
ATOM 4607 C C . VAL A 1 645 ? 3.165 44.219 -19.525 1.00 32.03 645 VAL A C 1
ATOM 4609 O O . VAL A 1 645 ? 1.963 44.429 -19.618 1.00 32.03 645 VAL A O 1
ATOM 4612 N N . VAL A 1 646 ? 3.864 44.228 -18.375 1.00 30.66 646 VAL A N 1
ATOM 4613 C CA . VAL A 1 646 ? 3.589 44.755 -17.012 1.00 30.66 646 VAL A CA 1
ATOM 4614 C C . VAL A 1 646 ? 2.902 43.878 -15.940 1.00 30.66 646 VAL A C 1
ATOM 4616 O O . VAL A 1 646 ? 1.761 43.458 -16.067 1.00 30.66 646 VAL A O 1
ATOM 4619 N N . ALA A 1 647 ? 3.607 43.824 -14.798 1.00 31.80 647 ALA A N 1
ATOM 4620 C CA . ALA A 1 647 ? 3.148 44.168 -13.439 1.00 31.80 647 ALA A CA 1
ATOM 4621 C C . ALA A 1 647 ? 3.008 43.029 -12.415 1.00 31.80 647 ALA A C 1
ATOM 4623 O O . ALA A 1 647 ? 1.939 42.465 -12.203 1.00 31.80 647 ALA A O 1
ATOM 4624 N N . SER A 1 648 ? 4.081 42.843 -11.641 1.00 43.22 648 SER A N 1
ATOM 4625 C CA . SER A 1 648 ? 4.001 42.512 -10.213 1.00 43.22 648 SER A CA 1
ATOM 4626 C C . SER A 1 648 ? 3.200 43.570 -9.436 1.00 43.22 648 SER A C 1
ATOM 4628 O O . SER A 1 648 ? 3.282 44.754 -9.773 1.00 43.22 648 SER A O 1
ATOM 4630 N N . PRO A 1 649 ? 2.568 43.197 -8.312 1.00 48.69 649 PRO A N 1
ATOM 4631 C CA . PRO A 1 649 ? 2.309 44.125 -7.221 1.00 48.69 649 PRO A CA 1
ATOM 4632 C C . PRO A 1 649 ? 3.028 43.713 -5.917 1.00 48.69 649 PRO A C 1
ATOM 4634 O O . PRO A 1 649 ? 3.585 42.617 -5.822 1.00 48.69 649 PRO A O 1
ATOM 4637 N N . PRO A 1 650 ? 3.106 44.636 -4.940 1.00 51.84 650 PRO A N 1
ATOM 4638 C CA . PRO A 1 650 ? 4.301 44.819 -4.129 1.00 51.84 650 PRO A CA 1
ATOM 4639 C C . PRO A 1 650 ? 4.173 44.282 -2.700 1.00 51.84 650 PRO A C 1
ATOM 4641 O O . PRO A 1 650 ? 3.087 44.162 -2.136 1.00 51.84 650 PRO A O 1
ATOM 4644 N N . GLY A 1 651 ? 5.337 44.053 -2.092 1.00 38.44 651 GLY A N 1
ATOM 4645 C CA . GLY A 1 651 ? 5.488 43.971 -0.646 1.00 38.44 651 GLY A CA 1
ATOM 4646 C C . GLY A 1 651 ? 5.471 45.352 0.010 1.00 38.44 651 GLY A C 1
ATOM 4647 O O . GLY A 1 651 ? 5.968 46.334 -0.542 1.00 38.44 651 GLY A O 1
ATOM 4648 N N . GLY A 1 652 ? 4.938 45.401 1.228 1.00 33.78 652 GLY A N 1
ATOM 4649 C CA . GLY A 1 652 ? 5.038 46.546 2.122 1.00 33.78 652 GLY A CA 1
ATOM 4650 C C . GLY A 1 652 ? 4.375 46.272 3.472 1.00 33.78 652 GLY A C 1
ATOM 4651 O O . GLY A 1 652 ? 3.194 45.952 3.515 1.00 33.78 652 GLY A O 1
ATOM 4652 N N . GLY A 1 653 ? 5.131 46.456 4.563 1.00 31.33 653 GLY A N 1
ATOM 4653 C CA . GLY A 1 653 ? 4.562 46.851 5.859 1.00 31.33 653 GLY A CA 1
ATOM 4654 C C . GLY A 1 653 ? 4.899 46.002 7.092 1.00 31.33 653 GLY A C 1
ATOM 4655 O O . GLY A 1 653 ? 4.129 45.143 7.484 1.00 31.33 653 GLY A O 1
ATOM 4656 N N . GLY A 1 654 ? 6.000 46.345 7.771 1.00 33.56 654 GLY A N 1
ATOM 4657 C CA . GLY A 1 654 ? 5.916 46.988 9.095 1.00 33.56 654 GLY A CA 1
ATOM 4658 C C . GLY A 1 654 ? 5.511 46.187 10.348 1.00 33.56 654 GLY A C 1
ATOM 4659 O O . GLY A 1 654 ? 4.343 46.095 10.683 1.00 33.56 654 GLY A O 1
ATOM 4660 N N . ARG A 1 655 ? 6.537 45.791 11.118 1.00 37.59 655 ARG A N 1
ATOM 4661 C CA . ARG A 1 655 ? 6.749 45.984 12.578 1.00 37.59 655 ARG A CA 1
ATOM 4662 C C . ARG A 1 655 ? 5.571 45.918 13.591 1.00 37.59 655 ARG A C 1
ATOM 4664 O O . ARG A 1 655 ? 4.760 46.827 13.673 1.00 37.59 655 ARG A O 1
ATOM 4671 N N . ALA A 1 656 ? 5.806 45.030 14.570 1.00 37.12 656 ALA A N 1
ATOM 4672 C CA . ALA A 1 656 ? 5.866 45.257 16.031 1.00 37.12 656 ALA A CA 1
ATOM 4673 C C . ALA A 1 656 ? 4.677 44.888 16.952 1.00 37.12 656 ALA A C 1
ATOM 4675 O O . ALA A 1 656 ? 3.534 45.257 16.735 1.00 37.12 656 ALA A O 1
ATOM 4676 N N . ALA A 1 657 ? 5.098 44.290 18.081 1.00 36.38 657 ALA A N 1
ATOM 4677 C CA . ALA A 1 657 ? 4.510 44.262 19.426 1.00 36.38 657 ALA A CA 1
ATOM 4678 C C . ALA A 1 657 ? 3.379 43.259 19.749 1.00 36.38 657 ALA A C 1
ATOM 4680 O O . ALA A 1 657 ? 2.209 43.495 19.499 1.00 36.38 657 ALA A O 1
ATOM 4681 N N . GLY A 1 658 ? 3.781 42.177 20.435 1.00 34.03 658 GLY A N 1
ATOM 4682 C CA . GLY A 1 658 ? 3.353 41.830 21.800 1.00 34.03 658 GLY A CA 1
ATOM 4683 C C . GLY A 1 658 ? 1.865 41.615 22.107 1.00 34.03 658 GLY A C 1
ATOM 4684 O O . GLY A 1 658 ? 1.072 42.543 22.072 1.00 34.03 658 GLY A O 1
ATOM 4685 N N . GLY A 1 659 ? 1.527 40.429 22.625 1.00 31.14 659 GLY A N 1
ATOM 4686 C CA . GLY A 1 659 ? 0.284 40.246 23.379 1.00 31.14 659 GLY A CA 1
ATOM 4687 C C . GLY A 1 659 ? -0.133 38.792 23.551 1.00 31.14 659 GLY A C 1
ATOM 4688 O O . GLY A 1 659 ? -0.600 38.156 22.618 1.00 31.14 659 GLY A O 1
ATOM 4689 N N . ARG A 1 660 ? 0.014 38.269 24.771 1.00 44.81 660 ARG A N 1
ATOM 4690 C CA . ARG A 1 660 ? -0.548 36.984 25.213 1.00 44.81 660 ARG A CA 1
ATOM 4691 C C . ARG A 1 660 ? -2.082 37.027 25.147 1.00 44.81 660 ARG A C 1
ATOM 4693 O O . ARG A 1 660 ? -2.648 38.003 25.632 1.00 44.81 660 ARG A O 1
ATOM 4700 N N . ARG A 1 661 ? -2.725 35.932 24.722 1.00 35.50 661 ARG A N 1
ATOM 4701 C CA . ARG A 1 661 ? -3.774 35.183 25.458 1.00 35.50 661 ARG A CA 1
ATOM 4702 C C . ARG A 1 661 ? -4.440 34.141 24.551 1.00 35.50 661 ARG A C 1
ATOM 4704 O O . ARG A 1 661 ? -4.853 34.430 23.438 1.00 35.50 661 ARG A O 1
ATOM 4711 N N . SER A 1 662 ? -4.544 32.937 25.095 1.00 44.47 662 SER A N 1
ATOM 4712 C CA . SER A 1 662 ? -5.411 31.834 24.685 1.00 44.47 662 SER A CA 1
ATOM 4713 C C . SER A 1 662 ? -6.886 32.238 24.659 1.00 44.47 662 SER A C 1
ATOM 4715 O O . SER A 1 662 ? -7.330 32.776 25.669 1.00 44.47 662 SER A O 1
ATOM 4717 N N . VAL A 1 663 ? -7.642 31.874 23.615 1.00 36.25 663 VAL A N 1
ATOM 4718 C CA . VAL A 1 663 ? -9.078 31.520 23.681 1.00 36.25 663 VAL A CA 1
ATOM 4719 C C . VAL A 1 663 ? -9.422 30.620 22.478 1.00 36.25 663 VAL A C 1
ATOM 4721 O O . VAL A 1 663 ? -9.058 30.912 21.343 1.00 36.25 663 VAL A O 1
ATOM 4724 N N . LEU A 1 664 ? -10.115 29.517 22.769 1.00 38.47 664 LEU A N 1
ATOM 4725 C CA . LEU A 1 664 ? -10.787 28.586 21.855 1.00 38.47 664 LEU A CA 1
ATOM 4726 C C . LEU A 1 664 ? -11.788 29.280 20.914 1.00 38.47 664 LEU A C 1
ATOM 4728 O O . LEU A 1 664 ? -12.542 30.144 21.347 1.00 38.47 664 LEU A O 1
ATOM 4732 N N . GLY A 1 665 ? -11.917 28.807 19.671 1.00 32.47 665 GLY A N 1
ATOM 4733 C CA . GLY A 1 665 ? -13.031 29.209 18.808 1.00 32.47 665 GLY A CA 1
ATOM 4734 C C . GLY A 1 665 ? -13.091 28.462 17.479 1.00 32.47 665 GLY A C 1
ATOM 4735 O O . GLY A 1 665 ? -12.344 28.767 16.558 1.00 32.47 665 GLY A O 1
ATOM 4736 N N . ARG A 1 666 ? -14.013 27.495 17.388 1.00 38.97 666 ARG A N 1
ATOM 4737 C CA . ARG A 1 666 ? -14.504 26.860 16.151 1.00 38.97 666 ARG A CA 1
ATOM 4738 C C . ARG A 1 666 ? -14.859 27.898 15.079 1.00 38.97 666 ARG A C 1
ATOM 4740 O O . ARG A 1 666 ? -15.655 28.778 15.382 1.00 38.97 666 ARG A O 1
ATOM 4747 N N . VAL A 1 667 ? -14.479 27.643 13.822 1.00 32.75 667 VAL A N 1
ATOM 4748 C CA . VAL A 1 667 ? -15.366 27.804 12.650 1.00 32.75 667 VAL A CA 1
ATOM 4749 C C . VAL A 1 667 ? -15.035 26.714 11.625 1.00 32.75 667 VAL A C 1
ATOM 4751 O O . VAL A 1 667 ? -13.939 26.658 11.079 1.00 32.75 667 VAL A O 1
ATOM 4754 N N . VAL A 1 668 ? -16.019 25.847 11.385 1.00 35.44 668 VAL A N 1
ATOM 4755 C CA . VAL A 1 668 ? -16.135 24.967 10.217 1.00 35.44 668 VAL A CA 1
ATOM 4756 C C . VAL A 1 668 ? -16.688 25.806 9.066 1.00 35.44 668 VAL A C 1
ATOM 4758 O O . VAL A 1 668 ? -17.674 26.516 9.252 1.00 35.44 668 VAL A O 1
ATOM 4761 N N . GLY A 1 669 ? -16.082 25.707 7.884 1.00 30.08 669 GLY A N 1
ATOM 4762 C CA . GLY A 1 669 ? -16.525 26.428 6.694 1.00 30.08 669 GLY A CA 1
ATOM 4763 C C . GLY A 1 669 ? -15.993 25.817 5.401 1.00 30.08 669 GLY A C 1
ATOM 4764 O O . GLY A 1 669 ? -14.963 26.247 4.909 1.00 30.08 669 GLY A O 1
ATOM 4765 N N . VAL A 1 670 ? -16.724 24.812 4.906 1.00 32.75 670 VAL A N 1
ATOM 4766 C CA . VAL A 1 670 ? -17.110 24.583 3.497 1.00 32.75 670 VAL A CA 1
ATOM 4767 C C . VAL A 1 670 ? -16.030 24.758 2.421 1.00 32.75 670 VAL A C 1
ATOM 4769 O O . VAL A 1 670 ? -15.652 25.880 2.127 1.00 32.75 670 VAL A O 1
ATOM 4772 N N . LEU A 1 671 ? -15.695 23.666 1.718 1.00 30.80 671 LEU A N 1
ATOM 4773 C CA . LEU A 1 671 ? -15.510 23.612 0.254 1.00 30.80 671 LEU A CA 1
ATOM 4774 C C . LEU A 1 671 ? -15.271 22.149 -0.173 1.00 30.80 671 LEU A C 1
ATOM 4776 O O . LEU A 1 671 ? -14.158 21.662 -0.070 1.00 30.80 671 LEU A O 1
ATOM 4780 N N . PHE A 1 672 ? -16.293 21.455 -0.683 1.00 34.06 672 PHE A N 1
ATOM 4781 C CA . PHE A 1 672 ? -16.098 20.466 -1.753 1.00 34.06 672 PHE A CA 1
ATOM 4782 C C . PHE A 1 672 ? -17.335 20.439 -2.651 1.00 34.06 672 PHE A C 1
ATOM 4784 O O . PHE A 1 672 ? -18.442 20.078 -2.248 1.00 34.06 672 PHE A O 1
ATOM 4791 N N . GLY A 1 673 ? -17.126 20.916 -3.875 1.00 31.06 673 GLY A N 1
ATOM 4792 C CA . GLY A 1 673 ? -18.109 20.958 -4.940 1.00 31.06 673 GLY A CA 1
ATOM 4793 C C . GLY A 1 673 ? -18.311 19.584 -5.574 1.00 31.06 673 GLY A C 1
ATOM 4794 O O . GLY A 1 673 ? -17.387 18.978 -6.096 1.00 31.06 673 GLY A O 1
ATOM 4795 N N . ARG A 1 674 ? -19.557 19.122 -5.513 1.00 36.12 674 ARG A N 1
ATOM 4796 C CA . ARG A 1 674 ? -20.418 18.744 -6.645 1.00 36.12 674 ARG A CA 1
ATOM 4797 C C . ARG A 1 674 ? -19.746 18.580 -8.026 1.00 36.12 674 ARG A C 1
ATOM 4799 O O . ARG A 1 674 ? -19.372 19.563 -8.655 1.00 36.12 674 ARG A O 1
ATOM 4806 N N . GLY A 1 675 ? -19.835 17.361 -8.560 1.00 30.27 675 GLY A N 1
ATOM 4807 C CA . GLY A 1 675 ? -19.743 17.028 -9.990 1.00 30.27 675 GLY A CA 1
ATOM 4808 C C . GLY A 1 675 ? -19.096 15.653 -10.170 1.00 30.27 675 GLY A C 1
ATOM 4809 O O . GLY A 1 675 ? -18.062 15.403 -9.580 1.00 30.27 675 GLY A O 1
ATOM 4810 N N . GLY A 1 676 ? -19.625 14.677 -10.894 1.00 30.98 676 GLY A N 1
ATOM 4811 C CA . GLY A 1 676 ? -20.822 14.548 -11.708 1.00 30.98 676 GLY A CA 1
ATOM 4812 C C . GLY A 1 676 ? -21.012 13.048 -11.961 1.00 30.98 676 GLY A C 1
ATOM 4813 O O . GLY A 1 676 ? -20.052 12.282 -11.954 1.00 30.98 676 GLY A O 1
ATOM 4814 N N . GLY A 1 677 ? -22.263 12.615 -12.095 1.00 36.69 677 GLY A N 1
ATOM 4815 C CA . GLY A 1 677 ? -22.581 11.224 -12.381 1.00 36.69 677 GLY A CA 1
ATOM 4816 C C . GLY A 1 677 ? -22.395 10.909 -13.859 1.00 36.69 677 GLY A C 1
ATOM 4817 O O . GLY A 1 677 ? -22.992 11.574 -14.702 1.00 36.69 677 GLY A O 1
ATOM 4818 N N . GLU A 1 678 ? -21.669 9.837 -14.153 1.00 33.81 678 GLU A N 1
ATOM 4819 C CA . GLU A 1 678 ? -21.785 9.121 -15.418 1.00 33.81 678 GLU A CA 1
ATOM 4820 C C . GLU A 1 678 ? -22.122 7.656 -15.153 1.00 33.81 678 GLU A C 1
ATOM 4822 O O . GLU A 1 678 ? -21.451 6.931 -14.421 1.00 33.81 678 GLU A O 1
ATOM 4827 N N . LYS A 1 679 ? -23.243 7.248 -15.748 1.00 41.38 679 LYS A N 1
ATOM 4828 C CA . LYS A 1 679 ? -23.711 5.872 -15.828 1.00 41.38 679 LYS A CA 1
ATOM 4829 C C . LYS A 1 679 ? -22.850 5.145 -16.856 1.00 41.38 679 LYS A C 1
ATOM 4831 O O . LYS A 1 679 ? -22.929 5.473 -18.035 1.00 41.38 679 LYS A O 1
ATOM 4836 N N . GLN A 1 680 ? -22.139 4.101 -16.445 1.00 33.91 680 GLN A N 1
ATOM 4837 C CA . GLN A 1 680 ? -21.698 3.060 -17.369 1.00 33.91 680 GLN A CA 1
ATOM 4838 C C . GLN A 1 680 ? -22.260 1.710 -16.935 1.00 33.91 680 GLN A C 1
ATOM 4840 O O . GLN A 1 680 ? -21.942 1.164 -15.882 1.00 33.91 680 GLN A O 1
ATOM 4845 N N . ALA A 1 681 ? -23.158 1.203 -17.777 1.00 41.47 681 ALA A N 1
ATOM 4846 C CA . ALA A 1 681 ? -23.619 -0.168 -17.770 1.00 41.47 681 ALA A CA 1
ATOM 4847 C C . ALA A 1 681 ? -22.503 -1.051 -18.347 1.00 41.47 681 ALA A C 1
ATOM 4849 O O . ALA A 1 681 ? -22.209 -0.981 -19.538 1.00 41.47 681 ALA A O 1
ATOM 4850 N N . GLY A 1 682 ? -21.888 -1.872 -17.497 1.00 31.80 682 GLY A N 1
ATOM 4851 C CA . GLY A 1 682 ? -20.832 -2.814 -17.862 1.00 31.80 682 GLY A CA 1
ATOM 4852 C C . GLY A 1 682 ? -21.242 -4.252 -17.563 1.00 31.80 682 GLY A C 1
ATOM 4853 O O . GLY A 1 682 ? -21.120 -4.723 -16.440 1.00 31.80 682 GLY A O 1
ATOM 4854 N N . ARG A 1 683 ? -21.778 -4.905 -18.595 1.00 29.09 683 ARG A N 1
ATOM 4855 C CA . ARG A 1 683 ? -21.814 -6.352 -18.878 1.00 29.09 683 ARG A CA 1
ATOM 4856 C C . ARG A 1 683 ? -20.969 -7.236 -17.932 1.00 29.09 683 ARG A C 1
ATOM 4858 O O . ARG A 1 683 ? -19.747 -7.230 -17.996 1.00 29.09 683 ARG A O 1
ATOM 4865 N N . LEU A 1 684 ? -21.639 -8.074 -17.136 1.00 29.88 684 LEU A N 1
ATOM 4866 C CA . LEU A 1 684 ? -21.027 -9.215 -16.446 1.00 29.88 684 LEU A CA 1
ATOM 4867 C C . LEU A 1 684 ? -20.859 -10.376 -17.435 1.00 29.88 684 LEU A C 1
ATOM 4869 O O . LEU A 1 684 ? -21.835 -11.031 -17.811 1.00 29.88 684 LEU A O 1
ATOM 4873 N N . GLU A 1 685 ? -19.622 -10.620 -17.859 1.00 30.00 685 GLU A N 1
ATOM 4874 C CA . GLU A 1 685 ? -19.240 -11.833 -18.577 1.00 30.00 685 GLU A CA 1
ATOM 4875 C C . GLU A 1 685 ? -19.112 -13.018 -17.613 1.00 30.00 685 GLU A C 1
ATOM 4877 O O . GLU A 1 685 ? -18.562 -12.929 -16.516 1.00 30.00 685 GLU A O 1
ATOM 4882 N N . ARG A 1 686 ? -19.693 -14.142 -18.038 1.00 35.09 686 ARG A N 1
ATOM 4883 C CA . ARG A 1 686 ? -19.686 -15.428 -17.344 1.00 35.09 686 ARG A CA 1
ATOM 4884 C C . ARG A 1 686 ? -18.323 -16.093 -17.518 1.00 35.09 686 ARG A C 1
ATOM 4886 O O . ARG A 1 686 ? -17.926 -16.353 -18.649 1.00 35.09 686 ARG A O 1
ATOM 4893 N N . LEU A 1 687 ? -17.683 -16.474 -16.415 1.00 32.62 687 LEU A N 1
ATOM 4894 C CA . LEU A 1 687 ? -16.583 -17.442 -16.420 1.00 32.62 687 LEU A CA 1
ATOM 4895 C C . LEU A 1 687 ? -17.102 -18.864 -16.122 1.00 32.62 687 LEU A C 1
ATOM 4897 O O . LEU A 1 687 ? -18.066 -19.019 -15.364 1.00 32.62 687 LEU A O 1
ATOM 4901 N N . PRO A 1 688 ? -16.503 -19.907 -16.728 1.00 42.78 688 PRO A N 1
ATOM 4902 C CA . PRO A 1 688 ? -17.003 -21.273 -16.663 1.00 42.78 688 PRO A CA 1
ATOM 4903 C C . PRO A 1 688 ? -16.543 -21.990 -15.388 1.00 42.78 688 PRO A C 1
ATOM 4905 O O . PRO A 1 688 ? -15.380 -21.949 -14.997 1.00 42.78 688 PRO A O 1
ATOM 4908 N N . THR A 1 689 ? -17.474 -22.700 -14.755 1.00 32.59 689 THR A N 1
ATOM 4909 C CA . THR A 1 689 ? -17.216 -23.590 -13.620 1.00 32.59 689 THR A CA 1
ATOM 4910 C C . THR A 1 689 ? -16.639 -24.913 -14.120 1.00 32.59 689 THR A C 1
ATOM 4912 O O . THR A 1 689 ? -17.314 -25.689 -14.798 1.00 32.59 689 THR A O 1
ATOM 4915 N N . ALA A 1 690 ? -15.378 -25.177 -13.773 1.00 34.72 690 ALA A N 1
ATOM 4916 C CA . ALA A 1 690 ? -14.739 -26.467 -13.985 1.00 34.72 690 ALA A CA 1
ATOM 4917 C C . ALA A 1 690 ? -15.213 -27.482 -12.934 1.00 34.72 690 ALA A C 1
ATOM 4919 O O . ALA A 1 690 ? -15.291 -27.216 -11.735 1.00 34.72 690 ALA A O 1
ATOM 4920 N N . ARG A 1 691 ? -15.555 -28.658 -13.449 1.00 38.53 691 ARG A N 1
ATOM 4921 C CA . ARG A 1 691 ? -16.203 -29.793 -12.803 1.00 38.53 691 ARG A CA 1
ATOM 4922 C C . ARG A 1 691 ? -15.133 -30.830 -12.471 1.00 38.53 691 ARG A C 1
ATOM 4924 O O . ARG A 1 691 ? -14.626 -31.462 -13.388 1.00 38.53 691 ARG A O 1
ATOM 4931 N N . TRP A 1 692 ? -14.848 -31.047 -11.189 1.00 37.88 692 TRP A N 1
ATOM 4932 C CA . TRP A 1 692 ? -14.145 -32.243 -10.719 1.00 37.88 692 TRP A CA 1
ATOM 4933 C C . TRP A 1 692 ? -14.889 -32.842 -9.525 1.00 37.88 692 TRP A C 1
ATOM 4935 O O . TRP A 1 692 ? -15.032 -32.232 -8.470 1.00 37.88 692 TRP A O 1
ATOM 4945 N N . LEU A 1 693 ? -15.421 -34.040 -9.757 1.00 34.00 693 LEU A N 1
ATOM 4946 C CA . LEU A 1 693 ? -16.025 -34.940 -8.782 1.00 34.00 693 LEU A CA 1
ATOM 4947 C C . LEU A 1 693 ? -14.971 -35.990 -8.415 1.00 34.00 693 LEU A C 1
ATOM 4949 O O . LEU A 1 693 ? -14.446 -36.644 -9.311 1.00 34.00 693 LEU A O 1
ATOM 4953 N N . MET A 1 694 ? -14.747 -36.209 -7.118 1.00 31.25 694 MET A N 1
ATOM 4954 C CA . MET A 1 694 ? -14.323 -37.506 -6.584 1.00 31.25 694 MET A CA 1
ATOM 4955 C C . MET A 1 694 ? -15.247 -37.897 -5.414 1.00 31.25 694 MET A C 1
ATOM 4957 O O . MET A 1 694 ? -15.659 -37.021 -4.647 1.00 31.25 694 MET A O 1
ATOM 4961 N N . PRO A 1 695 ? -15.650 -39.178 -5.304 1.00 40.47 695 PRO A N 1
ATOM 4962 C CA . PRO A 1 695 ? -16.746 -39.626 -4.451 1.00 40.47 695 PRO A CA 1
ATOM 4963 C C . PRO A 1 695 ? -16.226 -40.136 -3.100 1.00 40.47 695 PRO A C 1
ATOM 4965 O O . PRO A 1 695 ? -15.294 -40.930 -3.057 1.00 40.47 695 PRO A O 1
ATOM 4968 N N . GLY A 1 696 ? -16.843 -39.733 -1.983 1.00 37.84 696 GLY A N 1
ATOM 4969 C CA . GLY A 1 696 ? -16.459 -40.326 -0.694 1.00 37.84 696 GLY A CA 1
ATOM 4970 C C . GLY A 1 696 ? -17.084 -39.793 0.592 1.00 37.84 696 GLY A C 1
ATOM 4971 O O . GLY A 1 696 ? -16.881 -40.416 1.622 1.00 37.84 696 GLY A O 1
ATOM 4972 N N . GLN A 1 697 ? -17.853 -38.695 0.585 1.00 38.62 697 GLN A N 1
ATOM 4973 C CA . GLN A 1 697 ? -18.424 -38.136 1.831 1.00 38.62 697 GLN A CA 1
ATOM 4974 C C . GLN A 1 697 ? -19.878 -37.635 1.711 1.00 38.62 697 GLN A C 1
ATOM 4976 O O . GLN A 1 697 ? -20.321 -36.737 2.426 1.00 38.62 697 GLN A O 1
ATOM 4981 N N . ALA A 1 698 ? -20.670 -38.223 0.811 1.00 39.00 698 ALA A N 1
ATOM 4982 C CA . ALA A 1 698 ? -22.037 -37.760 0.539 1.00 39.00 698 ALA A CA 1
ATOM 4983 C C . ALA A 1 698 ? -23.135 -38.355 1.454 1.00 39.00 698 ALA A C 1
ATOM 4985 O O . ALA A 1 698 ? -24.305 -37.990 1.312 1.00 39.00 698 ALA A O 1
ATOM 4986 N N . SER A 1 699 ? -22.800 -39.243 2.396 1.00 44.91 699 SER A N 1
ATOM 4987 C CA . SER A 1 699 ? -23.776 -39.900 3.285 1.00 44.91 699 SER A CA 1
ATOM 4988 C C . SER A 1 699 ? -24.032 -39.152 4.603 1.00 44.91 699 SER A C 1
ATOM 4990 O O . SER A 1 699 ? -25.139 -39.240 5.127 1.00 44.91 699 SER A O 1
ATOM 4992 N N . CYS A 1 700 ? -23.097 -38.330 5.095 1.00 43.44 700 CYS A N 1
ATOM 4993 C CA . CYS A 1 700 ? -23.280 -37.600 6.362 1.00 43.44 700 CYS A CA 1
ATOM 4994 C C . CYS A 1 700 ? -24.147 -36.327 6.201 1.00 43.44 700 CYS A C 1
ATOM 4996 O O . CYS A 1 700 ? -24.979 -35.997 7.046 1.00 43.44 700 CYS A O 1
ATOM 4998 N N . TRP A 1 701 ? -24.080 -35.668 5.039 1.00 42.62 701 TRP A N 1
ATOM 4999 C CA . TRP A 1 701 ? -24.826 -34.426 4.786 1.00 42.62 701 TRP A CA 1
ATOM 5000 C C . TRP A 1 701 ? -26.321 -34.616 4.462 1.00 42.62 701 TRP A C 1
ATOM 5002 O O . TRP A 1 701 ? -27.117 -33.693 4.662 1.00 42.62 701 TRP A O 1
ATOM 5012 N N . ARG A 1 702 ? -26.755 -35.805 4.009 1.00 46.09 702 ARG A N 1
ATOM 5013 C CA . ARG A 1 702 ? -28.190 -36.078 3.766 1.00 46.09 702 ARG A CA 1
ATOM 5014 C C . ARG A 1 702 ? -28.974 -36.354 5.048 1.00 46.09 702 ARG A C 1
ATOM 5016 O O . ARG A 1 702 ? -30.138 -35.965 5.123 1.00 46.09 702 ARG A O 1
ATOM 5023 N N . GLN A 1 703 ? -28.344 -36.927 6.073 1.00 46.00 703 GLN A N 1
ATOM 5024 C CA . GLN A 1 703 ? -29.010 -37.199 7.351 1.00 46.00 703 GLN A CA 1
ATOM 5025 C C . GLN A 1 703 ? -29.160 -35.930 8.210 1.00 46.00 703 GLN A C 1
ATOM 5027 O O . GLN A 1 703 ? -30.142 -35.778 8.939 1.00 46.00 703 GLN A O 1
ATOM 5032 N N . GLN A 1 704 ? -28.264 -34.952 8.037 1.00 46.75 704 GLN A N 1
ATOM 5033 C CA . GLN A 1 704 ? -28.338 -33.658 8.722 1.00 46.75 704 GLN A CA 1
ATOM 5034 C C . GLN A 1 704 ? -29.333 -32.679 8.063 1.00 46.75 704 GLN A C 1
ATOM 5036 O O . GLN A 1 704 ? -29.956 -31.872 8.757 1.00 46.75 704 GLN A O 1
ATOM 5041 N N . ARG A 1 705 ? -29.582 -32.793 6.745 1.00 45.94 705 ARG A N 1
ATOM 5042 C CA . ARG A 1 705 ? -30.648 -32.030 6.058 1.00 45.94 705 ARG A CA 1
ATOM 5043 C C . ARG A 1 705 ? -32.058 -32.546 6.351 1.00 45.94 705 ARG A C 1
ATOM 5045 O O . ARG A 1 705 ? -32.972 -31.731 6.444 1.00 45.94 705 ARG A O 1
ATOM 5052 N N . GLN A 1 706 ? -32.246 -33.850 6.564 1.00 45.94 706 GLN A N 1
ATOM 5053 C CA . GLN A 1 706 ? -33.560 -34.387 6.949 1.00 45.94 706 GLN A CA 1
ATOM 5054 C C . GLN A 1 706 ? -33.960 -34.011 8.386 1.00 45.94 706 GLN A C 1
ATOM 5056 O O . GLN A 1 706 ? -35.143 -33.811 8.644 1.00 45.94 706 GLN A O 1
ATOM 5061 N N . ARG A 1 707 ? -33.000 -33.788 9.298 1.00 48.66 707 ARG A N 1
ATOM 5062 C CA . ARG A 1 707 ? -33.298 -33.279 10.652 1.00 48.66 707 ARG A CA 1
ATOM 5063 C C . ARG A 1 707 ? -33.598 -31.775 10.708 1.00 48.66 707 ARG A C 1
ATOM 5065 O O . ARG A 1 707 ? -34.290 -31.345 11.622 1.00 48.66 707 ARG A O 1
ATOM 5072 N N . ARG A 1 708 ? -33.150 -30.976 9.730 1.00 42.62 708 ARG A N 1
ATOM 5073 C CA . ARG A 1 708 ? -33.483 -29.535 9.652 1.00 42.62 708 ARG A CA 1
ATOM 5074 C C . ARG A 1 708 ? -34.783 -29.227 8.899 1.00 42.62 708 ARG A C 1
ATOM 5076 O O . ARG A 1 708 ? -35.382 -28.190 9.161 1.00 42.62 708 ARG A O 1
ATOM 5083 N N . ALA A 1 709 ? -35.262 -30.123 8.034 1.00 37.72 709 ALA A N 1
ATOM 5084 C CA . ALA A 1 709 ? -36.527 -29.938 7.313 1.00 37.72 709 ALA A CA 1
ATOM 5085 C C . ALA A 1 709 ? -37.787 -30.303 8.132 1.00 37.72 709 ALA A C 1
ATOM 5087 O O . ALA A 1 709 ? -38.890 -29.959 7.725 1.00 37.72 709 ALA A O 1
ATOM 5088 N N . ALA A 1 710 ? -37.642 -30.945 9.298 1.00 39.88 710 ALA A N 1
ATOM 5089 C CA . ALA A 1 710 ? -38.759 -31.263 10.197 1.00 39.88 710 ALA A CA 1
ATOM 5090 C C . ALA A 1 710 ? -39.020 -30.198 11.288 1.00 39.88 710 ALA A C 1
ATOM 5092 O O . ALA A 1 710 ? -39.936 -30.362 12.086 1.00 39.88 710 ALA A O 1
ATOM 5093 N N . ALA A 1 711 ? -38.245 -29.106 11.332 1.00 43.31 711 ALA A N 1
ATOM 5094 C CA . ALA A 1 711 ? -38.319 -28.097 12.400 1.00 43.31 711 ALA A CA 1
ATOM 5095 C C . ALA A 1 711 ? -38.745 -26.691 11.929 1.00 43.31 711 ALA A C 1
ATOM 5097 O O . ALA A 1 711 ? -38.603 -25.723 12.669 1.00 43.31 711 ALA A O 1
ATOM 5098 N N . THR A 1 712 ? -39.267 -26.548 10.707 1.00 43.12 712 THR A N 1
ATOM 5099 C CA . THR A 1 712 ? -39.786 -25.266 10.193 1.00 43.12 712 THR A CA 1
ATOM 5100 C C . THR A 1 712 ? -41.104 -25.458 9.443 1.00 43.12 712 THR A C 1
ATOM 5102 O O . THR A 1 712 ? -41.185 -25.375 8.224 1.00 43.12 712 THR A O 1
ATOM 5105 N N . ALA A 1 713 ? -42.171 -25.682 10.207 1.00 31.84 713 ALA A N 1
ATOM 5106 C CA . ALA A 1 713 ? -43.530 -25.348 9.802 1.00 31.84 713 ALA A CA 1
ATOM 5107 C C . ALA A 1 713 ? -44.179 -24.576 10.963 1.00 31.84 713 ALA A C 1
ATOM 5109 O O . ALA A 1 713 ? -44.383 -25.159 12.029 1.00 31.84 713 ALA A O 1
ATOM 5110 N N . PRO A 1 714 ? -44.474 -23.273 10.817 1.00 38.38 714 PRO A N 1
ATOM 5111 C CA . PRO A 1 714 ? -45.227 -22.545 11.823 1.00 38.38 714 PRO A CA 1
ATOM 5112 C C . PRO A 1 714 ? -46.690 -22.994 11.748 1.00 38.38 714 PRO A C 1
ATOM 5114 O O . PRO A 1 714 ? -47.430 -22.618 10.835 1.00 38.38 714 PRO A O 1
ATOM 5117 N N . SER A 1 715 ? -47.127 -23.798 12.714 1.00 37.66 715 SER A N 1
ATOM 5118 C CA . SER A 1 715 ? -48.548 -23.915 13.019 1.00 37.66 715 SER A CA 1
ATOM 5119 C C . SER A 1 715 ? -49.021 -22.546 13.511 1.00 37.66 715 SER A C 1
ATOM 5121 O O . SER A 1 715 ? -48.552 -22.028 14.518 1.00 37.66 715 SER A O 1
ATOM 5123 N N . ARG A 1 716 ? -49.925 -21.914 12.756 1.00 42.47 716 ARG A N 1
ATOM 5124 C CA . ARG A 1 716 ? -50.684 -20.740 13.203 1.00 42.47 716 ARG A CA 1
ATOM 5125 C C . ARG A 1 716 ? -51.452 -21.109 14.481 1.00 42.47 716 ARG A C 1
ATOM 5127 O O . ARG A 1 716 ? -52.366 -21.926 14.372 1.00 42.47 716 ARG A O 1
ATOM 5134 N N . PRO A 1 717 ? -51.214 -20.472 15.642 1.00 38.81 717 PRO A N 1
ATOM 5135 C CA . PRO A 1 717 ? -52.253 -20.378 16.644 1.00 38.81 717 PRO A CA 1
ATOM 5136 C C . PRO A 1 717 ? -53.174 -19.223 16.245 1.00 38.81 717 PRO A C 1
ATOM 5138 O O . PRO A 1 717 ? -52.741 -18.104 15.948 1.00 38.81 717 PRO A O 1
ATOM 5141 N N . ALA A 1 718 ? -54.466 -19.519 16.183 1.00 38.00 718 ALA A N 1
ATOM 5142 C CA . ALA A 1 718 ? -55.510 -18.533 15.997 1.00 38.00 718 ALA A CA 1
ATOM 5143 C C . ALA A 1 718 ? -55.365 -17.424 17.051 1.00 38.00 718 ALA A C 1
ATOM 5145 O O . ALA A 1 718 ? -55.501 -17.656 18.251 1.00 38.00 718 ALA A O 1
ATOM 5146 N N . ARG A 1 719 ? -55.108 -16.196 16.594 1.00 43.69 719 ARG A N 1
ATOM 5147 C CA . ARG A 1 719 ? -55.290 -14.987 17.397 1.00 43.69 719 ARG A CA 1
ATOM 5148 C C . ARG A 1 719 ? -56.787 -14.812 17.660 1.00 43.69 719 ARG A C 1
ATOM 5150 O O . ARG A 1 719 ? -57.472 -14.141 16.895 1.00 43.69 719 ARG A O 1
ATOM 5157 N N . HIS A 1 720 ? -57.282 -15.382 18.753 1.00 43.84 720 HIS A N 1
ATOM 5158 C CA . HIS A 1 720 ? -58.549 -14.984 19.356 1.00 43.84 720 HIS A CA 1
ATOM 5159 C C . HIS A 1 720 ? -58.335 -14.559 20.818 1.00 43.84 720 HIS A C 1
ATOM 5161 O O . HIS A 1 720 ? -58.192 -15.370 21.717 1.00 43.84 720 HIS A O 1
ATOM 5167 N N . GLN A 1 721 ? -58.339 -13.233 20.996 1.00 49.22 721 GLN A N 1
ATOM 5168 C CA . GLN A 1 721 ? -58.897 -12.467 22.121 1.00 49.22 721 GLN A CA 1
ATOM 5169 C C . GLN A 1 721 ? -58.423 -12.729 23.570 1.00 49.22 721 GLN A C 1
ATOM 5171 O O . GLN A 1 721 ? -59.155 -13.334 24.347 1.00 49.22 721 GLN A O 1
ATOM 5176 N N . PRO A 1 722 ? -57.375 -12.019 24.033 1.00 47.88 722 PRO A N 1
ATOM 5177 C CA . PRO A 1 722 ? -57.257 -11.633 25.444 1.00 47.88 722 PRO A CA 1
ATOM 5178 C C . PRO A 1 722 ? -58.138 -10.412 25.797 1.00 47.88 722 PRO A C 1
ATOM 5180 O O . PRO A 1 722 ? -58.439 -10.169 26.962 1.00 47.88 722 PRO A O 1
ATOM 5183 N N . ARG A 1 723 ? -58.648 -9.666 24.799 1.00 48.69 723 ARG A N 1
ATOM 5184 C CA . ARG A 1 723 ? -59.521 -8.496 25.035 1.00 48.69 723 ARG A CA 1
ATOM 5185 C C . ARG A 1 723 ? -60.905 -8.840 25.599 1.00 48.69 723 ARG A C 1
ATOM 5187 O O . ARG A 1 723 ? -61.491 -7.987 26.253 1.00 48.69 723 ARG A O 1
ATOM 5194 N N . ARG A 1 724 ? -61.431 -10.057 25.389 1.00 52.56 724 ARG A N 1
ATOM 5195 C CA . ARG A 1 724 ? -62.725 -10.449 25.981 1.00 52.56 724 ARG A CA 1
ATOM 5196 C C . ARG A 1 724 ? -62.613 -10.851 27.448 1.00 52.56 724 ARG A C 1
ATOM 5198 O O . ARG A 1 724 ? -63.526 -10.520 28.187 1.00 52.56 724 ARG A O 1
ATOM 5205 N N . CYS A 1 725 ? -61.499 -11.443 27.885 1.00 59.09 725 CYS A N 1
ATOM 5206 C CA . CYS A 1 725 ? -61.298 -11.780 29.300 1.00 59.09 725 CYS A CA 1
ATOM 5207 C C . CYS A 1 725 ? -61.172 -10.517 30.166 1.00 59.09 725 CYS A C 1
ATOM 5209 O O . CYS A 1 725 ? -61.874 -10.383 31.160 1.00 59.09 725 CYS A O 1
ATOM 5211 N N . LEU A 1 726 ? -60.384 -9.533 29.717 1.00 64.44 726 LEU A N 1
ATOM 5212 C CA . LEU A 1 726 ? -60.264 -8.235 30.394 1.00 64.44 726 LEU A CA 1
ATOM 5213 C C . LEU A 1 726 ? -61.580 -7.441 30.377 1.00 64.44 726 LEU A C 1
ATOM 5215 O O . LEU A 1 726 ? -61.963 -6.846 31.379 1.00 64.44 726 LEU A O 1
ATOM 5219 N N . GLN A 1 727 ? -62.328 -7.474 29.269 1.00 67.00 727 GLN A N 1
ATOM 5220 C CA . GLN A 1 727 ? -63.632 -6.808 29.195 1.00 67.00 727 GLN A CA 1
ATOM 5221 C C . GLN A 1 727 ? -64.712 -7.524 30.029 1.00 67.00 727 GLN A C 1
ATOM 5223 O O . GLN A 1 727 ? -65.642 -6.873 30.500 1.00 67.00 727 GLN A O 1
ATOM 5228 N N . GLN A 1 728 ? -64.595 -8.837 30.235 1.00 74.50 728 GLN A N 1
ATOM 5229 C CA . GLN A 1 728 ? -65.496 -9.618 31.082 1.00 74.50 728 GLN A CA 1
ATOM 5230 C C . GLN A 1 728 ? -65.168 -9.433 32.569 1.00 74.50 728 GLN A C 1
ATOM 5232 O O . GLN A 1 728 ? -66.084 -9.159 33.337 1.00 74.50 728 GLN A O 1
ATOM 5237 N N .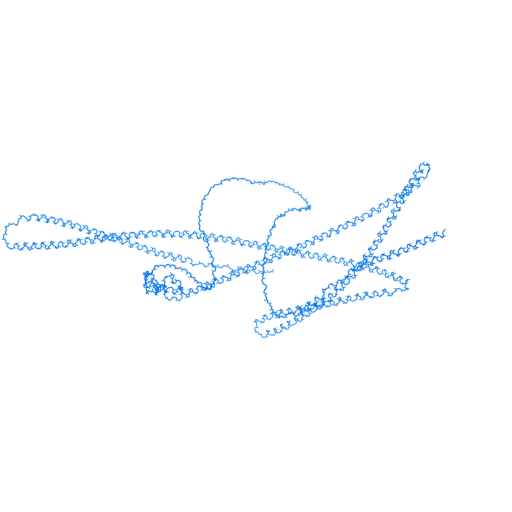 GLN A 1 729 ? -63.885 -9.401 32.949 1.00 77.75 729 GLN A N 1
ATOM 5238 C CA . GLN A 1 729 ? -63.456 -9.014 34.300 1.00 77.75 729 GLN A CA 1
ATOM 5239 C C . GLN A 1 729 ? -63.868 -7.580 34.649 1.00 77.75 729 GLN A C 1
ATOM 5241 O O . GLN A 1 729 ? -64.381 -7.342 35.738 1.00 77.75 729 GLN A O 1
ATOM 5246 N N . LEU A 1 730 ? -63.730 -6.625 33.723 1.00 82.25 730 LEU A N 1
ATOM 5247 C CA . LEU A 1 730 ? -64.189 -5.250 33.954 1.00 82.25 730 LEU A CA 1
ATOM 5248 C C . LEU A 1 730 ? -65.718 -5.155 34.062 1.00 82.25 730 LEU A C 1
ATOM 5250 O O . LEU A 1 730 ? -66.223 -4.336 34.827 1.00 82.25 730 LEU A O 1
ATOM 5254 N N . ARG A 1 731 ? -66.474 -6.006 33.355 1.00 84.69 731 ARG A N 1
ATOM 5255 C CA . ARG A 1 731 ? -67.939 -6.088 33.498 1.00 84.69 731 ARG A CA 1
ATOM 5256 C C . ARG A 1 731 ? -68.361 -6.732 34.817 1.00 84.69 731 ARG A C 1
ATOM 5258 O O . ARG A 1 731 ? -69.311 -6.250 35.423 1.00 84.69 731 ARG A O 1
ATOM 5265 N N . GLU A 1 732 ? -67.654 -7.753 35.289 1.00 85.88 732 GLU A N 1
ATOM 5266 C CA . GLU A 1 732 ? -67.909 -8.384 36.591 1.00 85.88 732 GLU A CA 1
ATOM 5267 C C . GLU A 1 732 ? -67.521 -7.464 37.758 1.00 85.88 732 GLU A C 1
ATOM 5269 O O . GLU A 1 732 ? -68.266 -7.354 38.735 1.00 85.88 732 GLU A O 1
ATOM 5274 N N . GLN A 1 733 ? -66.428 -6.705 37.630 1.00 82.69 733 GLN A N 1
ATOM 5275 C CA . GLN A 1 733 ? -66.055 -5.666 38.595 1.00 82.69 733 GLN A CA 1
ATOM 5276 C C . GLN A 1 733 ? -67.031 -4.478 38.584 1.00 82.69 733 GLN A C 1
ATOM 5278 O O . GLN A 1 733 ? -67.374 -3.945 39.641 1.00 82.69 733 GLN A O 1
ATOM 5283 N N . ALA A 1 734 ? -67.539 -4.075 37.415 1.00 82.25 734 ALA A N 1
ATOM 5284 C CA . ALA A 1 734 ? -68.573 -3.045 37.324 1.00 82.25 734 ALA A CA 1
ATOM 5285 C C . ALA A 1 734 ? -69.917 -3.524 37.904 1.00 82.25 734 ALA A C 1
ATOM 5287 O O . ALA A 1 734 ? -70.571 -2.771 38.624 1.00 82.25 734 ALA A O 1
ATOM 5288 N N . ALA A 1 735 ? -70.304 -4.781 37.660 1.00 82.81 735 ALA A N 1
ATOM 5289 C CA . ALA A 1 735 ? -71.522 -5.372 38.211 1.00 82.81 735 ALA A CA 1
ATOM 5290 C C . ALA A 1 735 ? -71.451 -5.499 39.741 1.00 82.81 735 ALA A C 1
ATOM 5292 O O . ALA A 1 735 ? -72.387 -5.108 40.436 1.00 82.81 735 ALA A O 1
ATOM 5293 N N . THR A 1 736 ? -70.324 -5.954 40.293 1.00 84.56 736 THR A N 1
ATOM 5294 C CA . THR A 1 736 ? -70.128 -6.024 41.754 1.00 84.56 736 THR A CA 1
ATOM 5295 C C . THR A 1 736 ? -70.116 -4.640 42.405 1.00 84.56 736 THR A C 1
ATOM 5297 O O . THR A 1 736 ? -70.736 -4.466 43.456 1.00 84.56 736 THR A O 1
ATOM 5300 N N . ARG A 1 737 ? -69.523 -3.618 41.767 1.00 82.69 737 ARG A N 1
ATOM 5301 C CA . ARG A 1 737 ? -69.610 -2.222 42.241 1.00 82.69 737 ARG A CA 1
ATOM 5302 C C . ARG A 1 737 ? -71.034 -1.664 42.183 1.00 82.69 737 ARG A C 1
ATOM 5304 O O . ARG A 1 737 ? -71.462 -1.041 43.150 1.00 82.69 737 ARG A O 1
ATOM 5311 N N . ALA A 1 738 ? -71.787 -1.932 41.115 1.00 81.56 738 ALA A N 1
ATOM 5312 C CA . ALA A 1 738 ? -73.187 -1.517 41.002 1.00 81.56 738 ALA A CA 1
ATOM 5313 C C . ALA A 1 738 ? -74.079 -2.193 42.059 1.00 81.56 738 ALA A C 1
ATOM 5315 O O . ALA A 1 738 ? -74.935 -1.544 42.656 1.00 81.56 738 ALA A O 1
ATOM 5316 N N . THR A 1 739 ? -73.830 -3.471 42.358 1.00 81.50 739 THR A N 1
ATOM 5317 C CA . THR A 1 739 ? -74.572 -4.209 43.395 1.00 81.50 739 THR A CA 1
ATOM 5318 C C . THR A 1 739 ? -74.258 -3.667 44.794 1.00 81.50 739 THR A C 1
ATOM 5320 O O . THR A 1 739 ? -75.162 -3.487 45.608 1.00 81.50 739 THR A O 1
ATOM 5323 N N . ARG A 1 740 ? -72.991 -3.318 45.064 1.00 81.56 740 ARG A N 1
ATOM 5324 C CA . ARG A 1 740 ? -72.574 -2.707 46.337 1.00 81.56 740 ARG A CA 1
ATOM 5325 C C . ARG A 1 740 ? -73.153 -1.301 46.519 1.00 81.56 740 ARG A C 1
ATOM 5327 O O . ARG A 1 740 ? -73.631 -0.989 47.604 1.00 81.56 740 ARG A O 1
ATOM 5334 N N . ALA A 1 741 ? -73.188 -0.499 45.454 1.00 78.12 741 ALA A N 1
ATOM 5335 C CA . ALA A 1 741 ? -73.820 0.821 45.457 1.00 78.12 741 ALA A CA 1
ATOM 5336 C C . ALA A 1 741 ? -75.346 0.735 45.659 1.00 78.12 741 ALA A C 1
ATOM 5338 O O . ALA A 1 741 ? -75.903 1.504 46.437 1.00 78.12 741 ALA A O 1
ATOM 5339 N N . SER A 1 742 ? -76.013 -0.248 45.039 1.00 77.19 742 SER A N 1
ATOM 5340 C CA . SER A 1 742 ? -77.442 -0.520 45.256 1.00 77.19 742 SER A CA 1
ATOM 5341 C C . SER A 1 742 ? -77.743 -0.939 46.698 1.00 77.19 742 SER A C 1
ATOM 5343 O O . SER A 1 742 ? -78.757 -0.515 47.247 1.00 77.19 742 SER A O 1
ATOM 5345 N N . MET A 1 743 ? -76.888 -1.752 47.327 1.00 77.00 743 MET A N 1
ATOM 5346 C CA . MET A 1 743 ? -77.060 -2.126 48.737 1.00 77.00 743 MET A CA 1
ATOM 5347 C C . MET A 1 743 ? -76.822 -0.942 49.682 1.00 77.00 743 MET A C 1
ATOM 5349 O O . MET A 1 743 ? -77.534 -0.807 50.672 1.00 77.00 743 MET A O 1
ATOM 5353 N N . GLN A 1 744 ? -75.889 -0.043 49.356 1.00 75.81 744 GLN A N 1
ATOM 5354 C CA . GLN A 1 744 ? -75.682 1.189 50.123 1.00 75.81 744 GLN A CA 1
ATOM 5355 C C . GLN A 1 744 ? -76.857 2.171 49.994 1.00 75.81 744 GLN A C 1
ATOM 5357 O O . GLN A 1 744 ? -77.256 2.759 50.994 1.00 75.81 744 GLN A O 1
ATOM 5362 N N . GLN A 1 745 ? -77.462 2.301 48.808 1.00 69.31 745 GLN A N 1
ATOM 5363 C CA . GLN A 1 745 ? -78.670 3.118 48.616 1.00 69.31 745 GLN A CA 1
ATOM 5364 C C . GLN A 1 745 ? -79.920 2.523 49.279 1.00 69.31 745 GLN A C 1
ATOM 5366 O O . GLN A 1 745 ? -80.772 3.268 49.754 1.00 69.31 745 GLN A O 1
ATOM 5371 N N . GLN A 1 746 ? -80.045 1.194 49.342 1.00 69.12 746 GLN A N 1
ATOM 5372 C CA . GLN A 1 746 ? -81.134 0.553 50.089 1.00 69.12 746 GLN A CA 1
ATOM 5373 C C . GLN A 1 746 ? -80.933 0.659 51.607 1.00 69.12 746 GLN A C 1
ATOM 5375 O O . GLN A 1 746 ? -81.914 0.798 52.332 1.00 69.12 746 GLN A O 1
ATOM 5380 N N . GLY A 1 747 ? -79.681 0.669 52.081 1.00 69.00 747 GLY A N 1
ATOM 5381 C CA . GLY A 1 747 ? -79.351 0.962 53.477 1.00 69.00 747 GLY A CA 1
ATOM 5382 C C . GLY A 1 747 ? -79.734 2.387 53.885 1.00 69.00 747 GLY A C 1
ATOM 5383 O O . GLY A 1 747 ? -80.414 2.568 54.891 1.00 69.00 747 GLY A O 1
ATOM 5384 N N . SER A 1 748 ? -79.400 3.390 53.063 1.00 60.72 748 SER A N 1
ATOM 5385 C CA . SER A 1 748 ? -79.740 4.789 53.365 1.00 60.72 748 SER A CA 1
ATOM 5386 C C . SER A 1 748 ? -81.234 5.105 53.216 1.00 60.72 748 SER A C 1
ATOM 5388 O O . SER A 1 748 ? -81.763 5.937 53.952 1.00 60.72 748 SER A O 1
ATOM 5390 N N . ALA A 1 749 ? -81.953 4.419 52.321 1.00 55.78 749 ALA A N 1
ATOM 5391 C CA . ALA A 1 749 ? -83.412 4.529 52.230 1.00 55.78 749 ALA A CA 1
ATOM 5392 C C . ALA A 1 749 ? -84.136 3.857 53.415 1.00 55.78 749 ALA A C 1
ATOM 5394 O O . ALA A 1 749 ? -85.215 4.304 53.801 1.00 55.78 749 ALA A O 1
ATOM 5395 N N . GLY A 1 750 ? -83.546 2.814 54.011 1.00 59.78 750 GLY A N 1
ATOM 5396 C CA . GLY A 1 750 ? -84.058 2.176 55.227 1.00 59.78 750 GLY A CA 1
ATOM 5397 C C . GLY A 1 750 ? -83.890 3.043 56.477 1.00 59.78 750 GLY A C 1
ATOM 5398 O O . GLY A 1 750 ? -84.799 3.105 57.301 1.00 59.78 750 GLY A O 1
ATOM 5399 N N . GLU A 1 751 ? -82.776 3.771 56.594 1.00 56.72 751 GLU A N 1
ATOM 5400 C CA . GLU A 1 751 ? -82.540 4.694 57.716 1.00 56.72 751 GLU A CA 1
ATOM 5401 C C . GLU A 1 751 ? -83.447 5.935 57.670 1.00 56.72 751 GLU A C 1
ATOM 5403 O O . GLU A 1 751 ? -83.881 6.407 58.718 1.00 56.72 751 GLU A O 1
ATOM 5408 N N . HIS A 1 752 ? -83.838 6.406 56.481 1.00 55.94 752 HIS A N 1
ATOM 5409 C CA . HIS A 1 752 ? -84.806 7.503 56.333 1.00 55.94 752 HIS A CA 1
ATOM 5410 C C . HIS A 1 752 ? -86.281 7.101 56.504 1.00 55.94 752 HIS A C 1
ATOM 5412 O O . HIS A 1 752 ? -87.132 7.980 56.554 1.00 55.94 752 HIS A O 1
ATOM 5418 N N . ALA A 1 753 ? -86.602 5.806 56.591 1.00 51.25 753 ALA A N 1
ATOM 5419 C CA . ALA A 1 753 ? -87.956 5.332 56.902 1.00 51.25 753 ALA A CA 1
ATOM 5420 C C . ALA A 1 753 ? -88.157 5.022 58.401 1.00 51.25 753 ALA A C 1
ATOM 5422 O O . ALA A 1 753 ? -89.271 4.703 58.816 1.00 51.25 753 ALA A O 1
ATOM 5423 N N . ILE A 1 754 ? -87.081 5.074 59.196 1.00 53.03 754 ILE A N 1
ATOM 5424 C CA . ILE A 1 754 ? 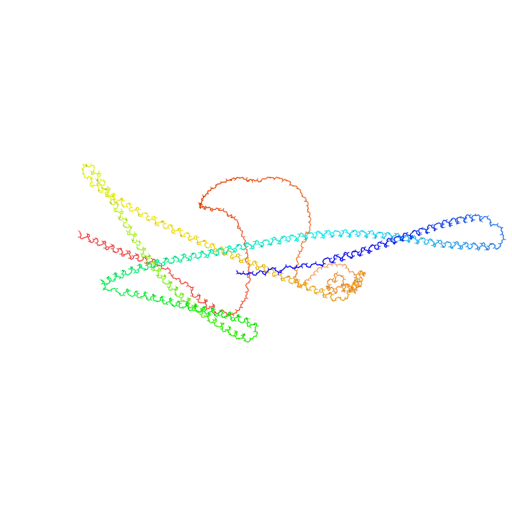-87.074 4.804 60.645 1.00 53.03 754 ILE A CA 1
ATOM 5425 C C . ILE A 1 754 ? -86.898 6.101 61.469 1.00 53.03 754 ILE A C 1
ATOM 5427 O O . ILE A 1 754 ? -87.124 6.092 62.679 1.00 53.03 754 ILE A O 1
ATOM 5431 N N . GLN A 1 755 ? -86.568 7.222 60.822 1.00 44.97 755 GLN A N 1
ATOM 5432 C CA . GLN A 1 755 ? -86.745 8.580 61.357 1.00 44.97 755 GLN A CA 1
ATOM 5433 C C . GLN A 1 755 ? -88.048 9.175 60.833 1.00 44.97 755 GLN A C 1
ATOM 5435 O O . GLN A 1 755 ? -88.710 9.890 61.619 1.00 44.97 755 GLN A O 1
#

Solvent-accessible surface area (backbone atoms only — not comparable to full-atom values): 44812 Å² total; per-residue (Å²): 140,80,89,76,88,86,86,86,88,84,88,87,80,79,80,85,84,78,85,65,71,65,60,54,55,54,51,54,55,50,52,53,52,52,54,51,52,52,50,52,52,52,53,53,51,49,55,54,50,52,53,52,51,52,51,52,52,51,51,50,52,52,52,50,51,54,52,50,52,51,49,52,52,50,50,52,51,50,51,52,49,54,58,55,53,70,72,58,81,81,77,87,82,91,78,97,52,82,66,59,56,55,52,48,52,50,50,50,51,48,52,49,50,52,49,52,51,49,50,50,53,46,52,53,49,50,52,50,52,51,50,51,51,52,55,48,52,53,49,52,51,52,52,50,50,50,53,54,51,51,51,51,51,52,52,50,51,51,50,51,51,51,52,51,52,52,52,51,52,51,50,52,51,50,51,51,52,51,50,53,50,51,50,54,50,52,51,52,52,52,52,52,52,51,51,52,49,53,50,52,54,50,49,52,54,50,51,53,50,51,52,51,52,51,50,51,52,50,53,51,49,51,51,50,52,51,53,50,53,50,49,52,51,52,49,49,52,51,50,51,50,50,52,52,51,50,50,51,50,50,51,52,47,49,53,50,48,49,52,47,39,75,72,57,75,80,83,82,72,69,67,64,54,53,56,54,51,54,54,53,52,53,54,53,53,52,56,50,54,52,52,53,48,51,50,35,47,52,52,27,51,53,29,50,51,54,39,50,55,46,50,51,54,49,52,50,53,52,51,51,48,57,61,42,66,78,51,90,56,76,67,57,59,56,50,50,52,51,50,53,49,49,51,51,52,39,51,54,33,50,51,52,26,52,52,34,46,52,51,39,51,51,47,49,53,52,52,52,49,51,47,51,50,51,50,50,54,46,52,50,51,51,48,52,49,50,53,49,48,50,52,47,48,53,50,49,51,51,49,50,48,50,51,49,53,52,48,51,52,50,48,54,51,50,50,52,49,50,54,49,49,52,53,49,48,56,54,50,66,73,67,76,68,96,69,60,68,68,59,53,53,54,50,54,57,52,53,53,53,52,52,53,53,52,50,57,54,51,56,56,50,54,56,52,52,52,54,51,51,54,53,51,52,54,51,53,53,52,52,52,51,53,52,51,53,53,51,52,53,52,52,53,51,53,54,50,51,52,51,52,54,49,54,53,50,54,52,50,51,55,50,51,51,53,51,52,51,49,50,52,52,53,50,50,51,54,49,50,52,53,50,49,52,48,53,52,52,51,50,55,60,71,70,52,76,63,70,64,62,55,49,52,52,50,51,53,26,70,71,42,63,91,89,38,71,64,30,54,51,46,51,48,55,48,36,62,73,69,63,54,49,76,66,58,34,44,77,69,62,69,71,75,85,87,86,89,87,80,89,82,84,85,79,89,83,83,89,80,85,86,87,80,91,77,93,78,90,82,81,92,78,93,75,84,79,86,84,84,81,86,85,82,89,83,81,88,84,86,88,87,88,82,91,86,88,88,81,85,85,82,89,84,84,83,87,87,82,88,80,92,79,90,79,91,79,90,82,90,80,89,87,84,84,87,83,79,92,77,91,76,92,74,83,85,80,85,79,86,85,84,87,83,88,84,89,88,74,77,70,67,62,56,61,58,50,59,63,58,69,77,74,74,74,87,78,81,75,82,91,75,66,74,66,57,58,56,54,46,51,53,48,52,54,49,50,52,50,51,51,52,53,52,53,51,53,52,50,56,55,51,56,65,72,76,108

Foldseek 3Di:
DDDDDDPPDPDDDDPPDDDPVVVVVVVVVVVVVVVVVVVVVVVVVVVVVVVVVVVVVVVVVVVVVVVVVVVVVVVVVVVVVVVVVVVPVPPDDDDDDPVVVVVVVVVVVVVVVVVVVVVVVVVVVVVVVVVVVVVVVVVVVVVVVVVVVVVVVVVVVVVVVVVVVVVVVVVVVVVVVVVVVVVVVVVVVVVVVVVVVVVVVVVVVVVVVVVVVVVVVVVVVVVVVVVVVVVVVVVVVVVVVVVVVVVVVVVVVVVVVVVVCVVPVDDDPDPVVVVVVVVVVVVVVLVVLVVVLVVLVVQLVVLVVVLVVLVVVLVVLVVVLVVCVVPDDPVNVVSVVVNVVSVVVSVVSVVSSVVSVVVSVVSVVVNVVVVVVVVVVVVVVVVVVVVVVVVVVVVVVVVVVVVVVVVVVVVVVVVVVVVVLVVVLVVVVVVPDDPNPVSVVVVVVVVVVVVVVVVVVVVVVVVVVVVVVVVVVVVVVVVVVVVVVVVVVVVVVVVVVVVVVVVVVVVVVVVVVVVVVVVVVVVVVVVVVVVVVVVVVVVVVVPDDDPVVLVVLLVVLVPDDPPDPSVLVNVVVVCVSVVPDPVSCVVVVSPDDDDDDDDDDDDDDDDDDDDDDDDDDDDDDDDDDDDDDDDYDDDDDDDDDDDDDDDDDDDDDDDDDDDDDDDDDDDDDDDDDDDDDDDDDDDDDDDDDDDDDDDDPPPPVVVVVVVVVVPDDDDDDDPDDPPVVVVVVVVVVVVVVVVVVVVVVVVVVVVVVVD

Radius of gyration: 69.87 Å; Cα contacts (8 Å, |Δi|>4): 74; chains: 1; bounding box: 167×101×209 Å

Mean predicted aligned error: 23.27 Å